Protein 8FA4 (pdb70)

Radius of gyration: 32.19 Å; Cα contacts (8 Å, |Δi|>4): 2402; chains: 2; bounding box: 98×82×50 Å

Structure (mmCIF, N/CA/C/O backbone):
data_8FA4
#
_entry.id   8FA4
#
_cell.length_a   158.132
_cell.length_b   158.132
_cell.length_c   94.853
_cell.angle_alpha   90.00
_cell.angle_beta   90.00
_cell.angle_gamma   90.00
#
_symmetry.space_group_name_H-M   'P 4 21 2'
#
loop_
_entity.id
_entity.type
_entity.pdbx_description
1 polymer 'Glycoside hydrolase'
2 water water
#
loop_
_atom_site.group_PDB
_atom_site.id
_atom_site.type_symbol
_atom_site.label_atom_id
_atom_site.label_alt_id
_atom_site.label_comp_id
_atom_site.label_asym_id
_atom_site.label_entity_id
_atom_site.label_seq_id
_atom_site.pdbx_PDB_ins_code
_atom_site.Cartn_x
_atom_site.Cartn_y
_atom_site.Cartn_z
_atom_site.occupancy
_atom_site.B_iso_or_equiv
_atom_site.auth_seq_id
_atom_site.auth_comp_id
_atom_site.auth_asym_id
_atom_site.auth_atom_id
_atom_site.pdbx_PDB_model_num
ATOM 1 N N . GLN A 1 44 ? -17.168 -34.153 -1.871 1.00 21.39 44 GLN B N 1
ATOM 2 C CA . GLN A 1 44 ? -15.814 -34.257 -1.320 1.00 22.23 44 GLN B CA 1
ATOM 3 C C . GLN A 1 44 ? -15.883 -34.604 0.164 1.00 22.88 44 GLN B C 1
ATOM 4 O O . GLN A 1 44 ? -16.640 -33.985 0.905 1.00 19.59 44 GLN B O 1
ATOM 10 N N . THR A 1 45 ? -15.099 -35.595 0.584 1.00 17.84 45 THR B N 1
ATOM 11 C CA . THR A 1 45 ? -15.019 -35.959 1.999 1.00 18.60 45 THR B CA 1
ATOM 12 C C . THR A 1 45 ? -14.332 -34.841 2.783 1.00 16.18 45 THR B C 1
ATOM 13 O O . THR A 1 45 ? -13.208 -34.456 2.453 1.00 16.11 45 THR B O 1
ATOM 17 N N . PRO A 1 46 ? -14.977 -34.343 3.851 1.00 15.20 46 PRO B N 1
ATOM 18 C CA . PRO A 1 46 ? -14.343 -33.253 4.608 1.00 15.10 46 PRO B CA 1
ATOM 19 C C . PRO A 1 46 ? -13.185 -33.725 5.482 1.00 14.19 46 PRO B C 1
ATOM 20 O O . PRO A 1 46 ? -13.167 -34.888 5.863 1.00 13.26 46 PRO B O 1
ATOM 24 N N . MET A 1 47 ? -12.236 -32.842 5.770 1.00 14.48 47 MET B N 1
ATOM 25 C CA . MET A 1 47 ? -11.091 -33.203 6.618 1.00 12.17 47 MET B CA 1
ATOM 26 C C . MET A 1 47 ? -11.535 -33.369 8.075 1.00 13.54 47 MET B C 1
ATOM 27 O O . MET A 1 47 ? -12.636 -32.953 8.461 1.00 13.28 47 MET B O 1
ATOM 32 N N . PRO A 1 48 ? -10.708 -34.026 8.883 1.00 13.59 48 PRO B N 1
ATOM 33 C CA . PRO A 1 48 ? -11.076 -34.156 10.302 1.00 11.15 48 PRO B CA 1
ATOM 34 C C . PRO A 1 48 ? -11.222 -32.810 11.002 1.00 11.43 48 PRO B C 1
ATOM 35 O O . PRO A 1 48 ? -10.450 -31.874 10.749 1.00 11.87 48 PRO B O 1
ATOM 39 N N . GLN A 1 49 ? -12.184 -32.737 11.904 1.00 12.17 49 GLN B N 1
ATOM 40 C CA . GLN A 1 49 ? -12.513 -31.482 12.568 1.00 11.76 49 GLN B CA 1
ATOM 41 C C . GLN A 1 49 ? -13.024 -31.755 13.989 1.00 13.64 49 GLN B C 1
ATOM 42 O O . GLN A 1 49 ? -13.799 -32.684 14.203 1.00 14.67 49 GLN B O 1
ATOM 48 N N . PHE A 1 50 ? -12.570 -30.970 14.964 1.00 10.95 50 PHE B N 1
ATOM 49 C CA . PHE A 1 50 ? -13.113 -31.096 16.317 1.00 10.77 50 PHE B CA 1
ATOM 50 C C . PHE A 1 50 ? -14.194 -30.031 16.548 1.00 11.28 50 PHE B C 1
ATOM 51 O O . PHE A 1 50 ? -13.927 -28.824 16.476 1.00 11.51 50 PHE B O 1
ATOM 59 N N . VAL A 1 51 ? -15.401 -30.488 16.872 1.00 8.89 51 VAL B N 1
ATOM 60 C CA . VAL A 1 51 ? -16.570 -29.639 17.087 1.00 8.27 51 VAL B CA 1
ATOM 61 C C . VAL A 1 51 ? -17.035 -29.708 18.547 1.00 11.76 51 VAL B C 1
ATOM 62 O O . VAL A 1 51 ? -17.139 -30.797 19.124 1.00 10.92 51 VAL B O 1
ATOM 66 N N . SER A 1 52 ? -17.317 -28.558 19.160 1.00 10.24 52 SER B N 1
ATOM 67 C CA . SER A 1 52 ? -17.837 -28.574 20.514 1.00 8.90 52 SER B CA 1
ATOM 68 C C . SER A 1 52 ? -18.765 -27.377 20.686 1.00 13.38 52 SER B C 1
ATOM 69 O O . SER A 1 52 ? -18.410 -26.254 20.330 1.00 12.45 52 SER B O 1
ATOM 72 N N . LYS A 1 53 ? -19.976 -27.634 21.169 1.00 9.77 53 LYS B N 1
ATOM 73 C CA . LYS A 1 53 ? -20.987 -26.596 21.273 1.00 11.83 53 LYS B CA 1
ATOM 74 C C . LYS A 1 53 ? -21.918 -26.906 22.441 1.00 12.49 53 LYS B C 1
ATOM 75 O O . LYS A 1 53 ? -22.520 -27.973 22.480 1.00 9.67 53 LYS B O 1
ATOM 81 N N . ASP A 1 54 ? -22.022 -25.975 23.389 1.00 12.22 54 ASP B N 1
ATOM 82 C CA . ASP A 1 54 ? -22.984 -26.116 24.492 1.00 13.79 54 ASP B CA 1
ATOM 83 C C . ASP A 1 54 ? -22.827 -27.425 25.273 1.00 13.91 54 ASP B C 1
ATOM 84 O O . ASP A 1 54 ? -23.817 -28.046 25.681 1.00 12.75 54 ASP B O 1
ATOM 89 N N . GLY A 1 55 ? -21.576 -27.847 25.446 1.00 11.08 55 GLY B N 1
ATOM 90 C CA . GLY A 1 55 ? -21.257 -29.004 26.268 1.00 12.62 55 GLY B CA 1
ATOM 91 C C . GLY A 1 55 ? -21.338 -30.338 25.554 1.00 13.97 55 GLY B C 1
ATOM 92 O O . GLY A 1 55 ? -21.141 -31.382 26.180 1.00 11.35 55 GLY B O 1
ATOM 93 N N . LYS A 1 56 ? -21.652 -30.316 24.258 1.00 11.72 56 LYS B N 1
ATOM 94 C CA . LYS A 1 56 ? -21.617 -31.537 23.442 1.00 10.26 56 LYS B CA 1
ATOM 95 C C . LYS A 1 56 ? -20.461 -31.483 22.450 1.00 11.76 56 LYS B C 1
ATOM 96 O O . LYS A 1 56 ? -20.106 -30.415 21.943 1.00 11.82 56 LYS B O 1
ATOM 102 N N . HIS A 1 57 ? -19.819 -32.632 22.240 1.00 11.57 57 HIS B N 1
ATOM 103 C CA . HIS A 1 57 ? -18.591 -32.688 21.459 1.00 9.86 57 HIS B CA 1
ATOM 104 C C . HIS A 1 57 ? -18.603 -33.767 20.386 1.00 11.63 57 HIS B C 1
ATOM 105 O O . HIS A 1 57 ? -19.252 -34.806 20.540 1.00 10.20 57 HIS B O 1
ATOM 112 N N . ALA A 1 58 ? -17.822 -33.553 19.328 1.00 10.17 58 ALA B N 1
ATOM 113 C CA . ALA A 1 58 ? -17.600 -34.612 18.342 1.00 10.96 58 ALA B CA 1
ATOM 114 C C . ALA A 1 58 ? -16.254 -34.469 17.675 1.00 7.39 58 ALA B C 1
ATOM 115 O O . ALA A 1 58 ? -15.867 -33.373 17.257 1.00 8.56 58 ALA B O 1
ATOM 117 N N . LEU A 1 59 ? -15.548 -35.586 17.547 1.00 8.85 59 LEU B N 1
ATOM 118 C CA . LEU A 1 59 ? -14.409 -35.604 16.653 1.00 10.21 59 LEU B CA 1
ATOM 119 C C . LEU A 1 59 ? -14.969 -36.045 15.304 1.00 10.24 59 LEU B C 1
ATOM 120 O O . LEU A 1 59 ? -15.326 -37.210 15.128 1.00 12.13 59 LEU B O 1
ATOM 125 N N . MET A 1 60 ? -15.079 -35.111 14.361 1.00 8.94 60 MET B N 1
ATOM 126 C CA . MET A 1 60 ? -15.658 -35.425 13.055 1.00 10.12 60 MET B CA 1
ATOM 127 C C . MET A 1 60 ? -14.581 -35.999 12.173 1.00 11.45 60 MET B C 1
ATOM 128 O O . MET A 1 60 ? -13.543 -35.365 11.959 1.00 12.13 60 MET B O 1
ATOM 133 N N . VAL A 1 61 ? -14.816 -37.210 11.683 1.00 10.79 61 VAL B N 1
ATOM 134 C CA . VAL A 1 61 ? -13.896 -37.862 10.760 1.00 11.93 61 VAL B CA 1
ATOM 135 C C . VAL A 1 61 ? -14.712 -38.322 9.544 1.00 12.74 61 VAL B C 1
ATOM 136 O O . VAL A 1 61 ? -15.690 -39.056 9.702 1.00 11.01 61 VAL B O 1
ATOM 140 N N . ASP A 1 62 ? -14.321 -37.873 8.349 1.00 10.25 62 ASP B N 1
ATOM 141 C CA . ASP A 1 62 ? -15.035 -38.164 7.097 1.00 9.86 62 ASP B CA 1
ATOM 142 C C . ASP A 1 62 ? -16.486 -37.704 7.207 1.00 14.84 62 ASP B C 1
ATOM 143 O O . ASP A 1 62 ? -17.395 -38.336 6.673 1.00 13.87 62 ASP B O 1
ATOM 148 N N . GLY A 1 63 ? -16.700 -36.613 7.935 1.00 12.95 63 GLY B N 1
ATOM 149 C CA . GLY A 1 63 ? -18.007 -35.971 7.956 1.00 13.99 63 GLY B CA 1
ATOM 150 C C . GLY A 1 63 ? -19.026 -36.452 8.961 1.00 14.17 63 GLY B C 1
ATOM 151 O O . GLY A 1 63 ? -20.187 -36.044 8.886 1.00 14.41 63 GLY B O 1
ATOM 152 N N . ALA A 1 64 ? -18.598 -37.276 9.920 1.00 12.42 64 ALA B N 1
ATOM 153 C CA . ALA A 1 64 ? -19.486 -37.768 10.976 1.00 9.44 64 ALA B CA 1
ATOM 154 C C . ALA A 1 64 ? -18.707 -38.023 12.269 1.00 8.68 64 ALA B C 1
ATOM 155 O O . ALA A 1 64 ? -17.490 -38.215 12.226 1.00 8.70 64 ALA B O 1
ATOM 157 N N . PRO A 1 65 ? -19.401 -38.069 13.415 1.00 11.11 65 PRO B N 1
ATOM 158 C CA . PRO A 1 65 ? -18.676 -38.333 14.673 1.00 9.97 65 PRO B CA 1
ATOM 159 C C . PRO A 1 65 ? -17.919 -39.666 14.664 1.00 11.75 65 PRO B C 1
ATOM 160 O O . PRO A 1 65 ? -18.378 -40.633 14.037 1.00 9.41 65 PRO B O 1
ATOM 164 N N . PHE A 1 66 ? -16.785 -39.695 15.359 1.00 11.37 66 PHE B N 1
ATOM 165 C CA . PHE A 1 66 ? -15.862 -40.829 15.377 1.00 11.25 66 PHE B CA 1
ATOM 166 C C . PHE A 1 66 ? -15.398 -41.018 16.814 1.00 10.62 66 PHE B C 1
ATOM 167 O O . PHE A 1 66 ? -15.096 -40.031 17.503 1.00 11.68 66 PHE B O 1
ATOM 175 N N . LEU A 1 67 ? -15.346 -42.264 17.290 1.00 8.09 67 LEU B N 1
ATOM 176 C CA . LEU A 1 67 ? -14.765 -42.540 18.585 1.00 7.38 67 LEU B CA 1
ATOM 177 C C . LEU A 1 67 ? -13.443 -43.265 18.403 1.00 8.03 67 LEU B C 1
ATOM 178 O O . LEU A 1 67 ? -13.389 -44.304 17.744 1.00 10.68 67 LEU B O 1
ATOM 183 N N . ILE A 1 68 ? -12.379 -42.698 18.970 1.00 9.82 68 ILE B N 1
ATOM 184 C CA . ILE A 1 68 ? -11.064 -43.340 18.929 1.00 7.68 68 ILE B CA 1
ATOM 185 C C . ILE A 1 68 ? -11.018 -44.549 19.854 1.00 9.00 68 ILE B C 1
ATOM 186 O O . ILE A 1 68 ? -11.287 -44.445 21.069 1.00 10.10 68 ILE B O 1
ATOM 191 N N . LEU A 1 69 ? -10.673 -45.689 19.247 1.00 8.19 69 LEU B N 1
ATOM 192 C CA . LEU A 1 69 ? -10.368 -46.934 19.934 1.00 8.70 69 LEU B CA 1
ATOM 193 C C . LEU A 1 69 ? -8.886 -47.135 19.683 1.00 9.99 69 LEU B C 1
ATOM 194 O O . LEU A 1 69 ? -8.477 -47.709 18.655 1.00 9.58 69 LEU B O 1
ATOM 199 N N . GLY A 1 70 ? -8.068 -46.624 20.602 1.00 10.11 70 GLY B N 1
ATOM 200 C CA . GLY A 1 70 ? -6.666 -46.413 20.280 1.00 9.78 70 GLY B CA 1
ATOM 201 C C . GLY A 1 70 ? -5.657 -47.365 20.891 1.00 8.69 70 GLY B C 1
ATOM 202 O O . GLY A 1 70 ? -5.857 -47.933 21.984 1.00 8.66 70 GLY B O 1
ATOM 203 N N . ALA A 1 71 ? -4.544 -47.501 20.174 1.00 8.06 71 ALA B N 1
ATOM 204 C CA . ALA A 1 71 ? -3.367 -48.201 20.661 1.00 8.71 71 ALA B CA 1
ATOM 205 C C . ALA A 1 71 ? -2.150 -47.362 20.377 1.00 8.89 71 ALA B C 1
ATOM 206 O O . ALA A 1 71 ? -1.981 -46.861 19.251 1.00 12.07 71 ALA B O 1
ATOM 208 N N . GLN A 1 72 ? -1.282 -47.224 21.378 1.00 7.91 72 GLN B N 1
ATOM 209 C CA . GLN A 1 72 ? -0.046 -46.487 21.185 1.00 6.23 72 GLN B CA 1
ATOM 210 C C . GLN A 1 72 ? 1.128 -47.452 21.216 1.00 10.23 72 GLN B C 1
ATOM 211 O O . GLN A 1 72 ? 1.241 -48.282 22.124 1.00 9.88 72 GLN B O 1
ATOM 217 N N . VAL A 1 73 ? 1.979 -47.350 20.207 1.00 8.83 73 VAL B N 1
ATOM 218 C CA . VAL A 1 73 ? 3.212 -48.135 20.179 1.00 10.93 73 VAL B CA 1
ATOM 219 C C . VAL A 1 73 ? 4.196 -47.627 21.233 1.00 10.75 73 VAL B C 1
ATOM 220 O O . VAL A 1 73 ? 4.055 -46.510 21.758 1.00 9.71 73 VAL B O 1
ATOM 224 N N . ASN A 1 74 ? 5.206 -48.435 21.542 1.00 10.38 74 ASN B N 1
ATOM 225 C CA . ASN A 1 74 ? 6.230 -47.997 22.492 1.00 9.65 74 ASN B CA 1
ATOM 226 C C . ASN A 1 74 ? 7.075 -46.823 21.948 1.00 8.74 74 ASN B C 1
ATOM 227 O O . ASN A 1 74 ? 7.052 -46.527 20.747 1.00 11.07 74 ASN B O 1
ATOM 232 N N . ASN A 1 75 ? 7.784 -46.136 22.849 1.00 9.14 75 ASN B N 1
ATOM 233 C CA . ASN A 1 75 ? 8.423 -44.856 22.529 1.00 9.80 75 ASN B CA 1
ATOM 234 C C . ASN A 1 75 ? 9.497 -44.910 21.441 1.00 12.44 75 ASN B C 1
ATOM 235 O O . ASN A 1 75 ? 9.834 -43.871 20.838 1.00 11.54 75 ASN B O 1
ATOM 240 N N . SER A 1 76 ? 10.050 -46.102 21.207 1.00 12.34 76 SER B N 1
ATOM 241 C CA . SER A 1 76 ? 11.096 -46.268 20.194 1.00 12.45 76 SER B CA 1
ATOM 242 C C . SER A 1 76 ? 10.631 -47.108 19.007 1.00 11.45 76 SER B C 1
ATOM 243 O O . SER A 1 76 ? 11.443 -47.739 18.334 1.00 13.60 76 SER B O 1
ATOM 246 N N . SER A 1 77 ? 9.330 -47.090 18.730 1.00 10.27 77 SER B N 1
ATOM 247 C CA . SER A 1 77 ? 8.786 -47.897 17.640 1.00 11.13 77 SER B CA 1
ATOM 248 C C . SER A 1 77 ? 8.416 -46.994 16.460 1.00 12.39 77 SER B C 1
ATOM 249 O O . SER A 1 77 ? 7.347 -47.110 15.867 1.00 19.48 77 SER B O 1
ATOM 252 N N . ASN A 1 78 ? 9.292 -46.053 16.158 1.00 10.87 78 ASN B N 1
ATOM 253 C CA . ASN A 1 78 ? 8.993 -45.040 15.167 1.00 8.85 78 ASN B CA 1
ATOM 254 C C . ASN A 1 78 ? 10.017 -45.045 14.041 1.00 10.61 78 ASN B C 1
ATOM 255 O O . ASN A 1 78 ? 10.444 -43.993 13.621 1.00 8.20 78 ASN B O 1
ATOM 260 N N . TYR A 1 79 ? 10.409 -46.233 13.575 1.00 11.71 79 TYR B N 1
ATOM 261 C CA . TYR A 1 79 ? 11.369 -46.370 12.469 1.00 12.27 79 TYR B CA 1
ATOM 262 C C . TYR A 1 79 ? 10.900 -47.509 11.545 1.00 11.10 79 TYR B C 1
ATOM 263 O O . TYR A 1 79 ? 10.255 -48.462 11.987 1.00 12.26 79 TYR B O 1
ATOM 272 N N . PRO A 1 80 ? 11.216 -47.411 10.258 1.00 13.35 80 PRO B N 1
ATOM 273 C CA . PRO A 1 80 ? 10.750 -48.436 9.306 1.00 11.85 80 PRO B CA 1
ATOM 274 C C . PRO A 1 80 ? 11.183 -49.847 9.703 1.00 14.09 80 PRO B C 1
ATOM 275 O O . PRO A 1 80 ? 10.404 -50.808 9.587 1.00 12.82 80 PRO B O 1
ATOM 279 N N . GLY A 1 81 ? 12.397 -49.950 10.232 1.00 13.88 81 GLY B N 1
ATOM 280 C CA . GLY A 1 81 ? 13.006 -51.237 10.567 1.00 16.63 81 GLY B CA 1
ATOM 281 C C . GLY A 1 81 ? 12.354 -51.991 11.712 1.00 16.56 81 GLY B C 1
ATOM 282 O O . GLY A 1 81 ? 12.711 -53.144 11.984 1.00 15.59 81 GLY B O 1
ATOM 283 N N . VAL A 1 82 ? 11.406 -51.369 12.403 1.00 11.93 82 VAL B N 1
ATOM 284 C CA . VAL A 1 82 ? 10.752 -52.050 13.523 1.00 17.13 82 VAL B CA 1
ATOM 285 C C . VAL A 1 82 ? 9.222 -52.183 13.318 1.00 15.02 82 VAL B C 1
ATOM 286 O O . VAL A 1 82 ? 8.494 -52.711 14.169 1.00 14.76 82 VAL B O 1
ATOM 290 N N . MET A 1 83 ? 8.733 -51.744 12.164 1.00 13.54 83 MET B N 1
ATOM 291 C CA . MET A 1 83 ? 7.289 -51.746 11.936 1.00 14.41 83 MET B CA 1
ATOM 292 C C . MET A 1 83 ? 6.730 -53.169 11.841 1.00 13.93 83 MET B C 1
ATOM 293 O O . MET A 1 83 ? 5.555 -53.388 12.099 1.00 13.06 83 MET B O 1
ATOM 298 N N . ASP A 1 84 ? 7.569 -54.152 11.518 1.00 15.62 84 ASP B N 1
ATOM 299 C CA . ASP A 1 84 ? 7.059 -55.530 11.490 1.00 14.34 84 ASP B CA 1
ATOM 300 C C . ASP A 1 84 ? 6.810 -56.109 12.886 1.00 16.50 84 ASP B C 1
ATOM 301 O O . ASP A 1 84 ? 6.257 -57.207 13.009 1.00 15.62 84 ASP B O 1
ATOM 306 N N . LYS A 1 85 ? 7.193 -55.363 13.926 1.00 13.45 85 LYS B N 1
ATOM 307 C CA . LYS A 1 85 ? 6.853 -55.682 15.321 1.00 13.01 85 LYS B CA 1
ATOM 308 C C . LYS A 1 85 ? 5.619 -54.908 15.787 1.00 14.71 85 LYS B C 1
ATOM 309 O O . LYS A 1 85 ? 5.154 -55.087 16.921 1.00 13.88 85 LYS B O 1
ATOM 315 N N . VAL A 1 86 ? 5.114 -54.029 14.923 1.00 9.82 86 VAL B N 1
ATOM 316 C CA . VAL A 1 86 ? 3.930 -53.235 15.244 1.00 8.11 86 VAL B CA 1
ATOM 317 C C . VAL A 1 86 ? 2.663 -53.811 14.621 1.00 12.63 86 VAL B C 1
ATOM 318 O O . VAL A 1 86 ? 1.680 -54.112 15.320 1.00 12.04 86 VAL B O 1
ATOM 322 N N . TRP A 1 87 ? 2.657 -53.956 13.299 1.00 12.22 87 TRP B N 1
ATOM 323 C CA . TRP A 1 87 ? 1.414 -54.307 12.624 1.00 12.43 87 TRP B CA 1
ATOM 324 C C . TRP A 1 87 ? 0.841 -55.685 13.014 1.00 12.99 87 TRP B C 1
ATOM 325 O O . TRP A 1 87 ? -0.384 -55.804 13.158 1.00 12.02 87 TRP B O 1
ATOM 336 N N . PRO A 1 88 ? 1.686 -56.716 13.247 1.00 12.22 88 PRO B N 1
ATOM 337 C CA . PRO A 1 88 ? 1.028 -57.973 13.660 1.00 10.52 88 PRO B CA 1
ATOM 338 C C . PRO A 1 88 ? 0.309 -57.868 15.031 1.00 16.09 88 PRO B C 1
ATOM 339 O O . PRO A 1 88 ? -0.668 -58.591 15.282 1.00 11.95 88 PRO B O 1
ATOM 343 N N . ALA A 1 89 ? 0.797 -56.981 15.906 1.00 11.50 89 ALA B N 1
ATOM 344 C CA . ALA A 1 89 ? 0.133 -56.743 17.192 1.00 13.48 89 ALA B CA 1
ATOM 345 C C . ALA A 1 89 ? -1.186 -56.023 16.948 1.00 12.55 89 ALA B C 1
ATOM 346 O O . ALA A 1 89 ? -2.203 -56.337 17.589 1.00 11.05 89 ALA B O 1
ATOM 348 N N . MET A 1 90 ? -1.182 -55.068 16.011 1.00 13.05 90 MET B N 1
ATOM 349 C CA . MET A 1 90 ? -2.417 -54.321 15.733 1.00 14.33 90 MET B CA 1
ATOM 350 C C . MET A 1 90 ? -3.442 -55.219 15.061 1.00 13.25 90 MET B C 1
ATOM 351 O O . MET A 1 90 ? -4.645 -55.001 15.197 1.00 12.36 90 MET B O 1
ATOM 356 N N . GLN A 1 91 ? -2.969 -56.231 14.338 1.00 13.78 91 GLN B N 1
ATOM 357 C CA . GLN A 1 91 ? -3.878 -57.147 13.657 1.00 15.64 91 GLN B CA 1
ATOM 358 C C . GLN A 1 91 ? -4.741 -57.924 14.664 1.00 16.87 91 GLN B C 1
ATOM 359 O O . GLN A 1 91 ? -5.929 -58.160 14.420 1.00 18.41 91 GLN B O 1
ATOM 365 N N . VAL A 1 92 ? -4.131 -58.304 15.790 1.00 13.20 92 VAL B N 1
ATOM 366 C CA . VAL A 1 92 ? -4.832 -58.967 16.889 1.00 12.52 92 VAL B CA 1
ATOM 367 C C . VAL A 1 92 ? -5.691 -57.988 17.676 1.00 12.16 92 VAL B C 1
ATOM 368 O O . VAL A 1 92 ? -6.877 -58.234 17.932 1.00 14.09 92 VAL B O 1
ATOM 372 N N . LEU A 1 93 ? -5.101 -56.852 18.045 1.00 9.35 93 LEU B N 1
ATOM 373 C CA . LEU A 1 93 ? -5.802 -55.893 18.900 1.00 9.94 93 LEU B CA 1
ATOM 374 C C . LEU A 1 93 ? -7.000 -55.220 18.216 1.00 12.66 93 LEU B C 1
ATOM 375 O O . LEU A 1 93 ? -8.046 -54.979 18.838 1.00 12.25 93 LEU B O 1
ATOM 380 N N . GLY A 1 94 ? -6.846 -54.915 16.935 1.00 12.27 94 GLY B N 1
ATOM 381 C CA . GLY A 1 94 ? -7.913 -54.274 16.183 1.00 12.10 94 GLY B CA 1
ATOM 382 C C . GLY A 1 94 ? -8.318 -52.873 16.646 1.00 12.58 94 GLY B C 1
ATOM 383 O O . GLY A 1 94 ? -9.505 -52.556 16.720 1.00 12.71 94 GLY B O 1
ATOM 384 N N . PRO A 1 95 ? -7.337 -52.003 16.906 1.00 10.28 95 PRO B N 1
ATOM 385 C CA . PRO A 1 95 ? -7.717 -50.612 17.187 1.00 9.98 95 PRO B CA 1
ATOM 386 C C . PRO A 1 95 ? -8.288 -49.976 15.914 1.00 11.14 95 PRO B C 1
ATOM 387 O O . PRO A 1 95 ? -7.988 -50.501 14.830 1.00 10.41 95 PRO B O 1
ATOM 391 N N . ASN A 1 96 ? -9.049 -48.872 16.004 1.00 9.22 96 ASN B N 1
ATOM 392 C CA . ASN A 1 96 ? -9.361 -48.142 14.777 1.00 10.10 96 ASN B CA 1
ATOM 393 C C . ASN A 1 96 ? -8.371 -46.979 14.542 1.00 11.55 96 ASN B C 1
ATOM 394 O O . ASN A 1 96 ? -8.358 -46.376 13.453 1.00 10.08 96 ASN B O 1
ATOM 399 N N . THR A 1 97 ? -7.514 -46.735 15.531 1.00 7.38 97 THR B N 1
ATOM 400 C CA . THR A 1 97 ? -6.584 -45.600 15.513 1.00 9.56 97 THR B CA 1
ATOM 401 C C . THR A 1 97 ? -5.265 -46.018 16.181 1.00 8.93 97 THR B C 1
ATOM 402 O O . THR A 1 97 ? -5.291 -46.682 17.235 1.00 9.25 97 THR B O 1
ATOM 406 N N . VAL A 1 98 ? -4.117 -45.662 15.589 1.00 9.96 98 VAL B N 1
ATOM 407 C CA . VAL A 1 98 ? -2.835 -45.969 16.203 1.00 7.75 98 VAL B CA 1
ATOM 408 C C . VAL A 1 98 ? -2.087 -44.658 16.463 1.00 9.47 98 VAL B C 1
ATOM 409 O O . VAL A 1 98 ? -2.019 -43.844 15.574 1.00 10.48 98 VAL B O 1
ATOM 413 N N . GLN A 1 99 ? -1.555 -44.484 17.677 1.00 9.51 99 GLN B N 1
ATOM 414 C CA . GLN A 1 99 ? -0.697 -43.337 18.027 1.00 9.07 99 GLN B CA 1
ATOM 415 C C . GLN A 1 99 ? 0.755 -43.723 17.828 1.00 10.37 99 GLN B C 1
ATOM 416 O O . GLN A 1 99 ? 1.189 -44.728 18.394 1.00 10.73 99 GLN B O 1
ATOM 422 N N . VAL A 1 100 ? 1.506 -42.899 17.086 1.00 7.81 100 VAL B N 1
ATOM 423 C CA . VAL A 1 100 ? 2.910 -43.169 16.772 1.00 8.81 100 VAL B CA 1
ATOM 424 C C . VAL A 1 100 ? 3.726 -41.910 16.989 1.00 8.86 100 VAL B C 1
ATOM 425 O O . VAL A 1 100 ? 3.319 -40.849 16.541 1.00 9.28 100 VAL B O 1
ATOM 429 N N . PRO A 1 101 ? 4.903 -42.030 17.627 1.00 9.86 101 PRO B N 1
ATOM 430 C CA . PRO A 1 101 ? 5.734 -40.823 17.745 1.00 10.22 101 PRO B CA 1
ATOM 431 C C . PRO A 1 101 ? 6.303 -40.373 16.417 1.00 9.27 101 PRO B C 1
ATOM 432 O O . PRO A 1 101 ? 6.748 -41.205 15.618 1.00 11.30 101 PRO B O 1
ATOM 436 N N . ILE A 1 102 ? 6.339 -39.061 16.216 1.00 8.79 102 ILE B N 1
ATOM 437 C CA . ILE A 1 102 ? 7.136 -38.450 15.163 1.00 8.45 102 ILE B CA 1
ATOM 438 C C . ILE A 1 102 ? 8.143 -37.547 15.865 1.00 9.54 102 ILE B C 1
ATOM 439 O O . ILE A 1 102 ? 7.769 -36.539 16.454 1.00 10.87 102 ILE B O 1
ATOM 444 N N . ALA A 1 103 ? 9.415 -37.931 15.826 1.00 9.06 103 ALA B N 1
ATOM 445 C CA . ALA A 1 103 ? 10.451 -37.282 16.652 1.00 9.93 103 ALA B CA 1
ATOM 446 C C . ALA A 1 103 ? 11.087 -36.113 15.939 1.00 9.50 103 ALA B C 1
ATOM 447 O O . ALA A 1 103 ? 11.433 -36.202 14.780 1.00 10.47 103 ALA B O 1
ATOM 449 N N . TRP A 1 104 ? 11.250 -35.003 16.648 1.00 10.13 104 TRP B N 1
ATOM 450 C CA . TRP A 1 104 ? 11.936 -33.873 16.050 1.00 7.47 104 TRP B CA 1
ATOM 451 C C . TRP A 1 104 ? 13.340 -34.298 15.581 1.00 9.85 104 TRP B C 1
ATOM 452 O O . TRP A 1 104 ? 13.762 -33.932 14.470 1.00 10.91 104 TRP B O 1
ATOM 463 N N . GLU A 1 105 ? 14.026 -35.117 16.386 1.00 8.56 105 GLU B N 1
ATOM 464 C CA . GLU A 1 105 ? 15.385 -35.577 16.028 1.00 9.97 105 GLU B CA 1
ATOM 465 C C . GLU A 1 105 ? 15.402 -36.374 14.705 1.00 10.93 105 GLU B C 1
ATOM 466 O O . GLU A 1 105 ? 16.425 -36.384 14.017 1.00 12.40 105 GLU B O 1
ATOM 472 N N . GLN A 1 106 ? 14.295 -37.035 14.336 1.00 11.45 106 GLN B N 1
ATOM 473 C CA . GLN A 1 106 ? 14.301 -37.817 13.103 1.00 10.81 106 GLN B CA 1
ATOM 474 C C . GLN A 1 106 ? 13.848 -36.999 11.896 1.00 13.49 106 GLN B C 1
ATOM 475 O O . GLN A 1 106 ? 14.320 -37.239 10.798 1.00 12.72 106 GLN B O 1
ATOM 481 N N . VAL A 1 107 ? 12.991 -35.992 12.084 1.00 11.16 107 VAL B N 1
ATOM 482 C CA . VAL A 1 107 ? 12.583 -35.203 10.944 1.00 10.07 107 VAL B CA 1
ATOM 483 C C . VAL A 1 107 ? 13.490 -33.990 10.656 1.00 11.98 107 VAL B C 1
ATOM 484 O O . VAL A 1 107 ? 13.435 -33.475 9.563 1.00 11.98 107 VAL B O 1
ATOM 488 N N . GLU A 1 108 ? 14.295 -33.527 11.615 1.00 9.99 108 GLU B N 1
ATOM 489 C CA . GLU A 1 108 ? 15.211 -32.403 11.348 1.00 11.02 108 GLU B CA 1
ATOM 490 C C . GLU A 1 108 ? 16.562 -32.705 11.981 1.00 12.24 108 GLU B C 1
ATOM 491 O O . GLU A 1 108 ? 17.000 -32.018 12.922 1.00 11.45 108 GLU B O 1
ATOM 497 N N . PRO A 1 109 ? 17.221 -33.760 11.489 1.00 9.81 109 PRO B N 1
ATOM 498 C CA . PRO A 1 109 ? 18.454 -34.214 12.149 1.00 13.40 109 PRO B CA 1
ATOM 499 C C . PRO A 1 109 ? 19.559 -33.163 12.120 1.00 15.29 109 PRO B C 1
ATOM 500 O O . PRO A 1 109 ? 20.325 -33.099 13.073 1.00 13.69 109 PRO B O 1
ATOM 504 N N . GLU A 1 110 ? 19.629 -32.379 11.046 1.00 13.58 110 GLU B N 1
ATOM 505 C CA . GLU A 1 110 ? 20.492 -31.194 10.970 1.00 16.65 110 GLU B CA 1
ATOM 506 C C . GLU A 1 110 ? 19.575 -30.026 10.707 1.00 14.94 110 GLU B C 1
ATOM 507 O O . GLU A 1 110 ? 18.608 -30.180 9.966 1.00 13.86 110 GLU B O 1
ATOM 513 N N . GLU A 1 111 ? 19.885 -28.852 11.272 1.00 14.96 111 GLU B N 1
ATOM 514 C CA . GLU A 1 111 ? 18.949 -27.732 11.178 1.00 13.81 111 GLU B CA 1
ATOM 515 C C . GLU A 1 111 ? 18.668 -27.383 9.711 1.00 16.04 111 GLU B C 1
ATOM 516 O O . GLU A 1 111 ? 19.597 -27.220 8.906 1.00 17.99 111 GLU B O 1
ATOM 522 N N . GLY A 1 112 ? 17.390 -27.299 9.348 1.00 14.23 112 GLY B N 1
ATOM 523 C CA . GLY A 1 112 ? 16.993 -26.948 7.983 1.00 15.20 112 GLY B CA 1
ATOM 524 C C . GLY A 1 112 ? 16.975 -28.088 6.966 1.00 18.52 112 GLY B C 1
ATOM 525 O O . GLY A 1 112 ? 16.542 -27.904 5.825 1.00 18.88 112 GLY B O 1
ATOM 526 N N . LYS A 1 113 ? 17.425 -29.269 7.373 1.00 16.80 113 LYS B N 1
ATOM 527 C CA . LYS A 1 113 ? 17.449 -30.430 6.484 1.00 13.60 113 LYS B CA 1
ATOM 528 C C . LYS A 1 113 ? 16.345 -31.405 6.876 1.00 16.41 113 LYS B C 1
ATOM 529 O O . LYS A 1 113 ? 16.579 -32.311 7.667 1.00 15.35 113 LYS B O 1
ATOM 535 N N . PHE A 1 114 ? 15.152 -31.237 6.321 1.00 16.79 114 PHE B N 1
ATOM 536 C CA . PHE A 1 114 ? 14.013 -32.027 6.796 1.00 13.82 114 PHE B CA 1
ATOM 537 C C . PHE A 1 114 ? 13.952 -33.396 6.129 1.00 17.50 114 PHE B C 1
ATOM 538 O O . PHE A 1 114 ? 14.385 -33.569 5.001 1.00 16.23 114 PHE B O 1
ATOM 546 N N . ASP A 1 115 ? 13.483 -34.378 6.893 1.00 12.52 115 ASP B N 1
ATOM 547 C CA . ASP A 1 115 ? 13.339 -35.750 6.424 1.00 11.36 115 ASP B CA 1
ATOM 548 C C . ASP A 1 115 ? 12.031 -36.312 6.967 1.00 11.36 115 ASP B C 1
ATOM 549 O O . ASP A 1 115 ? 11.967 -36.678 8.143 1.00 12.68 115 ASP B O 1
ATOM 554 N N . PHE A 1 116 ? 11.006 -36.346 6.121 1.00 12.55 116 PHE B N 1
ATOM 555 C CA . PHE A 1 116 ? 9.693 -36.890 6.498 1.00 12.74 116 PHE B CA 1
ATOM 556 C C . PHE A 1 116 ? 9.447 -38.270 5.885 1.00 14.22 116 PHE B C 1
ATOM 557 O O . PHE A 1 116 ? 8.302 -38.713 5.788 1.00 14.68 116 PHE B O 1
ATOM 565 N N . SER A 1 117 ? 10.516 -38.966 5.506 1.00 13.44 117 SER B N 1
ATOM 566 C CA . SER A 1 117 ? 10.359 -40.296 4.909 1.00 12.18 117 SER B CA 1
ATOM 567 C C . SER A 1 117 ? 9.644 -41.296 5.824 1.00 11.89 117 SER B C 1
ATOM 568 O O . SER A 1 117 ? 8.879 -42.133 5.327 1.00 15.40 117 SER B O 1
ATOM 571 N N . PHE A 1 118 ? 9.862 -41.233 7.142 1.00 11.61 118 PHE B N 1
ATOM 572 C CA . PHE A 1 118 ? 9.118 -42.145 8.025 1.00 11.99 118 PHE B CA 1
ATOM 573 C C . PHE A 1 118 ? 7.620 -41.829 8.034 1.00 13.15 118 PHE B C 1
ATOM 574 O O . PHE A 1 118 ? 6.799 -42.741 8.101 1.00 13.14 118 PHE B O 1
ATOM 582 N N . VAL A 1 119 ? 7.246 -40.553 7.983 1.00 11.40 119 VAL B N 1
ATOM 583 C CA . VAL A 1 119 ? 5.818 -40.220 7.919 1.00 12.15 119 VAL B CA 1
ATOM 584 C C . VAL A 1 119 ? 5.185 -40.853 6.680 1.00 15.47 119 VAL B C 1
ATOM 585 O O . VAL A 1 119 ? 4.079 -41.408 6.748 1.00 12.14 119 VAL B O 1
ATOM 589 N N . ASP A 1 120 ? 5.888 -40.768 5.550 1.00 11.47 120 ASP B N 1
ATOM 590 C CA . ASP A 1 120 ? 5.394 -41.341 4.300 1.00 12.05 120 ASP B CA 1
ATOM 591 C C . ASP A 1 120 ? 5.197 -42.846 4.428 1.00 13.34 120 ASP B C 1
ATOM 592 O O . ASP A 1 120 ? 4.160 -43.367 4.031 1.00 14.46 120 ASP B O 1
ATOM 597 N N . THR A 1 121 ? 6.189 -43.526 4.996 1.00 13.32 121 THR B N 1
ATOM 598 C CA . THR A 1 121 ? 6.137 -44.975 5.142 1.00 12.58 121 THR B CA 1
ATOM 599 C C . THR A 1 121 ? 4.994 -45.376 6.073 1.00 14.06 121 THR B C 1
ATOM 600 O O . THR A 1 121 ? 4.213 -46.283 5.754 1.00 13.53 121 THR B O 1
ATOM 604 N N . LEU A 1 122 ? 4.879 -44.667 7.193 1.00 10.66 122 LEU B N 1
ATOM 605 C CA . LEU A 1 122 ? 3.855 -44.945 8.187 1.00 12.56 122 LEU B CA 1
ATOM 606 C C . LEU A 1 122 ? 2.439 -44.737 7.615 1.00 12.10 122 LEU B C 1
ATOM 607 O O . LEU A 1 122 ? 1.540 -45.551 7.873 1.00 12.03 122 LEU B O 1
ATOM 612 N N . LEU A 1 123 ? 2.236 -43.671 6.836 1.00 13.13 123 LEU B N 1
ATOM 613 C CA . LEU A 1 123 ? 0.921 -43.429 6.202 1.00 10.36 123 LEU B CA 1
ATOM 614 C C . LEU A 1 123 ? 0.542 -44.590 5.281 1.00 12.93 123 LEU B C 1
ATOM 615 O O . LEU A 1 123 ? -0.588 -45.061 5.295 1.00 13.83 123 LEU B O 1
ATOM 620 N N . ALA A 1 124 ? 1.494 -45.040 4.477 1.00 13.70 124 ALA B N 1
ATOM 621 C CA . ALA A 1 124 ? 1.222 -46.128 3.542 1.00 13.40 124 ALA B CA 1
ATOM 622 C C . ALA A 1 124 ? 0.819 -47.406 4.297 1.00 14.23 124 ALA B C 1
ATOM 623 O O . ALA A 1 124 ? -0.119 -48.114 3.899 1.00 14.49 124 ALA B O 1
ATOM 625 N N . GLN A 1 125 ? 1.526 -47.698 5.384 1.00 13.18 125 GLN B N 1
ATOM 626 C CA . GLN A 1 125 ? 1.237 -48.884 6.184 1.00 14.01 125 GLN B CA 1
ATOM 627 C C . GLN A 1 125 ? -0.099 -48.810 6.925 1.00 11.72 125 GLN B C 1
ATOM 628 O O . GLN A 1 125 ? -0.834 -49.800 6.989 1.00 12.62 125 GLN B O 1
ATOM 634 N N . ALA A 1 126 ? -0.416 -47.642 7.468 1.00 13.05 126 ALA B N 1
ATOM 635 C CA . ALA A 1 126 ? -1.679 -47.465 8.181 1.00 10.91 126 ALA B CA 1
ATOM 636 C C . ALA A 1 126 ? -2.858 -47.711 7.233 1.00 11.98 126 ALA B C 1
ATOM 637 O O . ALA A 1 126 ? -3.849 -48.345 7.595 1.00 13.58 126 ALA B O 1
ATOM 639 N N . ARG A 1 127 ? -2.742 -47.207 6.009 1.00 12.21 127 ARG B N 1
ATOM 640 C CA . ARG A 1 127 ? -3.776 -47.431 4.995 1.00 12.38 127 ARG B CA 1
ATOM 641 C C . ARG A 1 127 ? -3.896 -48.909 4.624 1.00 15.51 127 ARG B C 1
ATOM 642 O O . ARG A 1 127 ? -5.002 -49.439 4.503 1.00 14.50 127 ARG B O 1
ATOM 650 N N . GLU A 1 128 ? -2.758 -49.565 4.468 1.00 13.41 128 GLU B N 1
ATOM 651 C CA . GLU A 1 128 ? -2.736 -50.991 4.159 1.00 15.55 128 GLU B CA 1
ATOM 652 C C . GLU A 1 128 ? -3.410 -51.811 5.279 1.00 18.47 128 GLU B C 1
ATOM 653 O O . GLU A 1 128 ? -4.156 -52.766 5.011 1.00 17.91 128 GLU B O 1
ATOM 659 N N . HIS A 1 129 ? -3.179 -51.410 6.526 1.00 12.65 129 HIS B N 1
ATOM 660 C CA . HIS A 1 129 ? -3.693 -52.145 7.691 1.00 15.88 129 HIS B CA 1
ATOM 661 C C . HIS A 1 129 ? -4.993 -51.562 8.233 1.00 17.14 129 HIS B C 1
ATOM 662 O O . HIS A 1 129 ? -5.472 -51.964 9.295 1.00 17.62 129 HIS B O 1
ATOM 669 N N . LYS A 1 130 ? -5.562 -50.632 7.475 1.00 16.16 130 LYS B N 1
ATOM 670 C CA . LYS A 1 130 ? -6.896 -50.107 7.726 1.00 13.15 130 LYS B CA 1
ATOM 671 C C . LYS A 1 130 ? -7.072 -49.475 9.111 1.00 15.45 130 LYS B C 1
ATOM 672 O O . LYS A 1 130 ? -8.044 -49.759 9.819 1.00 18.27 130 LYS B O 1
ATOM 678 N N . VAL A 1 131 ? -6.141 -48.610 9.493 1.00 13.59 131 VAL B N 1
ATOM 679 C CA . VAL A 1 131 ? -6.294 -47.830 10.717 1.00 12.40 131 VAL B CA 1
ATOM 680 C C . VAL A 1 131 ? -6.118 -46.353 10.402 1.00 11.74 131 VAL B C 1
ATOM 681 O O . VAL A 1 131 ? -5.574 -46.000 9.345 1.00 12.66 131 VAL B O 1
ATOM 685 N N . ARG A 1 132 ? -6.638 -45.509 11.286 1.00 8.97 132 ARG B N 1
ATOM 686 C CA . ARG A 1 132 ? -6.319 -44.084 11.276 1.00 9.20 132 ARG B CA 1
ATOM 687 C C . ARG A 1 132 ? -5.119 -43.842 12.181 1.00 9.50 132 ARG B C 1
ATOM 688 O O . ARG A 1 132 ? -4.732 -44.711 12.956 1.00 12.09 132 ARG B O 1
ATOM 696 N N . LEU A 1 133 ? -4.537 -42.656 12.093 1.00 10.14 133 LEU B N 1
ATOM 697 C CA . LEU A 1 133 ? -3.374 -42.314 12.900 1.00 10.34 133 LEU B CA 1
ATOM 698 C C . LEU A 1 133 ? -3.573 -41.062 13.751 1.00 9.78 133 LEU B C 1
ATOM 699 O O . LEU A 1 133 ? -4.238 -40.117 13.333 1.00 9.13 133 LEU B O 1
ATOM 704 N N . VAL A 1 134 ? -2.957 -41.066 14.933 1.00 8.96 134 VAL B N 1
ATOM 705 C CA . VAL A 1 134 ? -2.707 -39.850 15.702 1.00 8.20 134 VAL B CA 1
ATOM 706 C C . VAL A 1 134 ? -1.189 -39.731 15.864 1.00 8.57 134 VAL B C 1
ATOM 707 O O . VAL A 1 134 ? -0.545 -40.648 16.389 1.00 8.50 134 VAL B O 1
ATOM 711 N N . LEU A 1 135 ? -0.609 -38.642 15.372 1.00 8.37 135 LEU B N 1
ATOM 712 C CA . LEU A 1 135 ? 0.847 -38.505 15.379 1.00 8.81 135 LEU B CA 1
ATOM 713 C C . LEU A 1 135 ? 1.264 -37.661 16.578 1.00 8.78 135 LEU B C 1
ATOM 714 O O . LEU A 1 135 ? 0.681 -36.603 16.853 1.00 10.04 135 LEU B O 1
ATOM 719 N N . LEU A 1 136 ? 2.262 -38.149 17.305 1.00 8.39 136 LEU B N 1
ATOM 720 C CA . LEU A 1 136 ? 2.729 -37.466 18.503 1.00 8.83 136 LEU B CA 1
ATOM 721 C C . LEU A 1 136 ? 4.032 -36.728 18.230 1.00 9.54 136 LEU B C 1
ATOM 722 O O . LEU A 1 136 ? 5.069 -37.326 17.948 1.00 9.89 136 LEU B O 1
ATOM 727 N N . TRP A 1 137 ? 3.985 -35.409 18.341 1.00 6.33 137 TRP B N 1
ATOM 728 C CA . TRP A 1 137 ? 5.147 -34.597 18.021 1.00 8.74 137 TRP B CA 1
ATOM 729 C C . TRP A 1 137 ? 6.072 -34.529 19.236 1.00 8.89 137 TRP B C 1
ATOM 730 O O . TRP A 1 137 ? 5.842 -33.760 20.160 1.00 10.66 137 TRP B O 1
ATOM 741 N N . PHE A 1 138 ? 7.107 -35.364 19.238 1.00 9.74 138 PHE B N 1
ATOM 742 C CA . PHE A 1 138 ? 8.048 -35.435 20.354 1.00 8.97 138 PHE B CA 1
ATOM 743 C C . PHE A 1 138 ? 9.156 -34.390 20.113 1.00 11.61 138 PHE B C 1
ATOM 744 O O . PHE A 1 138 ? 10.052 -34.631 19.284 1.00 8.76 138 PHE B O 1
ATOM 752 N N . ALA A 1 139 ? 9.088 -33.236 20.792 1.00 10.68 139 ALA B N 1
ATOM 753 C CA . ALA A 1 139 ? 9.937 -32.089 20.409 1.00 10.44 139 ALA B CA 1
ATOM 754 C C . ALA A 1 139 ? 10.544 -31.357 21.590 1.00 11.23 139 ALA B C 1
ATOM 755 O O . ALA A 1 139 ? 11.458 -31.872 22.221 1.00 10.69 139 ALA B O 1
ATOM 757 N N . THR A 1 140 ? 10.047 -30.163 21.923 1.00 10.73 140 THR B N 1
ATOM 758 C CA . THR A 1 140 ? 10.584 -29.446 23.087 1.00 10.21 140 THR B CA 1
ATOM 759 C C . THR A 1 140 ? 10.404 -30.220 24.411 1.00 11.33 140 THR B C 1
ATOM 760 O O . THR A 1 140 ? 11.348 -30.307 25.220 1.00 9.73 140 THR B O 1
ATOM 764 N N . TRP A 1 141 ? 9.226 -30.829 24.607 1.00 9.35 141 TRP B N 1
ATOM 765 C CA . TRP A 1 141 ? 8.986 -31.696 25.764 1.00 10.39 141 TRP B CA 1
ATOM 766 C C . TRP A 1 141 ? 8.536 -33.109 25.368 1.00 11.04 141 TRP B C 1
ATOM 767 O O . TRP A 1 141 ? 7.630 -33.274 24.559 1.00 10.72 141 TRP B O 1
ATOM 778 N N . LYS A 1 142 ? 9.186 -34.102 25.964 1.00 9.19 142 LYS B N 1
ATOM 779 C CA . LYS A 1 142 ? 8.695 -35.473 26.004 1.00 10.46 142 LYS B CA 1
ATOM 780 C C . LYS A 1 142 ? 8.921 -35.907 27.429 1.00 11.51 142 LYS B C 1
ATOM 781 O O . LYS A 1 142 ? 10.082 -36.093 27.831 1.00 11.06 142 LYS B O 1
ATOM 787 N N . ASN A 1 143 ? 7.832 -36.090 28.187 1.00 11.11 143 ASN B N 1
ATOM 788 C CA . ASN A 1 143 ? 7.953 -36.395 29.617 1.00 10.16 143 ASN B CA 1
ATOM 789 C C . ASN A 1 143 ? 8.858 -35.362 30.298 1.00 12.30 143 ASN B C 1
ATOM 790 O O . ASN A 1 143 ? 9.873 -35.755 30.906 1.00 13.77 143 ASN B O 1
ATOM 795 N N . ASN A 1 144 ? 8.543 -34.071 30.122 1.00 11.97 144 ASN B N 1
ATOM 796 C CA . ASN A 1 144 ? 9.302 -32.980 30.771 1.00 10.99 144 ASN B CA 1
ATOM 797 C C . ASN A 1 144 ? 10.616 -32.617 30.043 1.00 12.00 144 ASN B C 1
ATOM 798 O O . ASN A 1 144 ? 11.091 -31.498 30.175 1.00 12.71 144 ASN B O 1
ATOM 803 N N . GLY A 1 145 ? 11.193 -33.538 29.271 1.00 10.72 145 GLY B N 1
ATOM 804 C CA . GLY A 1 145 ? 12.571 -33.359 28.800 1.00 13.79 145 GLY B CA 1
ATOM 805 C C . GLY A 1 145 ? 12.790 -33.228 27.292 1.00 10.46 145 GLY B C 1
ATOM 806 O O . GLY A 1 145 ? 11.874 -33.471 26.491 1.00 8.97 145 GLY B O 1
ATOM 807 N N . PRO A 1 146 ? 14.018 -32.838 26.882 1.00 11.37 146 PRO B N 1
ATOM 808 C CA . PRO A 1 146 ? 14.363 -32.562 25.481 1.00 9.96 146 PRO B CA 1
ATOM 809 C C . PRO A 1 146 ? 15.004 -33.741 24.740 1.00 9.34 146 PRO B C 1
ATOM 810 O O . PRO A 1 146 ? 15.625 -33.498 23.715 1.00 10.58 146 PRO B O 1
ATOM 814 N N . ALA A 1 147 ? 14.824 -34.969 25.214 1.00 9.54 147 ALA B N 1
ATOM 815 C CA . ALA A 1 147 ? 15.614 -36.098 24.692 1.00 13.19 147 ALA B CA 1
ATOM 816 C C . ALA A 1 147 ? 15.368 -36.382 23.200 1.00 10.15 147 ALA B C 1
ATOM 817 O O . ALA A 1 147 ? 16.238 -36.895 22.492 1.00 10.96 147 ALA B O 1
ATOM 819 N N . TYR A 1 148 ? 14.180 -36.025 22.716 1.00 9.09 148 TYR B N 1
ATOM 820 C CA . TYR A 1 148 ? 13.817 -36.240 21.305 1.00 8.77 148 TYR B CA 1
ATOM 821 C C . TYR A 1 148 ? 14.092 -35.022 20.413 1.00 9.36 148 TYR B C 1
ATOM 822 O O . TYR A 1 148 ? 13.872 -35.069 19.194 1.00 10.42 148 TYR B O 1
ATOM 831 N N . ALA A 1 149 ? 14.574 -33.928 21.005 1.00 9.07 149 ALA B N 1
ATOM 832 C CA . ALA A 1 149 ? 15.018 -32.797 20.194 1.00 9.21 149 ALA B CA 1
ATOM 833 C C . ALA A 1 149 ? 16.337 -33.157 19.490 1.00 10.23 149 ALA B C 1
ATOM 834 O O . ALA A 1 149 ? 17.121 -33.965 20.015 1.00 13.79 149 ALA B O 1
ATOM 836 N N . PRO A 1 150 ? 16.581 -32.577 18.307 1.00 10.89 150 PRO B N 1
ATOM 837 C CA . PRO A 1 150 ? 17.810 -32.899 17.560 1.00 12.24 150 PRO B CA 1
ATOM 838 C C . PRO A 1 150 ? 19.094 -32.625 18.353 1.00 11.99 150 PRO B C 1
ATOM 839 O O . PRO A 1 150 ? 19.057 -31.890 19.322 1.00 12.66 150 PRO B O 1
ATOM 843 N N . HIS A 1 151 ? 20.212 -33.208 17.920 1.00 12.31 151 HIS B N 1
ATOM 844 C CA . HIS A 1 151 ? 21.521 -32.986 18.544 1.00 12.99 151 HIS B CA 1
ATOM 845 C C . HIS A 1 151 ? 21.794 -31.495 18.676 1.00 13.03 151 HIS B C 1
ATOM 846 O O . HIS A 1 151 ? 22.222 -31.024 19.722 1.00 13.18 151 HIS B O 1
ATOM 853 N N . TRP A 1 152 ? 21.520 -30.761 17.602 1.00 11.66 152 TRP B N 1
ATOM 854 C CA . TRP A 1 152 ? 21.855 -29.337 17.560 1.00 12.77 152 TRP B CA 1
ATOM 855 C C . TRP A 1 152 ? 20.968 -28.482 18.476 1.00 15.52 152 TRP B C 1
ATOM 856 O O . TRP A 1 152 ? 21.259 -27.292 18.703 1.00 11.99 152 TRP B O 1
ATOM 867 N N . VAL A 1 153 ? 19.884 -29.065 18.987 1.00 10.91 153 VAL B N 1
ATOM 868 C CA . VAL A 1 153 ? 19.098 -28.398 20.019 1.00 11.82 153 VAL B CA 1
ATOM 869 C C . VAL A 1 153 ? 19.563 -28.838 21.414 1.00 14.00 153 VAL B C 1
ATOM 870 O O . VAL A 1 153 ? 19.974 -28.015 22.241 1.00 12.67 153 VAL B O 1
ATOM 874 N N . LYS A 1 154 ? 19.495 -30.138 21.693 1.00 12.23 154 LYS B N 1
ATOM 875 C CA . LYS A 1 154 ? 19.616 -30.560 23.080 1.00 9.75 154 LYS B CA 1
ATOM 876 C C . LYS A 1 154 ? 21.051 -30.455 23.640 1.00 13.21 154 LYS B C 1
ATOM 877 O O . LYS A 1 154 ? 21.207 -30.409 24.856 1.00 12.61 154 LYS B O 1
ATOM 883 N N . THR A 1 155 ? 22.064 -30.365 22.784 1.00 11.64 155 THR B N 1
ATOM 884 C CA . THR A 1 155 ? 23.445 -30.181 23.285 1.00 14.25 155 THR B CA 1
ATOM 885 C C . THR A 1 155 ? 23.835 -28.713 23.446 1.00 19.05 155 THR B C 1
ATOM 886 O O . THR A 1 155 ? 24.926 -28.410 23.954 1.00 18.54 155 THR B O 1
ATOM 890 N N . ASP A 1 156 ? 22.991 -27.805 22.962 1.00 14.18 156 ASP B N 1
ATOM 891 C CA . ASP A 1 156 ? 23.348 -26.387 22.950 1.00 15.41 156 ASP B CA 1
ATOM 892 C C . ASP A 1 156 ? 22.523 -25.593 23.972 1.00 15.03 156 ASP B C 1
ATOM 893 O O . ASP A 1 156 ? 21.515 -24.956 23.629 1.00 14.96 156 ASP B O 1
ATOM 898 N N . ASN A 1 157 ? 22.957 -25.616 25.223 1.00 14.48 157 ASN B N 1
ATOM 899 C CA . ASN A 1 157 ? 22.228 -24.937 26.281 1.00 15.60 157 ASN B CA 1
ATOM 900 C C . ASN A 1 157 ? 22.334 -23.396 26.218 1.00 17.61 157 ASN B C 1
ATOM 901 O O . ASN A 1 157 ? 21.482 -22.686 26.771 1.00 15.98 157 ASN B O 1
ATOM 906 N N . GLN A 1 158 ? 23.348 -22.867 25.535 1.00 15.26 158 GLN B N 1
ATOM 907 C CA . GLN A 1 158 ? 23.423 -21.413 25.379 1.00 16.93 158 GLN B CA 1
ATOM 908 C C . GLN A 1 158 ? 22.297 -20.892 24.465 1.00 18.29 158 GLN B C 1
ATOM 909 O O . GLN A 1 158 ? 21.723 -19.823 24.722 1.00 19.19 158 GLN B O 1
ATOM 915 N N . ARG A 1 159 ? 22.007 -21.633 23.398 1.00 15.75 159 ARG B N 1
ATOM 916 C CA . ARG A 1 159 ? 20.979 -21.230 22.440 1.00 11.43 159 ARG B CA 1
ATOM 917 C C . ARG A 1 159 ? 19.583 -21.655 22.920 1.00 14.02 159 ARG B C 1
ATOM 918 O O . ARG A 1 159 ? 18.603 -20.909 22.783 1.00 12.12 159 ARG B O 1
ATOM 926 N N . PHE A 1 160 ? 19.519 -22.869 23.459 1.00 11.47 160 PHE B N 1
ATOM 927 C CA . PHE A 1 160 ? 18.251 -23.492 23.889 1.00 12.81 160 PHE B CA 1
ATOM 928 C C . PHE A 1 160 ? 18.299 -23.825 25.381 1.00 12.91 160 PHE B C 1
ATOM 929 O O . PHE A 1 160 ? 18.629 -24.941 25.782 1.00 14.24 160 PHE B O 1
ATOM 937 N N . PRO A 1 161 ? 17.996 -22.836 26.222 1.00 10.85 161 PRO B N 1
ATOM 938 C CA . PRO A 1 161 ? 18.314 -22.977 27.655 1.00 13.49 161 PRO B CA 1
ATOM 939 C C . PRO A 1 161 ? 17.353 -23.828 28.476 1.00 11.43 161 PRO B C 1
ATOM 940 O O . PRO A 1 161 ? 16.133 -23.786 28.295 1.00 12.70 161 PRO B O 1
ATOM 944 N N . ARG A 1 162 ? 17.938 -24.571 29.399 1.00 11.51 162 ARG B N 1
ATOM 945 C CA . ARG A 1 162 ? 17.211 -25.352 30.384 1.00 12.78 162 ARG B CA 1
ATOM 946 C C . ARG A 1 162 ? 16.673 -24.500 31.517 1.00 16.55 162 ARG B C 1
ATOM 947 O O . ARG A 1 162 ? 17.231 -23.453 31.859 1.00 14.86 162 ARG B O 1
ATOM 955 N N . VAL A 1 163 ? 15.583 -24.977 32.100 1.00 13.16 163 VAL B N 1
ATOM 956 C CA . VAL A 1 163 ? 15.053 -24.451 33.340 1.00 15.88 163 VAL B CA 1
ATOM 957 C C . VAL A 1 163 ? 16.143 -24.445 34.406 1.00 14.90 163 VAL B C 1
ATOM 958 O O . VAL A 1 163 ? 16.904 -25.409 34.516 1.00 13.87 163 VAL B O 1
ATOM 962 N N . VAL A 1 164 ? 16.209 -23.364 35.178 1.00 15.42 164 VAL B N 1
ATOM 963 C CA . VAL A 1 164 ? 17.138 -23.240 36.293 1.00 15.59 164 VAL B CA 1
ATOM 964 C C . VAL A 1 164 ? 16.375 -23.241 37.613 1.00 16.64 164 VAL B C 1
ATOM 965 O O . VAL A 1 164 ? 15.361 -22.559 37.753 1.00 17.32 164 VAL B O 1
ATOM 969 N N . THR A 1 165 ? 16.851 -24.023 38.575 1.00 16.38 165 THR B N 1
ATOM 970 C CA . THR A 1 165 ? 16.215 -24.119 39.891 1.00 19.95 165 THR B CA 1
ATOM 971 C C . THR A 1 165 ? 16.458 -22.878 40.740 1.00 22.26 165 THR B C 1
ATOM 972 O O . THR A 1 165 ? 17.256 -22.022 40.370 1.00 19.90 165 THR B O 1
ATOM 976 N N . ARG A 1 166 ? 15.800 -22.803 41.896 1.00 23.07 166 ARG B N 1
ATOM 977 C CA . ARG A 1 166 ? 15.948 -21.649 42.784 1.00 26.29 166 ARG B CA 1
ATOM 978 C C . ARG A 1 166 ? 17.396 -21.528 43.259 1.00 29.84 166 ARG B C 1
ATOM 979 O O . ARG A 1 166 ? 17.939 -20.424 43.379 1.00 27.70 166 ARG B O 1
ATOM 987 N N . GLU A 1 167 ? 18.040 -22.681 43.410 1.00 27.46 167 GLU B N 1
ATOM 988 C CA . GLU A 1 167 ? 19.421 -22.766 43.864 1.00 30.62 167 GLU B CA 1
ATOM 989 C C . GLU A 1 167 ? 20.422 -22.535 42.728 1.00 30.01 167 GLU B C 1
ATOM 990 O O . GLU A 1 167 ? 21.629 -22.478 42.956 1.00 30.67 167 GLU B O 1
ATOM 996 N N . GLY A 1 168 ? 19.919 -22.379 41.510 1.00 25.97 168 GLY B N 1
ATOM 997 C CA . GLY A 1 168 ? 20.756 -21.961 40.406 1.00 25.12 168 GLY B CA 1
ATOM 998 C C . GLY A 1 168 ? 21.333 -23.032 39.499 1.00 25.38 168 GLY B C 1
ATOM 999 O O . GLY A 1 168 ? 22.320 -22.785 38.802 1.00 26.93 168 GLY B O 1
ATOM 1000 N N . LYS A 1 169 ? 20.759 -24.232 39.517 1.00 21.14 169 LYS B N 1
ATOM 1001 C CA . LYS A 1 169 ? 21.309 -25.299 38.680 1.00 25.47 169 LYS B CA 1
ATOM 1002 C C . LYS A 1 169 ? 20.337 -25.666 37.554 1.00 24.47 169 LYS B C 1
ATOM 1003 O O . LYS A 1 169 ? 19.113 -25.672 37.730 1.00 19.73 169 LYS B O 1
ATOM 1005 N N . ALA A 1 170 ? 20.907 -25.908 36.380 1.00 22.85 170 ALA B N 1
ATOM 1006 C CA . ALA A 1 170 ? 20.144 -26.330 35.208 1.00 16.92 170 ALA B CA 1
ATOM 1007 C C . ALA A 1 170 ? 19.674 -27.769 35.389 1.00 18.63 170 ALA B C 1
ATOM 1008 O O . ALA A 1 170 ? 20.402 -28.624 35.896 1.00 20.81 170 ALA B O 1
ATOM 1010 N N . ILE A 1 171 ? 18.433 -28.027 34.993 1.00 16.07 171 ILE B N 1
ATOM 1011 C CA . ILE A 1 171 ? 17.863 -29.371 35.054 1.00 16.66 171 ILE B CA 1
ATOM 1012 C C . ILE A 1 171 ? 17.322 -29.730 33.672 1.00 14.23 171 ILE B C 1
ATOM 1013 O O . ILE A 1 171 ? 17.281 -28.883 32.774 1.00 13.94 171 ILE B O 1
ATOM 1018 N N . GLY A 1 172 ? 16.919 -30.987 33.506 1.00 19.35 172 GLY B N 1
ATOM 1019 C CA . GLY A 1 172 ? 16.668 -31.537 32.179 1.00 15.09 172 GLY B CA 1
ATOM 1020 C C . GLY A 1 172 ? 15.289 -31.240 31.603 1.00 16.00 172 GLY B C 1
ATOM 1021 O O . GLY A 1 172 ? 14.534 -32.164 31.263 1.00 13.59 172 GLY B O 1
ATOM 1022 N N . SER A 1 173 ? 14.974 -29.955 31.495 1.00 12.75 173 SER B N 1
ATOM 1023 C CA . SER A 1 173 ? 13.673 -29.486 31.001 1.00 15.68 173 SER B CA 1
ATOM 1024 C C . SER A 1 173 ? 13.912 -28.135 30.317 1.00 14.83 173 SER B C 1
ATOM 1025 O O . SER A 1 173 ? 14.497 -27.231 30.929 1.00 15.59 173 SER B O 1
ATOM 1028 N N . LEU A 1 174 ? 13.510 -27.984 29.055 1.00 11.25 174 LEU B N 1
ATOM 1029 C CA . LEU A 1 174 ? 13.801 -26.719 28.352 1.00 10.61 174 LEU B CA 1
ATOM 1030 C C . LEU A 1 174 ? 12.895 -25.578 28.828 1.00 12.86 174 LEU B C 1
ATOM 1031 O O . LEU A 1 174 ? 11.690 -25.760 29.041 1.00 14.07 174 LEU B O 1
ATOM 1036 N N . SER A 1 175 ? 13.471 -24.397 29.025 1.00 10.98 175 SER B N 1
ATOM 1037 C CA . SER A 1 175 ? 12.645 -23.264 29.458 1.00 10.75 175 SER B CA 1
ATOM 1038 C C . SER A 1 175 ? 11.662 -22.778 28.397 1.00 11.54 175 SER B C 1
ATOM 1039 O O . SER A 1 175 ? 12.048 -22.553 27.266 1.00 12.48 175 SER B O 1
ATOM 1042 N N . PRO A 1 176 ? 10.396 -22.566 28.784 1.00 12.14 176 PRO B N 1
ATOM 1043 C CA . PRO A 1 176 ? 9.386 -22.083 27.843 1.00 9.79 176 PRO B CA 1
ATOM 1044 C C . PRO A 1 176 ? 9.530 -20.591 27.509 1.00 12.84 176 PRO B C 1
ATOM 1045 O O . PRO A 1 176 ? 8.798 -20.073 26.673 1.00 11.27 176 PRO B O 1
ATOM 1049 N N . HIS A 1 177 ? 10.471 -19.912 28.151 1.00 12.38 177 HIS B N 1
ATOM 1050 C CA . HIS A 1 177 ? 10.612 -18.474 27.951 1.00 12.37 177 HIS B CA 1
ATOM 1051 C C . HIS A 1 177 ? 11.596 -18.079 26.828 1.00 14.91 177 HIS B C 1
ATOM 1052 O O . HIS A 1 177 ? 11.679 -16.906 26.433 1.00 14.61 177 HIS B O 1
ATOM 1059 N N . ALA A 1 178 ? 12.330 -19.054 26.297 1.00 13.68 178 ALA B N 1
ATOM 1060 C CA . ALA A 1 178 ? 13.366 -18.777 25.298 1.00 13.87 178 ALA B CA 1
ATOM 1061 C C . ALA A 1 178 ? 12.779 -18.638 23.898 1.00 13.96 178 ALA B C 1
ATOM 1062 O O . ALA A 1 178 ? 12.127 -19.551 23.388 1.00 13.46 178 ALA B O 1
ATOM 1064 N N . GLN A 1 179 ? 13.018 -17.500 23.257 1.00 12.06 179 GLN B N 1
ATOM 1065 C CA . GLN A 1 179 ? 12.517 -17.299 21.901 1.00 13.59 179 GLN B CA 1
ATOM 1066 C C . GLN A 1 179 ? 13.108 -18.287 20.883 1.00 14.56 179 GLN B C 1
ATOM 1067 O O . GLN A 1 179 ? 12.390 -18.759 20.008 1.00 12.93 179 GLN B O 1
ATOM 1073 N N . ALA A 1 180 ? 14.396 -18.602 21.003 1.00 12.25 180 ALA B N 1
ATOM 1074 C CA . ALA A 1 180 ? 15.040 -19.502 20.027 1.00 11.00 180 ALA B CA 1
ATOM 1075 C C . ALA A 1 180 ? 14.390 -20.887 19.992 1.00 11.20 180 ALA B C 1
ATOM 1076 O O . ALA A 1 180 ? 14.196 -21.466 18.912 1.00 12.49 180 ALA B O 1
ATOM 1078 N N . THR A 1 181 ? 14.073 -21.411 21.169 1.00 11.24 181 THR B N 1
ATOM 1079 C CA . THR A 1 181 ? 13.521 -22.769 21.272 1.00 9.78 181 THR B CA 1
ATOM 1080 C C . THR A 1 181 ? 12.128 -22.791 20.651 1.00 11.44 181 THR B C 1
ATOM 1081 O O . THR A 1 181 ? 11.812 -23.674 19.869 1.00 10.14 181 THR B O 1
ATOM 1085 N N . LEU A 1 182 ? 11.295 -21.816 21.003 1.00 12.11 182 LEU B N 1
ATOM 1086 C CA . LEU A 1 182 ? 9.962 -21.740 20.416 1.00 10.12 182 LEU B CA 1
ATOM 1087 C C . LEU A 1 182 ? 10.044 -21.606 18.885 1.00 12.09 182 LEU B C 1
ATOM 1088 O O . LEU A 1 182 ? 9.347 -22.312 18.164 1.00 9.53 182 LEU B O 1
ATOM 1093 N N . ASP A 1 183 ? 10.887 -20.701 18.387 1.00 11.86 183 ASP B N 1
ATOM 1094 C CA . ASP A 1 183 ? 10.991 -20.497 16.948 1.00 11.06 183 ASP B CA 1
ATOM 1095 C C . ASP A 1 183 ? 11.392 -21.783 16.222 1.00 11.43 183 ASP B C 1
ATOM 1096 O O . ASP A 1 183 ? 10.851 -22.098 15.164 1.00 9.86 183 ASP B O 1
ATOM 1101 N N . ALA A 1 184 ? 12.349 -22.511 16.801 1.00 9.33 184 ALA B N 1
ATOM 1102 C CA . ALA A 1 184 ? 12.842 -23.753 16.202 1.00 10.37 184 ALA B CA 1
ATOM 1103 C C . ALA A 1 184 ? 11.790 -24.882 16.241 1.00 11.50 184 ALA B C 1
ATOM 1104 O O . ALA A 1 184 ? 11.544 -25.529 15.223 1.00 10.79 184 ALA B O 1
ATOM 1106 N N . ASP A 1 185 ? 11.159 -25.110 17.400 1.00 10.62 185 ASP B N 1
ATOM 1107 C CA . ASP A 1 185 ? 10.083 -26.121 17.493 1.00 8.01 185 ASP B CA 1
ATOM 1108 C C . ASP A 1 185 ? 8.968 -25.766 16.477 1.00 12.64 185 ASP B C 1
ATOM 1109 O O . ASP A 1 185 ? 8.578 -26.584 15.614 1.00 10.75 185 ASP B O 1
ATOM 1114 N N . ARG A 1 186 ? 8.493 -24.528 16.543 1.00 9.38 186 ARG B N 1
ATOM 1115 C CA . ARG A 1 186 ? 7.448 -24.059 15.633 1.00 11.07 186 ARG B CA 1
ATOM 1116 C C . ARG A 1 186 ? 7.795 -24.204 14.137 1.00 13.31 186 ARG B C 1
ATOM 1117 O O . ARG A 1 186 ? 6.945 -24.668 13.366 1.00 9.99 186 ARG B O 1
ATOM 1125 N N . LYS A 1 187 ? 9.018 -23.850 13.722 1.00 10.65 187 LYS B N 1
ATOM 1126 C CA . LYS A 1 187 ? 9.415 -23.992 12.308 1.00 11.09 187 LYS B CA 1
ATOM 1127 C C . LYS A 1 187 ? 9.339 -25.441 11.850 1.00 12.35 187 LYS B C 1
ATOM 1128 O O . LYS A 1 187 ? 8.845 -25.721 10.759 1.00 12.77 187 LYS B O 1
ATOM 1134 N N . ALA A 1 188 ? 9.844 -26.353 12.682 1.00 9.37 188 ALA B N 1
ATOM 1135 C CA . ALA A 1 188 ? 9.824 -27.773 12.327 1.00 10.02 188 ALA B CA 1
ATOM 1136 C C . ALA A 1 188 ? 8.365 -28.308 12.318 1.00 10.50 188 ALA B C 1
ATOM 1137 O O . ALA A 1 188 ? 7.985 -29.090 11.446 1.00 9.67 188 ALA B O 1
ATOM 1139 N N . PHE A 1 189 ? 7.545 -27.869 13.272 1.00 10.89 189 PHE B N 1
ATOM 1140 C CA . PHE A 1 189 ? 6.150 -28.318 13.328 1.00 10.03 189 PHE B CA 1
ATOM 1141 C C . PHE A 1 189 ? 5.374 -27.834 12.079 1.00 11.91 189 PHE B C 1
ATOM 1142 O O . PHE A 1 189 ? 4.529 -28.554 11.545 1.00 9.37 189 PHE B O 1
ATOM 1150 N N . VAL A 1 190 ? 5.673 -26.614 11.624 1.00 10.92 190 VAL B N 1
ATOM 1151 C CA . VAL A 1 190 ? 5.062 -26.086 10.414 1.00 12.32 190 VAL B CA 1
ATOM 1152 C C . VAL A 1 190 ? 5.491 -26.896 9.198 1.00 12.56 190 VAL B C 1
ATOM 1153 O O . VAL A 1 190 ? 4.648 -27.305 8.403 1.00 11.95 190 VAL B O 1
ATOM 1157 N N . ALA A 1 191 ? 6.778 -27.208 9.096 1.00 10.73 191 ALA B N 1
ATOM 1158 C CA . ALA A 1 191 ? 7.243 -28.036 7.984 1.00 10.23 191 ALA B CA 1
ATOM 1159 C C . ALA A 1 191 ? 6.529 -29.389 7.994 1.00 13.54 191 ALA B C 1
ATOM 1160 O O . ALA A 1 191 ? 6.134 -29.884 6.954 1.00 12.56 191 ALA B O 1
ATOM 1162 N N . PHE A 1 192 ? 6.365 -29.960 9.192 1.00 10.18 192 PHE B N 1
ATOM 1163 C CA . PHE A 1 192 ? 5.665 -31.245 9.392 1.00 11.12 192 PHE B CA 1
ATOM 1164 C C . PHE A 1 192 ? 4.197 -31.173 8.936 1.00 13.66 192 PHE B C 1
ATOM 1165 O O . PHE A 1 192 ? 3.729 -32.025 8.171 1.00 10.44 192 PHE B O 1
ATOM 1173 N N . MET A 1 193 ? 3.472 -30.158 9.398 1.00 12.46 193 MET B N 1
ATOM 1174 C CA . MET A 1 193 ? 2.067 -30.014 9.003 1.00 10.95 193 MET B CA 1
ATOM 1175 C C . MET A 1 193 ? 1.920 -29.716 7.505 1.00 11.06 193 MET B C 1
ATOM 1176 O O . MET A 1 193 ? 1.027 -30.264 6.849 1.00 11.89 193 MET B O 1
ATOM 1181 N N . GLN A 1 194 ? 2.804 -28.891 6.938 1.00 10.68 194 GLN B N 1
ATOM 1182 C CA . GLN A 1 194 ? 2.767 -28.636 5.494 1.00 11.44 194 GLN B CA 1
ATOM 1183 C C . GLN A 1 194 ? 2.970 -29.943 4.708 1.00 13.32 194 GLN B C 1
ATOM 1184 O O . GLN A 1 194 ? 2.304 -30.188 3.693 1.00 14.42 194 GLN B O 1
ATOM 1190 N N . HIS A 1 195 ? 3.899 -30.769 5.179 1.00 12.58 195 HIS B N 1
ATOM 1191 C CA . HIS A 1 195 ? 4.140 -32.054 4.525 1.00 12.24 195 HIS B CA 1
ATOM 1192 C C . HIS A 1 195 ? 2.908 -32.950 4.582 1.00 13.25 195 HIS B C 1
ATOM 1193 O O . HIS A 1 195 ? 2.489 -33.514 3.571 1.00 13.66 195 HIS B O 1
ATOM 1200 N N . LEU A 1 196 ? 2.319 -33.054 5.767 1.00 13.28 196 LEU B N 1
ATOM 1201 C CA . LEU A 1 196 ? 1.139 -33.884 5.982 1.00 14.77 196 LEU B CA 1
ATOM 1202 C C . LEU A 1 196 ? -0.009 -33.478 5.072 1.00 12.39 196 LEU B C 1
ATOM 1203 O O . LEU A 1 196 ? -0.688 -34.329 4.521 1.00 14.73 196 LEU B O 1
ATOM 1208 N N . LYS A 1 197 ? -0.235 -32.178 4.912 1.00 12.20 197 LYS B N 1
ATOM 1209 C CA . LYS A 1 197 ? -1.309 -31.735 4.032 1.00 13.96 197 LYS B CA 1
ATOM 1210 C C . LYS A 1 197 ? -1.109 -32.287 2.621 1.00 15.33 197 LYS B C 1
ATOM 1211 O O . LYS A 1 197 ? -2.050 -32.762 1.966 1.00 13.99 197 LYS B O 1
ATOM 1217 N N . GLN A 1 198 ? 0.134 -32.231 2.165 1.00 13.12 198 GLN B N 1
ATOM 1218 C CA . GLN A 1 198 ? 0.456 -32.673 0.816 1.00 10.62 198 GLN B CA 1
ATOM 1219 C C . GLN A 1 198 ? 0.315 -34.193 0.667 1.00 13.68 198 GLN B C 1
ATOM 1220 O O . GLN A 1 198 ? -0.226 -34.672 -0.342 1.00 14.26 198 GLN B O 1
ATOM 1226 N N . VAL A 1 199 ? 0.767 -34.958 1.663 1.00 11.75 199 VAL B N 1
ATOM 1227 C CA . VAL A 1 199 ? 0.815 -36.409 1.459 1.00 12.23 199 VAL B CA 1
ATOM 1228 C C . VAL A 1 199 ? -0.361 -37.161 2.070 1.00 12.47 199 VAL B C 1
ATOM 1229 O O . VAL A 1 199 ? -0.448 -38.379 1.916 1.00 12.11 199 VAL B O 1
ATOM 1233 N N . ASP A 1 200 ? -1.285 -36.465 2.716 1.00 12.50 200 ASP B N 1
ATOM 1234 C CA . ASP A 1 200 ? -2.415 -37.183 3.333 1.00 11.00 200 ASP B CA 1
ATOM 1235 C C . ASP A 1 200 ? -3.800 -36.629 2.969 1.00 11.84 200 ASP B C 1
ATOM 1236 O O . ASP A 1 200 ? -4.592 -36.259 3.855 1.00 13.54 200 ASP B O 1
ATOM 1241 N N . PRO A 1 201 ? -4.108 -36.547 1.658 1.00 12.95 201 PRO B N 1
ATOM 1242 C CA . PRO A 1 201 ? -5.448 -36.079 1.279 1.00 15.46 201 PRO B CA 1
ATOM 1243 C C . PRO A 1 201 ? -6.525 -37.096 1.651 1.00 12.03 201 PRO B C 1
ATOM 1244 O O . PRO A 1 201 ? -7.713 -36.732 1.700 1.00 14.32 201 PRO B O 1
ATOM 1248 N N . GLN A 1 202 ? -6.117 -38.330 1.944 1.00 11.90 202 GLN B N 1
ATOM 1249 C CA . GLN A 1 202 ? -7.016 -39.370 2.453 1.00 13.30 202 GLN B CA 1
ATOM 1250 C C . GLN A 1 202 ? -7.424 -39.152 3.908 1.00 14.42 202 GLN B C 1
ATOM 1251 O O . GLN A 1 202 ? -8.364 -39.794 4.396 1.00 14.45 202 GLN B O 1
ATOM 1257 N N . HIS A 1 203 ? -6.729 -38.268 4.588 1.00 10.96 203 HIS B N 1
ATOM 1258 C CA . HIS A 1 203 ? -7.015 -37.986 5.984 1.00 13.27 203 HIS B CA 1
ATOM 1259 C C . HIS A 1 203 ? -6.825 -39.203 6.885 1.00 13.57 203 HIS B C 1
ATOM 1260 O O . HIS A 1 203 ? -7.558 -39.410 7.771 1.00 13.40 203 HIS B O 1
ATOM 1267 N N . THR A 1 204 ? -5.781 -39.962 6.620 1.00 10.92 204 THR B N 1
ATOM 1268 C CA . THR A 1 204 ? -5.403 -41.067 7.477 1.00 9.85 204 THR B CA 1
ATOM 1269 C C . THR A 1 204 ? -5.115 -40.572 8.898 1.00 12.54 204 THR B C 1
ATOM 1270 O O . THR A 1 204 ? -5.519 -41.213 9.870 1.00 11.02 204 THR B O 1
ATOM 1274 N N . VAL A 1 205 ? -4.442 -39.423 9.011 1.00 11.43 205 VAL B N 1
ATOM 1275 C CA . VAL A 1 205 ? -4.136 -38.818 10.310 1.00 10.71 205 VAL B CA 1
ATOM 1276 C C . VAL A 1 205 ? -5.315 -37.933 10.736 1.00 10.04 205 VAL B C 1
ATOM 1277 O O . VAL A 1 205 ? -5.718 -37.023 9.998 1.00 10.23 205 VAL B O 1
ATOM 1281 N N . ILE A 1 206 ? -5.870 -38.208 11.909 1.00 8.25 206 ILE B N 1
ATOM 1282 C CA . ILE A 1 206 ? -7.071 -37.505 12.369 1.00 9.33 206 ILE B CA 1
ATOM 1283 C C . ILE A 1 206 ? -6.840 -36.510 13.522 1.00 9.22 206 ILE B C 1
ATOM 1284 O O . ILE A 1 206 ? -7.677 -35.639 13.746 1.00 10.17 206 ILE B O 1
ATOM 1289 N N . MET A 1 207 ? -5.737 -36.639 14.271 1.00 9.17 207 MET B N 1
ATOM 1290 C CA . MET A 1 207 ? -5.373 -35.621 15.277 1.00 8.73 207 MET B CA 1
ATOM 1291 C C . MET A 1 207 ? -3.857 -35.600 15.390 1.00 11.35 207 MET B C 1
ATOM 1292 O O . MET A 1 207 ? -3.193 -36.572 15.030 1.00 9.76 207 MET B O 1
ATOM 1297 N N . ILE A 1 208 ? -3.334 -34.497 15.920 1.00 10.11 208 ILE B N 1
ATOM 1298 C CA . ILE A 1 208 ? -1.920 -34.350 16.260 1.00 9.56 208 ILE B CA 1
ATOM 1299 C C . ILE A 1 208 ? -1.799 -34.035 17.753 1.00 11.04 208 ILE B C 1
ATOM 1300 O O . ILE A 1 208 ? -2.630 -33.305 18.302 1.00 8.47 208 ILE B O 1
ATOM 1305 N N . GLN A 1 209 ? -0.774 -34.588 18.406 1.00 9.27 209 GLN B N 1
ATOM 1306 C CA . GLN A 1 209 ? -0.452 -34.239 19.781 1.00 10.03 209 GLN B CA 1
ATOM 1307 C C . GLN A 1 209 ? 0.856 -33.420 19.798 1.00 9.64 209 GLN B C 1
ATOM 1308 O O . GLN A 1 209 ? 1.935 -33.987 19.700 1.00 9.76 209 GLN B O 1
ATOM 1314 N N . PRO A 1 210 ? 0.758 -32.087 19.896 1.00 10.61 210 PRO B N 1
ATOM 1315 C CA . PRO A 1 210 ? 2.017 -31.336 19.993 1.00 9.15 210 PRO B CA 1
ATOM 1316 C C . PRO A 1 210 ? 2.676 -31.497 21.360 1.00 7.99 210 PRO B C 1
ATOM 1317 O O . PRO A 1 210 ? 2.046 -31.202 22.390 1.00 8.04 210 PRO B O 1
ATOM 1321 N N . GLU A 1 211 ? 3.941 -31.924 21.354 1.00 9.42 211 GLU B N 1
ATOM 1322 C CA . GLU A 1 211 ? 4.708 -32.251 22.579 1.00 7.87 211 GLU B CA 1
ATOM 1323 C C . GLU A 1 211 ? 4.114 -33.482 23.283 1.00 10.32 211 GLU B C 1
ATOM 1324 O O . GLU A 1 211 ? 3.108 -34.053 22.838 1.00 9.75 211 GLU B O 1
ATOM 1330 N N . ASN A 1 212 ? 4.761 -33.921 24.361 1.00 10.74 212 ASN B N 1
ATOM 1331 C CA . ASN A 1 212 ? 4.286 -35.091 25.103 1.00 11.45 212 ASN B CA 1
ATOM 1332 C C . ASN A 1 212 ? 4.541 -34.934 26.612 1.00 12.39 212 ASN B C 1
ATOM 1333 O O . ASN A 1 212 ? 5.690 -34.839 27.028 1.00 10.99 212 ASN B O 1
ATOM 1338 N N . GLU A 1 213 ? 3.460 -34.864 27.400 1.00 9.45 213 GLU B N 1
ATOM 1339 C CA . GLU A 1 213 ? 3.539 -34.596 28.847 1.00 10.08 213 GLU B CA 1
ATOM 1340 C C . GLU A 1 213 ? 4.518 -33.446 29.124 1.00 12.41 213 GLU B C 1
ATOM 1341 O O . GLU A 1 213 ? 5.557 -33.636 29.774 1.00 10.79 213 GLU B O 1
ATOM 1347 N N . PRO A 1 214 ? 4.203 -32.258 28.580 1.00 10.99 214 PRO B N 1
ATOM 1348 C CA . PRO A 1 214 ? 5.049 -31.096 28.880 1.00 10.28 214 PRO B CA 1
ATOM 1349 C C . PRO A 1 214 ? 4.929 -30.704 30.338 1.00 12.69 214 PRO B C 1
ATOM 1350 O O . PRO A 1 214 ? 3.911 -30.946 31.016 1.00 14.00 214 PRO B O 1
ATOM 1354 N N . GLY A 1 215 ? 6.000 -30.102 30.831 1.00 14.64 215 GLY B N 1
ATOM 1355 C CA . GLY A 1 215 ? 6.083 -29.757 32.234 1.00 13.12 215 GLY B CA 1
ATOM 1356 C C . GLY A 1 215 ? 7.520 -29.923 32.691 1.00 15.28 215 GLY B C 1
ATOM 1357 O O . GLY A 1 215 ? 8.425 -30.146 31.877 1.00 11.08 215 GLY B O 1
ATOM 1358 N N . THR A 1 216 ? 7.728 -29.824 34.004 1.00 11.38 216 THR B N 1
ATOM 1359 C CA . THR A 1 216 ? 9.085 -29.886 34.562 1.00 12.20 216 THR B CA 1
ATOM 1360 C C . THR A 1 216 ? 9.077 -30.696 35.847 1.00 14.68 216 THR B C 1
ATOM 1361 O O . THR A 1 216 ? 8.259 -30.437 36.718 1.00 14.35 216 THR B O 1
ATOM 1365 N N . TYR A 1 217 ? 10.005 -31.648 35.976 1.00 13.96 217 TYR B N 1
ATOM 1366 C CA . TYR A 1 217 ? 10.104 -32.502 37.167 1.00 19.42 217 TYR B CA 1
ATOM 1367 C C . TYR A 1 217 ? 10.863 -31.905 38.369 1.00 23.77 217 TYR B C 1
ATOM 1368 O O . TYR A 1 217 ? 10.392 -31.982 39.505 1.00 25.72 217 TYR B O 1
ATOM 1377 N N . GLY A 1 218 ? 12.025 -31.324 38.104 1.00 16.56 218 GLY B N 1
ATOM 1378 C CA . GLY A 1 218 ? 12.913 -30.822 39.154 1.00 23.23 218 GLY B CA 1
ATOM 1379 C C . GLY A 1 218 ? 12.766 -29.406 39.687 1.00 23.90 218 GLY B C 1
ATOM 1380 O O . GLY A 1 218 ? 13.630 -28.945 40.460 1.00 25.22 218 GLY B O 1
ATOM 1381 N N . SER A 1 219 ? 11.718 -28.706 39.261 1.00 19.44 219 SER B N 1
ATOM 1382 C CA . SER A 1 219 ? 11.452 -27.335 39.706 1.00 18.06 219 SER B CA 1
ATOM 1383 C C . SER A 1 219 ? 10.001 -26.944 39.431 1.00 22.90 219 SER B C 1
ATOM 1384 O O . SER A 1 219 ? 9.431 -27.384 38.431 1.00 20.71 219 SER B O 1
ATOM 1387 N N . VAL A 1 220 ? 9.397 -26.144 40.315 1.00 21.35 220 VAL B N 1
ATOM 1388 C CA . VAL A 1 220 ? 8.017 -25.698 40.123 1.00 17.92 220 VAL B CA 1
ATOM 1389 C C . VAL A 1 220 ? 7.907 -24.738 38.937 1.00 19.31 220 VAL B C 1
ATOM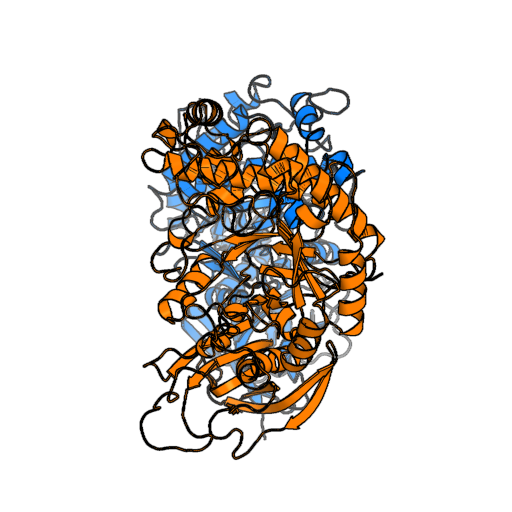 1390 O O . VAL A 1 220 ? 6.872 -24.675 38.272 1.00 16.65 220 VAL B O 1
ATOM 1394 N N . ARG A 1 221 ? 8.969 -23.979 38.685 1.00 17.62 221 ARG B N 1
ATOM 1395 C CA . ARG A 1 221 ? 9.049 -23.101 37.530 1.00 15.21 221 ARG B CA 1
ATOM 1396 C C . ARG A 1 221 ? 10.517 -22.837 37.190 1.00 14.27 221 ARG B C 1
ATOM 1397 O O . ARG A 1 221 ? 11.412 -23.344 37.865 1.00 18.45 221 ARG B O 1
ATOM 1405 N N . ASP A 1 222 ? 10.748 -22.034 36.154 1.00 12.61 222 ASP B N 1
ATOM 1406 C CA . ASP A 1 222 ? 12.090 -21.537 35.826 1.00 14.04 222 ASP B CA 1
ATOM 1407 C C . ASP A 1 222 ? 12.397 -20.345 36.746 1.00 18.47 222 ASP B C 1
ATOM 1408 O O . ASP A 1 222 ? 11.558 -19.450 36.915 1.00 17.13 222 ASP B O 1
ATOM 1413 N N . PHE A 1 223 ? 13.583 -20.358 37.363 1.00 18.08 223 PHE B N 1
ATOM 1414 C CA . PHE A 1 223 ? 14.013 -19.268 38.234 1.00 18.16 223 PHE B CA 1
ATOM 1415 C C . PHE A 1 223 ? 15.173 -18.479 37.633 1.00 18.61 223 PHE B C 1
ATOM 1416 O O . PHE A 1 223 ? 15.812 -17.663 38.322 1.00 23.75 223 PHE B O 1
ATOM 1424 N N . SER A 1 224 ? 15.434 -18.705 36.344 1.00 17.87 224 SER B N 1
ATOM 1425 C CA . SER A 1 224 ? 16.442 -17.945 35.613 1.00 19.22 224 SER B CA 1
ATOM 1426 C C . SER A 1 224 ? 16.073 -16.460 35.614 1.00 21.95 224 SER B C 1
ATOM 1427 O O . SER A 1 224 ? 14.900 -16.096 35.793 1.00 16.12 224 SER B O 1
ATOM 1430 N N . PRO A 1 225 ? 17.070 -15.582 35.417 1.00 21.39 225 PRO B N 1
ATOM 1431 C CA . PRO A 1 225 ? 16.743 -14.155 35.327 1.00 20.34 225 PRO B CA 1
ATOM 1432 C C . PRO A 1 225 ? 15.679 -13.843 34.259 1.00 20.18 225 PRO B C 1
ATOM 1433 O O . PRO A 1 225 ? 14.831 -12.973 34.460 1.00 20.19 225 PRO B O 1
ATOM 1437 N N . MET A 1 226 ? 15.726 -14.570 33.141 1.00 19.15 226 MET B N 1
ATOM 1438 C CA . MET A 1 226 ? 14.779 -14.420 32.032 1.00 18.83 226 MET B CA 1
ATOM 1439 C C . MET A 1 226 ? 13.348 -14.703 32.492 1.00 19.86 226 MET B C 1
ATOM 1440 O O . MET A 1 226 ? 12.415 -13.974 32.145 1.00 19.63 226 MET B O 1
ATOM 1445 N N . ALA A 1 227 ? 13.203 -15.779 33.260 1.00 16.12 227 ALA B N 1
ATOM 1446 C CA . ALA A 1 227 ? 11.911 -16.168 33.833 1.00 16.22 227 ALA B CA 1
ATOM 1447 C C . ALA A 1 227 ? 11.482 -15.205 34.925 1.00 21.68 227 ALA B C 1
ATOM 1448 O O . ALA A 1 227 ? 10.324 -14.798 34.974 1.00 19.56 227 ALA B O 1
ATOM 1450 N N . GLN A 1 228 ? 12.424 -14.828 35.792 1.00 19.91 228 GLN B N 1
ATOM 1451 C CA . GLN A 1 228 ? 12.086 -13.990 36.950 1.00 20.24 228 GLN B CA 1
ATOM 1452 C C . GLN A 1 228 ? 11.581 -12.621 36.520 1.00 19.47 228 GLN B C 1
ATOM 1453 O O . GLN A 1 228 ? 10.690 -12.034 37.155 1.00 20.77 228 GLN B O 1
ATOM 1459 N N . LYS A 1 229 ? 12.141 -12.108 35.431 1.00 20.29 229 LYS B N 1
ATOM 1460 C CA . LYS A 1 229 ? 11.709 -10.819 34.882 1.00 25.48 229 LYS B CA 1
ATOM 1461 C C . LYS A 1 229 ? 10.237 -10.836 34.458 1.00 24.21 229 LYS B C 1
ATOM 1462 O O . LYS A 1 229 ? 9.502 -9.875 34.676 1.00 20.77 229 LYS B O 1
ATOM 1468 N N . LEU A 1 230 ? 9.814 -11.936 33.843 1.00 21.48 230 LEU B N 1
ATOM 1469 C CA . LEU A 1 230 ? 8.412 -12.110 33.474 1.00 18.24 230 LEU B CA 1
ATOM 1470 C C . LEU A 1 230 ? 7.529 -12.309 34.697 1.00 16.76 230 LEU B C 1
ATOM 1471 O O . LEU A 1 230 ? 6.421 -11.770 34.773 1.00 19.79 230 LEU B O 1
ATOM 1476 N N . PHE A 1 231 ? 8.009 -13.101 35.642 1.00 16.82 231 PHE B N 1
ATOM 1477 C CA . PHE A 1 231 ? 7.236 -13.404 36.846 1.00 17.99 231 PHE B CA 1
ATOM 1478 C C . PHE A 1 231 ? 6.974 -12.127 37.642 1.00 21.55 231 PHE B C 1
ATOM 1479 O O . PHE A 1 231 ? 5.896 -11.942 38.210 1.00 20.02 231 PHE B O 1
ATOM 1487 N N . ASP A 1 232 ? 7.959 -11.236 37.657 1.00 18.92 232 ASP B N 1
ATOM 1488 C CA . ASP A 1 232 ? 7.824 -9.957 38.355 1.00 25.60 232 ASP B CA 1
ATOM 1489 C C . ASP A 1 232 ? 6.867 -9.001 37.647 1.00 25.79 232 ASP B C 1
ATOM 1490 O O . ASP A 1 232 ? 6.415 -8.010 38.236 1.00 27.76 232 ASP B O 1
ATOM 1495 N N . GLY A 1 233 ? 6.559 -9.293 36.385 1.00 21.31 233 GLY B N 1
ATOM 1496 C CA . GLY A 1 233 ? 5.710 -8.430 35.583 1.00 21.55 233 GLY B CA 1
ATOM 1497 C C . GLY A 1 233 ? 4.216 -8.659 35.784 1.00 22.31 233 GLY B C 1
ATOM 1498 O O . GLY A 1 233 ? 3.810 -9.500 36.595 1.00 19.87 233 GLY B O 1
ATOM 1499 N N . PRO A 1 234 ? 3.388 -7.903 35.048 1.00 24.10 234 PRO B N 1
ATOM 1500 C CA . PRO A 1 234 ? 1.940 -8.002 35.245 1.00 22.62 234 PRO B CA 1
ATOM 1501 C C . PRO A 1 234 ? 1.368 -9.280 34.642 1.00 25.00 234 PRO B C 1
ATOM 1502 O O . PRO A 1 234 ? 1.831 -9.739 33.591 1.00 27.51 234 PRO B O 1
ATOM 1506 N N . VAL A 1 235 ? 0.370 -9.841 35.306 1.00 22.06 235 VAL B N 1
ATOM 1507 C CA . VAL A 1 235 ? -0.392 -10.949 34.753 1.00 20.96 235 VAL B CA 1
ATOM 1508 C C . VAL A 1 235 ? -1.143 -10.465 33.519 1.00 24.73 235 VAL B C 1
ATOM 1509 O O . VAL A 1 235 ? -1.703 -9.374 33.537 1.00 23.66 235 VAL B O 1
ATOM 1513 N N . PRO A 1 236 ? -1.135 -11.255 32.429 1.00 24.41 236 PRO B N 1
ATOM 1514 C CA . PRO A 1 236 ? -1.875 -10.887 31.215 1.00 25.93 236 PRO B CA 1
ATOM 1515 C C . PRO A 1 236 ? -3.371 -10.766 31.451 1.00 25.34 236 PRO B C 1
ATOM 1516 O O . PRO A 1 236 ? -3.929 -11.535 32.240 1.00 24.38 236 PRO B O 1
ATOM 1520 N N . ASP A 1 237 ? -4.006 -9.799 30.783 1.00 27.72 237 ASP B N 1
ATOM 1521 C CA . ASP A 1 237 ? -5.434 -9.535 30.956 1.00 26.16 237 ASP B CA 1
ATOM 1522 C C . ASP A 1 237 ? -6.286 -10.761 30.641 1.00 28.48 237 ASP B C 1
ATOM 1523 O O . ASP A 1 237 ? -7.299 -10.996 31.297 1.00 27.30 237 ASP B O 1
ATOM 1528 N N . GLU A 1 238 ? -5.867 -11.538 29.640 1.00 32.75 238 GLU B N 1
ATOM 1529 C CA . GLU A 1 238 ? -6.591 -12.743 29.225 1.00 33.29 238 GLU B CA 1
ATOM 1530 C C . GLU A 1 238 ? -6.785 -13.714 30.363 1.00 26.85 238 GLU B C 1
ATOM 1531 O O . GLU A 1 238 ? -7.841 -14.336 30.495 1.00 27.83 238 GLU B O 1
ATOM 1537 N N . LEU A 1 239 ? -5.752 -13.856 31.183 1.00 23.43 239 LEU B N 1
ATOM 1538 C CA . LEU A 1 239 ? -5.832 -14.782 32.291 1.00 19.19 239 LEU B CA 1
ATOM 1539 C C . LEU A 1 239 ? -6.649 -14.193 33.431 1.00 23.92 239 LEU B C 1
ATOM 1540 O O . LEU A 1 239 ? -7.427 -14.908 34.071 1.00 25.68 239 LEU B O 1
ATOM 1545 N N . LEU A 1 240 ? -6.469 -12.895 33.681 1.00 26.42 240 LEU B N 1
ATOM 1546 C CA . LEU A 1 240 ? -7.234 -12.214 34.725 1.00 29.74 240 LEU B CA 1
ATOM 1547 C C . LEU A 1 240 ? -8.723 -12.328 34.450 1.00 27.85 240 LEU B C 1
ATOM 1548 O O . LEU A 1 240 ? -9.514 -12.521 35.366 1.00 28.29 240 LEU B O 1
ATOM 1553 N N . LYS A 1 241 ? -9.103 -12.211 33.183 1.00 27.12 241 LYS B N 1
ATOM 1554 C CA . LYS A 1 241 ? -10.515 -12.300 32.815 1.00 29.55 241 LYS B CA 1
ATOM 1555 C C . LYS A 1 241 ? -11.076 -13.702 33.050 1.00 32.96 241 LYS B C 1
ATOM 1556 O O . LYS A 1 241 ? -12.177 -13.848 33.577 1.00 29.52 241 LYS B O 1
ATOM 1562 N N . ARG A 1 242 ? -10.309 -14.729 32.687 1.00 28.28 242 ARG B N 1
ATOM 1563 C CA . ARG A 1 242 ? -10.752 -16.108 32.855 1.00 24.49 242 ARG B CA 1
ATOM 1564 C C . ARG A 1 242 ? -10.949 -16.512 34.307 1.00 31.20 242 ARG B C 1
ATOM 1565 O O . ARG A 1 242 ? -11.876 -17.252 34.641 1.00 29.22 242 ARG B O 1
ATOM 1573 N N . LEU A 1 243 ? -10.064 -16.034 35.167 1.00 27.09 243 LEU B N 1
ATOM 1574 C CA . LEU A 1 243 ? -10.120 -16.372 36.581 1.00 30.36 243 LEU B CA 1
ATOM 1575 C C . LEU A 1 243 ? -10.843 -15.299 37.395 1.00 31.16 243 LEU B C 1
ATOM 1576 O O . LEU A 1 243 ? -10.999 -15.444 38.609 1.00 35.63 243 LEU B O 1
ATOM 1581 N N . ASN A 1 244 ? -11.275 -14.236 36.718 1.00 32.07 244 ASN B N 1
ATOM 1582 C CA . ASN A 1 244 ? -11.918 -13.089 37.367 1.00 35.38 244 ASN B CA 1
ATOM 1583 C C . ASN A 1 244 ? -11.070 -12.512 38.493 1.00 33.94 244 ASN B C 1
ATOM 1584 O O . ASN A 1 244 ? -11.515 -12.407 39.632 1.00 34.66 244 ASN B O 1
ATOM 1589 N N . LYS A 1 245 ? -9.830 -12.173 38.164 1.00 30.58 245 LYS B N 1
ATOM 1590 C CA . LYS A 1 245 ? -8.892 -11.623 39.137 1.00 30.25 245 LYS B CA 1
ATOM 1591 C C . LYS A 1 245 ? -8.621 -10.155 38.838 1.00 28.25 245 LYS B C 1
ATOM 1592 O O . LYS A 1 245 ? -8.767 -9.703 37.699 1.00 27.13 245 LYS B O 1
ATOM 1598 N N . GLN A 1 246 ? -8.227 -9.410 39.866 1.00 29.41 246 GLN B N 1
ATOM 1599 C CA . GLN A 1 246 ? -7.886 -8.009 39.686 1.00 31.96 246 GLN B CA 1
ATOM 1600 C C . GLN A 1 246 ? -6.411 -7.876 39.264 1.00 32.21 246 GLN B C 1
ATOM 1601 O O . GLN A 1 246 ? -5.620 -8.782 39.516 1.00 30.26 246 GLN B O 1
ATOM 1607 N N . PRO A 1 247 ? -6.034 -6.756 38.620 1.00 33.06 247 PRO B N 1
ATOM 1608 C CA . PRO A 1 247 ? -4.669 -6.655 38.073 1.00 29.63 247 PRO B CA 1
ATOM 1609 C C . PRO A 1 247 ? -3.567 -6.705 39.128 1.00 31.46 247 PRO B C 1
ATOM 1610 O O . PRO A 1 247 ? -3.793 -6.384 40.293 1.00 28.41 247 PRO B O 1
ATOM 1614 N N . GLY A 1 248 ? -2.379 -7.129 38.714 1.00 26.41 248 GLY B N 1
ATOM 1615 C CA . GLY A 1 248 ? -1.245 -7.185 39.608 1.00 25.30 248 GLY B CA 1
ATOM 1616 C C . GLY A 1 248 ? -0.153 -8.046 39.007 1.00 25.83 248 GLY B C 1
ATOM 1617 O O . GLY A 1 248 ? -0.355 -8.643 37.935 1.00 22.96 248 GLY B O 1
ATOM 1618 N N . SER A 1 249 ? 0.989 -8.113 39.689 1.00 24.01 249 SER B N 1
ATOM 1619 C CA . SER A 1 249 ? 2.065 -9.037 39.307 1.00 20.99 249 SER B CA 1
ATOM 1620 C C . SER A 1 249 ? 1.655 -10.469 39.660 1.00 21.09 249 SER B C 1
ATOM 1621 O O . SER A 1 249 ? 0.701 -10.672 40.410 1.00 19.25 249 SER B O 1
ATOM 1624 N N . TRP A 1 250 ? 2.384 -11.460 39.144 1.00 22.58 250 TRP B N 1
ATOM 1625 C CA . TRP A 1 250 ? 2.017 -12.859 39.366 1.00 18.31 250 TRP B CA 1
ATOM 1626 C C . TRP A 1 250 ? 1.936 -13.180 40.854 1.00 20.70 250 TRP B C 1
ATOM 1627 O O . TRP A 1 250 ? 0.998 -13.843 41.300 1.00 19.65 250 TRP B O 1
ATOM 1638 N N . ALA A 1 251 ? 2.908 -12.702 41.631 1.00 21.77 251 ALA B N 1
ATOM 1639 C CA . ALA A 1 251 ? 2.912 -12.944 43.064 1.00 23.70 251 ALA B CA 1
ATOM 1640 C C . ALA A 1 251 ? 1.740 -12.232 43.758 1.00 22.10 251 ALA B C 1
ATOM 1641 O O . ALA A 1 251 ? 1.129 -12.770 44.680 1.00 23.46 251 ALA B O 1
ATOM 1643 N N . GLN A 1 252 ? 1.438 -11.019 43.309 1.00 23.78 252 GLN B N 1
ATOM 1644 C CA . GLN A 1 252 ? 0.350 -10.238 43.899 1.00 21.33 252 GLN B CA 1
ATOM 1645 C C . GLN A 1 252 ? -0.996 -10.894 43.691 1.00 23.42 252 GLN B C 1
ATOM 1646 O O . GLN A 1 252 ? -1.813 -10.979 44.611 1.00 27.96 252 GLN B O 1
ATOM 1652 N N . VAL A 1 253 ? -1.210 -11.380 42.476 1.00 24.01 253 VAL B N 1
ATOM 1653 C CA . VAL A 1 253 ? -2.492 -11.956 42.088 1.00 22.74 253 VAL B CA 1
ATOM 1654 C C . VAL A 1 253 ? -2.719 -13.364 42.629 1.00 19.84 253 VAL B C 1
ATOM 1655 O O . VAL A 1 253 ? -3.805 -13.684 43.118 1.00 24.67 253 VAL B O 1
ATOM 1659 N N . PHE A 1 254 ? -1.704 -14.219 42.547 1.00 18.40 254 PHE B N 1
ATOM 1660 C CA . PHE A 1 254 ? -1.926 -15.642 42.804 1.00 17.52 254 PHE B CA 1
ATOM 1661 C C . PHE A 1 254 ? -1.277 -16.172 44.073 1.00 21.43 254 PHE B C 1
ATOM 1662 O O . PHE A 1 254 ? -1.485 -17.335 44.432 1.00 22.33 254 PHE B O 1
ATOM 1670 N N . GLY A 1 255 ? -0.501 -15.327 44.752 1.00 26.59 255 GLY B N 1
ATOM 1671 C CA . GLY A 1 255 ? 0.077 -15.695 46.035 1.00 25.26 255 GLY B CA 1
ATOM 1672 C C . GLY A 1 255 ? 0.929 -16.955 46.013 1.00 25.46 255 GLY B C 1
ATOM 1673 O O . GLY A 1 255 ? 1.851 -17.085 45.198 1.00 23.69 255 GLY B O 1
ATOM 1674 N N . ALA A 1 256 ? 0.622 -17.890 46.908 1.00 22.97 256 ALA B N 1
ATOM 1675 C CA . ALA A 1 256 ? 1.417 -19.113 47.049 1.00 23.89 256 ALA B CA 1
ATOM 1676 C C . ALA A 1 256 ? 1.407 -19.971 45.788 1.00 26.63 256 ALA B C 1
ATOM 1677 O O . ALA A 1 256 ? 2.336 -20.739 45.537 1.00 27.33 256 ALA B O 1
ATOM 1679 N N . ASP A 1 257 ? 0.363 -19.816 44.983 1.00 23.48 257 ASP B N 1
ATOM 1680 C CA . ASP A 1 257 ? 0.200 -20.628 43.789 1.00 26.89 257 ASP B CA 1
ATOM 1681 C C . ASP A 1 257 ? 0.767 -19.981 42.539 1.00 22.85 257 ASP B C 1
ATOM 1682 O O . ASP A 1 257 ? 0.595 -20.506 41.438 1.00 22.54 257 ASP B O 1
ATOM 1687 N N . ALA A 1 258 ? 1.438 -18.845 42.709 1.00 17.59 258 ALA B N 1
ATOM 1688 C CA . ALA A 1 258 ? 1.933 -18.097 41.569 1.00 18.69 258 ALA B CA 1
ATOM 1689 C C . ALA A 1 258 ? 2.967 -18.877 40.750 1.00 17.04 258 ALA B C 1
ATOM 1690 O O . ALA A 1 258 ? 2.938 -18.807 39.535 1.00 17.55 258 ALA B O 1
ATOM 1692 N N . ASP A 1 259 ? 3.888 -19.582 41.408 1.00 19.72 259 ASP B N 1
ATOM 1693 C CA . ASP A 1 259 ? 4.956 -20.263 40.673 1.00 18.16 259 ASP B CA 1
ATOM 1694 C C . ASP A 1 259 ? 4.375 -21.280 39.692 1.00 19.88 259 ASP B C 1
ATOM 1695 O O . ASP A 1 259 ? 4.757 -21.304 38.526 1.00 16.11 259 ASP B O 1
ATOM 1700 N N . GLU A 1 260 ? 3.471 -22.127 40.178 1.00 18.95 260 GLU B N 1
ATOM 1701 C CA . GLU A 1 260 ? 2.901 -23.170 39.323 1.00 17.51 260 GLU B CA 1
ATOM 1702 C C . GLU A 1 260 ? 1.971 -22.604 38.251 1.00 19.89 260 GLU B C 1
ATOM 1703 O O . GLU A 1 260 ? 2.016 -23.043 37.087 1.00 15.81 260 GLU B O 1
ATOM 1709 N N . ILE A 1 261 ? 1.127 -21.641 38.624 1.00 15.27 261 ILE B N 1
ATOM 1710 C CA . ILE A 1 261 ? 0.245 -21.039 37.650 1.00 15.02 261 ILE B CA 1
ATOM 1711 C C . ILE A 1 261 ? 1.038 -20.315 36.548 1.00 14.76 261 ILE B C 1
ATOM 1712 O O . ILE A 1 261 ? 0.701 -20.412 35.361 1.00 15.14 261 ILE B O 1
ATOM 1717 N N . PHE A 1 262 ? 2.096 -19.598 36.939 1.00 15.29 262 PHE B N 1
ATOM 1718 C CA . PHE A 1 262 ? 3.005 -18.973 35.975 1.00 15.84 262 PHE B CA 1
ATOM 1719 C C . PHE A 1 262 ? 3.601 -19.996 34.993 1.00 13.50 262 PHE B C 1
ATOM 1720 O O . PHE A 1 262 ? 3.622 -19.762 33.787 1.00 12.18 262 PHE B O 1
ATOM 1728 N N . HIS A 1 263 ? 4.108 -21.112 35.511 1.00 12.74 263 HIS B N 1
ATOM 1729 C CA . HIS A 1 263 ? 4.753 -22.112 34.653 1.00 11.77 263 HIS B CA 1
ATOM 1730 C C . HIS A 1 263 ? 3.719 -22.728 33.725 1.00 11.60 263 HIS B C 1
ATOM 1731 O O . HIS A 1 263 ? 3.980 -22.890 32.543 1.00 10.67 263 HIS B O 1
ATOM 1738 N N . ALA A 1 264 ? 2.537 -23.018 34.257 1.00 13.51 264 ALA B N 1
ATOM 1739 C CA . ALA A 1 264 ? 1.462 -23.604 33.421 1.00 12.22 264 ALA B CA 1
ATOM 1740 C C . ALA A 1 264 ? 1.050 -22.654 32.294 1.00 13.76 264 ALA B C 1
ATOM 1741 O O . ALA A 1 264 ? 0.920 -23.063 31.150 1.00 11.60 264 ALA B O 1
ATOM 1743 N N . TRP A 1 265 ? 0.861 -21.374 32.614 1.00 11.32 265 TRP B N 1
ATOM 1744 C CA . TRP A 1 265 ? 0.537 -20.385 31.601 1.00 10.73 265 TRP B CA 1
ATOM 1745 C C . TRP A 1 265 ? 1.628 -20.295 30.544 1.00 12.01 265 TRP B C 1
ATOM 1746 O O . TRP A 1 265 ? 1.348 -20.206 29.350 1.00 9.84 265 TRP B O 1
ATOM 1757 N N . SER A 1 266 ? 2.880 -20.272 31.000 1.00 11.67 266 SER B N 1
ATOM 1758 C CA . SER A 1 266 ? 3.999 -20.088 30.097 1.00 10.93 266 SER B CA 1
ATOM 1759 C C . SER A 1 266 ? 4.166 -21.256 29.141 1.00 10.82 266 SER B C 1
ATOM 1760 O O . SER A 1 266 ? 4.429 -21.045 27.965 1.00 10.91 266 SER B O 1
ATOM 1763 N N . ILE A 1 267 ? 4.008 -22.476 29.648 1.00 9.19 267 ILE B N 1
ATOM 1764 C CA . ILE A 1 267 ? 4.079 -23.656 28.777 1.00 10.53 267 ILE B CA 1
ATOM 1765 C C . ILE A 1 267 ? 2.865 -23.705 27.832 1.00 11.85 267 ILE B C 1
ATOM 1766 O O . ILE A 1 267 ? 2.997 -23.971 26.646 1.00 9.30 267 ILE B O 1
ATOM 1771 N N . GLY A 1 268 ? 1.687 -23.416 28.371 1.00 11.21 268 GLY B N 1
ATOM 1772 C CA . GLY A 1 268 ? 0.476 -23.357 27.563 1.00 9.50 268 GLY B CA 1
ATOM 1773 C C . GLY A 1 268 ? 0.592 -22.361 26.407 1.00 12.79 268 GLY B C 1
ATOM 1774 O O . GLY A 1 268 ? 0.235 -22.666 25.271 1.00 10.96 268 GLY B O 1
ATOM 1775 N N . ARG A 1 269 ? 1.112 -21.166 26.678 1.00 10.97 269 ARG B N 1
ATOM 1776 C CA . ARG A 1 269 ? 1.279 -20.184 25.622 1.00 11.87 269 ARG B CA 1
ATOM 1777 C C . ARG A 1 269 ? 2.290 -20.641 24.547 1.00 9.26 269 ARG B C 1
ATOM 1778 O O . ARG A 1 269 ? 2.114 -20.386 23.339 1.00 9.03 269 ARG B O 1
ATOM 1786 N N . TYR A 1 270 ? 3.356 -21.288 24.994 1.00 11.21 270 TYR B N 1
ATOM 1787 C CA . TYR A 1 270 ? 4.371 -21.814 24.080 1.00 8.27 270 TYR B CA 1
ATOM 1788 C C . TYR A 1 270 ? 3.738 -22.820 23.118 1.00 10.26 270 TYR B C 1
ATOM 1789 O O . TYR A 1 270 ? 3.811 -22.663 21.905 1.00 11.29 270 TYR B O 1
ATOM 1798 N N . ILE A 1 271 ? 3.081 -23.834 23.668 1.00 7.70 271 ILE B N 1
ATOM 1799 C CA . ILE A 1 271 ? 2.489 -24.863 22.818 1.00 8.54 271 ILE B CA 1
ATOM 1800 C C . ILE A 1 271 ? 1.336 -24.282 21.981 1.00 8.78 271 ILE B C 1
ATOM 1801 O O . ILE A 1 271 ? 1.128 -24.689 20.830 1.00 9.06 271 ILE B O 1
ATOM 1806 N N . ASP A 1 272 ? 0.610 -23.298 22.516 1.00 8.91 272 ASP B N 1
ATOM 1807 C CA . ASP A 1 272 ? -0.459 -22.693 21.738 1.00 11.21 272 ASP B CA 1
ATOM 1808 C C . ASP A 1 272 ? 0.071 -22.024 20.457 1.00 10.24 272 ASP B C 1
ATOM 1809 O O . ASP A 1 272 ? -0.553 -22.078 19.403 1.00 10.60 272 ASP B O 1
ATOM 1814 N N . GLN A 1 273 ? 1.243 -21.403 20.548 1.00 8.41 273 GLN B N 1
ATOM 1815 C CA . GLN A 1 273 ? 1.834 -20.767 19.370 1.00 9.70 273 GLN B CA 1
ATOM 1816 C C . GLN A 1 273 ? 2.317 -21.793 18.329 1.00 9.18 273 GLN B C 1
ATOM 1817 O O . GLN A 1 273 ? 2.207 -21.563 17.107 1.00 11.86 273 GLN B O 1
ATOM 1823 N N . VAL A 1 274 ? 2.853 -22.909 18.820 1.00 7.65 274 VAL B N 1
ATOM 1824 C CA . VAL A 1 274 ? 3.230 -24.028 17.952 1.00 9.60 274 VAL B CA 1
ATOM 1825 C C . VAL A 1 274 ? 1.978 -24.548 17.235 1.00 9.18 274 VAL B C 1
ATOM 1826 O O . VAL A 1 274 ? 1.959 -24.675 15.989 1.00 9.80 274 VAL B O 1
ATOM 1830 N N . ALA A 1 275 ? 0.919 -24.794 18.010 1.00 9.13 275 ALA B N 1
ATOM 1831 C CA . ALA A 1 275 ? -0.342 -25.316 17.455 1.00 9.02 275 ALA B CA 1
ATOM 1832 C C . ALA A 1 275 ? -0.971 -24.329 16.446 1.00 11.53 275 ALA B C 1
ATOM 1833 O O . ALA A 1 275 ? -1.425 -24.721 15.365 1.00 9.56 275 ALA B O 1
ATOM 1835 N N . GLU A 1 276 ? -0.953 -23.039 16.795 1.00 10.00 276 GLU B N 1
ATOM 1836 C CA . GLU A 1 276 ? -1.516 -22.005 15.945 1.00 11.18 276 GLU B CA 1
ATOM 1837 C C . GLU A 1 276 ? -0.851 -22.021 14.567 1.00 10.83 276 GLU B C 1
ATOM 1838 O O . GLU A 1 276 ? -1.512 -21.991 13.517 1.00 10.59 276 GLU B O 1
ATOM 1844 N N . ALA A 1 277 ? 0.479 -22.080 14.576 1.00 10.35 277 ALA B N 1
ATOM 1845 C CA . ALA A 1 277 ? 1.234 -22.017 13.338 1.00 13.71 277 ALA B CA 1
ATOM 1846 C C . ALA A 1 277 ? 1.039 -23.293 12.524 1.00 10.75 277 ALA B C 1
ATOM 1847 O O . ALA A 1 277 ? 0.910 -23.256 11.292 1.00 12.39 277 ALA B O 1
ATOM 1849 N N . GLY A 1 278 ? 1.030 -24.422 13.223 1.00 9.90 278 GLY B N 1
ATOM 1850 C CA . GLY A 1 278 ? 0.788 -25.704 12.580 1.00 10.26 278 GLY B CA 1
ATOM 1851 C C . GLY A 1 278 ? -0.590 -25.723 11.917 1.00 10.15 278 GLY B C 1
ATOM 1852 O O . GLY A 1 278 ? -0.728 -26.224 10.797 1.00 9.57 278 GLY B O 1
ATOM 1853 N N . LYS A 1 279 ? -1.613 -25.214 12.610 1.00 9.73 279 LYS B N 1
ATOM 1854 C CA . LYS A 1 279 ? -2.973 -25.231 12.051 1.00 11.39 279 LYS B CA 1
ATOM 1855 C C . LYS A 1 279 ? -3.132 -24.296 10.844 1.00 11.26 279 LYS B C 1
ATOM 1856 O O . LYS A 1 279 ? -4.002 -24.522 10.016 1.00 11.41 279 LYS B O 1
ATOM 1862 N N . GLN A 1 280 ? -2.326 -23.229 10.777 1.00 11.32 280 GLN B N 1
ATOM 1863 C CA . GLN A 1 280 ? -2.336 -22.336 9.614 1.00 14.01 280 GLN B CA 1
ATOM 1864 C C . GLN A 1 280 ? -1.925 -23.126 8.387 1.00 13.08 280 GLN B C 1
ATOM 1865 O O . GLN A 1 280 ? -2.411 -22.892 7.268 1.00 14.49 280 GLN B O 1
ATOM 1871 N N . ALA A 1 281 ? -0.999 -24.059 8.599 1.00 10.66 281 ALA B N 1
ATOM 1872 C CA . ALA A 1 281 ? -0.542 -24.922 7.528 1.00 10.29 281 ALA B CA 1
ATOM 1873 C C . ALA A 1 281 ? -1.578 -26.003 7.200 1.00 12.84 281 ALA B C 1
ATOM 1874 O O . ALA A 1 281 ? -1.883 -26.254 6.026 1.00 13.58 281 ALA B O 1
ATOM 1876 N N . TYR A 1 282 ? -2.117 -26.643 8.239 1.00 10.82 282 TYR B N 1
ATOM 1877 C CA . TYR A 1 282 ? -3.050 -27.767 8.049 1.00 10.52 282 TYR B CA 1
ATOM 1878 C C . TYR A 1 282 ? -3.867 -27.943 9.319 1.00 9.70 282 TYR B C 1
ATOM 1879 O O . TYR A 1 282 ? -3.352 -28.412 10.317 1.00 9.41 282 TYR B O 1
ATOM 1888 N N . PRO A 1 283 ? -5.160 -27.569 9.282 1.00 10.19 283 PRO B N 1
ATOM 1889 C CA . PRO A 1 283 ? -5.862 -27.422 10.560 1.00 10.81 283 PRO B CA 1
ATOM 1890 C C . PRO A 1 283 ? -6.460 -28.707 11.142 1.00 11.41 283 PRO B C 1
ATOM 1891 O O . PRO A 1 283 ? -7.655 -28.763 11.431 1.00 12.81 283 PRO B O 1
ATOM 1895 N N . LEU A 1 284 ? -5.622 -29.715 11.360 1.00 9.36 284 LEU B N 1
ATOM 1896 C CA . LEU A 1 284 ? -6.084 -30.904 12.086 1.00 8.15 284 LEU B CA 1
ATOM 1897 C C . LEU A 1 284 ? -6.364 -30.563 13.549 1.00 9.18 284 LEU B C 1
ATOM 1898 O O . LEU A 1 284 ? -5.745 -29.644 14.107 1.00 8.47 284 LEU B O 1
ATOM 1903 N N . PRO A 1 285 ? -7.270 -31.316 14.185 1.00 10.58 285 PRO B N 1
ATOM 1904 C CA . PRO A 1 285 ? -7.469 -31.228 15.639 1.00 10.44 285 PRO B CA 1
ATOM 1905 C C . PRO A 1 285 ? -6.162 -31.512 16.374 1.00 9.53 285 PRO B C 1
ATOM 1906 O O . PRO A 1 285 ? -5.371 -32.356 15.934 1.00 12.92 285 PRO B O 1
ATOM 1910 N N . MET A 1 286 ? -5.953 -30.816 17.479 1.00 10.19 286 MET B N 1
ATOM 1911 C CA . MET A 1 286 ? -4.733 -30.990 18.278 1.00 11.84 286 MET B CA 1
ATOM 1912 C C . MET A 1 286 ? -5.044 -31.021 19.766 1.00 12.14 286 MET B C 1
ATOM 1913 O O . MET A 1 286 ? -5.957 -30.339 20.240 1.00 11.71 286 MET B O 1
ATOM 1918 N N . TYR A 1 287 ? -4.297 -31.820 20.520 1.00 8.91 287 TYR B N 1
ATOM 1919 C CA . TYR A 1 287 ? -4.528 -31.917 21.955 1.00 8.79 287 TYR B CA 1
ATOM 1920 C C . TYR A 1 287 ? -3.182 -32.037 22.671 1.00 7.91 287 TYR B C 1
ATOM 1921 O O . TYR A 1 287 ? -2.187 -32.454 22.079 1.00 9.53 287 TYR B O 1
ATOM 1930 N N . VAL A 1 288 ? -3.166 -31.688 23.954 1.00 8.61 288 VAL B N 1
ATOM 1931 C CA . VAL A 1 288 ? -1.999 -31.875 24.809 1.00 8.25 288 VAL B CA 1
ATOM 1932 C C . VAL A 1 288 ? -2.309 -32.929 25.895 1.00 10.66 288 VAL B C 1
ATOM 1933 O O . VAL A 1 288 ? -3.444 -32.997 26.394 1.00 11.37 288 VAL B O 1
ATOM 1937 N N . ASN A 1 289 ? -1.333 -33.781 26.226 1.00 9.69 289 ASN B N 1
ATOM 1938 C CA . ASN A 1 289 ? -1.569 -34.824 27.229 1.00 9.47 289 ASN B CA 1
ATOM 1939 C C . ASN A 1 289 ? -0.891 -34.521 28.561 1.00 11.02 289 ASN B C 1
ATOM 1940 O O . ASN A 1 289 ? 0.183 -33.909 28.592 1.00 13.00 289 ASN B O 1
ATOM 1945 N N . ALA A 1 290 ? -1.533 -34.922 29.661 1.00 9.86 290 ALA B N 1
ATOM 1946 C CA . ALA A 1 290 ? -1.084 -34.552 30.995 1.00 13.66 290 ALA B CA 1
ATOM 1947 C C . ALA A 1 290 ? -0.593 -35.752 31.776 1.00 15.40 290 ALA B C 1
ATOM 1948 O O . ALA A 1 290 ? -1.288 -36.765 31.854 1.00 12.63 290 ALA B O 1
ATOM 1950 N N . ALA A 1 291 ? 0.599 -35.621 32.360 1.00 11.69 291 ALA B N 1
ATOM 1951 C CA . ALA A 1 291 ? 1.018 -36.487 33.454 1.00 11.86 291 ALA B CA 1
ATOM 1952 C C . ALA A 1 291 ? 0.215 -36.103 34.681 1.00 10.98 291 ALA B C 1
ATOM 1953 O O . ALA A 1 291 ? 0.115 -34.920 34.988 1.00 12.81 291 ALA B O 1
ATOM 1955 N N . LEU A 1 292 ? -0.368 -37.078 35.355 1.00 11.99 292 LEU B N 1
ATOM 1956 C CA . LEU A 1 292 ? -1.156 -36.794 36.560 1.00 11.23 292 LEU B CA 1
ATOM 1957 C C . LEU A 1 292 ? -0.233 -36.642 37.782 1.00 15.87 292 LEU B C 1
ATOM 1958 O O . LEU A 1 292 ? 0.954 -37.007 37.750 1.00 14.83 292 LEU B O 1
ATOM 1963 N N . ARG A 1 293 ? -0.773 -36.082 38.859 1.00 14.65 293 ARG B N 1
ATOM 1964 C CA . ARG A 1 293 ? 0.035 -35.807 40.054 1.00 20.29 293 ARG B CA 1
ATOM 1965 C C . ARG A 1 293 ? -0.122 -36.744 41.241 1.00 19.48 293 ARG B C 1
ATOM 1966 O O . ARG A 1 293 ? -1.204 -37.250 41.494 1.00 15.69 293 ARG B O 1
ATOM 1974 N N . GLY A 1 294 ? 0.953 -36.905 42.010 1.00 18.74 294 GLY B N 1
ATOM 1975 C CA . GLY A 1 294 ? 0.905 -37.687 43.232 1.00 18.47 294 GLY B CA 1
ATOM 1976 C C . GLY A 1 294 ? 0.339 -39.083 43.086 1.00 18.31 294 GLY B C 1
ATOM 1977 O O . GLY A 1 294 ? 0.719 -39.808 42.178 1.00 16.75 294 GLY B O 1
ATOM 1978 N N . PRO A 1 295 ? -0.593 -39.459 43.978 1.00 14.61 295 PRO B N 1
ATOM 1979 C CA . PRO A 1 295 ? -1.161 -40.818 44.041 1.00 15.54 295 PRO B CA 1
ATOM 1980 C C . PRO A 1 295 ? -1.944 -41.193 42.781 1.00 15.20 295 PRO B C 1
ATOM 1981 O O . PRO A 1 295 ? -2.293 -42.363 42.617 1.00 14.66 295 PRO B O 1
ATOM 1985 N N . PHE A 1 296 ? -2.294 -40.207 41.956 1.00 15.27 296 PHE B N 1
ATOM 1986 C CA . PHE A 1 296 ? -2.954 -40.466 40.656 1.00 14.54 296 PHE B CA 1
ATOM 1987 C C . PHE A 1 296 ? -1.962 -40.977 39.623 1.00 17.10 296 PHE B C 1
ATOM 1988 O O . PHE A 1 296 ? -2.355 -41.432 38.546 1.00 16.92 296 PHE B O 1
ATOM 1996 N N . ASN A 1 297 ? -0.674 -40.826 39.915 1.00 11.68 297 ASN B N 1
ATOM 1997 C CA . ASN A 1 297 ? 0.380 -41.297 39.012 1.00 15.71 297 ASN B CA 1
ATOM 1998 C C . ASN A 1 297 ? 1.500 -41.944 39.826 1.00 16.62 297 ASN B C 1
ATOM 1999 O O . ASN A 1 297 ? 2.660 -41.538 39.736 1.00 17.48 297 ASN B O 1
ATOM 2004 N N . PRO A 1 298 ? 1.165 -42.999 40.582 1.00 15.59 298 PRO B N 1
ATOM 2005 C CA . PRO A 1 298 ? 2.106 -43.499 41.597 1.00 18.84 298 PRO B CA 1
ATOM 2006 C C . PRO A 1 298 ? 3.333 -44.218 41.045 1.00 23.10 298 PRO B C 1
ATOM 2007 O O . PRO A 1 298 ? 4.353 -44.326 41.738 1.00 19.58 298 PRO B O 1
ATOM 2011 N N . GLY A 1 299 ? 3.218 -44.729 39.829 1.00 15.79 299 GLY B N 1
ATOM 2012 C CA . GLY A 1 299 ? 4.298 -45.491 39.216 1.00 21.86 299 GLY B CA 1
ATOM 2013 C C . GLY A 1 299 ? 5.313 -44.789 38.332 1.00 19.80 299 GLY B C 1
ATOM 2014 O O . GLY A 1 299 ? 6.178 -45.461 37.764 1.00 21.07 299 GLY B O 1
ATOM 2015 N N . GLN A 1 300 ? 5.198 -43.470 38.168 1.00 17.37 300 GLN B N 1
ATOM 2016 C CA . GLN A 1 300 ? 6.157 -42.704 37.353 1.00 18.35 300 GLN B CA 1
ATOM 2017 C C . GLN A 1 300 ? 6.758 -41.469 38.029 1.00 20.73 300 GLN B C 1
ATOM 2018 O O . GLN A 1 300 ? 6.102 -40.831 38.835 1.00 20.90 300 GLN B O 1
ATOM 2024 N N . PRO A 1 301 ? 7.978 -41.071 37.625 1.00 20.63 301 PRO B N 1
ATOM 2025 C CA . PRO A 1 301 ? 8.586 -39.830 38.147 1.00 20.01 301 PRO B CA 1
ATOM 2026 C C . PRO A 1 301 ? 7.782 -38.562 37.827 1.00 22.55 301 PRO B C 1
ATOM 2027 O O . PRO A 1 301 ? 7.941 -37.537 38.501 1.00 25.95 301 PRO B O 1
ATOM 2031 N N . GLY A 1 302 ? 6.901 -38.647 36.836 1.00 19.75 302 GLY B N 1
ATOM 2032 C CA . GLY A 1 302 ? 6.094 -37.519 36.402 1.00 19.00 302 GLY B CA 1
ATOM 2033 C C . GLY A 1 302 ? 5.053 -37.107 37.426 1.00 21.89 302 GLY B C 1
ATOM 2034 O O . GLY A 1 302 ? 4.422 -36.053 37.300 1.00 20.23 302 GLY B O 1
ATOM 2035 N N . GLN A 1 303 ? 4.863 -37.939 38.451 1.00 19.55 303 GLN B N 1
ATOM 2036 C CA . GLN A 1 303 ? 3.939 -37.591 39.528 1.00 19.27 303 GLN B CA 1
ATOM 2037 C C . GLN A 1 303 ? 4.315 -36.297 40.249 1.00 22.11 303 GLN B C 1
ATOM 2038 O O . GLN A 1 303 ? 3.460 -35.674 40.897 1.00 20.24 303 GLN B O 1
ATOM 2044 N N . TYR A 1 304 ? 5.601 -35.946 40.192 1.00 22.05 304 TYR B N 1
ATOM 2045 C CA . TYR A 1 304 ? 6.112 -34.663 40.688 1.00 24.23 304 TYR B CA 1
ATOM 2046 C C . TYR A 1 304 ? 6.175 -33.464 39.697 1.00 27.25 304 TYR B C 1
ATOM 2047 O O . TYR A 1 304 ? 6.736 -32.416 40.017 1.00 25.42 304 TYR B O 1
ATOM 2056 N N . ALA A 1 305 ? 5.602 -33.606 38.510 1.00 23.95 305 ALA B N 1
ATOM 2057 C CA . ALA A 1 305 ? 5.748 -32.583 37.460 1.00 19.12 305 ALA B CA 1
ATOM 2058 C C . ALA A 1 305 ? 4.943 -31.301 37.693 1.00 21.83 305 ALA B C 1
ATOM 2059 O O . ALA A 1 305 ? 3.816 -31.346 38.204 1.00 25.99 305 ALA B O 1
ATOM 2061 N N . SER A 1 306 ? 5.581 -30.156 37.450 1.00 16.11 306 SER B N 1
ATOM 2062 C CA . SER A 1 306 ? 4.891 -28.871 37.415 1.00 12.72 306 SER B CA 1
ATOM 2063 C C . SER A 1 306 ? 4.692 -28.299 35.992 1.00 17.47 306 SER B C 1
ATOM 2064 O O . SER A 1 306 ? 5.572 -28.397 35.132 1.00 14.98 306 SER B O 1
ATOM 2067 N N . GLY A 1 307 ? 3.540 -27.668 35.765 1.00 15.48 307 GLY B N 1
ATOM 2068 C CA . GLY A 1 307 ? 3.296 -26.891 34.554 1.00 14.23 307 GLY B CA 1
ATOM 2069 C C . GLY A 1 307 ? 2.473 -27.528 33.436 1.00 15.14 307 GLY B C 1
ATOM 2070 O O . GLY A 1 307 ? 2.017 -26.822 32.533 1.00 12.93 307 GLY B O 1
ATOM 2071 N N . GLY A 1 308 ? 2.284 -28.842 33.494 1.00 12.94 308 GLY B N 1
ATOM 2072 C CA . GLY A 1 308 ? 1.404 -29.520 32.549 1.00 14.56 308 GLY B CA 1
ATOM 2073 C C . GLY A 1 308 ? -0.053 -29.252 32.900 1.00 13.46 308 GLY B C 1
ATOM 2074 O O . GLY A 1 308 ? -0.343 -28.655 33.931 1.00 11.89 308 GLY B O 1
ATOM 2075 N N . PRO A 1 309 ? -0.987 -29.704 32.042 1.00 12.97 309 PRO B N 1
ATOM 2076 C CA . PRO A 1 309 ? -2.423 -29.476 32.283 1.00 13.52 309 PRO B CA 1
ATOM 2077 C C . PRO A 1 309 ? -3.030 -30.456 33.281 1.00 11.50 309 PRO B C 1
ATOM 2078 O O . PRO A 1 309 ? -3.884 -31.285 32.953 1.00 13.46 309 PRO B O 1
ATOM 2082 N N . THR A 1 310 ? -2.572 -30.355 34.516 1.00 13.26 310 THR B N 1
ATOM 2083 C CA . THR A 1 310 ? -3.148 -31.126 35.625 1.00 14.46 310 THR B CA 1
ATOM 2084 C C . THR A 1 310 ? -4.476 -30.500 36.067 1.00 15.40 310 THR B C 1
ATOM 2085 O O . THR A 1 310 ? -4.802 -29.377 35.671 1.00 13.29 310 THR B O 1
ATOM 2089 N N . ASP A 1 311 ? -5.244 -31.223 36.886 1.00 16.26 311 ASP B N 1
ATOM 2090 C CA . ASP A 1 311 ? -6.637 -30.844 37.152 1.00 18.68 311 ASP B CA 1
ATOM 2091 C C . ASP A 1 311 ? -6.738 -29.505 37.867 1.00 21.13 311 ASP B C 1
ATOM 2092 O O . ASP A 1 311 ? -7.758 -28.832 37.782 1.00 24.73 311 ASP B O 1
ATOM 2097 N N . ASN A 1 312 ? -5.652 -29.056 38.477 1.00 15.22 312 ASN B N 1
ATOM 2098 C CA . ASN A 1 312 ? -5.703 -27.787 39.208 1.00 18.38 312 ASN B CA 1
ATOM 2099 C C . ASN A 1 312 ? -5.463 -26.551 38.369 1.00 18.61 312 ASN B C 1
ATOM 2100 O O . ASN A 1 312 ? -5.743 -25.436 38.826 1.00 16.82 312 ASN B O 1
ATOM 2105 N N . VAL A 1 313 ? -4.965 -26.734 37.144 1.00 16.04 313 VAL B N 1
ATOM 2106 C CA . VAL A 1 313 ? -4.670 -25.610 36.263 1.00 13.41 313 VAL B CA 1
ATOM 2107 C C . VAL A 1 313 ? -5.360 -25.738 34.899 1.00 11.67 313 VAL B C 1
ATOM 2108 O O . VAL A 1 313 ? -4.922 -25.144 33.930 1.00 12.76 313 VAL B O 1
ATOM 2112 N N . LEU A 1 314 ? -6.468 -26.478 34.831 1.00 12.32 314 LEU B N 1
ATOM 2113 C CA . LEU A 1 314 ? -7.182 -26.619 33.559 1.00 13.37 314 LEU B CA 1
ATOM 2114 C C . LEU A 1 314 ? -7.660 -25.277 33.026 1.00 14.07 314 LEU B C 1
ATOM 2115 O O . LEU A 1 314 ? -7.573 -25.007 31.833 1.00 13.74 314 LEU B O 1
ATOM 2120 N N . ASP A 1 315 ? -8.146 -24.418 33.909 1.00 12.84 315 ASP B N 1
ATOM 2121 C CA . ASP A 1 315 ? -8.641 -23.144 33.437 1.00 12.12 315 ASP B CA 1
ATOM 2122 C C . ASP A 1 315 ? -7.511 -22.241 32.939 1.00 13.84 315 ASP B C 1
ATOM 2123 O O . ASP A 1 315 ? -7.711 -21.466 32.008 1.00 12.18 315 ASP B O 1
ATOM 2128 N N . VAL A 1 316 ? -6.350 -22.325 33.589 1.00 14.30 316 VAL B N 1
ATOM 2129 C CA . VAL A 1 316 ? -5.164 -21.607 33.126 1.00 11.14 316 VAL B CA 1
ATOM 2130 C C . VAL A 1 316 ? -4.812 -22.067 31.716 1.00 9.83 316 VAL B C 1
ATOM 2131 O O . VAL A 1 316 ? -4.617 -21.254 30.810 1.00 12.08 316 VAL B O 1
ATOM 2135 N N . TRP A 1 317 ? -4.793 -23.376 31.515 1.00 11.46 317 TRP B N 1
ATOM 2136 C CA . TRP A 1 317 ? -4.495 -23.921 30.193 1.00 9.15 317 TRP B CA 1
ATOM 2137 C C . TRP A 1 317 ? -5.558 -23.596 29.121 1.00 11.50 317 TRP B C 1
ATOM 2138 O O . TRP A 1 317 ? -5.210 -23.439 27.945 1.00 8.92 317 TRP B O 1
ATOM 2149 N N . LYS A 1 318 ? -6.838 -23.508 29.501 1.00 10.58 318 LYS B N 1
ATOM 2150 C CA . LYS A 1 318 ? -7.857 -23.111 28.524 1.00 10.84 318 LYS B CA 1
ATOM 2151 C C . LYS A 1 318 ? -7.629 -21.655 28.079 1.00 12.84 318 LYS B C 1
ATOM 2152 O O . LYS A 1 318 ? -7.746 -21.327 26.885 1.00 13.40 318 LYS B O 1
ATOM 2158 N N . ALA A 1 319 ? -7.282 -20.795 29.041 1.00 12.80 319 ALA B N 1
ATOM 2159 C CA . ALA A 1 319 ? -7.007 -19.385 28.736 1.00 14.74 319 ALA B CA 1
ATOM 2160 C C . ALA A 1 319 ? -5.760 -19.224 27.868 1.00 11.27 319 ALA B C 1
ATOM 2161 O O . ALA A 1 319 ? -5.737 -18.396 26.958 1.00 13.95 319 ALA B O 1
ATOM 2163 N N . ALA A 1 320 ? -4.729 -20.014 28.165 1.00 11.26 320 ALA B N 1
ATOM 2164 C CA . ALA A 1 320 ? -3.478 -19.975 27.413 1.00 9.10 320 ALA B CA 1
ATOM 2165 C C . ALA A 1 320 ? -3.565 -20.619 26.033 1.00 9.70 320 ALA B C 1
ATOM 2166 O O . ALA A 1 320 ? -2.771 -20.285 25.134 1.00 10.87 320 ALA B O 1
ATOM 2168 N N . GLY A 1 321 ? -4.491 -21.558 25.853 1.00 13.13 321 GLY B N 1
ATOM 2169 C CA . GLY A 1 321 ? -4.454 -22.382 24.648 1.00 11.49 321 GLY B CA 1
ATOM 2170 C C . GLY A 1 321 ? -5.720 -22.491 23.798 1.00 10.97 321 GLY B C 1
ATOM 2171 O O . GLY A 1 321 ? -6.257 -23.580 23.629 1.00 11.25 321 GLY B O 1
ATOM 2172 N N . PRO A 1 322 ? -6.168 -21.376 23.198 1.00 11.92 322 PRO B N 1
ATOM 2173 C CA . PRO A 1 322 ? -7.360 -21.422 22.333 1.00 11.43 322 PRO B CA 1
ATOM 2174 C C . PRO A 1 322 ? -7.140 -22.288 21.091 1.00 12.45 322 PRO B C 1
ATOM 2175 O O . PRO A 1 322 ? -8.111 -22.795 20.543 1.00 14.83 322 PRO B O 1
ATOM 2179 N N . HIS A 1 323 ? -5.884 -22.505 20.685 1.00 11.85 323 HIS B N 1
ATOM 2180 C CA . HIS A 1 323 ? -5.630 -23.341 19.515 1.00 10.68 323 HIS B CA 1
ATOM 2181 C C . HIS A 1 323 ? -5.429 -24.822 19.869 1.00 11.47 323 HIS B C 1
ATOM 2182 O O . HIS A 1 323 ? -5.151 -25.635 18.991 1.00 11.55 323 HIS B O 1
ATOM 2189 N N . ILE A 1 324 ? -5.550 -25.150 21.148 1.00 11.67 324 ILE B N 1
ATOM 2190 C CA . ILE A 1 324 ? -5.444 -26.534 21.618 1.00 11.01 324 ILE B CA 1
ATOM 2191 C C . ILE A 1 324 ? -6.869 -27.024 21.889 1.00 9.07 324 ILE B C 1
ATOM 2192 O O . ILE A 1 324 ? -7.579 -26.451 22.718 1.00 10.22 324 ILE B O 1
ATOM 2197 N N . ASP A 1 325 ? -7.298 -28.054 21.167 1.00 10.82 325 ASP B N 1
ATOM 2198 C CA . ASP A 1 325 ? -8.720 -28.430 21.199 1.00 11.39 325 ASP B CA 1
ATOM 2199 C C . ASP A 1 325 ? -9.175 -29.106 22.474 1.00 10.47 325 ASP B C 1
ATOM 2200 O O . ASP A 1 325 ? -10.303 -28.853 22.922 1.00 10.46 325 ASP B O 1
ATOM 2205 N N . LEU A 1 326 ? -8.329 -29.949 23.070 1.00 9.58 326 LEU B N 1
ATOM 2206 C CA . LEU A 1 326 ? -8.691 -30.549 24.346 1.00 11.05 326 LEU B CA 1
ATOM 2207 C C . LEU A 1 326 ? -7.449 -30.890 25.154 1.00 10.41 326 LEU B C 1
ATOM 2208 O O . LEU A 1 326 ? -6.353 -30.952 24.610 1.00 8.89 326 LEU B O 1
ATOM 2213 N N . LEU A 1 327 ? -7.647 -31.098 26.453 1.00 8.29 327 LEU B N 1
ATOM 2214 C CA . LEU A 1 327 ? -6.588 -31.455 27.402 1.00 9.76 327 LEU B CA 1
ATOM 2215 C C . LEU A 1 327 ? -6.845 -32.881 27.849 1.00 8.22 327 LEU B C 1
ATOM 2216 O O . LEU A 1 327 ? -7.907 -33.149 28.408 1.00 9.49 327 LEU B O 1
ATOM 2221 N N . ALA A 1 328 ? -5.915 -33.799 27.556 1.00 8.03 328 ALA B N 1
ATOM 2222 C CA . ALA A 1 328 ? -6.152 -35.240 27.719 1.00 8.95 328 ALA B CA 1
ATOM 2223 C C . ALA A 1 328 ? -5.350 -35.843 28.866 1.00 9.36 328 ALA B C 1
ATOM 2224 O O . ALA A 1 328 ? -4.129 -35.663 28.915 1.00 11.52 328 ALA B O 1
ATOM 2226 N N . PRO A 1 329 ? -6.018 -36.582 29.770 1.00 8.75 329 PRO B N 1
ATOM 2227 C CA . PRO A 1 329 ? -5.268 -37.241 30.853 1.00 9.04 329 PRO B CA 1
ATOM 2228 C C . PRO A 1 329 ? -4.610 -38.561 30.420 1.00 12.18 329 PRO B C 1
ATOM 2229 O O . PRO A 1 329 ? -5.157 -39.294 29.570 1.00 11.09 329 PRO B O 1
ATOM 2233 N N . ASP A 1 330 ? -3.452 -38.846 31.014 1.00 7.29 330 ASP B N 1
ATOM 2234 C CA . ASP A 1 330 ? -2.748 -40.127 30.868 1.00 11.41 330 ASP B CA 1
ATOM 2235 C C . ASP A 1 330 ? -2.912 -40.866 32.187 1.00 12.00 330 ASP B C 1
ATOM 2236 O O . ASP A 1 330 ? -2.444 -40.377 33.220 1.00 10.84 330 ASP B O 1
ATOM 2241 N N . ILE A 1 331 ? -3.648 -41.978 32.186 1.00 11.37 331 ILE B N 1
ATOM 2242 C CA . ILE A 1 331 ? -4.086 -42.585 33.435 1.00 8.62 331 ILE B CA 1
ATOM 2243 C C . ILE A 1 331 ? -3.450 -43.940 33.692 1.00 9.70 331 ILE B C 1
ATOM 2244 O O . ILE A 1 331 ? -3.828 -44.936 33.078 1.00 12.24 331 ILE B O 1
ATOM 2249 N N . TYR A 1 332 ? -2.510 -43.967 34.632 1.00 12.61 332 TYR B N 1
ATOM 2250 C CA . TYR A 1 332 ? -1.754 -45.181 34.958 1.00 11.75 332 TYR B CA 1
ATOM 2251 C C . TYR A 1 332 ? -1.889 -45.595 36.436 1.00 13.88 332 TYR B C 1
ATOM 2252 O O . TYR A 1 332 ? -0.895 -45.908 37.109 1.00 14.29 332 TYR B O 1
ATOM 2261 N N A MET A 1 333 ? -3.101 -45.468 36.958 0.47 15.54 333 MET B N 1
ATOM 2262 N N B MET A 1 333 ? -3.123 -45.565 36.910 0.53 14.59 333 MET B N 1
ATOM 2263 C CA A MET A 1 333 ? -3.497 -46.035 38.253 0.47 19.19 333 MET B CA 1
ATOM 2264 C CA B MET A 1 333 ? -3.499 -46.053 38.228 0.53 19.14 333 MET B CA 1
ATOM 2265 C C A MET A 1 333 ? -4.735 -46.913 38.027 0.47 17.63 333 MET B C 1
ATOM 2266 C C B MET A 1 333 ? -4.733 -46.917 38.009 0.53 17.62 333 MET B C 1
ATOM 2267 O O A MET A 1 333 ? -5.694 -46.481 37.393 0.47 20.29 333 MET B O 1
ATOM 2268 O O B MET A 1 333 ? -5.716 -46.456 37.428 0.53 20.23 333 MET B O 1
ATOM 2277 N N . PRO A 1 334 ? -4.681 -48.183 38.440 1.00 16.65 334 PRO B N 1
ATOM 2278 C CA . PRO A 1 334 ? -5.782 -49.110 38.127 1.00 17.84 334 PRO B CA 1
ATOM 2279 C C . PRO A 1 334 ? -6.986 -49.065 39.081 1.00 15.60 334 PRO B C 1
ATOM 2280 O O . PRO A 1 334 ? -7.992 -49.713 38.795 1.00 14.67 334 PRO B O 1
ATOM 2284 N N . GLU A 1 335 ? -6.903 -48.336 40.192 1.00 16.28 335 GLU B N 1
ATOM 2285 C CA . GLU A 1 335 ? -7.997 -48.393 41.160 1.00 15.95 335 GLU B CA 1
ATOM 2286 C C . GLU A 1 335 ? -9.252 -47.651 40.694 1.00 13.07 335 GLU B C 1
ATOM 2287 O O . GLU A 1 335 ? -9.185 -46.509 40.262 1.00 12.66 335 GLU B O 1
ATOM 2293 N N . TYR A 1 336 ? -10.396 -48.316 40.831 1.00 12.45 336 TYR B N 1
ATOM 2294 C CA . TYR A 1 336 ? -11.658 -47.838 40.257 1.00 10.92 336 TYR B CA 1
ATOM 2295 C C . TYR A 1 336 ? -12.050 -46.412 40.657 1.00 15.10 336 TYR B C 1
ATOM 2296 O O . TYR A 1 336 ? -12.379 -45.602 39.800 1.00 12.92 336 TYR B O 1
ATOM 2305 N N . ARG A 1 337 ? -12.038 -46.093 41.949 1.00 12.18 337 ARG B N 1
ATOM 2306 C CA . ARG A 1 337 ? -12.519 -44.774 42.364 1.00 10.53 337 ARG B CA 1
ATOM 2307 C C . ARG A 1 337 ? -11.573 -43.679 41.882 1.00 13.05 337 ARG B C 1
ATOM 2308 O O . ARG A 1 337 ? -12.003 -42.568 41.561 1.00 13.79 337 ARG B O 1
ATOM 2316 N N . MET A 1 338 ? -10.284 -43.978 41.855 1.00 13.55 338 MET B N 1
ATOM 2317 C CA . MET A 1 338 ? -9.316 -42.987 41.410 1.00 13.01 338 MET B CA 1
ATOM 2318 C C . MET A 1 338 ? -9.457 -42.747 39.913 1.00 12.69 338 MET B C 1
ATOM 2319 O O . MET A 1 338 ? -9.494 -41.609 39.460 1.00 12.81 338 MET B O 1
ATOM 2324 N N . TYR A 1 339 ? -9.512 -43.841 39.163 1.00 11.16 339 TYR B N 1
ATOM 2325 C CA . TYR A 1 339 ? -9.596 -43.766 37.707 1.00 13.98 339 TYR B CA 1
ATOM 2326 C C . TYR A 1 339 ? -10.854 -42.985 37.312 1.00 12.58 339 TYR B C 1
ATOM 2327 O O . TYR A 1 339 ? -10.792 -42.083 36.470 1.00 13.21 339 TYR B O 1
ATOM 2336 N N . THR A 1 340 ? -11.994 -43.326 37.911 1.00 10.16 340 THR B N 1
ATOM 2337 C CA . THR A 1 340 ? -13.257 -42.696 37.505 1.00 12.90 340 THR B CA 1
ATOM 2338 C C . THR A 1 340 ? -13.293 -41.220 37.931 1.00 13.05 340 THR B C 1
ATOM 2339 O O . THR A 1 340 ? -13.925 -40.391 37.271 1.00 12.68 340 THR B O 1
ATOM 2343 N N . THR A 1 341 ? -12.568 -40.886 38.999 1.00 12.64 341 THR B N 1
ATOM 2344 C CA . THR A 1 341 ? -12.433 -39.498 39.407 1.00 11.84 341 THR B CA 1
ATOM 2345 C C . THR A 1 341 ? -11.661 -38.682 38.368 1.00 11.59 341 THR B C 1
ATOM 2346 O O . THR A 1 341 ? -12.027 -37.545 38.095 1.00 12.38 341 THR B O 1
ATOM 2350 N N . VAL A 1 342 ? -10.591 -39.247 37.805 1.00 11.42 342 VAL B N 1
ATOM 2351 C CA . VAL A 1 342 ? -9.863 -38.557 36.752 1.00 9.98 342 VAL B CA 1
ATOM 2352 C C . VAL A 1 342 ? -10.790 -38.288 35.573 1.00 11.23 342 VAL B C 1
ATOM 2353 O O . VAL A 1 342 ? -10.813 -37.175 35.051 1.00 12.50 342 VAL B O 1
ATOM 2357 N N . LEU A 1 343 ? -11.570 -39.298 35.170 1.00 10.10 343 LEU B N 1
ATOM 2358 C CA . LEU A 1 343 ? -12.486 -39.119 34.023 1.00 11.63 343 LEU B CA 1
ATOM 2359 C C . LEU A 1 343 ? -13.447 -37.953 34.291 1.00 13.10 343 LEU B C 1
ATOM 2360 O O . LEU A 1 343 ? -13.672 -37.106 33.421 1.00 11.27 343 LEU B O 1
ATOM 2365 N N . GLU A 1 344 ? -14.000 -37.908 35.500 1.00 13.22 344 GLU B N 1
ATOM 2366 C CA . GLU A 1 344 ? -14.939 -36.849 35.867 1.00 15.00 344 GLU B CA 1
ATOM 2367 C C . GLU A 1 344 ? -14.273 -35.471 35.881 1.00 14.13 344 GLU B C 1
ATOM 2368 O O . GLU A 1 344 ? -14.869 -34.476 35.479 1.00 14.08 344 GLU B O 1
ATOM 2374 N N . ARG A 1 345 ? -13.030 -35.408 36.353 1.00 11.43 345 ARG B N 1
ATOM 2375 C CA . ARG A 1 345 ? -12.359 -34.117 36.427 1.00 11.61 345 ARG B CA 1
ATOM 2376 C C . ARG A 1 345 ? -12.020 -33.562 35.042 1.00 12.72 345 ARG B C 1
ATOM 2377 O O . ARG A 1 345 ? -12.132 -32.348 34.824 1.00 15.82 345 ARG B O 1
ATOM 2385 N N . TYR A 1 346 ? -11.596 -34.425 34.116 1.00 12.11 346 TYR B N 1
ATOM 2386 C CA . TYR A 1 346 ? -11.229 -33.956 32.767 1.00 12.09 346 TYR B CA 1
ATOM 2387 C C . TYR A 1 346 ? -12.433 -33.772 31.842 1.00 11.15 346 TYR B C 1
ATOM 2388 O O . TYR A 1 346 ? -12.368 -32.965 30.903 1.00 11.66 346 TYR B O 1
ATOM 2397 N N . ALA A 1 347 ? -13.532 -34.462 32.131 1.00 10.99 347 ALA B N 1
ATOM 2398 C CA . ALA A 1 347 ? -14.748 -34.321 31.334 1.00 11.57 347 ALA B CA 1
ATOM 2399 C C . ALA A 1 347 ? -15.496 -33.062 31.774 1.00 11.49 347 ALA B C 1
ATOM 2400 O O . ALA A 1 347 ? -16.051 -33.033 32.863 1.00 14.11 347 ALA B O 1
ATOM 2402 N N . ARG A 1 348 ? -15.456 -32.016 30.942 1.00 9.67 348 ARG B N 1
ATOM 2403 C CA . ARG A 1 348 ? -16.025 -30.707 31.292 1.00 11.69 348 ARG B CA 1
ATOM 2404 C C . ARG A 1 348 ? -16.889 -30.188 30.151 1.00 11.75 348 ARG B C 1
ATOM 2405 O O . ARG A 1 348 ? -16.742 -30.613 29.017 1.00 9.79 348 ARG B O 1
ATOM 2413 N N . PRO A 1 349 ? -17.783 -29.239 30.436 1.00 13.97 349 PRO B N 1
ATOM 2414 C CA . PRO A 1 349 ? -18.486 -28.684 29.278 1.00 11.03 349 PRO B CA 1
ATOM 2415 C C . PRO A 1 349 ? -17.564 -28.085 28.212 1.00 11.07 349 PRO B C 1
ATOM 2416 O O . PRO A 1 349 ? -17.951 -28.086 27.037 1.00 10.85 349 PRO B O 1
ATOM 2420 N N . ASP A 1 350 ? -16.398 -27.564 28.623 1.00 10.60 350 ASP B N 1
ATOM 2421 C CA . ASP A 1 350 ? -15.420 -26.981 27.703 1.00 10.81 350 ASP B CA 1
ATOM 2422 C C . ASP A 1 350 ? -14.242 -27.923 27.409 1.00 10.24 350 ASP B C 1
ATOM 2423 O O . ASP A 1 350 ? -13.201 -27.485 26.911 1.00 12.30 350 ASP B O 1
ATOM 2428 N N . ASN A 1 351 ? -14.387 -29.205 27.740 1.00 10.24 351 ASN B N 1
ATOM 2429 C CA . ASN A 1 351 ? -13.281 -30.156 27.518 1.00 11.56 351 ASN B CA 1
ATOM 2430 C C . ASN A 1 351 ? -13.796 -31.566 27.270 1.00 9.83 351 ASN B C 1
ATOM 2431 O O . ASN A 1 351 ? -14.224 -32.288 28.203 1.00 8.38 351 ASN B O 1
ATOM 2436 N N . ALA A 1 352 ? -13.719 -31.967 26.010 1.00 9.52 352 ALA B N 1
ATOM 2437 C CA . ALA A 1 352 ? -14.059 -33.327 25.606 1.00 8.80 352 ALA B CA 1
ATOM 2438 C C . ALA A 1 352 ? -13.083 -34.302 26.243 1.00 7.71 352 ALA B C 1
ATOM 2439 O O . ALA A 1 352 ? -11.862 -34.086 26.200 1.00 8.48 352 ALA B O 1
ATOM 2441 N N . LEU A 1 353 ? -13.602 -35.414 26.765 1.00 10.36 353 LEU B N 1
ATOM 2442 C CA . LEU A 1 353 ? -12.731 -36.418 27.388 1.00 8.78 353 LEU B CA 1
ATOM 2443 C C . LEU A 1 353 ? -12.034 -37.294 26.332 1.00 10.98 353 LEU B C 1
ATOM 2444 O O . LEU A 1 353 ? -12.696 -37.980 25.564 1.00 10.20 353 LEU B O 1
ATOM 2449 N N . PHE A 1 354 ? -10.704 -37.277 26.311 1.00 8.99 354 PHE B N 1
ATOM 2450 C CA . PHE A 1 354 ? -9.922 -38.240 25.536 1.00 8.98 354 PHE B CA 1
ATOM 2451 C C . PHE A 1 354 ? -8.868 -38.827 26.484 1.00 8.96 354 PHE B C 1
ATOM 2452 O O . PHE A 1 354 ? -8.030 -38.082 26.995 1.00 11.03 354 PHE B O 1
ATOM 2460 N N . VAL A 1 355 ? -8.943 -40.130 26.768 1.00 9.75 355 VAL B N 1
ATOM 2461 C CA . VAL A 1 355 ? -7.859 -40.776 27.529 1.00 8.07 355 VAL B CA 1
ATOM 2462 C C . VAL A 1 355 ? -6.740 -41.125 26.557 1.00 11.34 355 VAL B C 1
ATOM 2463 O O . VAL A 1 355 ? -6.808 -42.107 25.817 1.00 11.07 355 VAL B O 1
ATOM 2467 N N . ALA A 1 356 ? -5.723 -40.268 26.528 1.00 9.86 356 ALA B N 1
ATOM 2468 C CA . ALA A 1 356 ? -4.664 -40.385 25.544 1.00 7.56 356 ALA B CA 1
ATOM 2469 C C . ALA A 1 356 ? -3.748 -41.563 25.764 1.00 8.17 356 ALA B C 1
ATOM 2470 O O . ALA A 1 356 ? -3.170 -42.057 24.808 1.00 9.28 356 ALA B O 1
ATOM 2472 N N . GLU A 1 357 ? -3.573 -41.959 27.027 1.00 11.12 357 GLU B N 1
ATOM 2473 C CA . GLU A 1 357 ? -2.750 -43.110 27.400 1.00 6.79 357 GLU B CA 1
ATOM 2474 C C . GLU A 1 357 ? -3.362 -43.780 28.611 1.00 11.96 357 GLU B C 1
ATOM 2475 O O . GLU A 1 357 ? -3.862 -43.107 29.502 1.00 9.02 357 GLU B O 1
ATOM 2481 N N . THR A 1 358 ? -3.255 -45.097 28.679 1.00 11.11 358 THR B N 1
ATOM 2482 C CA . THR A 1 358 ? -3.591 -45.804 29.910 1.00 10.42 358 THR B CA 1
ATOM 2483 C C . THR A 1 358 ? -2.832 -47.144 29.928 1.00 10.25 358 THR B C 1
ATOM 2484 O O . THR A 1 358 ? -2.231 -47.511 28.927 1.00 9.74 358 THR B O 1
ATOM 2488 N N . GLY A 1 359 ? -2.788 -47.824 31.080 1.00 10.03 359 GLY B N 1
ATOM 2489 C CA . GLY A 1 359 ? -2.025 -49.063 31.193 1.00 10.49 359 GLY B CA 1
ATOM 2490 C C . GLY A 1 359 ? -2.507 -50.226 30.346 1.00 12.30 359 GLY B C 1
ATOM 2491 O O . GLY A 1 359 ? -3.654 -50.232 29.878 1.00 10.74 359 GLY B O 1
ATOM 2492 N N . ASN A 1 360 ? -1.641 -51.232 30.167 1.00 10.82 360 ASN B N 1
ATOM 2493 C CA . ASN A 1 360 ? -1.983 -52.366 29.302 1.00 10.64 360 ASN B CA 1
ATOM 2494 C C . ASN A 1 360 ? -2.002 -53.684 30.063 1.00 12.01 360 ASN B C 1
ATOM 2495 O O . ASN A 1 360 ? -1.880 -54.744 29.477 1.00 14.17 360 ASN B O 1
ATOM 2500 N N . ARG A 1 361 ? -2.153 -53.590 31.378 1.00 12.66 361 ARG B N 1
ATOM 2501 C CA . ARG A 1 361 ? -2.482 -54.745 32.224 1.00 13.45 361 ARG B CA 1
ATOM 2502 C C . ARG A 1 361 ? -3.970 -55.025 32.092 1.00 12.29 361 ARG B C 1
ATOM 2503 O O . ARG A 1 361 ? -4.750 -54.122 31.809 1.00 12.35 361 ARG B O 1
ATOM 2511 N N . PRO A 1 362 ? -4.381 -56.283 32.273 1.00 12.52 362 PRO B N 1
ATOM 2512 C CA . PRO A 1 362 ? -5.779 -56.648 31.986 1.00 13.01 362 PRO B CA 1
ATOM 2513 C C . PRO A 1 362 ? -6.819 -55.842 32.749 1.00 12.71 362 PRO B C 1
ATOM 2514 O O . PRO A 1 362 ? -7.901 -55.580 32.210 1.00 14.21 362 PRO B O 1
ATOM 2518 N N . GLU A 1 363 ? -6.497 -55.432 33.971 1.00 12.97 363 GLU B N 1
ATOM 2519 C CA . GLU A 1 363 ? -7.445 -54.694 34.791 1.00 14.30 363 GLU B CA 1
ATOM 2520 C C . GLU A 1 363 ? -7.784 -53.334 34.178 1.00 13.46 363 GLU B C 1
ATOM 2521 O O . GLU A 1 363 ? -8.811 -52.742 34.504 1.00 15.85 363 GLU B O 1
ATOM 2527 N N . TYR A 1 364 ? -6.925 -52.831 33.297 1.00 10.59 364 TYR B N 1
ATOM 2528 C CA . TYR A 1 364 ? -7.210 -51.541 32.634 1.00 11.33 364 TYR B CA 1
ATOM 2529 C C . TYR A 1 364 ? -8.271 -51.597 31.524 1.00 11.07 364 TYR B C 1
ATOM 2530 O O . TYR A 1 364 ? -8.910 -50.572 31.222 1.00 11.38 364 TYR B O 1
ATOM 2539 N N . ALA A 1 365 ? -8.435 -52.759 30.901 1.00 11.84 365 ALA B N 1
ATOM 2540 C CA . ALA A 1 365 ? -9.250 -52.854 29.668 1.00 12.38 365 ALA B CA 1
ATOM 2541 C C . ALA A 1 365 ? -10.674 -52.323 29.849 1.00 12.39 365 ALA B C 1
ATOM 2542 O O . ALA A 1 365 ? -11.215 -51.642 28.973 1.00 11.59 365 ALA B O 1
ATOM 2544 N N . ARG A 1 366 ? -11.272 -52.636 30.987 1.00 10.86 366 ARG B N 1
ATOM 2545 C CA . ARG A 1 366 ? -12.675 -52.293 31.209 1.00 11.23 366 ARG B CA 1
ATOM 2546 C C . ARG A 1 366 ? -12.941 -50.794 31.306 1.00 10.43 366 ARG B C 1
ATOM 2547 O O . ARG A 1 366 ? -14.082 -50.371 31.155 1.00 11.74 366 ARG B O 1
ATOM 2555 N N . TYR A 1 367 ? -11.910 -49.982 31.523 1.00 10.12 367 TYR B N 1
ATOM 2556 C CA . TYR A 1 367 ? -12.159 -48.548 31.673 1.00 8.14 367 TYR B CA 1
ATOM 2557 C C . TYR A 1 367 ? -12.493 -47.855 30.348 1.00 10.36 367 TYR B C 1
ATOM 2558 O O . TYR A 1 367 ? -12.925 -46.695 30.344 1.00 9.87 367 TYR B O 1
ATOM 2567 N N . LEU A 1 368 ? -12.365 -48.572 29.230 1.00 9.80 368 LEU B N 1
ATOM 2568 C CA . LEU A 1 368 ? -12.791 -48.034 27.943 1.00 10.36 368 LEU B CA 1
ATOM 2569 C C . LEU A 1 368 ? -14.258 -47.583 28.004 1.00 8.93 368 LEU B C 1
ATOM 2570 O O . LEU A 1 368 ? -14.639 -46.516 27.503 1.00 10.64 368 LEU B O 1
ATOM 2575 N N . PHE A 1 369 ? -15.112 -48.388 28.616 1.00 11.86 369 PHE B N 1
ATOM 2576 C CA A PHE A 1 369 ? -16.542 -48.101 28.569 0.57 12.16 369 PHE B CA 1
ATOM 2577 C CA B PHE A 1 369 ? -16.555 -48.102 28.554 0.43 12.16 369 PHE B CA 1
ATOM 2578 C C . PHE A 1 369 ? -16.974 -46.898 29.411 1.00 10.83 369 PHE B C 1
ATOM 2579 O O . PHE A 1 369 ? -17.668 -46.026 28.913 1.00 11.34 369 PHE B O 1
ATOM 2594 N N . PRO A 1 370 ? -16.559 -46.822 30.695 1.00 12.32 370 PRO B N 1
ATOM 2595 C CA . PRO A 1 370 ? -16.926 -45.561 31.369 1.00 12.57 370 PRO B CA 1
ATOM 2596 C C . PRO A 1 370 ? -16.320 -44.307 30.704 1.00 10.72 370 PRO B C 1
ATOM 2597 O O . PRO A 1 370 ? -16.906 -43.215 30.813 1.00 11.26 370 PRO B O 1
ATOM 2601 N N . THR A 1 371 ? -15.172 -44.463 30.036 1.00 11.69 371 THR B N 1
ATOM 2602 C CA . THR A 1 371 ? -14.559 -43.328 29.335 1.00 11.68 371 THR B CA 1
ATOM 2603 C C . THR A 1 371 ? -15.473 -42.869 28.220 1.00 9.80 371 THR B C 1
ATOM 2604 O O . THR A 1 371 ? -15.788 -41.677 28.126 1.00 9.74 371 THR B O 1
ATOM 2608 N N . LEU A 1 372 ? -15.927 -43.811 27.393 1.00 10.64 372 LEU B N 1
ATOM 2609 C CA . LEU A 1 372 ? -16.844 -43.475 26.300 1.00 9.87 372 LEU B CA 1
ATOM 2610 C C . LEU A 1 372 ? -18.146 -42.881 26.836 1.00 12.17 372 LEU B C 1
ATOM 2611 O O . LEU A 1 372 ? -18.755 -42.023 26.198 1.00 12.40 372 LEU B O 1
ATOM 2616 N N . GLY A 1 373 ? -18.549 -43.343 28.011 1.00 9.96 373 GLY B N 1
ATOM 2617 C CA . GLY A 1 373 ? -19.756 -42.874 28.671 1.00 9.56 373 GLY B CA 1
ATOM 2618 C C . GLY A 1 373 ? -19.738 -41.394 29.021 1.00 12.66 373 GLY B C 1
ATOM 2619 O O . GLY A 1 373 ? -20.791 -40.818 29.279 1.00 13.23 373 GLY B O 1
ATOM 2620 N N . HIS A 1 374 ? -18.559 -40.773 29.021 1.00 8.52 374 HIS B N 1
ATOM 2621 C CA . HIS A 1 374 ? -18.506 -39.327 29.236 1.00 9.85 374 HIS B CA 1
ATOM 2622 C C . HIS A 1 374 ? -18.730 -38.517 27.973 1.00 10.78 374 HIS B C 1
ATOM 2623 O O . HIS A 1 374 ? -18.608 -37.288 27.991 1.00 10.68 374 HIS B O 1
ATOM 2630 N N . ASP A 1 375 ? -19.030 -39.211 26.877 1.00 7.74 375 ASP B N 1
ATOM 2631 C CA . ASP A 1 375 ? -19.413 -38.563 25.608 1.00 10.49 375 ASP B CA 1
ATOM 2632 C C . ASP A 1 375 ? -18.341 -37.602 25.082 1.00 8.37 375 ASP B C 1
ATOM 2633 O O . ASP A 1 375 ? -18.635 -36.487 24.618 1.00 10.05 375 ASP B O 1
ATOM 2638 N N . GLY A 1 376 ? -17.094 -38.052 25.176 1.00 8.72 376 GLY B N 1
ATOM 2639 C CA . GLY A 1 376 ? -15.936 -37.361 24.647 1.00 9.51 376 GLY B CA 1
ATOM 2640 C C . GLY A 1 376 ? -15.551 -38.001 23.322 1.00 12.93 376 GLY B C 1
ATOM 2641 O O . GLY A 1 376 ? -16.438 -38.384 22.534 1.00 11.06 376 GLY B O 1
ATOM 2642 N N . VAL A 1 377 ? -14.252 -38.155 23.063 1.00 8.60 377 VAL B N 1
ATOM 2643 C CA . VAL A 1 377 ? -13.851 -38.624 21.737 1.00 9.28 377 VAL B CA 1
ATOM 2644 C C . VAL A 1 377 ? -13.063 -39.939 21.733 1.00 8.40 377 VAL B C 1
ATOM 2645 O O . VAL A 1 377 ? -12.659 -40.397 20.672 1.00 9.83 377 VAL B O 1
ATOM 2649 N N . GLY A 1 378 ? -12.865 -40.555 22.888 1.00 9.20 378 GLY B N 1
ATOM 2650 C CA . GLY A 1 378 ? -12.229 -41.868 22.875 1.00 9.19 378 GLY B CA 1
ATOM 2651 C C . GLY A 1 378 ? -11.208 -42.171 23.970 1.00 8.84 378 GLY B C 1
ATOM 2652 O O . GLY A 1 378 ? -11.104 -41.497 25.015 1.00 9.24 378 GLY B O 1
ATOM 2653 N N . TRP A 1 379 ? -10.455 -43.238 23.724 1.00 10.01 379 TRP B N 1
ATOM 2654 C CA . TRP A 1 379 ? -9.642 -43.903 24.747 1.00 9.92 379 TRP B CA 1
ATOM 2655 C C . TRP A 1 379 ? -8.555 -44.695 24.044 1.00 10.99 379 TRP B C 1
ATOM 2656 O O . TRP A 1 379 ? -8.818 -45.355 23.045 1.00 9.01 379 TRP B O 1
ATOM 2667 N N . SER A 1 380 ? -7.352 -44.658 24.583 1.00 8.94 380 SER B N 1
ATOM 2668 C CA . SER A 1 380 ? -6.250 -45.376 23.973 1.00 9.30 380 SER B CA 1
ATOM 2669 C C . SER A 1 380 ? -5.380 -46.060 25.016 1.00 9.18 380 SER B C 1
ATOM 2670 O O . SER A 1 380 ? -5.069 -45.454 26.038 1.00 11.62 380 SER B O 1
ATOM 2673 N N . ALA A 1 381 ? -4.934 -47.279 24.721 1.00 7.45 381 ALA B N 1
ATOM 2674 C CA . ALA A 1 381 ? -4.033 -48.029 25.612 1.00 7.50 381 ALA B CA 1
ATOM 2675 C C . ALA A 1 381 ? -2.584 -48.011 25.144 1.00 8.52 381 ALA B C 1
ATOM 2676 O O . ALA A 1 381 ? -2.287 -48.088 23.916 1.00 8.68 381 ALA B O 1
ATOM 2678 N N . PHE A 1 382 ? -1.675 -47.919 26.121 1.00 8.12 382 PHE B N 1
ATOM 2679 C CA . PHE A 1 382 ? -0.265 -47.704 25.822 1.00 8.84 382 PHE B CA 1
ATOM 2680 C C . PHE A 1 382 ? 0.585 -48.959 25.905 1.00 11.05 382 PHE B C 1
ATOM 2681 O O . PHE A 1 382 ? 0.431 -49.754 26.834 1.00 11.72 382 PHE B O 1
ATOM 2689 N N . GLY A 1 383 ? 1.535 -49.071 24.980 1.00 9.01 383 GLY B N 1
ATOM 2690 C CA . GLY A 1 383 ? 2.541 -50.126 25.035 1.00 10.28 383 GLY B CA 1
ATOM 2691 C C . GLY A 1 383 ? 2.167 -51.335 24.219 1.00 10.23 383 GLY B C 1
ATOM 2692 O O . GLY A 1 383 ? 2.511 -52.481 24.575 1.00 11.33 383 GLY B O 1
ATOM 2693 N N . MET A 1 384 ? 1.469 -51.092 23.107 1.00 11.20 384 MET B N 1
ATOM 2694 C CA . MET A 1 384 ? 0.885 -52.178 22.325 1.00 12.92 384 MET B CA 1
ATOM 2695 C C . MET A 1 384 ? 1.717 -52.546 21.098 1.00 13.02 384 MET B C 1
ATOM 2696 O O . MET A 1 384 ? 1.373 -52.179 19.972 1.00 17.82 384 MET B O 1
ATOM 2701 N N . ASP A 1 385 ? 2.821 -53.265 21.306 1.00 9.54 385 ASP B N 1
ATOM 2702 C CA . ASP A 1 385 ? 3.551 -53.807 20.149 1.00 11.35 385 ASP B CA 1
ATOM 2703 C C . ASP A 1 385 ? 4.349 -55.034 20.597 1.00 12.88 385 ASP B C 1
ATOM 2704 O O . ASP A 1 385 ? 4.339 -55.386 21.779 1.00 11.13 385 ASP B O 1
ATOM 2709 N N . TYR A 1 386 ? 4.989 -55.699 19.640 1.00 11.49 386 TYR B N 1
ATOM 2710 C CA . TYR A 1 386 ? 5.756 -56.916 19.906 1.00 13.01 386 TYR B CA 1
ATOM 2711 C C . TYR A 1 386 ? 7.284 -56.664 19.969 1.00 15.39 386 TYR B C 1
ATOM 2712 O O . TYR A 1 386 ? 8.107 -57.554 19.660 1.00 15.38 386 TYR B O 1
ATOM 2721 N N . THR A 1 387 ? 7.686 -55.468 20.386 1.00 12.76 387 THR B N 1
ATOM 2722 C CA . THR A 1 387 ? 9.118 -55.132 20.401 1.00 15.08 387 THR B CA 1
ATOM 2723 C C . THR A 1 387 ? 9.827 -55.734 21.622 1.00 16.58 387 THR B C 1
ATOM 2724 O O . THR A 1 387 ? 11.009 -55.482 21.842 1.00 22.43 387 THR B O 1
ATOM 2728 N N . ARG A 1 388 ? 9.082 -56.499 22.415 1.00 18.73 388 ARG B N 1
ATOM 2729 C CA . ARG A 1 388 ? 9.571 -57.151 23.627 1.00 23.84 388 ARG B CA 1
ATOM 2730 C C . ARG A 1 388 ? 10.137 -56.160 24.644 1.00 24.22 388 ARG B C 1
ATOM 2731 O O . ARG A 1 388 ? 11.077 -56.454 25.379 1.00 31.10 388 ARG B O 1
ATOM 2739 N N . TYR A 1 389 ? 9.518 -54.996 24.710 1.00 16.75 389 TYR B N 1
ATOM 2740 C CA . TYR A 1 389 ? 9.761 -54.081 25.816 1.00 17.43 389 TYR B CA 1
ATOM 2741 C C . TYR A 1 389 ? 8.618 -54.198 26.833 1.00 16.50 389 TYR B C 1
ATOM 2742 O O . TYR A 1 389 ? 7.491 -54.487 26.449 1.00 18.45 389 TYR B O 1
ATOM 2751 N N . SER A 1 390 ? 8.899 -53.968 28.118 1.00 13.36 390 SER B N 1
ATOM 2752 C CA . SER A 1 390 ? 7.861 -53.958 29.165 1.00 16.07 390 SER B CA 1
ATOM 2753 C C . SER A 1 390 ? 8.002 -52.746 30.063 1.00 14.39 390 SER B C 1
ATOM 2754 O O . SER A 1 390 ? 9.109 -52.474 30.546 1.00 15.51 390 SER B O 1
ATOM 2757 N N . ASN A 1 391 ? 6.909 -52.015 30.291 1.00 13.44 391 ASN B N 1
ATOM 2758 C CA . ASN A 1 391 ? 6.920 -50.975 31.312 1.00 15.02 391 ASN B CA 1
ATOM 2759 C C . ASN A 1 391 ? 6.319 -51.472 32.633 1.00 13.80 391 ASN B C 1
ATOM 2760 O O . ASN A 1 391 ? 5.858 -50.677 33.438 1.00 15.46 391 ASN B O 1
ATOM 2765 N N . TYR A 1 392 ? 6.350 -52.789 32.859 1.00 16.70 392 TYR B N 1
ATOM 2766 C CA . TYR A 1 392 ? 6.046 -53.356 34.176 1.00 17.56 392 TYR B CA 1
ATOM 2767 C C . TYR A 1 392 ? 6.975 -52.693 35.189 1.00 20.08 392 TYR B C 1
ATOM 2768 O O . TYR A 1 392 ? 8.153 -52.509 34.893 1.00 18.40 392 TYR B O 1
ATOM 2777 N N . PRO A 1 393 ? 6.482 -52.363 36.399 1.00 21.07 393 PRO B N 1
ATOM 2778 C CA . PRO A 1 393 ? 5.198 -52.675 37.050 1.00 19.01 393 PRO B CA 1
ATOM 2779 C C . PRO A 1 393 ? 4.023 -51.770 36.676 1.00 20.12 393 PRO B C 1
ATOM 2780 O O . PRO A 1 393 ? 2.912 -52.017 37.154 1.00 21.80 393 PRO B O 1
ATOM 2784 N N . LEU A 1 394 ? 4.248 -50.766 35.840 1.00 19.58 394 LEU B N 1
ATOM 2785 C CA . LEU A 1 394 ? 3.153 -49.930 35.356 1.00 18.96 394 LEU B CA 1
ATOM 2786 C C . LEU A 1 394 ? 2.208 -50.753 34.473 1.00 17.83 394 LEU B C 1
ATOM 2787 O O . LEU A 1 394 ? 0.981 -50.784 34.674 1.00 15.96 394 LEU B O 1
ATOM 2792 N N . GLY A 1 395 ? 2.806 -51.449 33.506 1.00 18.29 395 GLY B N 1
ATOM 2793 C CA . GLY A 1 395 ? 2.064 -52.214 32.521 1.00 11.97 395 GLY B CA 1
ATOM 2794 C C . GLY A 1 395 ? 2.326 -53.719 32.538 1.00 12.78 395 GLY B C 1
ATOM 2795 O O . GLY A 1 395 ? 2.827 -54.254 33.535 1.00 15.68 395 GLY B O 1
ATOM 2796 N N . ALA A 1 396 ? 1.961 -54.384 31.442 1.00 12.47 396 ALA B N 1
ATOM 2797 C CA . ALA A 1 396 ? 2.081 -55.836 31.308 1.00 11.41 396 ALA B CA 1
ATOM 2798 C C . ALA A 1 396 ? 3.534 -56.293 31.183 1.00 13.06 396 ALA B C 1
ATOM 2799 O O . ALA A 1 396 ? 4.341 -55.631 30.550 1.00 13.61 396 ALA B O 1
ATOM 2801 N N . LYS A 1 397 ? 3.858 -57.434 31.778 1.00 15.37 397 LYS B N 1
ATOM 2802 C CA . LYS A 1 397 ? 5.196 -58.005 31.593 1.00 16.24 397 LYS B CA 1
ATOM 2803 C C . LYS A 1 397 ? 5.466 -58.434 30.157 1.00 17.77 397 LYS B C 1
ATOM 2804 O O . LYS A 1 397 ? 6.599 -58.321 29.666 1.00 16.11 397 LYS B O 1
ATOM 2810 N N . HIS A 1 398 ? 4.443 -58.960 29.500 1.00 14.23 398 HIS B N 1
ATOM 2811 C CA . HIS A 1 398 ? 4.593 -59.451 28.140 1.00 16.59 398 HIS B CA 1
ATOM 2812 C C . HIS A 1 398 ? 3.401 -59.048 27.310 1.00 18.75 398 HIS B C 1
ATOM 2813 O O . HIS A 1 398 ? 2.260 -59.198 27.739 1.00 21.11 398 HIS B O 1
ATOM 2820 N N . VAL A 1 399 ? 3.673 -58.563 26.106 1.00 16.23 399 VAL B N 1
ATOM 2821 C CA . VAL A 1 399 ? 2.612 -58.289 25.157 1.00 16.15 399 VAL B CA 1
ATOM 2822 C C . VAL A 1 399 ? 2.631 -59.358 24.090 1.00 17.87 399 VAL B C 1
ATOM 2823 O O . VAL A 1 399 ? 3.585 -59.482 23.333 1.00 18.26 399 VAL B O 1
ATOM 2827 N N . ASN A 1 400 ? 1.571 -60.136 24.047 1.00 16.80 400 ASN B N 1
ATOM 2828 C CA . ASN A 1 400 ? 1.444 -61.189 23.058 1.00 22.59 400 ASN B CA 1
ATOM 2829 C C . ASN A 1 400 ? -0.012 -61.396 22.729 1.00 22.51 400 ASN B C 1
ATOM 2830 O O . ASN A 1 400 ? -0.892 -60.707 23.265 1.00 22.33 400 ASN B O 1
ATOM 2835 N N . GLU A 1 401 ? -0.262 -62.346 21.840 1.00 23.04 401 GLU B N 1
ATOM 2836 C CA . GLU A 1 401 ? -1.596 -62.586 21.336 1.00 25.61 401 GLU B CA 1
ATOM 2837 C C . GLU A 1 401 ? -2.588 -62.854 22.474 1.00 26.04 401 GLU B C 1
ATOM 2838 O O . GLU A 1 401 ? -3.745 -62.431 22.425 1.00 27.30 401 GLU B O 1
ATOM 2844 N N . GLU A 1 402 ? -2.120 -63.527 23.521 1.00 26.77 402 GLU B N 1
ATOM 2845 C CA . GLU A 1 402 ? -2.973 -63.841 24.660 1.00 24.50 402 GLU B CA 1
ATOM 2846 C C . GLU A 1 402 ? -3.264 -62.638 25.556 1.00 20.70 402 GLU B C 1
ATOM 2847 O O . GLU A 1 402 ? -4.410 -62.405 25.926 1.00 22.08 402 GLU B O 1
ATOM 2853 N N . THR A 1 403 ? -2.246 -61.851 25.881 1.00 19.78 403 THR B N 1
ATOM 2854 C CA . THR A 1 403 ? -2.455 -60.728 26.793 1.00 20.37 403 THR B CA 1
ATOM 2855 C C . THR A 1 403 ? -3.143 -59.542 26.101 1.00 19.57 403 THR B C 1
ATOM 2856 O O . THR A 1 403 ? -3.693 -58.673 26.767 1.00 19.99 403 THR B O 1
ATOM 2860 N N . LEU A 1 404 ? -3.178 -59.540 24.774 1.00 16.81 404 LEU B N 1
ATOM 2861 C CA . LEU A 1 404 ? -3.985 -58.549 24.056 1.00 13.29 404 LEU B CA 1
ATOM 2862 C C . LEU A 1 404 ? -5.488 -58.830 24.127 1.00 17.21 404 LEU B C 1
ATOM 2863 O O . LEU A 1 404 ? -6.295 -57.927 23.933 1.00 15.38 404 LEU B O 1
ATOM 2868 N N . ALA A 1 405 ? -5.865 -60.086 24.359 1.00 16.52 405 ALA B N 1
ATOM 2869 C CA . ALA A 1 405 ? -7.262 -60.508 24.219 1.00 18.09 405 ALA B CA 1
ATOM 2870 C C . ALA A 1 405 ? -8.311 -59.658 24.976 1.00 16.41 405 ALA B C 1
ATOM 2871 O O . ALA A 1 405 ? -9.332 -59.305 24.387 1.00 16.15 405 ALA B O 1
ATOM 2873 N N . PRO A 1 406 ? -8.062 -59.301 26.258 1.00 16.71 406 PRO B N 1
ATOM 2874 C CA . PRO A 1 406 ? -9.083 -58.509 26.961 1.00 17.56 406 PRO B CA 1
ATOM 2875 C C . PRO A 1 406 ? -9.313 -57.135 26.334 1.00 16.16 406 PRO B C 1
ATOM 2876 O O . PRO A 1 406 ? -10.441 -56.630 26.369 1.00 15.58 406 PRO B O 1
ATOM 2880 N N . PHE A 1 407 ? -8.261 -56.538 25.778 1.00 13.73 407 PHE B N 1
ATOM 2881 C CA . PHE A 1 407 ? -8.386 -55.239 25.113 1.00 10.22 407 PHE B CA 1
ATOM 2882 C C . PHE A 1 407 ? -9.055 -55.375 23.752 1.00 11.46 407 PHE B C 1
ATOM 2883 O O . PHE A 1 407 ? -9.920 -54.572 23.391 1.00 12.02 407 PHE B O 1
ATOM 2891 N N . ALA A 1 408 ? -8.666 -56.410 23.006 1.00 12.35 408 ALA B N 1
ATOM 2892 C CA . ALA A 1 408 ? -9.213 -56.644 21.670 1.00 9.49 408 ALA B CA 1
ATOM 2893 C C . ALA A 1 408 ? -10.727 -56.811 21.728 1.00 11.46 408 ALA B C 1
ATOM 2894 O O . ALA A 1 408 ? -11.441 -56.340 20.841 1.00 13.45 408 ALA B O 1
ATOM 2896 N N . LEU A 1 409 ? -11.228 -57.455 22.778 1.00 11.67 409 LEU B N 1
ATOM 2897 C CA . LEU A 1 409 ? -12.669 -57.703 22.833 1.00 12.02 409 LEU B CA 1
ATOM 2898 C C . LEU A 1 409 ? -13.460 -56.380 22.877 1.00 11.63 409 LEU B C 1
ATOM 2899 O O . LEU A 1 409 ? -14.436 -56.192 22.144 1.00 10.48 409 LEU B O 1
ATOM 2904 N N . GLY A 1 410 ? -13.032 -55.452 23.726 1.00 13.23 410 GLY B N 1
ATOM 2905 C CA . GLY A 1 410 ? -13.742 -54.174 23.811 1.00 12.19 410 GLY B CA 1
ATOM 2906 C C . GLY A 1 410 ? -13.705 -53.402 22.502 1.00 12.39 410 GLY B C 1
ATOM 2907 O O . GLY A 1 410 ? -14.708 -52.827 22.049 1.00 11.10 410 GLY B O 1
ATOM 2908 N N . PHE A 1 411 ? -12.544 -53.410 21.862 1.00 11.95 411 PHE B N 1
ATOM 2909 C CA . PHE A 1 411 ? -12.412 -52.720 20.596 1.00 9.98 411 PHE B CA 1
ATOM 2910 C C . PHE A 1 411 ? -13.336 -53.362 19.576 1.00 10.90 411 PHE B C 1
ATOM 2911 O O . PHE A 1 411 ? -13.977 -52.653 18.828 1.00 11.74 411 PHE B O 1
ATOM 2919 N N . LYS A 1 412 ? -13.430 -54.695 19.582 1.00 9.63 412 LYS B N 1
ATOM 2920 C CA . LYS A 1 412 ? -14.303 -55.394 18.638 1.00 10.92 412 LYS B CA 1
ATOM 2921 C C . LYS A 1 412 ? -15.767 -55.039 18.870 1.00 10.96 412 LYS B C 1
ATOM 2922 O O . LYS A 1 412 ? -16.490 -54.744 17.923 1.00 10.84 412 LYS B O 1
ATOM 2928 N N . LEU A 1 413 ? -16.195 -55.022 20.131 1.00 9.44 413 LEU B N 1
ATOM 2929 C CA . LEU A 1 413 ? -17.590 -54.719 20.468 1.00 11.28 413 LEU B CA 1
ATOM 2930 C C . LEU A 1 413 ? -17.996 -53.307 20.035 1.00 12.29 413 LEU B C 1
ATOM 2931 O O . LEU A 1 413 ? -19.046 -53.108 19.414 1.00 10.00 413 LEU B O 1
ATOM 2936 N N . VAL A 1 414 ? -17.170 -52.312 20.351 1.00 10.26 414 VAL B N 1
ATOM 2937 C CA . VAL A 1 414 ? -17.547 -50.963 19.953 1.00 10.45 414 VAL B CA 1
ATOM 2938 C C . VAL A 1 414 ? -17.492 -50.857 18.433 1.00 10.08 414 VAL B C 1
ATOM 2939 O O . VAL A 1 414 ? -18.323 -50.178 17.830 1.00 9.46 414 VAL B O 1
ATOM 2943 N N . SER A 1 415 ? -16.528 -51.544 17.810 1.00 10.33 415 SER B N 1
ATOM 2944 C CA . SER A 1 415 ? -16.369 -51.442 16.353 1.00 10.69 415 SER B CA 1
ATOM 2945 C C . SER A 1 415 ? -17.595 -51.978 15.606 1.00 11.48 415 SER B C 1
ATOM 2946 O O . SER A 1 415 ? -17.891 -51.510 14.516 1.00 13.06 415 SER B O 1
ATOM 2949 N N . LEU A 1 416 ? -18.300 -52.941 16.198 1.00 10.45 416 LEU B N 1
ATOM 2950 C CA . LEU A 1 416 ? -19.528 -53.481 15.609 1.00 9.52 416 LEU B CA 1
ATOM 2951 C C . LEU A 1 416 ? -20.596 -52.411 15.445 1.00 11.65 416 LEU B C 1
ATOM 2952 O O . LEU A 1 416 ? -21.522 -52.569 14.652 1.00 12.60 416 LEU B O 1
ATOM 2957 N N . GLY A 1 417 ? -20.477 -51.313 16.192 1.00 10.49 417 GLY B N 1
ATOM 2958 C CA . GLY A 1 417 ? -21.459 -50.250 16.077 1.00 9.22 417 GLY B CA 1
ATOM 2959 C C . GLY A 1 417 ? -20.836 -48.868 16.192 1.00 10.85 417 GLY B C 1
ATOM 2960 O O . GLY A 1 417 ? -21.456 -47.940 16.703 1.00 9.73 417 GLY B O 1
ATOM 2961 N N . MET A 1 418 ? -19.607 -48.700 15.723 1.00 12.76 418 MET B N 1
ATOM 2962 C CA . MET A 1 418 ? -18.900 -47.482 16.117 1.00 9.97 418 MET B CA 1
ATOM 2963 C C . MET A 1 418 ? -19.562 -46.176 15.680 1.00 10.93 418 MET B C 1
ATOM 2964 O O . MET A 1 418 ? -19.630 -45.254 16.488 1.00 11.73 418 MET B O 1
ATOM 2969 N N . ARG A 1 419 ? -20.051 -46.078 14.448 1.00 9.84 419 ARG B N 1
ATOM 2970 C CA . ARG A 1 419 ? -20.564 -44.774 14.017 1.00 9.38 419 ARG B CA 1
ATOM 2971 C C . ARG A 1 419 ? -21.869 -44.411 14.779 1.00 9.43 419 ARG B C 1
ATOM 2972 O O . ARG A 1 419 ? -22.000 -43.287 15.294 1.00 10.65 419 ARG B O 1
ATOM 2980 N N . PRO A 1 420 ? -22.814 -45.364 14.910 1.00 10.24 420 PRO B N 1
ATOM 2981 C CA . PRO A 1 420 ? -23.969 -45.040 15.752 1.00 12.60 420 PRO B CA 1
ATOM 2982 C C . PRO A 1 420 ? -23.599 -44.764 17.217 1.00 11.48 420 PRO B C 1
ATOM 2983 O O . PRO A 1 420 ? -24.207 -43.874 17.837 1.00 11.93 420 PRO B O 1
ATOM 2987 N N . PHE A 1 421 ? -22.604 -45.462 17.765 1.00 9.49 421 PHE B N 1
ATOM 2988 C CA . PHE A 1 421 ? -22.135 -45.144 19.118 1.00 10.13 421 PHE B CA 1
ATOM 2989 C C . PHE A 1 421 ? -21.559 -43.716 19.171 1.00 10.22 421 PHE B C 1
ATOM 2990 O O . PHE A 1 421 ? -21.781 -42.985 20.129 1.00 9.79 421 PHE B O 1
ATOM 2998 N N . ALA A 1 422 ? -20.788 -43.352 18.150 1.00 9.76 422 ALA B N 1
ATOM 2999 C CA . ALA A 1 422 ? -20.170 -42.032 18.113 1.00 9.67 422 ALA B CA 1
ATOM 3000 C C . ALA A 1 422 ? -21.248 -40.957 17.981 1.00 10.82 422 ALA B C 1
ATOM 3001 O O . ALA A 1 422 ? -21.148 -39.870 18.574 1.00 10.31 422 ALA B O 1
ATOM 3003 N N . LYS A 1 423 ? -22.275 -41.254 17.188 1.00 10.31 423 LYS B N 1
ATOM 3004 C CA . LYS A 1 423 ? -23.380 -40.306 17.020 1.00 10.85 423 LYS B CA 1
ATOM 3005 C C . LYS A 1 423 ? -24.088 -40.099 18.350 1.00 9.54 423 LYS B C 1
ATOM 3006 O O . LYS A 1 423 ? -24.418 -38.972 18.724 1.00 9.52 423 LYS B O 1
ATOM 3012 N N . ALA A 1 424 ? -24.320 -41.190 19.073 1.00 11.15 424 ALA B N 1
ATOM 3013 C CA . ALA A 1 424 ? -24.909 -41.079 20.413 1.00 12.12 424 ALA B CA 1
ATOM 3014 C C . ALA A 1 424 ? -24.059 -40.207 21.358 1.00 12.68 424 ALA B C 1
ATOM 3015 O O . ALA A 1 424 ? -24.592 -39.325 22.054 1.00 11.19 424 ALA B O 1
ATOM 3017 N N . ALA A 1 425 ? -22.746 -40.418 21.349 1.00 9.77 425 ALA B N 1
ATOM 3018 C CA . ALA A 1 425 ? -21.838 -39.608 22.166 1.00 8.82 425 ALA B CA 1
ATOM 3019 C C . ALA A 1 425 ? -21.986 -38.133 21.816 1.00 9.46 425 ALA B C 1
ATOM 3020 O O . ALA A 1 425 ? -22.035 -37.283 22.711 1.00 10.32 425 ALA B O 1
ATOM 3022 N N . SER A 1 426 ? -22.093 -37.838 20.516 1.00 9.21 426 SER B N 1
ATOM 3023 C CA . SER A 1 426 ? -22.173 -36.442 20.064 1.00 8.92 426 SER B CA 1
ATOM 3024 C C . SER A 1 426 ? -23.466 -35.776 20.511 1.00 10.50 426 SER B C 1
ATOM 3025 O O . SER A 1 426 ? -23.549 -34.534 20.552 1.00 10.63 426 SER B O 1
ATOM 3028 N N . GLU A 1 427 ? -24.455 -36.600 20.857 1.00 11.37 427 GLU B N 1
ATOM 3029 C CA . GLU A 1 427 ? -25.735 -36.119 21.385 1.00 15.86 427 GLU B CA 1
ATOM 3030 C C . GLU A 1 427 ? -25.832 -36.214 22.918 1.00 14.97 427 GLU B C 1
ATOM 3031 O O . GLU A 1 427 ? -26.870 -35.869 23.505 1.00 14.23 427 GLU B O 1
ATOM 3037 N N . GLY A 1 428 ? -24.762 -36.674 23.569 1.00 11.32 428 GLY B N 1
ATOM 3038 C CA . GLY A 1 428 ? -24.757 -36.887 25.007 1.00 11.46 428 GLY B CA 1
ATOM 3039 C C . GLY A 1 428 ? -25.612 -38.077 25.463 1.00 12.61 428 GLY B C 1
ATOM 3040 O O . GLY A 1 428 ? -26.159 -38.079 26.580 1.00 17.59 428 GLY B O 1
ATOM 3041 N N . LYS A 1 429 ? -25.726 -39.077 24.596 1.00 11.09 429 LYS B N 1
ATOM 3042 C CA . LYS A 1 429 ? -26.661 -40.200 24.811 1.00 10.83 429 LYS B CA 1
ATOM 3043 C C . LYS A 1 429 ? -25.935 -41.552 24.902 1.00 11.83 429 LYS B C 1
ATOM 3044 O O . LYS A 1 429 ? -26.552 -42.608 24.753 1.00 12.43 429 LYS B O 1
ATOM 3050 N N . LEU A 1 430 ? -24.637 -41.520 25.176 1.00 11.57 430 LEU B N 1
ATOM 3051 C CA . LEU A 1 430 ? -23.866 -42.754 25.336 1.00 8.90 430 LEU B CA 1
ATOM 3052 C C . LEU A 1 430 ? -23.548 -42.990 26.811 1.00 12.77 430 LEU B C 1
ATOM 3053 O O . LEU A 1 430 ? -23.040 -42.098 27.491 1.00 11.81 430 LEU B O 1
ATOM 3058 N N . HIS A 1 431 ? -23.881 -44.178 27.310 1.00 11.93 431 HIS B N 1
ATOM 3059 C CA . HIS A 1 431 ? -23.688 -44.514 28.730 1.00 12.96 431 HIS B CA 1
ATOM 3060 C C . HIS A 1 431 ? -22.730 -45.687 28.814 1.00 13.52 431 HIS B C 1
ATOM 3061 O O . HIS A 1 431 ? -22.859 -46.629 28.036 1.00 14.01 431 HIS B O 1
ATOM 3068 N N . GLY A 1 432 ? -21.762 -45.613 29.723 1.00 10.69 432 GLY B N 1
ATOM 3069 C CA . GLY A 1 432 ? -20.810 -46.703 29.888 1.00 10.34 432 GLY B CA 1
ATOM 3070 C C . GLY A 1 432 ? -20.434 -46.866 31.347 1.00 14.19 432 GLY B C 1
ATOM 3071 O O . GLY A 1 432 ? -20.406 -45.887 32.096 1.00 14.27 432 GLY B O 1
ATOM 3072 N N . THR A 1 433 ? -20.136 -48.097 31.748 1.00 12.62 433 THR B N 1
ATOM 3073 C CA . THR A 1 433 ? -19.793 -48.378 33.133 1.00 14.21 433 THR B CA 1
ATOM 3074 C C . THR A 1 433 ? -18.850 -49.569 33.157 1.00 13.93 433 THR B C 1
ATOM 3075 O O . THR A 1 433 ? -18.820 -50.369 32.212 1.00 10.86 433 THR B O 1
ATOM 3079 N N . ALA A 1 434 ? -18.050 -49.632 34.216 1.00 12.34 434 ALA B N 1
ATOM 3080 C CA . ALA A 1 434 ? -17.160 -50.758 34.471 1.00 12.43 434 ALA B CA 1
ATOM 3081 C C . ALA A 1 434 ? -17.343 -51.251 35.911 1.00 11.60 434 ALA B C 1
ATOM 3082 O O . ALA A 1 434 ? -17.852 -50.538 36.781 1.00 12.15 434 ALA B O 1
ATOM 3084 N N . GLU A 1 435 ? -16.906 -52.476 36.146 1.00 10.77 435 GLU B N 1
ATOM 3085 C CA . GLU A 1 435 ? -17.075 -53.128 37.436 1.00 12.39 435 GLU B CA 1
ATOM 3086 C C . GLU A 1 435 ? -16.172 -52.552 38.522 1.00 12.80 435 GLU B C 1
ATOM 3087 O O . GLU A 1 435 ? -14.971 -52.423 38.322 1.00 12.66 435 GLU B O 1
ATOM 3093 N N . GLU A 1 436 ? -16.751 -52.262 39.687 1.00 13.05 436 GLU B N 1
ATOM 3094 C CA . GLU A 1 436 ? -15.971 -51.863 40.866 1.00 14.14 436 GLU B CA 1
ATOM 3095 C C . GLU A 1 436 ? -15.853 -53.061 41.807 1.00 18.29 436 GLU B C 1
ATOM 3096 O O . GLU A 1 436 ? -16.870 -53.686 42.135 1.00 18.26 436 GLU B O 1
ATOM 3102 N N . PRO A 1 437 ? -14.622 -53.382 42.247 1.00 15.72 437 PRO B N 1
ATOM 3103 C CA . PRO A 1 437 ? -14.478 -54.516 43.176 1.00 20.05 437 PRO B CA 1
ATOM 3104 C C . PRO A 1 437 ? -15.312 -54.283 44.431 1.00 21.00 437 PRO B C 1
ATOM 3105 O O . PRO A 1 437 ? -15.357 -53.159 44.945 1.00 21.88 437 PRO B O 1
ATOM 3109 N N . GLY A 1 438 ? -16.008 -55.326 44.872 1.00 24.18 438 GLY B N 1
ATOM 3110 C CA . GLY A 1 438 ? -16.862 -55.266 46.044 1.00 19.90 438 GLY B CA 1
ATOM 3111 C C . GLY A 1 438 ? -18.251 -54.693 45.809 1.00 23.52 438 GLY B C 1
ATOM 3112 O O . GLY A 1 438 ? -19.068 -54.645 46.730 1.00 24.44 438 GLY B O 1
ATOM 3113 N N . GLN A 1 439 ? -18.539 -54.298 44.571 1.00 18.73 439 GLN B N 1
ATOM 3114 C CA . GLN A 1 439 ? -19.874 -53.810 44.217 1.00 18.79 439 GLN B CA 1
ATOM 3115 C C . GLN A 1 439 ? -20.404 -54.569 43.017 1.00 19.11 439 GLN B C 1
ATOM 3116 O O . GLN A 1 439 ? -20.045 -54.265 41.888 1.00 16.71 439 GLN B O 1
ATOM 3122 N N . ALA A 1 440 ? -21.266 -55.552 43.259 1.00 16.37 440 ALA B N 1
ATOM 3123 C CA . ALA A 1 440 ? -21.726 -56.403 42.175 1.00 18.45 440 ALA B CA 1
ATOM 3124 C C . ALA A 1 440 ? -22.862 -55.795 41.350 1.00 17.01 440 ALA B C 1
ATOM 3125 O O . ALA A 1 440 ? -23.187 -56.312 40.262 1.00 15.96 440 ALA B O 1
ATOM 3127 N N . VAL A 1 441 ? -23.469 -54.711 41.836 1.00 14.07 441 VAL B N 1
ATOM 3128 C CA . VAL A 1 441 ? -24.620 -54.127 41.151 1.00 17.55 441 VAL B CA 1
ATOM 3129 C C . VAL A 1 441 ? -24.477 -52.624 40.932 1.00 18.61 441 VAL B C 1
ATOM 3130 O O . VAL A 1 441 ? -24.093 -51.889 41.851 1.00 19.35 441 VAL B O 1
ATOM 3134 N N . GLN A 1 442 ? -24.765 -52.170 39.711 1.00 13.15 442 GLN B N 1
ATOM 3135 C CA . GLN A 1 442 ? -24.827 -50.737 39.423 1.00 14.22 442 GLN B CA 1
ATOM 3136 C C . GLN A 1 442 ? -26.172 -50.391 38.795 1.00 15.92 442 GLN B C 1
ATOM 3137 O O . GLN A 1 442 ? -26.812 -51.248 38.188 1.00 18.13 442 GLN B O 1
ATOM 3143 N N . GLU A 1 443 ? -26.599 -49.136 38.938 1.00 16.62 443 GLU B N 1
ATOM 3144 C CA . GLU A 1 443 ? -27.824 -48.655 38.296 1.00 21.30 443 GLU B CA 1
ATOM 3145 C C . GLU A 1 443 ? -27.552 -47.492 37.353 1.00 26.40 443 GLU B C 1
ATOM 3146 O O . GLU A 1 443 ? -26.996 -46.471 37.781 1.00 26.22 443 GLU B O 1
ATOM 3152 N N . LEU A 1 444 ? -27.977 -47.620 36.093 1.00 22.03 444 LEU B N 1
ATOM 3153 C CA . LEU A 1 444 ? -27.823 -46.547 35.105 1.00 19.91 444 LEU B CA 1
ATOM 3154 C C . LEU A 1 444 ? -29.169 -45.965 34.738 1.00 24.83 444 LEU B C 1
ATOM 3155 O O . LEU A 1 444 ? -30.071 -46.690 34.336 1.00 22.92 444 LEU B O 1
ATOM 3160 N N . LYS A 1 445 ? -29.310 -44.654 34.889 1.00 24.36 445 LYS B N 1
ATOM 3161 C CA . LYS A 1 445 ? -30.490 -43.980 34.383 1.00 19.94 445 LYS B CA 1
ATOM 3162 C C . LYS A 1 445 ? -30.243 -43.653 32.935 1.00 23.91 445 LYS B C 1
ATOM 3163 O O . LYS A 1 445 ? -29.185 -43.141 32.569 1.00 29.72 445 LYS B O 1
ATOM 3169 N N . LEU A 1 446 ? -31.201 -43.986 32.092 1.00 19.04 446 LEU B N 1
ATOM 3170 C CA . LEU A 1 446 ? -31.030 -43.780 30.670 1.00 19.99 446 LEU B CA 1
ATOM 3171 C C . LEU A 1 446 ? -31.897 -42.610 30.181 1.00 24.87 446 LEU B C 1
ATOM 3172 O O . LEU A 1 446 ? -31.382 -41.624 29.652 1.00 20.51 446 LEU B O 1
ATOM 3177 N N . ASN A 1 447 ? -33.207 -42.705 30.368 1.00 18.33 447 ASN B N 1
ATOM 3178 C CA . ASN A 1 447 ? -34.084 -41.570 30.067 1.00 20.94 447 ASN B CA 1
ATOM 3179 C C . ASN A 1 447 ? -35.306 -41.597 30.975 1.00 16.83 447 ASN B C 1
ATOM 3180 O O . ASN A 1 447 ? -35.336 -42.378 31.910 1.00 19.07 447 ASN B O 1
ATOM 3185 N N . ASP A 1 448 ? -36.302 -40.756 30.687 1.00 20.71 448 ASP B N 1
ATOM 3186 C CA . ASP A 1 448 ? -37.501 -40.650 31.518 1.00 22.77 448 ASP B CA 1
ATOM 3187 C C . ASP A 1 448 ? -38.280 -41.955 31.639 1.00 26.38 448 ASP B C 1
ATOM 3188 O O . ASP A 1 448 ? -39.031 -42.159 32.599 1.00 22.21 448 ASP B O 1
ATOM 3193 N N . ARG A 1 449 ? -38.095 -42.833 30.666 1.00 20.61 449 ARG B N 1
ATOM 3194 C CA . ARG A 1 449 ? -38.884 -44.051 30.579 1.00 20.72 449 ARG B CA 1
ATOM 3195 C C . ARG A 1 449 ? -38.183 -45.309 31.119 1.00 20.43 449 ARG B C 1
ATOM 3196 O O . ARG A 1 449 ? -38.830 -46.194 31.700 1.00 16.27 449 ARG B O 1
ATOM 3204 N N . TRP A 1 450 ? -36.868 -45.386 30.925 1.00 17.41 450 TRP B N 1
ATOM 3205 C CA . TRP A 1 450 ? -36.143 -46.629 31.189 1.00 16.35 450 TRP B CA 1
ATOM 3206 C C . TRP A 1 450 ? -34.844 -46.409 31.944 1.00 18.43 450 TRP B C 1
ATOM 3207 O O . TRP A 1 450 ? -34.192 -45.368 31.805 1.00 18.92 450 TRP B O 1
ATOM 3218 N N . SER A 1 451 ? -34.477 -47.404 32.745 1.00 18.06 451 SER B N 1
ATOM 3219 C CA . SER A 1 451 ? -33.184 -47.457 33.419 1.00 20.13 451 SER B CA 1
ATOM 3220 C C . SER A 1 451 ? -32.580 -48.843 33.187 1.00 17.87 451 SER B C 1
ATOM 3221 O O . SER A 1 451 ? -33.215 -49.705 32.575 1.00 18.90 451 SER B O 1
ATOM 3224 N N . ALA A 1 452 ? -31.350 -49.037 33.654 1.00 16.81 452 ALA B N 1
ATOM 3225 C CA . ALA A 1 452 ? -30.689 -50.329 33.502 1.00 16.10 452 ALA B CA 1
ATOM 3226 C C . ALA A 1 452 ? -29.959 -50.766 34.755 1.00 17.95 452 ALA B C 1
ATOM 3227 O O . ALA A 1 452 ? -29.085 -50.059 35.270 1.00 19.04 452 ALA B O 1
ATOM 3229 N N . THR A 1 453 ? -30.305 -51.957 35.233 1.00 13.77 453 THR B N 1
ATOM 3230 C CA . THR A 1 453 ? -29.561 -52.572 36.305 1.00 14.54 453 THR B CA 1
ATOM 3231 C C . THR A 1 453 ? -28.390 -53.317 35.685 1.00 14.77 453 THR B C 1
ATOM 3232 O O . THR A 1 453 ? -28.563 -54.076 34.724 1.00 14.93 453 THR B O 1
ATOM 3236 N N . ILE A 1 454 ? -27.201 -53.087 36.220 1.00 14.67 454 ILE B N 1
ATOM 3237 C CA . ILE A 1 454 ? -25.985 -53.731 35.760 1.00 12.87 454 ILE B CA 1
ATOM 3238 C C . ILE A 1 454 ? -25.489 -54.711 36.826 1.00 14.88 454 ILE B C 1
ATOM 3239 O O . ILE A 1 454 ? -25.191 -54.297 37.949 1.00 16.25 454 ILE B O 1
ATOM 3244 N N . THR A 1 455 ? -25.429 -56.002 36.507 1.00 11.31 455 THR B N 1
ATOM 3245 C CA . THR A 1 455 ? -25.100 -57.015 37.508 1.00 13.49 455 THR B CA 1
ATOM 3246 C C . THR A 1 455 ? -23.917 -57.868 37.069 1.00 12.57 455 THR B C 1
ATOM 3247 O O . THR A 1 455 ? -23.947 -58.451 35.987 1.00 14.30 455 THR B O 1
ATOM 3251 N N . TYR A 1 456 ? -22.892 -57.968 37.926 1.00 15.15 456 TYR B N 1
ATOM 3252 C CA . TYR A 1 456 ? -21.644 -58.645 37.562 1.00 15.07 456 TYR B CA 1
ATOM 3253 C C . TYR A 1 456 ? -21.480 -60.013 38.226 1.00 15.35 456 TYR B C 1
ATOM 3254 O O . TYR A 1 456 ? -21.725 -60.166 39.428 1.00 15.86 456 TYR B O 1
ATOM 3263 N N . GLY A 1 457 ? -21.039 -60.987 37.435 1.00 16.39 457 GLY B N 1
ATOM 3264 C CA . GLY A 1 457 ? -20.634 -62.282 37.967 1.00 19.34 457 GLY B CA 1
ATOM 3265 C C . GLY A 1 457 ? -21.772 -63.253 38.256 1.00 20.27 457 GLY B C 1
ATOM 3266 O O . GLY A 1 457 ? -21.560 -64.266 38.934 1.00 20.67 457 GLY B O 1
ATOM 3267 N N . VAL A 1 458 ? -22.960 -62.974 37.722 1.00 22.11 458 VAL B N 1
ATOM 3268 C CA . VAL A 1 458 ? -24.111 -63.879 37.896 1.00 16.63 458 VAL B CA 1
ATOM 3269 C C . VAL A 1 458 ? -24.260 -64.772 36.662 1.00 17.37 458 VAL B C 1
ATOM 3270 O O . VAL A 1 458 ? -23.732 -64.454 35.579 1.00 18.39 458 VAL B O 1
ATOM 3274 N N . PRO A 1 459 ? -24.971 -65.907 36.810 1.00 16.77 459 PRO B N 1
ATOM 3275 C CA . PRO A 1 459 ? -25.202 -66.792 35.665 1.00 13.82 459 PRO B CA 1
ATOM 3276 C C . PRO A 1 459 ? -26.057 -66.126 34.622 1.00 16.75 459 PRO B C 1
ATOM 3277 O O . PRO A 1 459 ? -26.628 -65.080 34.912 1.00 17.74 459 PRO B O 1
ATOM 3281 N N . GLN A 1 460 ? -26.163 -66.746 33.441 1.00 15.07 460 GLN B N 1
ATOM 3282 C CA . GLN A 1 460 ? -27.001 -66.232 32.356 1.00 15.25 460 GLN B CA 1
ATOM 3283 C C . GLN A 1 460 ? -28.383 -66.855 32.467 1.00 19.97 460 GLN B C 1
ATOM 3284 O O . GLN A 1 460 ? -29.101 -67.018 31.477 1.00 15.41 460 GLN B O 1
ATOM 3290 N N . PHE A 1 461 ? -28.749 -67.175 33.696 1.00 15.38 461 PHE B N 1
ATOM 3291 C CA . PHE A 1 461 ? -29.961 -67.924 33.984 1.00 16.46 461 PHE B CA 1
ATOM 3292 C C . PHE A 1 461 ? -30.457 -67.502 35.370 1.00 21.81 461 PHE B C 1
ATOM 3293 O O . PHE A 1 461 ? -29.811 -66.704 36.048 1.00 21.41 461 PHE B O 1
ATOM 3301 N N . TRP A 1 462 ? -31.599 -68.041 35.783 1.00 16.28 462 TRP B N 1
ATOM 3302 C CA . TRP A 1 462 ? -32.161 -67.780 37.098 1.00 18.56 462 TRP B CA 1
ATOM 3303 C C . TRP A 1 462 ? -31.150 -68.257 38.130 1.00 20.83 462 TRP B C 1
ATOM 3304 O O . TRP A 1 462 ? -30.558 -69.319 37.957 1.00 23.80 462 TRP B O 1
ATOM 3315 N N . PHE A 1 463 ? -30.959 -67.501 39.203 1.00 26.64 463 PHE B N 1
ATOM 3316 C CA . PHE A 1 463 ? -30.009 -67.931 40.229 1.00 35.10 463 PHE B CA 1
ATOM 3317 C C . PHE A 1 463 ? -30.486 -67.546 41.625 1.00 35.85 463 PHE B C 1
ATOM 3318 O O . PHE A 1 463 ? -31.196 -66.550 41.799 1.00 31.46 463 PHE B O 1
ATOM 3326 N N . LYS A 1 464 ? -30.072 -68.326 42.615 1.00 32.92 464 LYS B N 1
ATOM 3327 C CA . LYS A 1 464 ? -30.371 -67.994 44.003 1.00 41.77 464 LYS B CA 1
ATOM 3328 C C . LYS A 1 464 ? -29.172 -67.334 44.670 1.00 43.65 464 LYS B C 1
ATOM 3329 O O . LYS A 1 464 ? -28.021 -67.614 44.327 1.00 47.49 464 LYS B O 1
ATOM 3331 N N . GLY A 1 465 ? -29.455 -66.477 45.644 1.00 38.62 465 GLY B N 1
ATOM 3332 C CA . GLY A 1 465 ? -28.418 -65.805 46.401 1.00 37.68 465 GLY B CA 1
ATOM 3333 C C . GLY A 1 465 ? -27.998 -64.443 45.884 1.00 35.94 465 GLY B C 1
ATOM 3334 O O . GLY A 1 465 ? -28.586 -63.899 44.946 1.00 39.06 465 GLY B O 1
ATOM 3335 N N . GLU A 1 466 ? -26.966 -63.893 46.513 1.00 31.09 466 GLU B N 1
ATOM 3336 C CA . GLU A 1 466 ? -26.483 -62.553 46.197 1.00 36.57 466 GLU B CA 1
ATOM 3337 C C . GLU A 1 466 ? -25.593 -62.536 44.967 1.00 25.88 466 GLU B C 1
ATOM 3338 O O . GLU A 1 466 ? -24.852 -63.491 44.732 1.00 28.96 466 GLU B O 1
ATOM 3344 N N . PRO A 1 467 ? -25.663 -61.455 44.169 1.00 29.50 467 PRO B N 1
ATOM 3345 C CA . PRO A 1 467 ? -24.684 -61.342 43.079 1.00 24.97 467 PRO B CA 1
ATOM 3346 C C . PRO A 1 467 ? -23.286 -61.297 43.685 1.00 24.16 467 PRO B C 1
ATOM 3347 O O . PRO A 1 467 ? -23.064 -60.476 44.580 1.00 24.51 467 PRO B O 1
ATOM 3351 N N . PRO A 1 468 ? -22.366 -62.151 43.215 1.00 22.18 468 PRO B N 1
ATOM 3352 C CA . PRO A 1 468 ? -21.043 -62.254 43.837 1.00 22.40 468 PRO B CA 1
ATOM 3353 C C . PRO A 1 468 ? -19.995 -61.317 43.259 1.00 24.12 468 PRO B C 1
ATOM 3354 O O . PRO A 1 468 ? -18.937 -61.177 43.865 1.00 23.74 468 PRO B O 1
ATOM 3358 N N . GLY A 1 469 ? -20.267 -60.712 42.102 1.00 19.78 469 GLY B N 1
ATOM 3359 C CA . GLY A 1 469 ? -19.240 -59.999 41.370 1.00 18.10 469 GLY B CA 1
ATOM 3360 C C . GLY A 1 469 ? -18.404 -61.006 40.596 1.00 23.58 469 GLY B C 1
ATOM 3361 O O . GLY A 1 469 ? -18.422 -62.204 40.893 1.00 22.77 469 GLY B O 1
ATOM 3362 N N . ASN A 1 470 ? -17.664 -60.552 39.594 1.00 20.10 470 ASN B N 1
ATOM 3363 C CA . ASN A 1 470 ? -16.715 -61.445 38.953 1.00 18.83 470 ASN B CA 1
ATOM 3364 C C . ASN A 1 470 ? -15.547 -61.693 39.925 1.00 20.28 470 ASN B C 1
ATOM 3365 O O . ASN A 1 470 ? -15.327 -60.903 40.844 1.00 21.11 470 ASN B O 1
ATOM 3370 N N . PRO A 1 471 ? -14.812 -62.797 39.743 1.00 21.28 471 PRO B N 1
ATOM 3371 C CA . PRO A 1 471 ? -13.706 -63.096 40.661 1.00 21.98 471 PRO B CA 1
ATOM 3372 C C . PRO A 1 471 ? -12.665 -61.959 40.732 1.00 23.68 471 PRO B C 1
ATOM 3373 O O . PRO A 1 471 ? -12.169 -61.617 41.809 1.00 29.83 471 PRO B O 1
ATOM 3377 N N . GLU A 1 472 ? -12.366 -61.370 39.583 1.00 22.94 472 GLU B N 1
ATOM 3378 C CA . GLU A 1 472 ? -11.584 -60.143 39.524 1.00 22.84 472 GLU B CA 1
ATOM 3379 C C . GLU A 1 472 ? -12.519 -59.143 38.866 1.00 18.54 472 GLU B C 1
ATOM 3380 O O . GLU A 1 472 ? -13.427 -59.561 38.178 1.00 20.65 472 GLU B O 1
ATOM 3386 N N . PRO A 1 473 ? -12.332 -57.829 39.104 1.00 22.06 473 PRO B N 1
ATOM 3387 C CA . PRO A 1 473 ? -13.226 -56.858 38.456 1.00 17.72 473 PRO B CA 1
ATOM 3388 C C . PRO A 1 473 ? -12.890 -56.761 36.963 1.00 20.14 473 PRO B C 1
ATOM 3389 O O . PRO A 1 473 ? -11.836 -56.223 36.595 1.00 20.74 473 PRO B O 1
ATOM 3393 N N . ILE A 1 474 ? -13.767 -57.312 36.117 1.00 14.99 474 ILE B N 1
ATOM 3394 C CA . ILE A 1 474 ? -13.513 -57.413 34.683 1.00 15.77 474 ILE B CA 1
ATOM 3395 C C . ILE A 1 474 ? -14.711 -57.002 33.825 1.00 13.56 474 ILE B C 1
ATOM 3396 O O . ILE A 1 474 ? -14.600 -56.903 32.605 1.00 14.41 474 ILE B O 1
ATOM 3401 N N . GLY A 1 475 ? -15.852 -56.784 34.465 1.00 11.80 475 GLY B N 1
ATOM 3402 C CA . GLY A 1 475 ? -17.091 -56.514 33.743 1.00 10.53 475 GLY B CA 1
ATOM 3403 C C . GLY A 1 475 ? -17.221 -55.073 33.275 1.00 10.78 475 GLY B C 1
ATOM 3404 O O . GLY A 1 475 ? -16.647 -54.147 33.872 1.00 12.35 475 GLY B O 1
ATOM 3405 N N . ALA A 1 476 ? -17.983 -54.882 32.197 1.00 11.39 476 ALA B N 1
ATOM 3406 C CA . ALA A 1 476 ? -18.331 -53.537 31.712 1.00 11.96 476 ALA B CA 1
ATOM 3407 C C . ALA A 1 476 ? -19.520 -53.575 30.731 1.00 13.61 476 ALA B C 1
ATOM 3408 O O . ALA A 1 476 ? -19.816 -54.611 30.108 1.00 12.51 476 ALA B O 1
ATOM 3410 N N . ALA A 1 477 ? -20.196 -52.437 30.586 1.00 9.69 477 ALA B N 1
ATOM 3411 C CA . ALA A 1 477 ? -21.330 -52.337 29.671 1.00 12.63 477 ALA B CA 1
ATOM 3412 C C . ALA A 1 477 ? -21.348 -50.986 28.958 1.00 12.50 477 ALA B C 1
ATOM 3413 O O . ALA A 1 477 ? -20.861 -49.972 29.484 1.00 14.21 477 ALA B O 1
ATOM 3415 N N . LEU A 1 478 ? -21.919 -50.983 27.758 1.00 12.30 478 LEU B N 1
ATOM 3416 C CA . LEU A 1 478 ? -22.086 -49.754 26.977 1.00 9.83 478 LEU B CA 1
ATOM 3417 C C . LEU A 1 478 ? -23.509 -49.724 26.442 1.00 10.59 478 LEU B C 1
ATOM 3418 O O . LEU A 1 478 ? -23.977 -50.706 25.862 1.00 11.56 478 LEU B O 1
ATOM 3423 N N . ILE A 1 479 ? -24.200 -48.601 26.638 1.00 10.87 479 ILE B N 1
ATOM 3424 C CA . ILE A 1 479 ? -25.593 -48.460 26.227 1.00 10.84 479 ILE B CA 1
ATOM 3425 C C . ILE A 1 479 ? -25.783 -47.109 25.544 1.00 12.91 479 ILE B C 1
ATOM 3426 O O . ILE A 1 479 ? -25.544 -46.056 26.157 1.00 13.83 479 ILE B O 1
ATOM 3431 N N . ALA A 1 480 ? -26.227 -47.127 24.294 1.00 10.88 480 ALA B N 1
ATOM 3432 C CA . ALA A 1 480 ? -26.556 -45.884 23.587 1.00 11.61 480 ALA B CA 1
ATOM 3433 C C . ALA A 1 480 ? -28.055 -45.730 23.447 1.00 12.25 480 ALA B C 1
ATOM 3434 O O . ALA A 1 480 ? -28.735 -46.668 23.048 1.00 12.34 480 ALA B O 1
ATOM 3436 N N . GLU A 1 481 ? -28.561 -44.528 23.726 1.00 10.16 481 GLU B N 1
ATOM 3437 C CA . GLU A 1 481 ? -29.970 -44.244 23.446 1.00 12.67 481 GLU B CA 1
ATOM 3438 C C . GLU A 1 481 ? -30.138 -43.869 21.984 1.00 15.19 481 GLU B C 1
ATOM 3439 O O . GLU A 1 481 ? -29.657 -42.805 21.538 1.00 16.44 481 GLU B O 1
ATOM 3445 N N . LEU A 1 482 ? -30.830 -44.723 21.237 1.00 14.08 482 LEU B N 1
ATOM 3446 C CA . LEU A 1 482 ? -31.143 -44.437 19.834 1.00 13.48 482 LEU B CA 1
ATOM 3447 C C . LEU A 1 482 ? -32.495 -43.730 19.693 1.00 15.88 482 LEU B C 1
ATOM 3448 O O . LEU A 1 482 ? -32.704 -42.970 18.757 1.00 18.74 482 LEU B O 1
ATOM 3453 N N . GLY A 1 483 ? -33.391 -43.989 20.630 1.00 15.76 483 GLY B N 1
ATOM 3454 C CA . GLY A 1 483 ? -34.730 -43.411 20.627 1.00 15.67 483 GLY B CA 1
ATOM 3455 C C . GLY A 1 483 ? -35.287 -43.605 22.021 1.00 14.27 483 GLY B C 1
ATOM 3456 O O . GLY A 1 483 ? -34.637 -44.253 22.858 1.00 14.57 483 GLY B O 1
ATOM 3457 N N . PRO A 1 484 ? -36.479 -43.041 22.306 1.00 16.07 484 PRO B N 1
ATOM 3458 C CA . PRO A 1 484 ? -37.010 -43.161 23.671 1.00 16.07 484 PRO B CA 1
ATOM 3459 C C . PRO A 1 484 ? -37.185 -44.616 24.0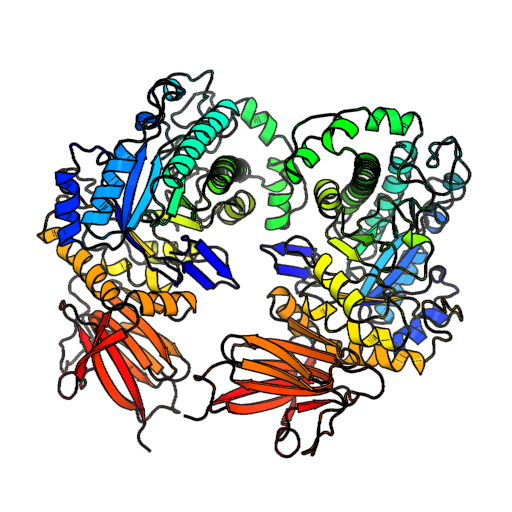96 1.00 14.95 484 PRO B C 1
ATOM 3460 O O . PRO A 1 484 ? -37.089 -44.896 25.289 1.00 16.25 484 PRO B O 1
ATOM 3464 N N . ASP A 1 485 ? -37.424 -45.515 23.142 1.00 14.98 485 ASP B N 1
ATOM 3465 C CA . ASP A 1 485 ? -37.641 -46.931 23.452 1.00 17.94 485 ASP B CA 1
ATOM 3466 C C . ASP A 1 485 ? -36.627 -47.855 22.781 1.00 17.94 485 ASP B C 1
ATOM 3467 O O . ASP A 1 485 ? -36.852 -49.067 22.686 1.00 17.46 485 ASP B O 1
ATOM 3472 N N . GLU A 1 486 ? -35.514 -47.294 22.312 1.00 14.76 486 GLU B N 1
ATOM 3473 C CA . GLU A 1 486 ? -34.554 -48.094 21.580 1.00 13.80 486 GLU B CA 1
ATOM 3474 C C . GLU A 1 486 ? -33.128 -47.825 22.048 1.00 14.32 486 GLU B C 1
ATOM 3475 O O . GLU A 1 486 ? -32.684 -46.671 22.080 1.00 13.68 486 GLU B O 1
ATOM 3481 N N . PHE A 1 487 ? -32.411 -48.906 22.367 1.00 12.19 487 PHE B N 1
ATOM 3482 C CA . PHE A 1 487 ? -31.044 -48.829 22.887 1.00 12.31 487 PHE B CA 1
ATOM 3483 C C . PHE A 1 487 ? -30.107 -49.817 22.194 1.00 14.05 487 PHE B C 1
ATOM 3484 O O . PHE A 1 487 ? -30.497 -50.947 21.878 1.00 15.07 487 PHE B O 1
ATOM 3492 N N . LEU A 1 488 ? -28.869 -49.377 21.979 1.00 11.22 488 LEU B N 1
ATOM 3493 C CA . LEU A 1 488 ? -27.788 -50.242 21.537 1.00 10.41 488 LEU B CA 1
ATOM 3494 C C . LEU A 1 488 ? -27.020 -50.673 22.758 1.00 12.28 488 LEU B C 1
ATOM 3495 O O . LEU A 1 488 ? -26.583 -49.820 23.514 1.00 13.86 488 LEU B O 1
ATOM 3500 N N . VAL A 1 489 ? -26.821 -51.975 22.932 1.00 12.66 489 VAL B N 1
ATOM 3501 C CA . VAL A 1 489 ? -26.266 -52.522 24.158 1.00 9.65 489 VAL B CA 1
ATOM 3502 C C . VAL A 1 489 ? -25.170 -53.535 23.860 1.00 13.03 489 VAL B C 1
ATOM 3503 O O . VAL A 1 489 ? -25.332 -54.431 23.028 1.00 12.32 489 VAL B O 1
ATOM 3507 N N . THR A 1 490 ? -24.036 -53.386 24.528 1.00 11.26 490 THR B N 1
ATOM 3508 C CA . THR A 1 490 ? -23.024 -54.436 24.462 1.00 10.49 490 THR B CA 1
ATOM 3509 C C . THR A 1 490 ? -22.252 -54.446 25.781 1.00 12.11 490 THR B C 1
ATOM 3510 O O . THR A 1 490 ? -22.442 -53.577 26.631 1.00 11.88 490 THR B O 1
ATOM 3514 N N . GLY A 1 491 ? -21.434 -55.465 25.984 1.00 10.22 491 GLY B N 1
ATOM 3515 C CA . GLY A 1 491 ? -20.726 -55.559 27.240 1.00 11.32 491 GLY B CA 1
ATOM 3516 C C . GLY A 1 491 ? -19.974 -56.866 27.331 1.00 10.91 491 GLY B C 1
ATOM 3517 O O . GLY A 1 491 ? -19.957 -57.646 26.385 1.00 10.40 491 GLY B O 1
ATOM 3518 N N . TYR A 1 492 ? -19.299 -57.064 28.455 1.00 9.37 492 TYR B N 1
ATOM 3519 C CA . TYR A 1 492 ? -18.711 -58.366 28.776 1.00 10.73 492 TYR B CA 1
ATOM 3520 C C . TYR A 1 492 ? -18.739 -58.641 30.287 1.00 13.46 492 TYR B C 1
ATOM 3521 O O . TYR A 1 492 ? -18.676 -57.706 31.103 1.00 12.85 492 TYR B O 1
ATOM 3530 N N . HIS A 1 493 ? -18.867 -59.930 30.630 1.00 11.84 493 HIS B N 1
ATOM 3531 C CA . HIS A 1 493 ? -18.897 -60.420 32.009 1.00 12.56 493 HIS B CA 1
ATOM 3532 C C . HIS A 1 493 ? -19.941 -59.672 32.821 1.00 12.78 493 HIS B C 1
ATOM 3533 O O . HIS A 1 493 ? -19.703 -59.247 33.969 1.00 14.37 493 HIS B O 1
ATOM 3540 N N . VAL A 1 494 ? -21.128 -59.543 32.234 1.00 12.21 494 VAL B N 1
ATOM 3541 C CA . VAL A 1 494 ? -22.133 -58.643 32.765 1.00 12.48 494 VAL B CA 1
ATOM 3542 C C . VAL A 1 494 ? -23.546 -59.050 32.345 1.00 12.55 494 VAL B C 1
ATOM 3543 O O . VAL A 1 494 ? -23.742 -59.657 31.276 1.00 13.23 494 VAL B O 1
ATOM 3547 N N . ARG A 1 495 ? -24.507 -58.757 33.219 1.00 12.01 495 ARG B N 1
ATOM 3548 C CA . ARG A 1 495 ? -25.931 -58.766 32.879 1.00 11.79 495 ARG B CA 1
ATOM 3549 C C . ARG A 1 495 ? -26.458 -57.334 32.804 1.00 14.02 495 ARG B C 1
ATOM 3550 O O . ARG A 1 495 ? -26.240 -56.546 33.730 1.00 15.02 495 ARG B O 1
ATOM 3558 N N . VAL A 1 496 ? -27.154 -57.007 31.719 1.00 14.20 496 VAL B N 1
ATOM 3559 C CA . VAL A 1 496 ? -27.890 -55.742 31.623 1.00 11.70 496 VAL B CA 1
ATOM 3560 C C . VAL A 1 496 ? -29.388 -56.002 31.715 1.00 15.23 496 VAL B C 1
ATOM 3561 O O . VAL A 1 496 ? -29.945 -56.678 30.853 1.00 13.49 496 VAL B O 1
ATOM 3565 N N . THR A 1 497 ? -30.037 -55.445 32.741 1.00 12.95 497 THR B N 1
ATOM 3566 C CA . THR A 1 497 ? -31.484 -55.611 32.892 1.00 16.05 497 THR B CA 1
ATOM 3567 C C . THR A 1 497 ? -32.202 -54.265 32.787 1.00 16.32 497 THR B C 1
ATOM 3568 O O . THR A 1 497 ? -32.250 -53.492 33.743 1.00 16.05 497 THR B O 1
ATOM 3572 N N . LEU A 1 498 ? -32.737 -53.994 31.600 1.00 15.83 498 LEU B N 1
ATOM 3573 C CA . LEU A 1 498 ? -33.536 -52.809 31.366 1.00 15.09 498 LEU B CA 1
ATOM 3574 C C . LEU A 1 498 ? -34.822 -52.928 32.166 1.00 18.97 498 LEU B C 1
ATOM 3575 O O . LEU A 1 498 ? -35.405 -54.011 32.261 1.00 17.60 498 LEU B O 1
ATOM 3580 N N . HIS A 1 499 ? -35.266 -51.832 32.761 1.00 15.46 499 HIS B N 1
ATOM 3581 C CA . HIS A 1 499 ? -36.505 -51.863 33.535 1.00 16.52 499 HIS B CA 1
ATOM 3582 C C . HIS A 1 499 ? -37.130 -50.474 33.585 1.00 16.55 499 HIS B C 1
ATOM 3583 O O . HIS A 1 499 ? -36.447 -49.482 33.378 1.00 16.08 499 HIS B O 1
ATOM 3590 N N . PRO A 1 500 ? -38.432 -50.400 33.894 1.00 16.87 500 PRO B N 1
ATOM 3591 C CA . PRO A 1 500 ? -39.131 -49.108 33.914 1.00 15.97 500 PRO B CA 1
ATOM 3592 C C . PRO A 1 500 ? -38.525 -48.073 34.870 1.00 17.39 500 PRO B C 1
ATOM 3593 O O . PRO A 1 500 ? -38.115 -48.410 35.981 1.00 22.35 500 PRO B O 1
ATOM 3597 N N . ALA A 1 501 ? -38.432 -46.833 34.403 1.00 21.50 501 ALA B N 1
ATOM 3598 C CA . ALA A 1 501 ? -37.999 -45.715 35.234 1.00 23.43 501 ALA B CA 1
ATOM 3599 C C . ALA A 1 501 ? -39.206 -44.961 35.789 1.00 31.34 501 ALA B C 1
ATOM 3600 O O . ALA A 1 501 ? -39.059 -44.127 36.679 1.00 35.40 501 ALA B O 1
ATOM 3602 N N . SER A 1 502 ? -40.396 -45.265 35.265 1.00 28.82 502 SER B N 1
ATOM 3603 C CA . SER A 1 502 ? -41.626 -44.554 35.650 1.00 36.98 502 SER B CA 1
ATOM 3604 C C . SER A 1 502 ? -42.784 -45.537 35.776 1.00 35.88 502 SER B C 1
ATOM 3605 O O . SER A 1 502 ? -42.659 -46.693 35.380 1.00 30.34 502 SER B O 1
ATOM 3608 N N . GLU A 1 503 ? -43.899 -45.085 36.352 1.00 37.21 503 GLU B N 1
ATOM 3609 C CA . GLU A 1 503 ? -45.118 -45.889 36.372 1.00 34.62 503 GLU B CA 1
ATOM 3610 C C . GLU A 1 503 ? -45.672 -46.074 34.972 1.00 33.01 503 GLU B C 1
ATOM 3611 O O . GLU A 1 503 ? -46.282 -47.101 34.675 1.00 30.20 503 GLU B O 1
ATOM 3613 N N . ALA A 1 504 ? -45.432 -45.088 34.113 1.00 31.65 504 ALA B N 1
ATOM 3614 C CA . ALA A 1 504 ? -45.879 -45.122 32.722 1.00 30.89 504 ALA B CA 1
ATOM 3615 C C . ALA A 1 504 ? -45.347 -46.341 31.954 1.00 34.23 504 ALA B C 1
ATOM 3616 O O . ALA A 1 504 ? -46.008 -46.855 31.042 1.00 34.21 504 ALA B O 1
ATOM 3618 N N . THR A 1 505 ? -44.152 -46.805 32.303 1.00 26.38 505 THR B N 1
ATOM 3619 C CA . THR A 1 505 ? -43.577 -47.924 31.557 1.00 22.45 505 THR B CA 1
ATOM 3620 C C . THR A 1 505 ? -43.596 -49.243 32.329 1.00 25.51 505 THR B C 1
ATOM 3621 O O . THR A 1 505 ? -42.866 -50.180 31.980 1.00 23.41 505 THR B O 1
ATOM 3625 N N . ALA A 1 506 ? -44.484 -49.346 33.322 1.00 23.02 506 ALA B N 1
ATOM 3626 C CA . ALA A 1 506 ? -44.521 -50.511 34.222 1.00 25.33 506 ALA B CA 1
ATOM 3627 C C . ALA A 1 506 ? -44.745 -51.854 33.511 1.00 23.26 506 ALA B C 1
ATOM 3628 O O . ALA A 1 506 ? -44.163 -52.864 33.909 1.00 25.28 506 ALA B O 1
ATOM 3630 N N . ASN A 1 507 ? -45.577 -51.856 32.472 1.00 21.58 507 ASN B N 1
ATOM 3631 C CA . ASN A 1 507 ? -45.912 -53.094 31.769 1.00 19.63 507 ASN B CA 1
ATOM 3632 C C . ASN A 1 507 ? -44.905 -53.386 30.659 1.00 18.63 507 ASN B C 1
ATOM 3633 O O . ASN A 1 507 ? -45.279 -53.490 29.501 1.00 18.72 507 ASN B O 1
ATOM 3638 N N . MET A 1 508 ? -43.637 -53.519 31.024 1.00 17.26 508 MET B N 1
ATOM 3639 C CA . MET A 1 508 ? -42.572 -53.653 30.047 1.00 15.14 508 MET B CA 1
ATOM 3640 C C . MET A 1 508 ? -42.592 -54.971 29.269 1.00 16.89 508 MET B C 1
ATOM 3641 O O . MET A 1 508 ? -42.800 -56.035 29.847 1.00 18.76 508 MET B O 1
ATOM 3646 N N . LEU A 1 509 ? -42.347 -54.873 27.963 1.00 15.84 509 LEU B N 1
ATOM 3647 C CA . LEU A 1 509 ? -42.118 -56.014 27.082 1.00 18.10 509 LEU B CA 1
ATOM 3648 C C . LEU A 1 509 ? -40.883 -55.757 26.230 1.00 14.20 509 LEU B C 1
ATOM 3649 O O . LEU A 1 509 ? -40.576 -54.592 25.929 1.00 14.44 509 LEU B O 1
ATOM 3654 N N . TYR A 1 510 ? -40.188 -56.815 25.807 1.00 14.13 510 TYR B N 1
ATOM 3655 C CA . TYR A 1 510 ? -39.221 -56.640 24.718 1.00 14.89 510 TYR B CA 1
ATOM 3656 C C . TYR A 1 510 ? -39.955 -56.722 23.388 1.00 14.30 510 TYR B C 1
ATOM 3657 O O . TYR A 1 510 ? -40.593 -57.730 23.081 1.00 15.85 510 TYR B O 1
ATOM 3666 N N . ASP A 1 511 ? -39.894 -55.663 22.590 1.00 12.59 511 ASP B N 1
ATOM 3667 C CA . ASP A 1 511 ? -40.396 -55.726 21.219 1.00 12.81 511 ASP B CA 1
ATOM 3668 C C . ASP A 1 511 ? -39.414 -56.527 20.359 1.00 13.31 511 ASP B C 1
ATOM 3669 O O . ASP A 1 511 ? -39.796 -57.528 19.738 1.00 12.19 511 ASP B O 1
ATOM 3674 N N . ARG A 1 512 ? -38.147 -56.101 20.348 1.00 11.92 512 ARG B N 1
ATOM 3675 C CA . ARG A 1 512 ? -37.067 -56.779 19.626 1.00 13.04 512 ARG B CA 1
ATOM 3676 C C . ARG A 1 512 ? -35.797 -56.737 20.453 1.00 13.18 512 ARG B C 1
ATOM 3677 O O . ARG A 1 512 ? -35.561 -55.756 21.157 1.00 12.96 512 ARG B O 1
ATOM 3685 N N . VAL A 1 513 ? -35.001 -57.808 20.383 1.00 11.04 513 VAL B N 1
ATOM 3686 C CA . VAL A 1 513 ? -33.650 -57.826 20.938 1.00 12.88 513 VAL B CA 1
ATOM 3687 C C . VAL A 1 513 ? -32.774 -58.375 19.819 1.00 10.49 513 VAL B C 1
ATOM 3688 O O . VAL A 1 513 ? -32.501 -59.585 19.760 1.00 9.87 513 VAL B O 1
ATOM 3692 N N . GLU A 1 514 ? -32.378 -57.499 18.897 1.00 11.09 514 GLU B N 1
ATOM 3693 C CA . GLU A 1 514 ? -31.715 -57.972 17.689 1.00 9.61 514 GLU B CA 1
ATOM 3694 C C . GLU A 1 514 ? -30.198 -58.058 17.848 1.00 13.41 514 GLU B C 1
ATOM 3695 O O . GLU A 1 514 ? -29.546 -57.043 18.089 1.00 12.12 514 GLU B O 1
ATOM 3701 N N . GLU A 1 515 ? -29.647 -59.262 17.699 1.00 10.16 515 GLU B N 1
ATOM 3702 C CA . GLU A 1 515 ? -28.199 -59.379 17.567 1.00 11.55 515 GLU B CA 1
ATOM 3703 C C . GLU A 1 515 ? -27.811 -59.070 16.121 1.00 12.97 515 GLU B C 1
ATOM 3704 O O . GLU A 1 515 ? -28.457 -59.527 15.184 1.00 13.30 515 GLU B O 1
ATOM 3710 N N . GLY A 1 516 ? -26.758 -58.282 15.935 1.00 13.58 516 GLY B N 1
ATOM 3711 C CA . GLY A 1 516 ? -26.351 -57.901 14.592 1.00 9.03 516 GLY B CA 1
ATOM 3712 C C . GLY A 1 516 ? -25.172 -56.946 14.637 1.00 10.61 516 GLY B C 1
ATOM 3713 O O . GLY A 1 516 ? -24.494 -56.831 15.660 1.00 12.26 516 GLY B O 1
ATOM 3714 N N . GLN A 1 517 ? -24.923 -56.257 13.536 1.00 12.22 517 GLN B N 1
ATOM 3715 C CA . GLN A 1 517 ? -23.849 -55.265 13.515 1.00 11.27 517 GLN B CA 1
ATOM 3716 C C . GLN A 1 517 ? -24.119 -54.222 12.457 1.00 11.57 517 GLN B C 1
ATOM 3717 O O . GLN A 1 517 ? -24.972 -54.416 11.591 1.00 12.23 517 GLN B O 1
ATOM 3723 N N . TYR A 1 518 ? -23.388 -53.107 12.520 1.00 9.77 518 TYR B N 1
ATOM 3724 C CA . TYR A 1 518 ? -23.516 -52.094 11.490 1.00 12.71 518 TYR B CA 1
ATOM 3725 C C . TYR A 1 518 ? -22.417 -52.193 10.436 1.00 15.32 518 TYR B C 1
ATOM 3726 O O . TYR A 1 518 ? -21.243 -52.442 10.748 1.00 13.48 518 TYR B O 1
ATOM 3735 N N . ASP A 1 519 ? -22.826 -52.025 9.182 1.00 13.55 519 ASP B N 1
ATOM 3736 C CA . ASP A 1 519 ? -21.903 -51.738 8.099 1.00 16.96 519 ASP B CA 1
ATOM 3737 C C . ASP A 1 519 ? -22.003 -50.236 7.860 1.00 15.73 519 ASP B C 1
ATOM 3738 O O . ASP A 1 519 ? -22.900 -49.779 7.141 1.00 15.77 519 ASP B O 1
ATOM 3743 N N . GLY A 1 520 ? -21.109 -49.466 8.485 1.00 14.05 520 GLY B N 1
ATOM 3744 C CA . GLY A 1 520 ? -21.233 -48.012 8.471 1.00 13.22 520 GLY B CA 1
ATOM 3745 C C . GLY A 1 520 ? -22.397 -47.590 9.346 1.00 14.55 520 GLY B C 1
ATOM 3746 O O . GLY A 1 520 ? -22.355 -47.757 10.569 1.00 15.24 520 GLY B O 1
ATOM 3747 N N . ASP A 1 521 ? -23.447 -47.069 8.723 1.00 12.85 521 ASP B N 1
ATOM 3748 C CA . ASP A 1 521 ? -24.664 -46.695 9.439 1.00 13.90 521 ASP B CA 1
ATOM 3749 C C . ASP A 1 521 ? -25.780 -47.730 9.245 1.00 14.39 521 ASP B C 1
ATOM 3750 O O . ASP A 1 521 ? -26.863 -47.576 9.791 1.00 14.46 521 ASP B O 1
ATOM 3755 N N . THR A 1 522 ? -25.514 -48.770 8.464 1.00 15.50 522 THR B N 1
ATOM 3756 C CA . THR A 1 522 ? -26.577 -49.723 8.093 1.00 17.25 522 THR B CA 1
ATOM 3757 C C . THR A 1 522 ? -26.648 -50.965 8.985 1.00 15.50 522 THR B C 1
ATOM 3758 O O . THR A 1 522 ? -25.712 -51.757 9.046 1.00 15.38 522 THR B O 1
ATOM 3762 N N . TRP A 1 523 ? -27.770 -51.129 9.680 1.00 14.57 523 TRP B N 1
ATOM 3763 C CA . TRP A 1 523 ? -27.936 -52.278 10.567 1.00 11.50 523 TRP B CA 1
ATOM 3764 C C . TRP A 1 523 ? -28.082 -53.590 9.795 1.00 14.50 523 TRP B C 1
ATOM 3765 O O . TRP A 1 523 ? -28.824 -53.665 8.815 1.00 17.10 523 TRP B O 1
ATOM 3776 N N . GLN A 1 524 ? -27.341 -54.607 10.223 1.00 12.88 524 GLN B N 1
ATOM 3777 C CA . GLN A 1 524 ? -27.423 -55.939 9.627 1.00 15.06 524 GLN B CA 1
ATOM 3778 C C . GLN A 1 524 ? -27.876 -56.950 10.686 1.00 14.84 524 GLN B C 1
ATOM 3779 O O . GLN A 1 524 ? -27.113 -57.285 11.597 1.00 15.17 524 GLN B O 1
ATOM 3785 N N . PHE A 1 525 ? -29.114 -57.420 10.545 1.00 13.23 525 PHE B N 1
ATOM 3786 C CA . PHE A 1 525 ? -29.750 -58.348 11.483 1.00 12.24 525 PHE B CA 1
ATOM 3787 C C . PHE A 1 525 ? -29.178 -59.759 11.383 1.00 13.70 525 PHE B C 1
ATOM 3788 O O . PHE A 1 525 ? -29.024 -60.281 10.269 1.00 14.26 525 PHE B O 1
ATOM 3796 N N . GLN A 1 526 ? -28.871 -60.372 12.537 1.00 13.02 526 GLN B N 1
ATOM 3797 C CA . GLN A 1 526 ? -28.497 -61.789 12.608 1.00 12.29 526 GLN B CA 1
ATOM 3798 C C . GLN A 1 526 ? -29.618 -62.643 13.223 1.00 12.75 526 GLN B C 1
ATOM 3799 O O . GLN A 1 526 ? -30.003 -63.673 12.666 1.00 15.36 526 GLN B O 1
ATOM 3805 N N . ARG A 1 527 ? -30.117 -62.240 14.386 1.00 10.50 527 ARG B N 1
ATOM 3806 C CA . ARG A 1 527 ? -31.169 -63.029 15.055 1.00 10.54 527 ARG B CA 1
ATOM 3807 C C . ARG A 1 527 ? -31.879 -62.210 16.122 1.00 14.80 527 ARG B C 1
ATOM 3808 O O . ARG A 1 527 ? -31.367 -61.188 16.576 1.00 11.91 527 ARG B O 1
ATOM 3816 N N . ASN A 1 528 ? -33.067 -62.663 16.522 1.00 12.65 528 ASN B N 1
ATOM 3817 C CA . ASN A 1 528 ? -33.794 -62.040 17.630 1.00 11.07 528 ASN B CA 1
ATOM 3818 C C . ASN A 1 528 ? -33.630 -62.879 18.891 1.00 11.51 528 ASN B C 1
ATOM 3819 O O . ASN A 1 528 ? -34.005 -64.066 18.895 1.00 11.32 528 ASN B O 1
ATOM 3824 N N . TRP A 1 529 ? -33.090 -62.287 19.953 1.00 9.86 529 TRP B N 1
ATOM 3825 C CA . TRP A 1 529 ? -33.015 -62.979 21.241 1.00 8.82 529 TRP B CA 1
ATOM 3826 C C . TRP A 1 529 ? -34.402 -62.996 21.886 1.00 11.82 529 TRP B C 1
ATOM 3827 O O . TRP A 1 529 ? -35.130 -61.991 21.841 1.00 10.92 529 TRP B O 1
ATOM 3838 N N . ASN A 1 530 ? -34.744 -64.117 22.506 1.00 10.99 530 ASN B N 1
ATOM 3839 C CA . ASN A 1 530 ? -36.021 -64.245 23.218 1.00 12.02 530 ASN B CA 1
ATOM 3840 C C . ASN A 1 530 ? -35.896 -65.433 24.187 1.00 10.83 530 ASN B C 1
ATOM 3841 O O . ASN A 1 530 ? -34.815 -66.014 24.290 1.00 10.69 530 ASN B O 1
ATOM 3846 N N . GLY A 1 531 ? -36.976 -65.815 24.879 1.00 9.23 531 GLY B N 1
ATOM 3847 C CA . GLY A 1 531 ? -36.903 -66.990 25.766 1.00 10.76 531 GLY B CA 1
ATOM 3848 C C . GLY A 1 531 ? -35.821 -66.885 26.848 1.00 10.18 531 GLY B C 1
ATOM 3849 O O . GLY A 1 531 ? -35.670 -65.800 27.442 1.00 9.83 531 GLY B O 1
ATOM 3850 N N . ASP A 1 532 ? -35.036 -67.957 27.042 1.00 11.54 532 ASP B N 1
ATOM 3851 C CA . ASP A 1 532 ? -33.958 -68.002 28.032 1.00 10.34 532 ASP B CA 1
ATOM 3852 C C . ASP A 1 532 ? -33.046 -66.781 27.922 1.00 11.58 532 ASP B C 1
ATOM 3853 O O . ASP A 1 532 ? -32.533 -66.276 28.934 1.00 11.02 532 ASP B O 1
ATOM 3858 N N . GLN A 1 533 ? -32.846 -66.326 26.695 1.00 10.51 533 GLN B N 1
ATOM 3859 C CA . GLN A 1 533 ? -31.884 -65.251 26.425 1.00 12.62 533 GLN B CA 1
ATOM 3860 C C . GLN A 1 533 ? -32.392 -63.873 26.870 1.00 12.18 533 GLN B C 1
ATOM 3861 O O . GLN A 1 533 ? -31.602 -62.947 26.992 1.00 10.68 533 GLN B O 1
ATOM 3867 N N . THR A 1 534 ? -33.693 -63.711 27.109 1.00 12.30 534 THR B N 1
ATOM 3868 C CA . THR A 1 534 ? -34.199 -62.423 27.608 1.00 13.44 534 THR B CA 1
ATOM 3869 C C . THR A 1 534 ? -34.971 -62.540 28.912 1.00 14.89 534 THR B C 1
ATOM 3870 O O . THR A 1 534 ? -35.500 -61.539 29.408 1.00 14.42 534 THR B O 1
ATOM 3874 N N . ASP A 1 535 ? -35.054 -63.750 29.470 1.00 13.33 535 ASP B N 1
ATOM 3875 C CA . ASP A 1 535 ? -35.790 -63.950 30.726 1.00 11.16 535 ASP B CA 1
ATOM 3876 C C . ASP A 1 535 ? -35.105 -63.306 31.938 1.00 17.47 535 ASP B C 1
ATOM 3877 O O . ASP A 1 535 ? -35.772 -62.942 32.916 1.00 15.86 535 ASP B O 1
ATOM 3882 N N . TYR A 1 536 ? -33.776 -63.215 31.893 1.00 13.57 536 TYR B N 1
ATOM 3883 C CA . TYR A 1 536 ? -32.992 -62.752 33.025 1.00 15.69 536 TYR B CA 1
ATOM 3884 C C . TYR A 1 536 ? -32.070 -61.612 32.580 1.00 13.98 536 TYR B C 1
ATOM 3885 O O . TYR A 1 536 ? -30.834 -61.731 32.641 1.00 14.27 536 TYR B O 1
ATOM 3894 N N . GLY A 1 537 ? -32.676 -60.530 32.091 1.00 18.57 537 GLY B N 1
ATOM 3895 C CA . GLY A 1 537 ? -31.917 -59.445 31.498 1.00 15.58 537 GLY B CA 1
ATOM 3896 C C . GLY A 1 537 ? -31.286 -59.956 30.216 1.00 16.21 537 GLY B C 1
ATOM 3897 O O . GLY A 1 537 ? -31.672 -61.016 29.702 1.00 17.64 537 GLY B O 1
ATOM 3898 N N . VAL A 1 538 ? -30.339 -59.207 29.663 1.00 13.26 538 VAL B N 1
ATOM 3899 C CA . VAL A 1 538 ? -29.499 -59.781 28.619 1.00 11.74 538 VAL B CA 1
ATOM 3900 C C . VAL A 1 538 ? -28.071 -59.947 29.157 1.00 14.34 538 VAL B C 1
ATOM 3901 O O . VAL A 1 538 ? -27.516 -59.053 29.803 1.00 12.16 538 VAL B O 1
ATOM 3905 N N . ASN A 1 539 ? -27.512 -61.131 28.932 1.00 12.82 539 ASN B N 1
ATOM 3906 C CA . ASN A 1 539 ? -26.236 -61.532 29.508 1.00 12.32 539 ASN B CA 1
ATOM 3907 C C . ASN A 1 539 ? -25.116 -61.653 28.477 1.00 14.20 539 ASN B C 1
ATOM 3908 O O . ASN A 1 539 ? -25.304 -62.226 27.399 1.00 12.34 539 ASN B O 1
ATOM 3913 N N . PHE A 1 540 ? -23.958 -61.102 28.833 1.00 12.10 540 PHE B N 1
ATOM 3914 C CA . PHE A 1 540 ? -22.748 -61.162 28.023 1.00 11.07 540 PHE B CA 1
ATOM 3915 C C . PHE A 1 540 ? -21.652 -61.890 28.790 1.00 12.38 540 PHE B C 1
ATOM 3916 O O . PHE A 1 540 ? -21.446 -61.616 29.963 1.00 13.00 540 PHE B O 1
ATOM 3924 N N . SER A 1 541 ? -20.946 -62.803 28.124 1.00 11.83 541 SER B N 1
ATOM 3925 C CA . SER A 1 541 ? -19.741 -63.399 28.690 1.00 12.65 541 SER B CA 1
ATOM 3926 C C . SER A 1 541 ? -18.557 -62.725 28.018 1.00 17.55 541 SER B C 1
ATOM 3927 O O . SER A 1 541 ? -18.146 -61.638 28.443 1.00 16.31 541 SER B O 1
ATOM 3930 N N . SER A 1 542 ? -18.006 -63.347 26.975 1.00 11.99 542 SER B N 1
ATOM 3931 C CA . SER A 1 542 ? -16.923 -62.717 26.210 1.00 13.01 542 SER B CA 1
ATOM 3932 C C . SER A 1 542 ? -17.064 -62.868 24.689 1.00 14.19 542 SER B C 1
ATOM 3933 O O . SER A 1 542 ? -16.075 -62.760 23.959 1.00 14.07 542 SER B O 1
ATOM 3936 N N . ALA A 1 543 ? -18.276 -63.149 24.212 1.00 13.08 543 ALA B N 1
ATOM 3937 C CA . ALA A 1 543 ? -18.508 -63.291 22.777 1.00 15.45 543 ALA B CA 1
ATOM 3938 C C . ALA A 1 543 ? -18.691 -61.921 22.123 1.00 14.67 543 ALA B C 1
ATOM 3939 O O . ALA A 1 543 ? -19.113 -60.963 22.789 1.00 13.29 543 ALA B O 1
ATOM 3941 N N . PRO A 1 544 ? -18.376 -61.823 20.824 1.00 14.55 544 PRO B N 1
ATOM 3942 C CA . PRO A 1 544 ? -18.467 -60.515 20.175 1.00 15.19 544 PRO B CA 1
ATOM 3943 C C . PRO A 1 544 ? -19.901 -60.263 19.727 1.00 16.58 544 PRO B C 1
ATOM 3944 O O . PRO A 1 544 ? -20.286 -60.659 18.621 1.00 18.44 544 PRO B O 1
ATOM 3948 N N . GLN A 1 545 ? -20.684 -59.649 20.610 1.00 13.44 545 GLN B N 1
ATOM 3949 C CA . GLN A 1 545 ? -22.121 -59.485 20.396 1.00 14.69 545 GLN B CA 1
ATOM 3950 C C . GLN A 1 545 ? -22.589 -58.058 20.643 1.00 12.63 545 GLN B C 1
ATOM 3951 O O . GLN A 1 545 ? -22.275 -57.445 21.685 1.00 13.11 545 GLN B O 1
ATOM 3957 N N . LEU A 1 546 ? -23.357 -57.559 19.690 1.00 10.79 546 LEU B N 1
ATOM 3958 C CA . LEU A 1 546 ? -23.973 -56.248 19.784 1.00 10.47 546 LEU B CA 1
ATOM 3959 C C . LEU A 1 546 ? -25.485 -56.396 19.638 1.00 11.96 546 LEU B C 1
ATOM 3960 O O . LEU A 1 546 ? -25.945 -57.045 18.705 1.00 11.91 546 LEU B O 1
ATOM 3965 N N . LEU A 1 547 ? -26.245 -55.799 20.552 1.00 10.53 547 LEU B N 1
ATOM 3966 C CA . LEU A 1 547 ? -27.723 -55.908 20.546 1.00 7.60 547 LEU B CA 1
ATOM 3967 C C . LEU A 1 547 ? -28.387 -54.560 20.295 1.00 10.39 547 LEU B C 1
ATOM 3968 O O . LEU A 1 547 ? -28.011 -53.547 20.910 1.00 12.76 547 LEU B O 1
ATOM 3973 N N . LYS A 1 548 ? -29.398 -54.552 19.428 1.00 11.19 548 LYS B N 1
ATOM 3974 C CA . LYS A 1 548 ? -30.225 -53.379 19.204 1.00 11.15 548 LYS B CA 1
ATOM 3975 C C . LYS A 1 548 ? -31.594 -53.688 19.760 1.00 11.70 548 LYS B C 1
ATOM 3976 O O . LYS A 1 548 ? -32.318 -54.516 19.198 1.00 12.64 548 LYS B O 1
ATOM 3982 N N . ILE A 1 549 ? -31.941 -53.047 20.858 1.00 10.03 549 ILE B N 1
ATOM 3983 C CA . ILE A 1 549 ? -33.094 -53.464 21.650 1.00 10.70 549 ILE B CA 1
ATOM 3984 C C . ILE A 1 549 ? -34.205 -52.442 21.569 1.00 14.75 549 ILE B C 1
ATOM 3985 O O . ILE A 1 549 ? -33.979 -51.254 21.816 1.00 14.21 549 ILE B O 1
ATOM 3990 N N . LYS A 1 550 ? -35.410 -52.905 21.222 1.00 11.50 550 LYS B N 1
ATOM 3991 C CA . LYS A 1 550 ? -36.570 -52.037 21.178 1.00 11.02 550 LYS B CA 1
ATOM 3992 C C . LYS A 1 550 ? -37.530 -52.500 22.269 1.00 13.67 550 LYS B C 1
ATOM 3993 O O . LYS A 1 550 ? -37.888 -53.679 22.326 1.00 14.44 550 LYS B O 1
ATOM 3999 N N . LEU A 1 551 ? -37.919 -51.586 23.145 1.00 14.47 551 LEU B N 1
ATOM 4000 C CA . LEU A 1 551 ? -38.833 -51.908 24.230 1.00 15.19 551 LEU B CA 1
ATOM 4001 C C . LEU A 1 551 ? -40.264 -51.511 23.856 1.00 17.80 551 LEU B C 1
ATOM 4002 O O . LEU A 1 551 ? -40.475 -50.669 22.986 1.00 18.52 551 LEU B O 1
ATOM 4007 N N . ALA A 1 552 ? -41.236 -52.142 24.510 1.00 15.49 552 ALA B N 1
ATOM 4008 C CA . ALA A 1 552 ? -42.661 -51.836 24.320 1.00 15.58 552 ALA B CA 1
ATOM 4009 C C . ALA A 1 552 ? -43.391 -52.030 25.641 1.00 13.99 552 ALA B C 1
ATOM 4010 O O . ALA A 1 552 ? -42.805 -52.472 26.619 1.00 12.51 552 ALA B O 1
ATOM 4012 N N . THR A 1 553 ? -44.671 -51.673 25.678 1.00 16.87 553 THR B N 1
ATOM 4013 C CA . THR A 1 553 ? -45.496 -51.952 26.842 1.00 18.44 553 THR B CA 1
ATOM 4014 C C . THR A 1 553 ? -46.758 -52.624 26.360 1.00 19.21 553 THR B C 1
ATOM 4015 O O . THR A 1 553 ? -47.154 -52.456 25.201 1.00 18.76 553 THR B O 1
ATOM 4019 N N . TYR A 1 554 ? -47.421 -53.359 27.235 1.00 17.16 554 TYR B N 1
ATOM 4020 C CA . TYR A 1 554 ? -48.736 -53.831 26.828 1.00 22.52 554 TYR B CA 1
ATOM 4021 C C . TYR A 1 554 ? -49.788 -52.883 27.355 1.00 28.47 554 TYR B C 1
ATOM 4022 O O . TYR A 1 554 ? -49.679 -52.316 28.454 1.00 21.07 554 TYR B O 1
ATOM 4031 N N . ASN A 1 555 ? -50.795 -52.718 26.512 1.00 26.15 555 ASN B N 1
ATOM 4032 C CA . ASN A 1 555 ? -51.886 -51.806 26.744 1.00 32.24 555 ASN B CA 1
ATOM 4033 C C . ASN A 1 555 ? -53.195 -52.566 26.776 1.00 25.42 555 ASN B C 1
ATOM 4034 O O . ASN A 1 555 ? -53.459 -53.346 25.873 1.00 24.40 555 ASN B O 1
ATOM 4040 N N . THR B 1 45 ? -39.816 -20.195 48.568 1.00 38.64 45 THR A N 1
ATOM 4041 C CA . THR B 1 45 ? -39.920 -20.500 47.136 1.00 35.37 45 THR A CA 1
ATOM 4042 C C . THR B 1 45 ? -38.545 -20.571 46.482 1.00 30.89 45 THR A C 1
ATOM 4043 O O . THR B 1 45 ? -37.697 -19.707 46.735 1.00 33.90 45 THR A O 1
ATOM 4047 N N . PRO B 1 46 ? -38.312 -21.605 45.646 1.00 32.28 46 PRO A N 1
ATOM 4048 C CA . PRO B 1 46 ? -37.036 -21.660 44.926 1.00 27.80 46 PRO A CA 1
ATOM 4049 C C . PRO B 1 46 ? -37.004 -20.508 43.935 1.00 22.91 46 PRO A C 1
ATOM 4050 O O . PRO B 1 46 ? -38.048 -20.040 43.501 1.00 24.38 46 PRO A O 1
ATOM 4054 N N . MET B 1 47 ? -35.817 -20.044 43.592 1.00 19.06 47 MET A N 1
ATOM 4055 C CA . MET B 1 47 ? -35.720 -18.937 42.671 1.00 20.40 47 MET A CA 1
ATOM 4056 C C . MET B 1 47 ? -36.114 -19.311 41.245 1.00 17.81 47 MET A C 1
ATOM 4057 O O . MET B 1 47 ? -35.934 -20.443 40.833 1.00 15.86 47 MET A O 1
ATOM 4062 N N . PRO B 1 48 ? -36.646 -18.345 40.480 1.00 14.52 48 PRO A N 1
ATOM 4063 C CA . PRO B 1 48 ? -36.905 -18.669 39.069 1.00 12.86 48 PRO A CA 1
ATOM 4064 C C . PRO B 1 48 ? -35.602 -19.061 38.351 1.00 14.19 48 PRO A C 1
ATOM 4065 O O . PRO B 1 48 ? -34.543 -18.495 38.652 1.00 11.47 48 PRO A O 1
ATOM 4069 N N . GLN B 1 49 ? -35.675 -20.022 37.431 1.00 12.88 49 GLN A N 1
ATOM 4070 C CA . GLN B 1 49 ? -34.483 -20.524 36.773 1.00 13.14 49 GLN A CA 1
ATOM 4071 C C . GLN B 1 49 ? -34.816 -21.025 35.380 1.00 16.89 49 GLN A C 1
ATOM 4072 O O . GLN B 1 49 ? -35.827 -21.719 35.202 1.00 15.31 49 GLN A O 1
ATOM 4078 N N . PHE B 1 50 ? -33.961 -20.716 34.401 1.00 12.97 50 PHE A N 1
ATOM 4079 C CA . PHE B 1 50 ? -34.165 -21.240 33.047 1.00 11.88 50 PHE A CA 1
ATOM 4080 C C . PHE B 1 50 ? -33.307 -22.479 32.838 1.00 12.87 50 PHE A C 1
ATOM 4081 O O . PHE B 1 50 ? -32.096 -22.434 33.057 1.00 14.15 50 PHE A O 1
ATOM 4089 N N . VAL B 1 51 ? -33.932 -23.591 32.459 1.00 12.93 51 VAL A N 1
ATOM 4090 C CA . VAL B 1 51 ? -33.225 -24.863 32.268 1.00 12.23 51 VAL A CA 1
ATOM 4091 C C . VAL B 1 51 ? -33.394 -25.352 30.813 1.00 11.55 51 VAL A C 1
ATOM 4092 O O . VAL B 1 51 ? -34.487 -25.294 30.257 1.00 13.21 51 VAL A O 1
ATOM 4096 N N . SER B 1 52 ? -32.318 -25.818 30.189 1.00 12.91 52 SER A N 1
ATOM 4097 C CA . SER B 1 52 ? -32.411 -26.314 28.821 1.00 14.68 52 SER A CA 1
ATOM 4098 C C . SER B 1 52 ? -31.434 -27.454 28.633 1.00 14.27 52 SER A C 1
ATOM 4099 O O . SER B 1 52 ? -30.237 -27.295 28.883 1.00 17.60 52 SER A O 1
ATOM 4102 N N . LYS B 1 53 ? -31.939 -28.585 28.160 1.00 14.56 53 LYS A N 1
ATOM 4103 C CA . LYS B 1 53 ? -31.156 -29.818 28.020 1.00 18.17 53 LYS A CA 1
ATOM 4104 C C . LYS B 1 53 ? -31.631 -30.619 26.813 1.00 17.12 53 LYS A C 1
ATOM 4105 O O . LYS B 1 53 ? -32.814 -30.938 26.720 1.00 16.28 53 LYS A O 1
ATOM 4111 N N . ASP B 1 54 ? -30.720 -30.940 25.891 1.00 17.37 54 ASP A N 1
ATOM 4112 C CA . ASP B 1 54 ? -31.042 -31.795 24.754 1.00 20.58 54 ASP A CA 1
ATOM 4113 C C . ASP B 1 54 ? -32.224 -31.272 23.947 1.00 17.31 54 ASP A C 1
ATOM 4114 O O . ASP B 1 54 ? -33.014 -32.059 23.445 1.00 18.03 54 ASP A O 1
ATOM 4119 N N . GLY B 1 55 ? -32.361 -29.947 23.852 1.00 15.65 55 GLY A N 1
ATOM 4120 C CA . GLY B 1 55 ? -33.397 -29.365 23.031 1.00 15.90 55 GLY A CA 1
ATOM 4121 C C . GLY B 1 55 ? -34.752 -29.235 23.718 1.00 16.06 55 GLY A C 1
ATOM 4122 O O . GLY B 1 55 ? -35.695 -28.796 23.065 1.00 14.28 55 GLY A O 1
ATOM 4123 N N . LYS B 1 56 ? -34.824 -29.614 25.001 1.00 12.92 56 LYS A N 1
ATOM 4124 C CA . LYS B 1 56 ? -36.010 -29.458 25.889 1.00 16.47 56 LYS A CA 1
ATOM 4125 C C . LYS B 1 56 ? -35.775 -28.307 26.854 1.00 15.52 56 LYS A C 1
ATOM 4126 O O . LYS B 1 56 ? -34.698 -28.195 27.450 1.00 14.74 56 LYS A O 1
ATOM 4132 N N . HIS B 1 57 ? -36.787 -27.473 27.059 1.00 13.51 57 HIS A N 1
ATOM 4133 C CA . HIS B 1 57 ? -36.617 -26.269 27.861 1.00 11.89 57 HIS A CA 1
ATOM 4134 C C . HIS B 1 57 ? -37.693 -26.099 28.907 1.00 11.62 57 HIS A C 1
ATOM 4135 O O . HIS B 1 57 ? -38.821 -26.546 28.715 1.00 12.53 57 HIS A O 1
ATOM 4142 N N . ALA B 1 58 ? -37.352 -25.400 29.986 1.00 9.78 58 ALA A N 1
ATOM 4143 C CA . ALA B 1 58 ? -38.360 -24.989 30.965 1.00 12.80 58 ALA A CA 1
ATOM 4144 C C . ALA B 1 58 ? -37.984 -23.685 31.654 1.00 12.02 58 ALA A C 1
ATOM 4145 O O . ALA B 1 58 ? -36.826 -23.475 32.024 1.00 11.94 58 ALA A O 1
ATOM 4147 N N . LEU B 1 59 ? -38.965 -22.796 31.795 1.00 9.42 59 LEU A N 1
ATOM 4148 C CA . LEU B 1 59 ? -38.816 -21.679 32.729 1.00 12.50 59 LEU A CA 1
ATOM 4149 C C . LEU B 1 59 ? -39.390 -22.182 34.057 1.00 13.30 59 LEU A C 1
ATOM 4150 O O . LEU B 1 59 ? -40.599 -22.364 34.214 1.00 12.13 59 LEU A O 1
ATOM 4155 N N . MET B 1 60 ? -38.503 -22.442 35.003 1.00 13.12 60 MET A N 1
ATOM 4156 C CA . MET B 1 60 ? -38.914 -22.987 36.291 1.00 12.06 60 MET A CA 1
ATOM 4157 C C . MET B 1 60 ? -39.327 -21.830 37.187 1.00 13.75 60 MET A C 1
ATOM 4158 O O . MET B 1 60 ? -38.543 -20.901 37.431 1.00 13.11 60 MET A O 1
ATOM 4163 N N . VAL B 1 61 ? -40.570 -21.864 37.653 1.00 12.03 61 VAL A N 1
ATOM 4164 C CA . VAL B 1 61 ? -41.077 -20.843 38.557 1.00 10.60 61 VAL A CA 1
ATOM 4165 C C . VAL B 1 61 ? -41.716 -21.583 39.722 1.00 14.32 61 VAL A C 1
ATOM 4166 O O . VAL B 1 61 ? -42.581 -22.422 39.510 1.00 12.39 61 VAL A O 1
ATOM 4170 N N . ASP B 1 62 ? -41.260 -21.264 40.935 1.00 15.77 62 ASP A N 1
ATOM 4171 C CA . ASP B 1 62 ? -41.713 -21.927 42.165 1.00 16.36 62 ASP A CA 1
ATOM 4172 C C . ASP B 1 62 ? -41.482 -23.434 42.061 1.00 16.64 62 ASP A C 1
ATOM 4173 O O . ASP B 1 62 ? -42.287 -24.233 42.539 1.00 17.52 62 ASP A O 1
ATOM 4178 N N . GLY B 1 63 ? -40.406 -23.810 41.375 1.00 16.03 63 GLY A N 1
ATOM 4179 C CA . GLY B 1 63 ? -39.963 -25.193 41.325 1.00 18.61 63 GLY A CA 1
ATOM 4180 C C . GLY B 1 63 ? -40.563 -26.121 40.277 1.00 16.47 63 GLY A C 1
ATOM 4181 O O . GLY B 1 63 ? -40.322 -27.340 40.320 1.00 15.18 63 GLY A O 1
ATOM 4182 N N . ALA B 1 64 ? -41.320 -25.574 39.321 1.00 14.97 64 ALA A N 1
ATOM 4183 C CA . ALA B 1 64 ? -41.911 -26.386 38.253 1.00 13.90 64 ALA A CA 1
ATOM 4184 C C . ALA B 1 64 ? -42.010 -25.538 36.984 1.00 13.78 64 ALA A C 1
ATOM 4185 O O . ALA B 1 64 ? -41.963 -24.305 37.076 1.00 14.58 64 ALA A O 1
ATOM 4187 N N . PRO B 1 65 ? -42.147 -26.183 35.810 1.00 12.00 65 PRO A N 1
ATOM 4188 C CA . PRO B 1 65 ? -42.250 -25.428 34.548 1.00 10.06 65 PRO A CA 1
ATOM 4189 C C . PRO B 1 65 ? -43.451 -24.478 34.542 1.00 13.83 65 PRO A C 1
ATOM 4190 O O . PRO B 1 65 ? -44.494 -24.768 35.126 1.00 13.66 65 PRO A O 1
ATOM 4194 N N . PHE B 1 66 ? -43.272 -23.344 33.875 1.00 11.34 66 PHE A N 1
ATOM 4195 C CA . PHE B 1 66 ? -44.219 -22.233 33.866 1.00 9.66 66 PHE A CA 1
ATOM 4196 C C . PHE B 1 66 ? -44.297 -21.733 32.428 1.00 11.45 66 PHE A C 1
ATOM 4197 O O . PHE B 1 66 ? -43.255 -21.593 31.799 1.00 11.82 66 PHE A O 1
ATOM 4205 N N . LEU B 1 67 ? -45.497 -21.461 31.910 1.00 9.99 67 LEU A N 1
ATOM 4206 C CA . LEU B 1 67 ? -45.644 -20.838 30.592 1.00 10.54 67 LEU A CA 1
ATOM 4207 C C . LEU B 1 67 ? -46.141 -19.423 30.752 1.00 10.28 67 LEU A C 1
ATOM 4208 O O . LEU B 1 67 ? -47.197 -19.181 31.342 1.00 10.76 67 LEU A O 1
ATOM 4213 N N . ILE B 1 68 ? -45.383 -18.477 30.221 1.00 10.15 68 ILE A N 1
ATOM 4214 C CA . ILE B 1 68 ? -45.776 -17.085 30.281 1.00 7.59 68 ILE A CA 1
ATOM 4215 C C . ILE B 1 68 ? -46.939 -16.828 29.353 1.00 10.29 68 ILE A C 1
ATOM 4216 O O . ILE B 1 68 ? -46.863 -17.088 28.156 1.00 8.93 68 ILE A O 1
ATOM 4221 N N . LEU B 1 69 ? -48.013 -16.314 29.935 1.00 8.87 69 LEU A N 1
ATOM 4222 C CA . LEU B 1 69 ? -49.162 -15.820 29.199 1.00 10.75 69 LEU A CA 1
ATOM 4223 C C . LEU B 1 69 ? -49.123 -14.329 29.459 1.00 12.41 69 LEU A C 1
ATOM 4224 O O . LEU B 1 69 ? -49.591 -13.857 30.505 1.00 9.12 69 LEU A O 1
ATOM 4229 N N . GLY B 1 70 ? -48.487 -13.596 28.544 1.00 10.63 70 GLY A N 1
ATOM 4230 C CA . GLY B 1 70 ? -48.040 -12.244 28.849 1.00 6.64 70 GLY A CA 1
ATOM 4231 C C . GLY B 1 70 ? -48.779 -11.074 28.229 1.00 10.11 70 GLY A C 1
ATOM 4232 O O . GLY B 1 70 ? -49.396 -11.195 27.171 1.00 9.65 70 GLY A O 1
ATOM 4233 N N . ALA B 1 71 ? -48.733 -9.941 28.916 1.00 10.46 71 ALA A N 1
ATOM 4234 C CA . ALA B 1 71 ? -49.232 -8.681 28.366 1.00 9.06 71 ALA A CA 1
ATOM 4235 C C . ALA B 1 71 ? -48.239 -7.584 28.673 1.00 10.92 71 ALA A C 1
ATOM 4236 O O . ALA B 1 71 ? -47.733 -7.497 29.800 1.00 8.53 71 ALA A O 1
ATOM 4238 N N . GLN B 1 72 ? -47.926 -6.767 27.673 1.00 9.34 72 GLN A N 1
ATOM 4239 C CA . GLN B 1 72 ? -46.975 -5.677 27.898 1.00 9.51 72 GLN A CA 1
ATOM 4240 C C . GLN B 1 72 ? -47.702 -4.355 27.854 1.00 10.90 72 GLN A C 1
ATOM 4241 O O . GLN B 1 72 ? -48.467 -4.096 26.930 1.00 9.42 72 GLN A O 1
ATOM 4247 N N . VAL B 1 73 ? -47.484 -3.531 28.872 1.00 9.71 73 VAL A N 1
ATOM 4248 C CA . VAL B 1 73 ? -48.059 -2.188 28.885 1.00 7.86 73 VAL A CA 1
ATOM 4249 C C . VAL B 1 73 ? -47.354 -1.344 27.837 1.00 9.79 73 VAL A C 1
ATOM 4250 O O . VAL B 1 73 ? -46.283 -1.710 27.366 1.00 9.73 73 VAL A O 1
ATOM 4254 N N . ASN B 1 74 ? -47.940 -0.203 27.492 1.00 9.68 74 ASN A N 1
ATOM 4255 C CA . ASN B 1 74 ? -47.303 0.685 26.516 1.00 10.90 74 ASN A CA 1
ATOM 4256 C C . ASN B 1 74 ? -46.025 1.330 27.075 1.00 11.36 74 ASN A C 1
ATOM 4257 O O . ASN B 1 74 ? -45.792 1.339 28.290 1.00 9.56 74 ASN A O 1
ATOM 4262 N N . ASN B 1 75 ? -45.207 1.884 26.179 1.00 8.33 75 ASN A N 1
ATOM 4263 C CA . ASN B 1 75 ? -43.849 2.335 26.540 1.00 10.04 75 ASN A CA 1
ATOM 4264 C C . ASN B 1 75 ? -43.764 3.440 27.619 1.00 10.69 75 ASN A C 1
ATOM 4265 O O . ASN B 1 75 ? -42.692 3.652 28.210 1.00 11.58 75 ASN A O 1
ATOM 4270 N N . SER B 1 76 ? -44.850 4.192 27.822 1.00 10.09 76 SER A N 1
ATOM 4271 C CA . SER B 1 76 ? -44.849 5.251 28.821 1.00 10.15 76 SER A CA 1
ATOM 4272 C C . SER B 1 76 ? -45.795 4.941 29.973 1.00 11.61 76 SER A C 1
ATOM 4273 O O . SER B 1 76 ? -46.327 5.854 30.608 1.00 11.94 76 SER A O 1
ATOM 4276 N N . SER B 1 77 ? -46.009 3.660 30.254 1.00 9.08 77 SER A N 1
ATOM 4277 C CA . SER B 1 77 ? -46.905 3.278 31.347 1.00 10.56 77 SER A CA 1
ATOM 4278 C C . SER B 1 77 ? -46.099 2.769 32.538 1.00 13.48 77 SER A C 1
ATOM 4279 O O . SER B 1 77 ? -46.456 1.769 33.146 1.00 19.47 77 SER A O 1
ATOM 4282 N N . ASN B 1 78 ? -44.999 3.453 32.846 1.00 12.24 78 ASN A N 1
ATOM 4283 C CA . ASN B 1 78 ? -44.066 2.995 33.873 1.00 11.74 78 ASN A CA 1
ATOM 4284 C C . ASN B 1 78 ? -43.919 4.012 35.009 1.00 10.50 78 ASN A C 1
ATOM 4285 O O . ASN B 1 78 ? -42.802 4.312 35.453 1.00 11.83 78 ASN A O 1
ATOM 4290 N N . TYR B 1 79 ? -45.045 4.591 35.443 1.00 12.01 79 TYR A N 1
ATOM 4291 C CA . TYR B 1 79 ? -45.058 5.562 36.536 1.00 12.79 79 TYR A CA 1
ATOM 4292 C C . TYR B 1 79 ? -46.273 5.305 37.430 1.00 10.96 79 TYR A C 1
ATOM 4293 O O . TYR B 1 79 ? -47.290 4.793 36.966 1.00 12.30 79 TYR A O 1
ATOM 4302 N N . PRO B 1 80 ? -46.160 5.637 38.719 1.00 12.45 80 PRO A N 1
ATOM 4303 C CA . PRO B 1 80 ? -47.259 5.370 39.652 1.00 12.89 80 PRO A CA 1
ATOM 4304 C C . PRO B 1 80 ? -48.565 6.027 39.189 1.00 13.30 80 PRO A C 1
ATOM 4305 O O . PRO B 1 80 ? -49.654 5.470 39.356 1.00 15.41 80 PRO A O 1
ATOM 4309 N N . GLY B 1 81 ? -48.430 7.205 38.589 1.00 13.94 81 GLY A N 1
ATOM 4310 C CA . GLY B 1 81 ? -49.569 8.017 38.212 1.00 15.88 81 GLY A CA 1
ATOM 4311 C C . GLY B 1 81 ? -50.434 7.486 37.092 1.00 16.07 81 GLY A C 1
ATOM 4312 O O . GLY B 1 81 ? -51.512 8.033 36.841 1.00 18.70 81 GLY A O 1
ATOM 4313 N N . VAL B 1 82 ? -49.990 6.436 36.410 1.00 14.54 82 VAL A N 1
ATOM 4314 C CA . VAL B 1 82 ? -50.750 5.900 35.274 1.00 14.48 82 VAL A CA 1
ATOM 4315 C C . VAL B 1 82 ? -51.146 4.429 35.502 1.00 16.21 82 VAL A C 1
ATOM 4316 O O . VAL B 1 82 ? -51.752 3.768 34.645 1.00 13.99 82 VAL A O 1
ATOM 4320 N N . MET B 1 83 ? -50.832 3.908 36.681 1.00 12.76 83 MET A N 1
ATOM 4321 C CA . MET B 1 83 ? -51.089 2.486 36.931 1.00 15.23 83 MET A CA 1
ATOM 4322 C C . MET B 1 83 ? -52.581 2.175 36.989 1.00 15.33 83 MET A C 1
ATOM 4323 O O . MET B 1 83 ? -52.994 1.049 36.690 1.00 11.91 83 MET A O 1
ATOM 4328 N N . ASP B 1 84 ? -53.404 3.178 37.296 1.00 17.20 84 ASP A N 1
ATOM 4329 C CA . ASP B 1 84 ? -54.851 2.958 37.289 1.00 15.63 84 ASP A CA 1
ATOM 4330 C C . ASP B 1 84 ? -55.418 2.810 35.876 1.00 17.39 84 ASP A C 1
ATOM 4331 O O . ASP B 1 84 ? -56.611 2.519 35.724 1.00 16.59 84 ASP A O 1
ATOM 4336 N N . LYS B 1 85 ? -54.564 3.006 34.861 1.00 14.07 85 LYS A N 1
ATOM 4337 C CA . LYS B 1 85 ? -54.904 2.764 33.462 1.00 15.60 85 LYS A CA 1
ATOM 4338 C C . LYS B 1 85 ? -54.356 1.390 33.007 1.00 15.33 85 LYS A C 1
ATOM 4339 O O . LYS B 1 85 ? -54.607 0.950 31.877 1.00 14.55 85 LYS A O 1
ATOM 4345 N N . VAL B 1 86 ? -53.607 0.732 33.894 1.00 12.61 86 VAL A N 1
ATOM 4346 C CA . VAL B 1 86 ? -53.006 -0.578 33.608 1.00 12.63 86 VAL A CA 1
ATOM 4347 C C . VAL B 1 86 ? -53.816 -1.716 34.211 1.00 14.74 86 VAL A C 1
ATOM 4348 O O . VAL B 1 86 ? -54.272 -2.632 33.509 1.00 11.98 86 VAL A O 1
ATOM 4352 N N . TRP B 1 87 ? -54.008 -1.681 35.521 1.00 12.18 87 TRP A N 1
ATOM 4353 C CA . TRP B 1 87 ? -54.581 -2.849 36.173 1.00 15.40 87 TRP A CA 1
ATOM 4354 C C . TRP B 1 87 ? -56.026 -3.180 35.760 1.00 13.71 87 TRP A C 1
ATOM 4355 O O . TRP B 1 87 ? -56.380 -4.352 35.719 1.00 13.83 87 TRP A O 1
ATOM 4366 N N . PRO B 1 88 ? -56.872 -2.171 35.483 1.00 14.80 88 PRO A N 1
ATOM 4367 C CA . PRO B 1 88 ? -58.204 -2.589 35.017 1.00 14.67 88 PRO A CA 1
ATOM 4368 C C . PRO B 1 88 ? -58.182 -3.330 33.668 1.00 15.83 88 PRO A C 1
ATOM 4369 O O . PRO B 1 88 ? -59.024 -4.211 33.429 1.00 14.21 88 PRO A O 1
ATOM 4373 N N . ALA B 1 89 ? -57.215 -3.009 32.816 1.00 12.57 89 ALA A N 1
ATOM 4374 C CA . ALA B 1 89 ? -57.063 -3.732 31.548 1.00 11.48 89 ALA A CA 1
ATOM 4375 C C . ALA B 1 89 ? -56.605 -5.155 31.831 1.00 11.93 89 ALA A C 1
ATOM 4376 O O . ALA B 1 89 ? -57.099 -6.124 31.218 1.00 12.87 89 ALA A O 1
ATOM 4378 N N . MET B 1 90 ? -55.679 -5.300 32.779 1.00 11.75 90 MET A N 1
ATOM 4379 C CA . MET B 1 90 ? -55.191 -6.643 33.089 1.00 11.96 90 MET A CA 1
ATOM 4380 C C . MET B 1 90 ? -56.265 -7.499 33.755 1.00 15.56 90 MET A C 1
ATOM 4381 O O . MET B 1 90 ? -56.220 -8.728 33.668 1.00 13.53 90 MET A O 1
ATOM 4386 N N . GLN B 1 91 ? -57.199 -6.861 34.453 1.00 15.96 91 GLN A N 1
ATOM 4387 C CA . GLN B 1 91 ? -58.255 -7.614 35.114 1.00 16.34 91 GLN A CA 1
ATOM 4388 C C . GLN B 1 91 ? -59.121 -8.335 34.083 1.00 18.47 91 GLN A C 1
ATOM 4389 O O . GLN B 1 91 ? -59.483 -9.506 34.255 1.00 17.38 91 GLN A O 1
ATOM 4395 N N . VAL B 1 92 ? -59.403 -7.645 32.985 1.00 15.87 92 VAL A N 1
ATOM 4396 C CA . VAL B 1 92 ? -60.149 -8.235 31.877 1.00 16.15 92 VAL A CA 1
ATOM 4397 C C . VAL B 1 92 ? -59.290 -9.234 31.098 1.00 14.89 92 VAL A C 1
ATOM 4398 O O . VAL B 1 92 ? -59.737 -10.345 30.795 1.00 15.39 92 VAL A O 1
ATOM 4402 N N . LEU B 1 93 ? -58.065 -8.843 30.758 1.00 12.65 93 LEU A N 1
ATOM 4403 C CA . LEU B 1 93 ? -57.216 -9.712 29.924 1.00 11.72 93 LEU A CA 1
ATOM 4404 C C . LEU B 1 93 ? -56.773 -10.998 30.605 1.00 11.93 93 LEU A C 1
ATOM 4405 O O . LEU B 1 93 ? -56.705 -12.075 29.983 1.00 12.48 93 LEU A O 1
ATOM 4410 N N . GLY B 1 94 ? -56.478 -10.900 31.894 1.00 12.69 94 GLY A N 1
ATOM 4411 C CA . GLY B 1 94 ? -56.066 -12.049 32.676 1.00 11.32 94 GLY A CA 1
ATOM 4412 C C . GLY B 1 94 ? -54.746 -12.717 32.279 1.00 12.32 94 GLY A C 1
ATOM 4413 O O . GLY B 1 94 ? -54.663 -13.946 32.215 1.00 11.24 94 GLY A O 1
ATOM 4414 N N . PRO B 1 95 ? -53.700 -11.919 32.037 1.00 10.44 95 PRO A N 1
ATOM 4415 C CA . PRO B 1 95 ? -52.392 -12.545 31.810 1.00 9.53 95 PRO A CA 1
ATOM 4416 C C . PRO B 1 95 ? -51.883 -13.180 33.097 1.00 11.24 95 PRO A C 1
ATOM 4417 O O . PRO B 1 95 ? -52.380 -12.807 34.163 1.00 11.59 95 PRO A O 1
ATOM 4421 N N . ASN B 1 96 ? -50.923 -14.114 33.039 1.00 10.23 96 ASN A N 1
ATOM 4422 C CA . ASN B 1 96 ? -50.311 -14.541 34.297 1.00 11.08 96 ASN A CA 1
ATOM 4423 C C . ASN B 1 96 ? -49.015 -13.764 34.572 1.00 10.01 96 ASN A C 1
ATOM 4424 O O . ASN B 1 96 ? -48.428 -13.871 35.647 1.00 11.10 96 ASN A O 1
ATOM 4429 N N . THR B 1 97 ? -48.599 -12.984 33.571 1.00 9.03 97 THR A N 1
ATOM 4430 C CA . THR B 1 97 ? -47.335 -12.244 33.612 1.00 10.17 97 THR A CA 1
ATOM 4431 C C . THR B 1 97 ? -47.515 -10.907 32.916 1.00 8.01 97 THR A C 1
ATOM 4432 O O . THR B 1 97 ? -48.094 -10.857 31.832 1.00 9.58 97 THR A O 1
ATOM 4436 N N . VAL B 1 98 ? -46.987 -9.836 33.515 1.00 9.06 98 VAL A N 1
ATOM 4437 C CA . VAL B 1 98 ? -47.018 -8.514 32.903 1.00 11.18 98 VAL A CA 1
ATOM 4438 C C . VAL B 1 98 ? -45.591 -8.007 32.682 1.00 10.04 98 VAL A C 1
ATOM 4439 O O . VAL B 1 98 ? -44.770 -8.069 33.588 1.00 10.50 98 VAL A O 1
ATOM 4443 N N . GLN B 1 99 ? -45.332 -7.515 31.466 1.00 9.01 99 GLN A N 1
ATOM 4444 C CA . GLN B 1 99 ? -44.054 -6.853 31.134 1.00 8.79 99 GLN A CA 1
ATOM 4445 C C . GLN B 1 99 ? -44.155 -5.341 31.321 1.00 8.14 99 GLN A C 1
ATOM 4446 O O . GLN B 1 99 ? -45.094 -4.712 30.833 1.00 9.66 99 GLN A O 1
ATOM 4452 N N . VAL B 1 100 ? -43.203 -4.753 32.037 1.00 10.49 100 VAL A N 1
ATOM 4453 C CA . VAL B 1 100 ? -43.231 -3.308 32.276 1.00 10.82 100 VAL A CA 1
ATOM 4454 C C . VAL B 1 100 ? -41.831 -2.733 32.106 1.00 10.75 100 VAL A C 1
ATOM 4455 O O . VAL B 1 100 ? -40.872 -3.334 32.567 1.00 11.00 100 VAL A O 1
ATOM 4459 N N . PRO B 1 101 ? -41.722 -1.558 31.468 1.00 9.39 101 PRO A N 1
ATOM 4460 C CA . PRO B 1 101 ? -40.394 -0.937 31.404 1.00 9.47 101 PRO A CA 1
ATOM 4461 C C . PRO B 1 101 ? -39.927 -0.456 32.780 1.00 10.94 101 PRO A C 1
ATOM 4462 O O . PRO B 1 101 ? -40.727 0.053 33.577 1.00 9.39 101 PRO A O 1
ATOM 4466 N N . ILE B 1 102 ? -38.633 -0.638 33.036 1.00 8.23 102 ILE A N 1
ATOM 4467 C CA . ILE B 1 102 ? -37.921 0.046 34.102 1.00 10.93 102 ILE A CA 1
ATOM 4468 C C . ILE B 1 102 ? -36.837 0.861 33.399 1.00 10.18 102 ILE A C 1
ATOM 4469 O O . ILE B 1 102 ? -35.901 0.303 32.826 1.00 9.83 102 ILE A O 1
ATOM 4474 N N . ALA B 1 103 ? -36.986 2.190 33.405 1.00 9.39 103 ALA A N 1
ATOM 4475 C CA . ALA B 1 103 ? -36.146 3.046 32.588 1.00 9.43 103 ALA A CA 1
ATOM 4476 C C . ALA B 1 103 ? -34.889 3.503 33.326 1.00 10.75 103 ALA A C 1
ATOM 4477 O O . ALA B 1 103 ? -34.934 3.919 34.499 1.00 10.92 103 ALA A O 1
ATOM 4479 N N . TRP B 1 104 ? -33.756 3.417 32.648 1.00 7.38 104 TRP A N 1
ATOM 4480 C CA . TRP B 1 104 ? -32.516 3.937 33.230 1.00 8.93 104 TRP A CA 1
ATOM 4481 C C . TRP B 1 104 ? -32.726 5.406 33.650 1.00 10.42 104 TRP A C 1
ATOM 4482 O O . TRP B 1 104 ? -32.332 5.801 34.752 1.00 10.51 104 TRP A O 1
ATOM 4493 N N . GLU B 1 105 ? -33.421 6.204 32.819 1.00 9.78 105 GLU A N 1
ATOM 4494 C CA . GLU B 1 105 ? -33.631 7.616 33.160 1.00 10.12 105 GLU A CA 1
ATOM 4495 C C . GLU B 1 105 ? -34.434 7.806 34.464 1.00 10.41 105 GLU A C 1
ATOM 4496 O O . GLU B 1 105 ? -34.281 8.839 35.143 1.00 11.97 105 GLU A O 1
ATOM 4502 N N . GLN B 1 106 ? -35.282 6.843 34.816 1.00 10.80 106 GLN A N 1
ATOM 4503 C CA . GLN B 1 106 ? -36.059 7.022 36.052 1.00 10.56 106 GLN A CA 1
ATOM 4504 C C . GLN B 1 106 ? -35.339 6.480 37.287 1.00 12.89 106 GLN A C 1
ATOM 4505 O O . GLN B 1 106 ? -35.566 6.976 38.388 1.00 13.14 106 GLN A O 1
ATOM 4511 N N . VAL B 1 107 ? -34.478 5.484 37.123 1.00 12.98 107 VAL A N 1
ATOM 4512 C CA . VAL B 1 107 ? -33.780 4.937 38.281 1.00 10.02 107 VAL A CA 1
ATOM 4513 C C . VAL B 1 107 ? -32.437 5.607 38.617 1.00 13.56 107 VAL A C 1
ATOM 4514 O O . VAL B 1 107 ? -31.973 5.482 39.752 1.00 15.72 107 VAL A O 1
ATOM 4518 N N . GLU B 1 108 ? -31.827 6.303 37.656 1.00 10.33 108 GLU A N 1
ATOM 4519 C CA . GLU B 1 108 ? -30.598 7.044 37.898 1.00 11.24 108 GLU A CA 1
ATOM 4520 C C . GLU B 1 108 ? -30.660 8.408 37.209 1.00 11.42 108 GLU A C 1
ATOM 4521 O O . GLU B 1 108 ? -29.894 8.682 36.280 1.00 13.28 108 GLU A O 1
ATOM 4527 N N . PRO B 1 109 ? -31.596 9.273 37.642 1.00 13.04 109 PRO A N 1
ATOM 4528 C CA . PRO B 1 109 ? -31.805 10.533 36.913 1.00 11.01 109 PRO A CA 1
ATOM 4529 C C . PRO B 1 109 ? -30.590 11.457 36.947 1.00 14.42 109 PRO A C 1
ATOM 4530 O O . PRO B 1 109 ? -30.348 12.227 36.004 1.00 14.11 109 PRO A O 1
ATOM 4534 N N . GLU B 1 110 ? -29.858 11.399 38.052 1.00 16.57 110 GLU A N 1
ATOM 4535 C CA . GLU B 1 110 ? -28.557 12.057 38.184 1.00 16.85 110 GLU A CA 1
ATOM 4536 C C . GLU B 1 110 ? -27.560 10.961 38.536 1.00 14.61 110 GLU A C 1
ATOM 4537 O O . GLU B 1 110 ? -27.918 10.027 39.247 1.00 13.94 110 GLU A O 1
ATOM 4543 N N . GLU B 1 111 ? -26.325 11.062 38.050 1.00 15.39 111 GLU A N 1
ATOM 4544 C CA . GLU B 1 111 ? -25.379 9.946 38.185 1.00 15.02 111 GLU A CA 1
ATOM 4545 C C . GLU B 1 111 ? -25.090 9.602 39.647 1.00 15.60 111 GLU A C 1
ATOM 4546 O O . GLU B 1 111 ? -24.759 10.489 40.451 1.00 15.87 111 GLU A O 1
ATOM 4552 N N . GLY B 1 112 ? -25.237 8.321 39.978 1.00 16.53 112 GLY A N 1
ATOM 4553 C CA . GLY B 1 112 ? -24.994 7.829 41.325 1.00 15.80 112 GLY A CA 1
ATOM 4554 C C . GLY B 1 112 ? -26.144 8.004 42.296 1.00 19.33 112 GLY A C 1
ATOM 4555 O O . GLY B 1 112 ? -26.050 7.537 43.437 1.00 22.30 112 GLY A O 1
ATOM 4556 N N . LYS B 1 113 ? -27.219 8.670 41.869 1.00 15.75 113 LYS A N 1
ATOM 4557 C CA . LYS B 1 113 ? -28.368 8.922 42.749 1.00 15.15 113 LYS A CA 1
ATOM 4558 C C . LYS B 1 113 ? -29.541 8.020 42.353 1.00 17.71 113 LYS A C 1
ATOM 4559 O O . LYS B 1 113 ? -30.415 8.423 41.555 1.00 17.43 113 LYS A O 1
ATOM 4565 N N . PHE B 1 114 ? -29.579 6.822 42.928 1.00 15.47 114 PHE A N 1
ATOM 4566 C CA . PHE B 1 114 ? -30.529 5.806 42.483 1.00 14.97 114 PHE A CA 1
ATOM 4567 C C . PHE B 1 114 ? -31.909 5.940 43.126 1.00 16.68 114 PHE A C 1
ATOM 4568 O O . PHE B 1 114 ? -32.039 6.334 44.283 1.00 18.23 114 PHE A O 1
ATOM 4576 N N . ASP B 1 115 ? -32.931 5.631 42.342 1.00 16.19 115 ASP A N 1
ATOM 4577 C CA . ASP B 1 115 ? -34.313 5.696 42.797 1.00 15.13 115 ASP A CA 1
ATOM 4578 C C . ASP B 1 115 ? -35.101 4.510 42.246 1.00 13.78 115 ASP A C 1
ATOM 4579 O O . ASP B 1 115 ? -35.511 4.523 41.083 1.00 13.17 115 ASP A O 1
ATOM 4584 N N . PHE B 1 116 ? -35.317 3.489 43.074 1.00 16.03 116 PHE A N 1
ATOM 4585 C CA . PHE B 1 116 ? -36.069 2.312 42.649 1.00 13.62 116 PHE A CA 1
ATOM 4586 C C . PHE B 1 116 ? -37.481 2.297 43.223 1.00 14.21 116 PHE A C 1
ATOM 4587 O O . PHE B 1 116 ? -38.111 1.228 43.341 1.00 15.60 116 PHE A O 1
ATOM 4595 N N . SER B 1 117 ? -37.986 3.475 43.570 1.00 11.99 117 SER A N 1
ATOM 4596 C CA . SER B 1 117 ? -39.326 3.562 44.155 1.00 14.40 117 SER A CA 1
ATOM 4597 C C . SER B 1 117 ? -40.426 3.043 43.245 1.00 15.51 117 SER A C 1
ATOM 4598 O O . SER B 1 117 ? -41.363 2.424 43.740 1.00 14.03 117 SER A O 1
ATOM 4601 N N . PHE B 1 118 ? -40.328 3.255 41.924 1.00 14.13 118 PHE A N 1
ATOM 4602 C CA . PHE B 1 118 ? -41.351 2.686 41.033 1.00 12.82 118 PHE A CA 1
ATOM 4603 C C . PHE B 1 118 ? -41.304 1.148 41.011 1.00 12.41 118 PHE A C 1
ATOM 4604 O O . PHE B 1 118 ? -42.350 0.492 40.945 1.00 13.71 118 PHE A O 1
ATOM 4612 N N . VAL B 1 119 ? -40.109 0.568 41.055 1.00 13.08 119 VAL A N 1
ATOM 4613 C CA . VAL B 1 119 ? -40.014 -0.891 41.107 1.00 13.63 119 VAL A CA 1
ATOM 4614 C C . VAL B 1 119 ? -40.770 -1.392 42.349 1.00 14.38 119 VAL A C 1
ATOM 4615 O O . VAL B 1 119 ? -41.509 -2.389 42.272 1.00 12.47 119 VAL A O 1
ATOM 4619 N N . ASP B 1 120 ? -40.605 -0.695 43.480 1.00 14.58 120 ASP A N 1
ATOM 4620 C CA . ASP B 1 120 ? -41.316 -1.083 44.706 1.00 14.27 120 ASP A CA 1
ATOM 4621 C C . ASP B 1 120 ? -42.831 -1.009 44.544 1.00 16.77 120 ASP A C 1
ATOM 4622 O O . ASP B 1 120 ? -43.558 -1.914 44.970 1.00 15.92 120 ASP A O 1
ATOM 4627 N N . THR B 1 121 ? -43.299 0.087 43.951 1.00 15.62 121 THR A N 1
ATOM 4628 C CA . THR B 1 121 ? -44.722 0.323 43.761 1.00 15.43 121 THR A CA 1
ATOM 4629 C C . THR B 1 121 ? -45.310 -0.755 42.861 1.00 15.09 121 THR A C 1
ATOM 4630 O O . THR B 1 121 ? -46.392 -1.317 43.118 1.00 14.90 121 THR A O 1
ATOM 4634 N N . LEU B 1 122 ? -44.578 -1.052 41.802 1.00 13.12 122 LEU A N 1
ATOM 4635 C CA . LEU B 1 122 ? -45.011 -2.034 40.831 1.00 12.88 122 LEU A CA 1
ATOM 4636 C C . LEU B 1 122 ? -45.090 -3.440 41.433 1.00 11.90 122 LEU A C 1
ATOM 4637 O O . LEU B 1 122 ? -46.068 -4.172 41.213 1.00 11.88 122 LEU A O 1
ATOM 4642 N N . LEU B 1 123 ? -44.087 -3.797 42.240 1.00 12.55 123 LEU A N 1
ATOM 4643 C CA . LEU B 1 123 ? -44.074 -5.109 42.892 1.00 13.49 123 LEU A CA 1
ATOM 4644 C C . LEU B 1 123 ? -45.296 -5.292 43.764 1.00 13.00 123 LEU A C 1
ATOM 4645 O O . LEU B 1 123 ? -45.952 -6.323 43.713 1.00 13.89 123 LEU A O 1
ATOM 4650 N N . ALA B 1 124 ? -45.594 -4.272 44.556 1.00 15.46 124 ALA A N 1
ATOM 4651 C CA . ALA B 1 124 ? -46.710 -4.348 45.486 1.00 14.57 124 ALA A CA 1
ATOM 4652 C C . ALA B 1 124 ? -48.020 -4.525 44.722 1.00 14.72 124 ALA A C 1
ATOM 4653 O O . ALA B 1 124 ? -48.856 -5.358 45.086 1.00 14.44 124 ALA A O 1
ATOM 4655 N N . GLN B 1 125 ? -48.194 -3.757 43.649 1.00 13.03 125 GLN A N 1
ATOM 4656 C CA . GLN B 1 125 ? -49.415 -3.871 42.839 1.00 13.28 125 GLN A CA 1
ATOM 4657 C C . GLN B 1 125 ? -49.533 -5.201 42.085 1.00 14.46 125 GLN A C 1
ATOM 4658 O O . GLN B 1 125 ? -50.619 -5.800 42.025 1.00 14.92 125 GLN A O 1
ATOM 4664 N N . ALA B 1 126 ? -48.426 -5.678 41.523 1.00 12.76 126 ALA A N 1
ATOM 4665 C CA . ALA B 1 126 ? -48.451 -6.962 40.837 1.00 11.57 126 ALA A CA 1
ATOM 4666 C C . ALA B 1 126 ? -48.904 -8.088 41.779 1.00 13.69 126 ALA A C 1
ATOM 4667 O O . ALA B 1 126 ? -49.653 -8.980 41.384 1.00 14.68 126 ALA A O 1
ATOM 4669 N N . ARG B 1 127 ? -48.417 -8.055 43.016 1.00 13.30 127 ARG A N 1
ATOM 4670 C CA . ARG B 1 127 ? -48.817 -9.049 44.010 1.00 15.74 127 ARG A CA 1
ATOM 4671 C C . ARG B 1 127 ? -50.307 -8.946 44.359 1.00 16.20 127 ARG A C 1
ATOM 4672 O O . ARG B 1 127 ? -50.998 -9.971 44.452 1.00 16.39 127 ARG A O 1
ATOM 4680 N N . GLU B 1 128 ? -50.786 -7.715 44.531 1.00 17.48 128 GLU A N 1
ATOM 4681 C CA . GLU B 1 128 ? -52.199 -7.468 44.818 1.00 17.73 128 GLU A CA 1
ATOM 4682 C C . GLU B 1 128 ? -53.079 -7.975 43.670 1.00 19.84 128 GLU A C 1
ATOM 4683 O O . GLU B 1 128 ? -54.162 -8.532 43.898 1.00 18.24 128 GLU A O 1
ATOM 4689 N N . HIS B 1 129 ? -52.607 -7.819 42.434 1.00 17.89 129 HIS A N 1
ATOM 4690 C CA . HIS B 1 129 ? -53.397 -8.223 41.270 1.00 16.30 129 HIS A CA 1
ATOM 4691 C C . HIS B 1 129 ? -53.041 -9.602 40.715 1.00 18.47 129 HIS A C 1
ATOM 4692 O O . HIS B 1 129 ? -53.492 -9.980 39.630 1.00 18.08 129 HIS A O 1
ATOM 4699 N N . LYS B 1 130 ? -52.239 -10.343 41.472 1.00 15.04 130 LYS A N 1
ATOM 4700 C CA . LYS B 1 130 ? -51.967 -11.763 41.234 1.00 17.50 130 LYS A CA 1
ATOM 4701 C C . LYS B 1 130 ? -51.326 -12.082 39.885 1.00 19.27 130 LYS A C 1
ATOM 4702 O O . LYS B 1 130 ? -51.707 -13.043 39.202 1.00 16.79 130 LYS A O 1
ATOM 4708 N N . VAL B 1 131 ? -50.312 -11.300 39.524 1.00 15.51 131 VAL A N 1
ATOM 4709 C CA . VAL B 1 131 ? -49.523 -11.612 38.340 1.00 11.70 131 VAL A CA 1
ATOM 4710 C C . VAL B 1 131 ? -48.039 -11.655 38.677 1.00 12.41 131 VAL A C 1
ATOM 4711 O O . VAL B 1 131 ? -47.609 -11.070 39.686 1.00 14.69 131 VAL A O 1
ATOM 4715 N N . ARG B 1 132 ? -47.268 -12.355 37.847 1.00 9.41 132 ARG A N 1
ATOM 4716 C CA . ARG B 1 132 ? -45.809 -12.257 37.909 1.00 10.66 132 ARG A CA 1
ATOM 4717 C C . ARG B 1 132 ? -45.352 -11.097 37.011 1.00 10.56 132 ARG A C 1
ATOM 4718 O O . ARG B 1 132 ? -46.155 -10.546 36.235 1.00 11.04 132 ARG A O 1
ATOM 4726 N N . LEU B 1 133 ? -44.087 -10.712 37.140 1.00 10.81 133 LEU A N 1
ATOM 4727 C CA . LEU B 1 133 ? -43.526 -9.605 36.362 1.00 8.30 133 LEU A CA 1
ATOM 4728 C C . LEU B 1 133 ? -42.326 -10.042 35.528 1.00 11.39 133 LEU A C 1
ATOM 4729 O O . LEU B 1 133 ? -41.525 -10.853 35.978 1.00 10.82 133 LEU A O 1
ATOM 4734 N N . VAL B 1 134 ? -42.214 -9.475 34.321 1.00 8.22 134 VAL A N 1
ATOM 4735 C CA . VAL B 1 134 ? -40.970 -9.472 33.552 1.00 8.73 134 VAL A CA 1
ATOM 4736 C C . VAL B 1 134 ? -40.609 -7.989 33.372 1.00 9.66 134 VAL A C 1
ATOM 4737 O O . VAL B 1 134 ? -41.389 -7.200 32.814 1.00 9.02 134 VAL A O 1
ATOM 4741 N N . LEU B 1 135 ? -39.455 -7.593 33.886 1.00 9.99 135 LEU A N 1
ATOM 4742 C CA . LEU B 1 135 ? -39.086 -6.168 33.880 1.00 8.33 135 LEU A CA 1
ATOM 4743 C C . LEU B 1 135 ? -38.133 -5.900 32.738 1.00 9.50 135 LEU A C 1
ATOM 4744 O O . LEU B 1 135 ? -37.186 -6.674 32.520 1.00 9.84 135 LEU A O 1
ATOM 4749 N N . LEU B 1 136 ? -38.413 -4.831 31.985 1.00 9.68 136 LEU A N 1
ATOM 4750 C CA . LEU B 1 136 ? -37.664 -4.494 30.785 1.00 8.00 136 LEU A CA 1
ATOM 4751 C C . LEU B 1 136 ? -36.713 -3.337 31.054 1.00 7.88 136 LEU A C 1
ATOM 4752 O O . LEU B 1 136 ? -37.141 -2.223 31.351 1.00 10.26 136 LEU A O 1
ATOM 4757 N N . TRP B 1 137 ? -35.420 -3.610 30.957 1.00 10.56 137 TRP A N 1
ATOM 4758 C CA . TRP B 1 137 ? -34.390 -2.622 31.277 1.00 7.56 137 TRP A CA 1
ATOM 4759 C C . TRP B 1 137 ? -34.154 -1.740 30.048 1.00 7.97 137 TRP A C 1
ATOM 4760 O O . TRP B 1 137 ? -33.435 -2.121 29.149 1.00 8.61 137 TRP A O 1
ATOM 4771 N N . PHE B 1 138 ? -34.797 -0.568 30.020 1.00 8.65 138 PHE A N 1
ATOM 4772 C CA . PHE B 1 138 ? -34.705 0.384 28.897 1.00 9.63 138 PHE A CA 1
ATOM 4773 C C . PHE B 1 138 ? -33.490 1.280 29.190 1.00 10.04 138 PHE A C 1
ATOM 4774 O O . PHE B 1 138 ? -33.567 2.192 30.011 1.00 10.36 138 PHE A O 1
ATOM 4782 N N . ALA B 1 139 ? -32.365 1.012 28.538 1.00 10.01 139 ALA A N 1
ATOM 4783 C CA . ALA B 1 139 ? -31.109 1.640 28.954 1.00 9.15 139 ALA A CA 1
ATOM 4784 C C . ALA B 1 139 ? -30.262 2.106 27.754 1.00 11.21 139 ALA A C 1
ATOM 4785 O O . ALA B 1 139 ? -30.615 3.093 27.119 1.00 11.39 139 ALA A O 1
ATOM 4787 N N . THR B 1 140 ? -29.163 1.408 27.448 1.00 9.21 140 THR A N 1
ATOM 4788 C CA . THR B 1 140 ? -28.312 1.776 26.306 1.00 9.02 140 THR A CA 1
ATOM 4789 C C . THR B 1 140 ? -29.090 1.729 24.998 1.00 9.66 140 THR A C 1
ATOM 4790 O O . THR B 1 140 ? -28.937 2.615 24.168 1.00 10.49 140 THR A O 1
ATOM 4794 N N . TRP B 1 141 ? -29.912 0.693 24.813 1.00 8.28 141 TRP A N 1
ATOM 4795 C CA . TRP B 1 141 ? -30.796 0.605 23.632 1.00 8.89 141 TRP A CA 1
ATOM 4796 C C . TRP B 1 141 ? -32.273 0.417 24.013 1.00 10.15 141 TRP A C 1
ATOM 4797 O O . TRP B 1 141 ? -32.618 -0.445 24.824 1.00 10.32 141 TRP A O 1
ATOM 4808 N N . LYS B 1 142 ? -33.119 1.230 23.387 1.00 11.66 142 LYS A N 1
ATOM 4809 C CA . LYS B 1 142 ? -34.563 0.985 23.315 1.00 8.84 142 LYS A CA 1
ATOM 4810 C C . LYS B 1 142 ? -34.920 1.235 21.846 1.00 7.46 142 LYS A C 1
ATOM 4811 O O . LYS B 1 142 ? -34.834 2.377 21.409 1.00 9.53 142 LYS A O 1
ATOM 4817 N N . ASN B 1 143 ? -35.302 0.196 21.102 1.00 9.55 143 ASN A N 1
ATOM 4818 C CA . ASN B 1 143 ? -35.582 0.320 19.658 1.00 9.70 143 ASN A CA 1
ATOM 4819 C C . ASN B 1 143 ? -34.405 1.015 18.964 1.00 9.89 143 ASN A C 1
ATOM 4820 O O . ASN B 1 143 ? -34.601 2.014 18.250 1.00 10.97 143 ASN A O 1
ATOM 4825 N N . ASN B 1 144 ? -33.205 0.503 19.213 1.00 8.20 144 ASN A N 1
ATOM 4826 C CA . ASN B 1 144 ? -31.949 1.039 18.650 1.00 11.09 144 ASN A CA 1
ATOM 4827 C C . ASN B 1 144 ? -31.330 2.253 19.360 1.00 9.24 144 ASN A C 1
ATOM 4828 O O . ASN B 1 144 ? -30.190 2.530 19.188 1.00 10.04 144 ASN A O 1
ATOM 4833 N N . GLY B 1 145 ? -32.154 2.986 20.045 1.00 8.77 145 GLY A N 1
ATOM 4834 C CA . GLY B 1 145 ? -31.742 4.327 20.476 1.00 10.17 145 GLY A CA 1
ATOM 4835 C C . GLY B 1 145 ? -31.586 4.524 21.985 1.00 10.62 145 GLY A C 1
ATOM 4836 O O . GLY B 1 145 ? -31.999 3.678 22.765 1.00 7.32 145 GLY A O 1
ATOM 4837 N N . PRO B 1 146 ? -30.991 5.661 22.392 1.00 9.62 146 PRO A N 1
ATOM 4838 C CA . PRO B 1 146 ? -30.675 5.999 23.781 1.00 10.44 146 PRO A CA 1
ATOM 4839 C C . PRO B 1 146 ? -31.734 6.858 24.480 1.00 9.11 146 PRO A C 1
ATOM 4840 O O . PRO B 1 146 ? -31.410 7.443 25.514 1.00 11.58 146 PRO A O 1
ATOM 4844 N N . ALA B 1 147 ? -32.975 6.894 23.973 1.00 9.74 147 ALA A N 1
ATOM 4845 C CA . ALA B 1 147 ? -33.951 7.863 24.484 1.00 11.26 147 ALA A CA 1
ATOM 4846 C C . ALA B 1 147 ? -34.297 7.672 25.959 1.00 10.98 147 ALA A C 1
ATOM 4847 O O . ALA B 1 147 ? -34.711 8.630 26.607 1.00 9.71 147 ALA A O 1
ATOM 4849 N N . TYR B 1 148 ? -34.153 6.443 26.474 1.00 9.80 148 TYR A N 1
ATOM 4850 C CA . TYR B 1 148 ? -34.466 6.156 27.888 1.00 7.81 148 TYR A CA 1
ATOM 4851 C C . TYR B 1 148 ? -33.226 6.235 28.784 1.00 9.56 148 TYR A C 1
ATOM 4852 O O . TYR B 1 148 ? -33.318 6.044 30.015 1.00 11.59 148 TYR A O 1
ATOM 4861 N N . ALA B 1 149 ? -32.066 6.512 28.182 1.00 9.79 149 ALA A N 1
ATOM 4862 C CA . ALA B 1 149 ? -30.869 6.732 28.985 1.00 10.01 149 ALA A CA 1
ATOM 4863 C C . ALA B 1 149 ? -31.012 8.087 29.668 1.00 11.53 149 ALA A C 1
ATOM 4864 O O . ALA B 1 149 ? -31.640 8.983 29.095 1.00 12.19 149 ALA A O 1
ATOM 4866 N N . PRO B 1 150 ? -30.442 8.243 30.877 1.00 11.75 150 PRO A N 1
ATOM 4867 C CA . PRO B 1 150 ? -30.584 9.521 31.598 1.00 13.10 150 PRO A CA 1
ATOM 4868 C C . PRO B 1 150 ? -30.036 10.699 30.793 1.00 11.89 150 PRO A C 1
ATOM 4869 O O . PRO B 1 150 ? -29.252 10.486 29.874 1.00 12.58 150 PRO A O 1
ATOM 4873 N N . HIS B 1 151 ? -30.424 11.918 31.177 1.00 12.39 151 HIS A N 1
ATOM 4874 C CA . HIS B 1 151 ? -29.950 13.151 30.541 1.00 11.68 151 HIS A CA 1
ATOM 4875 C C . HIS B 1 151 ? -28.421 13.180 30.432 1.00 12.01 151 HIS A C 1
ATOM 4876 O O . HIS B 1 151 ? -27.868 13.476 29.358 1.00 11.61 151 HIS A O 1
ATOM 4883 N N . TRP B 1 152 ? -27.762 12.816 31.533 1.00 13.69 152 TRP A N 1
ATOM 4884 C CA . TRP B 1 152 ? -26.301 12.912 31.633 1.00 12.49 152 TRP A CA 1
ATOM 4885 C C . TRP B 1 152 ? -25.608 11.847 30.772 1.00 12.60 152 TRP A C 1
ATOM 4886 O O . TRP B 1 152 ? -24.388 11.902 30.583 1.00 12.12 152 TRP A O 1
ATOM 4897 N N . VAL B 1 153 ? -26.376 10.883 30.261 1.00 11.34 153 VAL A N 1
ATOM 4898 C CA . VAL B 1 153 ? -25.862 9.935 29.278 1.00 10.66 153 VAL A CA 1
ATOM 4899 C C . VAL B 1 153 ? -26.180 10.404 27.839 1.00 12.54 153 VAL A C 1
ATOM 4900 O O . VAL B 1 153 ? -25.263 10.616 27.040 1.00 12.03 153 VAL A O 1
ATOM 4904 N N . LYS B 1 154 ? -27.461 10.556 27.504 1.00 11.41 154 LYS A N 1
ATOM 4905 C CA . LYS B 1 154 ? -27.831 10.714 26.106 1.00 10.99 154 LYS A CA 1
ATOM 4906 C C . LYS B 1 154 ? -27.445 12.100 25.541 1.00 12.79 154 LYS A C 1
ATOM 4907 O O . LYS B 1 154 ? -27.378 12.254 24.332 1.00 11.29 154 LYS A O 1
ATOM 4913 N N . THR B 1 155 ? -27.158 13.088 26.387 1.00 10.31 155 THR A N 1
ATOM 4914 C CA . THR B 1 155 ? -26.698 14.386 25.848 1.00 11.70 155 THR A CA 1
ATOM 4915 C C . THR B 1 155 ? -25.180 14.498 25.648 1.00 14.59 155 THR A C 1
ATOM 4916 O O . THR B 1 155 ? -24.720 15.414 24.949 1.00 15.38 155 THR A O 1
ATOM 4920 N N . ASP B 1 156 ? -24.411 13.552 26.190 1.00 12.15 156 ASP A N 1
ATOM 4921 C CA . ASP B 1 156 ? -22.943 13.679 26.265 1.00 11.60 156 ASP A CA 1
ATOM 4922 C C . ASP B 1 156 ? -22.263 12.760 25.245 1.00 12.82 156 ASP A C 1
ATOM 4923 O O . ASP B 1 156 ? -21.863 11.641 25.579 1.00 14.21 156 ASP A O 1
ATOM 4928 N N . ASN B 1 157 ? -22.159 13.216 24.001 1.00 13.45 157 ASN A N 1
ATOM 4929 C CA . ASN B 1 157 ? -21.644 12.355 22.930 1.00 12.28 157 ASN A CA 1
ATOM 4930 C C . ASN B 1 157 ? -20.127 12.113 23.002 1.00 14.46 157 ASN A C 1
ATOM 4931 O O . ASN B 1 157 ? -19.642 11.128 22.458 1.00 13.87 157 ASN A O 1
ATOM 4936 N N . GLN B 1 158 ? -19.363 12.980 23.673 1.00 12.81 158 GLN A N 1
ATOM 4937 C CA . GLN B 1 158 ? -17.944 12.664 23.845 1.00 13.95 158 GLN A CA 1
ATOM 4938 C C . GLN B 1 158 ? -17.741 11.492 24.812 1.00 14.04 158 GLN A C 1
ATOM 4939 O O . GLN B 1 158 ? -16.975 10.575 24.521 1.00 14.17 158 GLN A O 1
ATOM 4945 N N . ARG B 1 159 ? -18.480 11.481 25.913 1.00 11.10 159 ARG A N 1
ATOM 4946 C CA . ARG B 1 159 ? -18.326 10.420 26.911 1.00 11.44 159 ARG A CA 1
ATOM 4947 C C . ARG B 1 159 ? -19.010 9.135 26.455 1.00 11.77 159 ARG A C 1
ATOM 4948 O O . ARG B 1 159 ? -18.466 8.037 26.626 1.00 11.92 159 ARG A O 1
ATOM 4956 N N . PHE B 1 160 ? -20.202 9.296 25.892 1.00 10.36 160 PHE A N 1
ATOM 4957 C CA . PHE B 1 160 ? -21.042 8.167 25.479 1.00 9.34 160 PHE A CA 1
ATOM 4958 C C . PHE B 1 160 ? -21.340 8.270 23.990 1.00 9.25 160 PHE A C 1
ATOM 4959 O O . PHE B 1 160 ? -22.398 8.770 23.600 1.00 11.36 160 PHE A O 1
ATOM 4967 N N . PRO B 1 161 ? -20.407 7.817 23.146 1.00 10.84 161 PRO A N 1
AT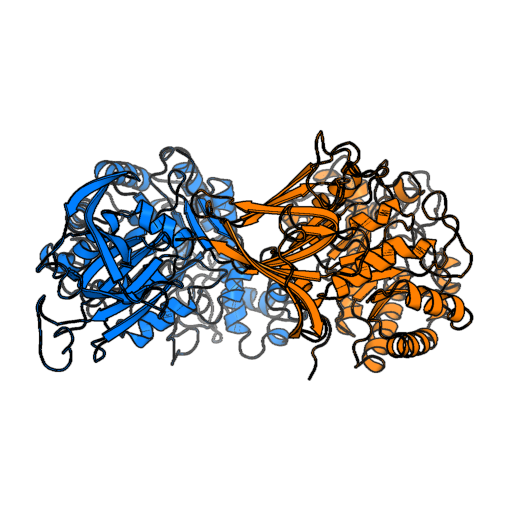OM 4968 C CA . PRO B 1 161 ? -20.444 8.150 21.708 1.00 9.57 161 PRO A CA 1
ATOM 4969 C C . PRO B 1 161 ? -21.438 7.375 20.860 1.00 11.87 161 PRO A C 1
ATOM 4970 O O . PRO B 1 161 ? -21.613 6.170 21.028 1.00 10.14 161 PRO A O 1
ATOM 4974 N N . ARG B 1 162 ? -22.069 8.078 19.931 1.00 11.68 162 ARG A N 1
ATOM 4975 C CA . ARG B 1 162 ? -22.949 7.451 18.965 1.00 11.60 162 ARG A CA 1
ATOM 4976 C C . ARG B 1 162 ? -22.188 6.735 17.874 1.00 11.39 162 ARG A C 1
ATOM 4977 O O . ARG B 1 162 ? -21.075 7.137 17.491 1.00 13.51 162 ARG A O 1
ATOM 4985 N N . VAL B 1 163 ? -22.840 5.715 17.332 1.00 10.24 163 VAL A N 1
ATOM 4986 C CA . VAL B 1 163 ? -22.414 5.085 16.091 1.00 9.07 163 VAL A CA 1
ATOM 4987 C C . VAL B 1 163 ? -22.188 6.146 14.994 1.00 14.46 163 VAL A C 1
ATOM 4988 O O . VAL B 1 163 ? -22.995 7.057 14.819 1.00 14.17 163 VAL A O 1
ATOM 4992 N N . VAL B 1 164 ? -21.111 5.994 14.240 1.00 12.24 164 VAL A N 1
ATOM 4993 C CA . VAL B 1 164 ? -20.793 6.882 13.125 1.00 11.68 164 VAL A CA 1
ATOM 4994 C C . VAL B 1 164 ? -20.929 6.138 11.811 1.00 14.53 164 VAL A C 1
ATOM 4995 O O . VAL B 1 164 ? -20.403 5.012 11.672 1.00 12.74 164 VAL A O 1
ATOM 4999 N N . THR B 1 165 ? -21.597 6.756 10.834 1.00 11.36 165 THR A N 1
ATOM 5000 C CA . THR B 1 165 ? -21.750 6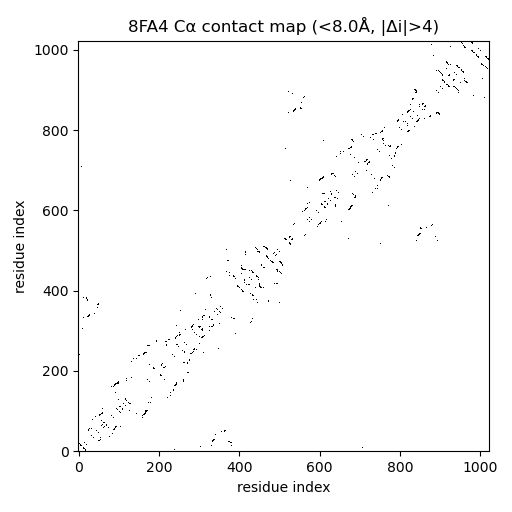.122 9.527 1.00 12.54 165 THR A CA 1
ATOM 5001 C C . THR B 1 165 ? -20.444 6.129 8.738 1.00 15.00 165 THR A C 1
ATOM 5002 O O . THR B 1 165 ? -19.471 6.793 9.110 1.00 13.72 165 THR A O 1
ATOM 5006 N N . ARG B 1 166 ? -20.450 5.406 7.632 1.00 15.72 166 ARG A N 1
ATOM 5007 C CA . ARG B 1 166 ? -19.268 5.324 6.768 1.00 18.41 166 ARG A CA 1
ATOM 5008 C C . ARG B 1 166 ? -18.905 6.704 6.208 1.00 21.44 166 ARG A C 1
ATOM 5009 O O . ARG B 1 166 ? -17.734 6.995 5.946 1.00 20.63 166 ARG A O 1
ATOM 5017 N N . GLU B 1 167 ? -19.922 7.543 6.049 1.00 19.63 167 GLU A N 1
ATOM 5018 C CA . GLU B 1 167 ? -19.767 8.924 5.572 1.00 20.30 167 GLU A CA 1
ATOM 5019 C C . GLU B 1 167 ? -19.383 9.911 6.675 1.00 25.72 167 GLU A C 1
ATOM 5020 O O . GLU B 1 167 ? -19.151 11.100 6.409 1.00 26.08 167 GLU A O 1
ATOM 5026 N N . GLY B 1 168 ? -19.298 9.427 7.910 1.00 16.81 168 GLY A N 1
ATOM 5027 C CA . GLY B 1 168 ? -18.765 10.218 9.011 1.00 17.26 168 GLY A CA 1
ATOM 5028 C C . GLY B 1 168 ? -19.769 10.946 9.895 1.00 17.95 168 GLY A C 1
ATOM 5029 O O . GLY B 1 168 ? -19.391 11.807 10.679 1.00 19.38 168 GLY A O 1
ATOM 5030 N N . LYS B 1 169 ? -21.030 10.554 9.826 1.00 15.57 169 LYS A N 1
ATOM 5031 C CA . LYS B 1 169 ? -22.084 11.240 10.560 1.00 17.31 169 LYS A CA 1
ATOM 5032 C C . LYS B 1 169 ? -22.581 10.404 11.741 1.00 17.73 169 LYS A C 1
ATOM 5033 O O . LYS B 1 169 ? -22.779 9.186 11.608 1.00 15.88 169 LYS A O 1
ATOM 5039 N N . ALA B 1 170 ? -22.756 11.055 12.894 1.00 17.42 170 ALA A N 1
ATOM 5040 C CA . ALA B 1 170 ? -23.300 10.387 14.070 1.00 15.68 170 ALA A CA 1
ATOM 5041 C C . ALA B 1 170 ? -24.786 10.143 13.884 1.00 15.37 170 ALA A C 1
ATOM 5042 O O . ALA B 1 170 ? -25.511 11.027 13.442 1.00 15.61 170 ALA A O 1
ATOM 5044 N N . ILE B 1 171 ? -25.263 8.961 14.260 1.00 12.13 171 ILE A N 1
ATOM 5045 C CA . ILE B 1 171 ? -26.702 8.663 14.170 1.00 13.03 171 ILE A CA 1
ATOM 5046 C C . ILE B 1 171 ? -27.242 8.203 15.528 1.00 9.88 171 ILE A C 1
ATOM 5047 O O . ILE B 1 171 ? -26.476 8.058 16.490 1.00 12.13 171 ILE A O 1
ATOM 5052 N N . GLY B 1 172 ? -28.560 7.990 15.623 1.00 11.59 172 GLY A N 1
ATOM 5053 C CA . GLY B 1 172 ? -29.189 7.847 16.932 1.00 14.19 172 GLY A CA 1
ATOM 5054 C C . GLY B 1 172 ? -29.133 6.471 17.578 1.00 12.02 172 GLY A C 1
ATOM 5055 O O . GLY B 1 172 ? -30.162 5.913 17.972 1.00 10.51 172 GLY A O 1
ATOM 5056 N N . SER B 1 173 ? -27.914 5.964 17.733 1.00 11.26 173 SER A N 1
ATOM 5057 C CA . SER B 1 173 ? -27.685 4.632 18.282 1.00 9.16 173 SER A CA 1
ATOM 5058 C C . SER B 1 173 ? -26.320 4.669 18.964 1.00 12.43 173 SER A C 1
ATOM 5059 O O . SER B 1 173 ? -25.330 5.067 18.318 1.00 10.65 173 SER A O 1
ATOM 5062 N N . LEU B 1 174 ? -26.265 4.299 20.252 1.00 9.15 174 LEU A N 1
ATOM 5063 C CA . LEU B 1 174 ? -24.996 4.346 21.013 1.00 9.45 174 LEU A CA 1
ATOM 5064 C C . LEU B 1 174 ? -24.029 3.229 20.568 1.00 9.32 174 LEU A C 1
ATOM 5065 O O . LEU B 1 174 ? -24.437 2.082 20.405 1.00 11.78 174 LEU A O 1
ATOM 5070 N N . SER B 1 175 ? -22.754 3.565 20.373 1.00 9.08 175 SER A N 1
ATOM 5071 C CA . SER B 1 175 ? -21.749 2.574 19.960 1.00 8.93 175 SER A CA 1
ATOM 5072 C C . SER B 1 175 ? -21.467 1.521 21.036 1.00 9.56 175 SER A C 1
ATOM 5073 O O . SER B 1 175 ? -21.230 1.849 22.198 1.00 10.59 175 SER A O 1
ATOM 5076 N N . PRO B 1 176 ? -21.463 0.247 20.645 1.00 9.67 176 PRO A N 1
ATOM 5077 C CA . PRO B 1 176 ? -21.223 -0.777 21.654 1.00 10.83 176 PRO A CA 1
ATOM 5078 C C . PRO B 1 176 ? -19.731 -0.865 22.014 1.00 10.24 176 PRO A C 1
ATOM 5079 O O . PRO B 1 176 ? -19.390 -1.695 22.833 1.00 11.76 176 PRO A O 1
ATOM 5083 N N . HIS B 1 177 ? -18.869 -0.065 21.378 1.00 10.64 177 HIS A N 1
ATOM 5084 C CA . HIS B 1 177 ? -17.419 -0.209 21.608 1.00 12.59 177 HIS A CA 1
ATOM 5085 C C . HIS B 1 177 ? -16.866 0.656 22.734 1.00 15.43 177 HIS A C 1
ATOM 5086 O O . HIS B 1 177 ? -15.722 0.475 23.153 1.00 15.34 177 HIS A O 1
ATOM 5093 N N . ALA B 1 178 ? -17.676 1.579 23.241 1.00 11.94 178 ALA A N 1
ATOM 5094 C CA . ALA B 1 178 ? -17.195 2.498 24.251 1.00 12.65 178 ALA A CA 1
ATOM 5095 C C . ALA B 1 178 ? -17.272 1.889 25.640 1.00 12.13 178 ALA A C 1
ATOM 5096 O O . ALA B 1 178 ? -18.351 1.503 26.103 1.00 13.79 178 ALA A O 1
ATOM 5098 N N . GLN B 1 179 ? -16.130 1.825 26.326 1.00 12.11 179 GLN A N 1
ATOM 5099 C CA . GLN B 1 179 ? -16.107 1.300 27.697 1.00 13.07 179 GLN A CA 1
ATOM 5100 C C . GLN B 1 179 ? -16.944 2.104 28.702 1.00 14.10 179 GLN A C 1
ATOM 5101 O O . GLN B 1 179 ? -17.571 1.526 29.593 1.00 13.12 179 GLN A O 1
ATOM 5107 N N . ALA B 1 180 ? -16.954 3.431 28.573 1.00 13.83 180 ALA A N 1
ATOM 5108 C CA . ALA B 1 180 ? -17.696 4.271 29.516 1.00 11.41 180 ALA A CA 1
ATOM 5109 C C . ALA B 1 180 ? -19.187 3.914 29.517 1.00 10.62 180 ALA A C 1
ATOM 5110 O O . ALA B 1 180 ? -19.835 3.911 30.572 1.00 11.49 180 ALA A O 1
ATOM 5112 N N . THR B 1 181 ? -19.724 3.647 28.329 1.00 9.38 181 THR A N 1
ATOM 5113 C CA . THR B 1 181 ? -21.168 3.392 28.190 1.00 9.18 181 THR A CA 1
ATOM 5114 C C . THR B 1 181 ? -21.493 2.064 28.838 1.00 9.81 181 THR A C 1
ATOM 5115 O O . THR B 1 181 ? -22.428 1.965 29.649 1.00 10.35 181 THR A O 1
ATOM 5119 N N . LEU B 1 182 ? -20.694 1.053 28.524 1.00 8.55 182 LEU A N 1
ATOM 5120 C CA . LEU B 1 182 ? -20.892 -0.264 29.127 1.00 10.53 182 LEU A CA 1
ATOM 5121 C C . LEU B 1 182 ? -20.776 -0.149 30.642 1.00 11.99 182 LEU A C 1
ATOM 5122 O O . LEU B 1 182 ? -21.629 -0.652 31.372 1.00 11.16 182 LEU A O 1
ATOM 5127 N N . ASP B 1 183 ? -19.737 0.534 31.127 1.00 10.82 183 ASP A N 1
ATOM 5128 C CA . ASP B 1 183 ? -19.537 0.639 32.563 1.00 13.53 183 ASP A CA 1
ATOM 5129 C C . ASP B 1 183 ? -20.744 1.281 33.253 1.00 13.19 183 ASP A C 1
ATOM 5130 O O . ASP B 1 183 ? -21.166 0.833 34.319 1.00 13.48 183 ASP A O 1
ATOM 5135 N N . ALA B 1 184 ? -21.288 2.334 32.643 1.00 10.48 184 ALA A N 1
ATOM 5136 C CA . ALA B 1 184 ? -22.418 3.039 33.232 1.00 10.33 184 ALA A CA 1
ATOM 5137 C C . ALA B 1 184 ? -23.727 2.217 33.236 1.00 11.28 184 ALA A C 1
ATOM 5138 O O . ALA B 1 184 ? -24.432 2.178 34.248 1.00 11.64 184 ALA A O 1
ATOM 5140 N N . ASP B 1 185 ? -24.058 1.595 32.107 1.00 11.49 185 ASP A N 1
ATOM 5141 C CA . ASP B 1 185 ? -25.232 0.736 32.021 1.00 9.60 185 ASP A CA 1
ATOM 5142 C C . ASP B 1 185 ? -25.082 -0.411 33.039 1.00 10.88 185 ASP A C 1
ATOM 5143 O O . ASP B 1 185 ? -25.962 -0.637 33.893 1.00 11.53 185 ASP A O 1
ATOM 5148 N N . ARG B 1 186 ? -23.956 -1.107 32.969 1.00 8.74 186 ARG A N 1
ATOM 5149 C CA . ARG B 1 186 ? -23.724 -2.234 33.881 1.00 12.41 186 ARG A CA 1
ATOM 5150 C C . ARG B 1 186 ? -23.844 -1.825 35.368 1.00 11.39 186 ARG A C 1
ATOM 5151 O O . ARG B 1 186 ? -24.494 -2.531 36.158 1.00 12.17 186 ARG A O 1
ATOM 5159 N N . LYS B 1 187 ? -23.277 -0.678 35.745 1.00 12.73 187 LYS A N 1
ATOM 5160 C CA . LYS B 1 187 ? -23.348 -0.212 37.140 1.00 13.77 187 LYS A CA 1
ATOM 5161 C C . LYS B 1 187 ? -24.788 -0.045 37.619 1.00 15.20 187 LYS A C 1
ATOM 5162 O O . LYS B 1 187 ? -25.155 -0.505 38.687 1.00 13.37 187 LYS A O 1
ATOM 5168 N N . ALA B 1 188 ? -25.606 0.589 36.790 1.00 12.97 188 ALA A N 1
ATOM 5169 C CA . ALA B 1 188 ? -27.002 0.811 37.129 1.00 9.10 188 ALA A CA 1
ATOM 5170 C C . ALA B 1 188 ? -27.770 -0.509 37.138 1.00 10.43 188 ALA A C 1
ATOM 5171 O O . ALA B 1 188 ? -28.648 -0.701 37.978 1.00 11.78 188 ALA A O 1
ATOM 5173 N N . PHE B 1 189 ? -27.455 -1.404 36.195 1.00 11.82 189 PHE A N 1
ATOM 5174 C CA . PHE B 1 189 ? -28.147 -2.697 36.100 1.00 10.95 189 PHE A CA 1
ATOM 5175 C C . PHE B 1 189 ? -27.846 -3.535 37.348 1.00 10.54 189 PHE A C 1
ATOM 5176 O O . PHE B 1 189 ? -28.725 -4.200 37.888 1.00 9.74 189 PHE A O 1
ATOM 5184 N N . VAL B 1 190 ? -26.593 -3.473 37.806 1.00 12.91 190 VAL A N 1
ATOM 5185 C CA . VAL B 1 190 ? -26.214 -4.188 39.026 1.00 12.88 190 VAL A CA 1
ATOM 5186 C C . VAL B 1 190 ? -26.957 -3.595 40.227 1.00 11.18 190 VAL A C 1
ATOM 5187 O O . VAL B 1 190 ? -27.435 -4.341 41.092 1.00 13.92 190 VAL A O 1
ATOM 5191 N N . ALA B 1 191 ? -27.065 -2.270 40.293 1.00 10.69 191 ALA A N 1
ATOM 5192 C CA . ALA B 1 191 ? -27.820 -1.649 41.396 1.00 13.85 191 ALA A CA 1
ATOM 5193 C C . ALA B 1 191 ? -29.270 -2.124 41.389 1.00 13.25 191 ALA A C 1
ATOM 5194 O O . ALA B 1 191 ? -29.830 -2.457 42.429 1.00 13.79 191 ALA A O 1
ATOM 5196 N N . PHE B 1 192 ? -29.844 -2.199 40.192 1.00 12.02 192 PHE A N 1
ATOM 5197 C CA . PHE B 1 192 ? -31.216 -2.663 39.978 1.00 15.11 192 PHE A CA 1
ATOM 5198 C C . PHE B 1 192 ? -31.408 -4.132 40.460 1.00 15.84 192 PHE A C 1
ATOM 5199 O O . PHE B 1 192 ? -32.315 -4.429 41.248 1.00 13.14 192 PHE A O 1
ATOM 5207 N N . MET B 1 193 ? -30.532 -5.044 40.039 1.00 11.33 193 MET A N 1
ATOM 5208 C CA . MET B 1 193 ? -30.638 -6.438 40.475 1.00 11.05 193 MET A CA 1
ATOM 5209 C C . MET B 1 193 ? -30.419 -6.612 41.984 1.00 13.97 193 MET A C 1
ATOM 5210 O O . MET B 1 193 ? -31.107 -7.415 42.612 1.00 12.26 193 MET A O 1
ATOM 5215 N N . GLN B 1 194 ? -29.468 -5.867 42.539 1.00 13.62 194 GLN A N 1
ATOM 5216 C CA . GLN B 1 194 ? -29.231 -5.881 43.973 1.00 17.27 194 GLN A CA 1
ATOM 5217 C C . GLN B 1 194 ? -30.494 -5.423 44.700 1.00 18.93 194 GLN A C 1
ATOM 5218 O O . GLN B 1 194 ? -30.889 -6.010 45.712 1.00 15.19 194 GLN A O 1
ATOM 5224 N N . HIS B 1 195 ? -31.150 -4.390 44.176 1.00 13.65 195 HIS A N 1
ATOM 5225 C CA . HIS B 1 195 ? -32.379 -3.932 44.814 1.00 15.24 195 HIS A CA 1
ATOM 5226 C C . HIS B 1 195 ? -33.457 -5.011 44.762 1.00 15.24 195 HIS A C 1
ATOM 5227 O O . HIS B 1 195 ? -34.098 -5.324 45.769 1.00 15.08 195 HIS A O 1
ATOM 5234 N N . LEU B 1 196 ? -33.634 -5.598 43.583 1.00 13.14 196 LEU A N 1
ATOM 5235 C CA . LEU B 1 196 ? -34.626 -6.626 43.390 1.00 13.79 196 LEU A CA 1
ATOM 5236 C C . LEU B 1 196 ? -34.386 -7.806 44.337 1.00 16.76 196 LEU A C 1
ATOM 5237 O O . LEU B 1 196 ? -35.331 -8.362 44.898 1.00 18.19 196 LEU A O 1
ATOM 5242 N N . LYS B 1 197 ? -33.123 -8.194 44.526 1.00 15.09 197 LYS A N 1
ATOM 5243 C CA . LYS B 1 197 ? -32.826 -9.295 45.443 1.00 16.22 197 LYS A CA 1
ATOM 5244 C C . LYS B 1 197 ? -33.337 -8.984 46.844 1.00 17.61 197 LYS A C 1
ATOM 5245 O O . LYS B 1 197 ? -33.936 -9.835 47.497 1.00 15.28 197 LYS A O 1
ATOM 5251 N N . GLN B 1 198 ? -33.113 -7.755 47.290 1.00 15.20 198 GLN A N 1
ATOM 5252 C CA A GLN B 1 198 ? -33.496 -7.418 48.650 0.38 17.62 198 GLN A CA 1
ATOM 5253 C CA B GLN B 1 198 ? -33.498 -7.310 48.628 0.62 17.64 198 GLN A CA 1
ATOM 5254 C C . GLN B 1 198 ? -35.011 -7.242 48.831 1.00 16.55 198 GLN A C 1
ATOM 5255 O O . GLN B 1 198 ? -35.534 -7.585 49.891 1.00 16.61 198 GLN A O 1
ATOM 5266 N N . VAL B 1 199 ? -35.730 -6.753 47.819 1.00 13.90 199 VAL A N 1
ATOM 5267 C CA . VAL B 1 199 ? -37.159 -6.468 48.025 1.00 12.79 199 VAL A CA 1
ATOM 5268 C C . VAL B 1 199 ? -38.138 -7.472 47.397 1.00 15.10 199 VAL A C 1
ATOM 5269 O O . VAL B 1 199 ? -39.343 -7.335 47.548 1.00 15.60 199 VAL A O 1
ATOM 5273 N N . ASP B 1 200 ? -37.622 -8.482 46.706 1.00 14.13 200 ASP A N 1
ATOM 5274 C CA . ASP B 1 200 ? -38.497 -9.463 46.051 1.00 16.08 200 ASP A CA 1
ATOM 5275 C C . ASP B 1 200 ? -38.121 -10.913 46.402 1.00 18.03 200 ASP A C 1
ATOM 5276 O O . ASP B 1 200 ? -37.901 -11.754 45.504 1.00 12.51 200 ASP A O 1
ATOM 5281 N N . PRO B 1 201 ? -38.067 -11.226 47.717 1.00 17.45 201 PRO A N 1
ATOM 5282 C CA . PRO B 1 201 ? -37.749 -12.615 48.069 1.00 20.68 201 PRO A CA 1
ATOM 5283 C C . PRO B 1 201 ? -38.852 -13.612 47.708 1.00 16.80 201 PRO A C 1
ATOM 5284 O O . PRO B 1 201 ? -38.575 -14.817 47.700 1.00 16.39 201 PRO A O 1
ATOM 5288 N N . GLN B 1 202 ? -40.045 -13.142 47.414 1.00 15.43 202 GLN A N 1
ATOM 5289 C CA . GLN B 1 202 ? -41.094 -14.016 46.945 1.00 17.22 202 GLN A CA 1
ATOM 5290 C C . GLN B 1 202 ? -41.058 -14.263 45.421 1.00 14.93 202 GLN A C 1
ATOM 5291 O O . GLN B 1 202 ? -41.826 -14.993 44.910 1.00 14.94 202 GLN A O 1
ATOM 5297 N N . HIS B 1 203 ? -40.146 -13.604 44.736 1.00 14.00 203 HIS A N 1
ATOM 5298 C CA . HIS B 1 203 ? -39.952 -13.840 43.324 1.00 13.67 203 HIS A CA 1
ATOM 5299 C C . HIS B 1 203 ? -41.154 -13.500 42.453 1.00 12.19 203 HIS A C 1
ATOM 5300 O O . HIS B 1 203 ? -41.490 -14.217 41.578 1.00 14.08 203 HIS A O 1
ATOM 5307 N N . THR B 1 204 ? -41.745 -12.352 42.703 1.00 11.64 204 THR A N 1
ATOM 5308 C CA . THR B 1 204 ? -42.760 -11.806 41.808 1.00 12.26 204 THR A CA 1
ATOM 5309 C C . THR B 1 204 ? -42.183 -11.616 40.399 1.00 10.50 204 THR A C 1
ATOM 5310 O O . THR B 1 204 ? -42.831 -11.958 39.409 1.00 11.18 204 THR A O 1
ATOM 5314 N N . VAL B 1 205 ? -40.946 -11.121 40.326 1.00 10.20 205 VAL A N 1
ATOM 5315 C CA . VAL B 1 205 ? -40.272 -10.948 39.028 1.00 9.67 205 VAL A CA 1
ATOM 5316 C C . VAL B 1 205 ? -39.613 -12.277 38.618 1.00 9.44 205 VAL A C 1
ATOM 5317 O O . VAL B 1 205 ? -38.769 -12.811 39.372 1.00 11.23 205 VAL A O 1
ATOM 5321 N N . ILE B 1 206 ? -39.959 -12.798 37.433 1.00 8.50 206 ILE A N 1
ATOM 5322 C CA . ILE B 1 206 ? -39.468 -14.109 37.013 1.00 8.25 206 ILE A CA 1
ATOM 5323 C C . ILE B 1 206 ? -38.433 -14.079 35.874 1.00 12.09 206 ILE A C 1
ATOM 5324 O O . ILE B 1 206 ? -37.719 -15.050 35.673 1.00 10.79 206 ILE A O 1
ATOM 5329 N N . MET B 1 207 ? -38.362 -12.980 35.117 1.00 11.87 207 MET A N 1
ATOM 5330 C CA . MET B 1 207 ? -37.275 -12.791 34.137 1.00 10.31 207 MET A CA 1
ATOM 5331 C C . MET B 1 207 ? -36.960 -11.318 33.973 1.00 9.68 207 MET A C 1
ATOM 5332 O O . MET B 1 207 ? -37.822 -10.466 34.224 1.00 9.79 207 MET A O 1
ATOM 5337 N N . ILE B 1 208 ? -35.747 -11.022 33.500 1.00 8.34 208 ILE A N 1
ATOM 5338 C CA . ILE B 1 208 ? -35.364 -9.653 33.156 1.00 9.38 208 ILE A CA 1
ATOM 5339 C C . ILE B 1 208 ? -35.010 -9.572 31.665 1.00 10.11 208 ILE A C 1
ATOM 5340 O O . ILE B 1 208 ? -34.401 -10.488 31.126 1.00 10.09 208 ILE A O 1
ATOM 5345 N N . GLN B 1 209 ? -35.405 -8.486 30.999 1.00 9.94 209 GLN A N 1
ATOM 5346 C CA . GLN B 1 209 ? -34.963 -8.226 29.627 1.00 8.31 209 GLN A CA 1
ATOM 5347 C C . GLN B 1 209 ? -33.949 -7.076 29.618 1.00 9.78 209 GLN A C 1
ATOM 5348 O O . GLN B 1 209 ? -34.347 -5.932 29.647 1.00 9.27 209 GLN A O 1
ATOM 5354 N N . PRO B 1 210 ? -32.623 -7.368 29.570 1.00 8.95 210 PRO A N 1
ATOM 5355 C CA . PRO B 1 210 ? -31.665 -6.249 29.486 1.00 8.17 210 PRO A CA 1
ATOM 5356 C C . PRO B 1 210 ? -31.700 -5.601 28.108 1.00 7.56 210 PRO A C 1
ATOM 5357 O O . PRO B 1 210 ? -31.566 -6.314 27.114 1.00 8.31 210 PRO A O 1
ATOM 5361 N N . GLU B 1 211 ? -31.888 -4.280 28.060 1.00 7.56 211 GLU A N 1
ATOM 5362 C CA . GLU B 1 211 ? -32.078 -3.514 26.824 1.00 8.57 211 GLU A CA 1
ATOM 5363 C C . GLU B 1 211 ? -33.415 -3.883 26.166 1.00 9.91 211 GLU A C 1
ATOM 5364 O O . GLU B 1 211 ? -34.169 -4.707 26.661 1.00 8.87 211 GLU A O 1
ATOM 5370 N N . ASN B 1 212 ? -33.723 -3.202 25.073 1.00 9.52 212 ASN A N 1
ATOM 5371 C CA . ASN B 1 212 ? -34.961 -3.450 24.341 1.00 8.99 212 ASN A CA 1
ATOM 5372 C C . ASN B 1 212 ? -34.732 -3.226 22.856 1.00 11.37 212 ASN A C 1
ATOM 5373 O O . ASN B 1 212 ? -34.449 -2.088 22.445 1.00 11.22 212 ASN A O 1
ATOM 5378 N N . GLU B 1 213 ? -34.842 -4.291 22.056 1.00 8.95 213 GLU A N 1
ATOM 5379 C CA . GLU B 1 213 ? -34.525 -4.214 20.631 1.00 9.11 213 GLU A CA 1
ATOM 5380 C C . GLU B 1 213 ? -33.194 -3.490 20.382 1.00 9.03 213 GLU A C 1
ATOM 5381 O O . GLU B 1 213 ? -33.132 -2.433 19.720 1.00 9.00 213 GLU A O 1
ATOM 5387 N N . PRO B 1 214 ? -32.103 -4.053 20.926 1.00 9.06 214 PRO A N 1
ATOM 5388 C CA . PRO B 1 214 ? -30.779 -3.484 20.625 1.00 10.15 214 PRO A CA 1
ATOM 5389 C C . PRO B 1 214 ? -30.412 -3.652 19.141 1.00 7.01 214 PRO A C 1
ATOM 5390 O O . PRO B 1 214 ? -30.859 -4.606 18.511 1.00 9.99 214 PRO A O 1
ATOM 5394 N N . GLY B 1 215 ? -29.609 -2.742 18.604 1.00 9.19 215 GLY A N 1
ATOM 5395 C CA . GLY B 1 215 ? -29.284 -2.784 17.182 1.00 9.47 215 GLY A CA 1
ATOM 5396 C C . GLY B 1 215 ? -29.173 -1.351 16.706 1.00 8.70 215 GLY A C 1
ATOM 5397 O O . GLY B 1 215 ? -29.195 -0.416 17.530 1.00 9.52 215 GLY A O 1
ATOM 5398 N N . THR B 1 216 ? -29.032 -1.185 15.397 1.00 9.58 216 THR A N 1
ATOM 5399 C CA . THR B 1 216 ? -28.817 0.135 14.815 1.00 9.04 216 THR A CA 1
ATOM 5400 C C . THR B 1 216 ? -29.552 0.337 13.477 1.00 10.88 216 THR A C 1
ATOM 5401 O O . THR B 1 216 ? -29.380 -0.441 12.537 1.00 9.48 216 THR A O 1
ATOM 5405 N N . TYR B 1 217 ? -30.367 1.395 13.412 1.00 10.98 217 TYR A N 1
ATOM 5406 C CA . TYR B 1 217 ? -30.961 1.851 12.165 1.00 11.23 217 TYR A CA 1
ATOM 5407 C C . TYR B 1 217 ? -30.053 2.893 11.519 1.00 10.83 217 TYR A C 1
ATOM 5408 O O . TYR B 1 217 ? -29.558 3.779 12.218 1.00 12.98 217 TYR A O 1
ATOM 5417 N N . GLY B 1 218 ? -29.850 2.804 10.205 1.00 12.44 218 GLY A N 1
ATOM 5418 C CA . GLY B 1 218 ? -29.096 3.810 9.486 1.00 12.19 218 GLY A CA 1
ATOM 5419 C C . GLY B 1 218 ? -27.621 3.569 9.251 1.00 11.81 218 GLY A C 1
ATOM 5420 O O . GLY B 1 218 ? -26.967 4.400 8.648 1.00 13.29 218 GLY A O 1
ATOM 5421 N N . SER B 1 219 ? -27.103 2.433 9.724 1.00 12.74 219 SER A N 1
ATOM 5422 C CA . SER B 1 219 ? -25.718 2.014 9.458 1.00 12.10 219 SER A CA 1
ATOM 5423 C C . SER B 1 219 ? -25.633 0.553 9.793 1.00 11.52 219 SER A C 1
ATOM 5424 O O . SER B 1 219 ? -26.219 0.133 10.798 1.00 10.13 219 SER A O 1
ATOM 5427 N N . VAL B 1 220 ? -24.894 -0.210 8.996 1.00 10.15 220 VAL A N 1
ATOM 5428 C CA . VAL B 1 220 ? -24.689 -1.625 9.316 1.00 11.92 220 VAL A CA 1
ATOM 5429 C C . VAL B 1 220 ? -23.823 -1.840 10.584 1.00 9.66 220 VAL A C 1
ATOM 5430 O O . VAL B 1 220 ? -24.016 -2.831 11.313 1.00 9.87 220 VAL A O 1
ATOM 5434 N N . ARG B 1 221 ? -22.878 -0.927 10.843 1.00 9.38 221 ARG A N 1
ATOM 5435 C CA . ARG B 1 221 ? -22.038 -0.974 12.029 1.00 11.80 221 ARG A CA 1
ATOM 5436 C C . ARG B 1 221 ? -21.502 0.413 12.355 1.00 12.12 221 ARG A C 1
ATOM 5437 O O . ARG B 1 221 ? -21.796 1.388 11.654 1.00 9.45 221 ARG A O 1
ATOM 5445 N N . ASP B 1 222 ? -20.708 0.493 13.418 1.00 10.98 222 ASP A N 1
ATOM 5446 C CA . ASP B 1 222 ? -19.973 1.713 13.718 1.00 11.46 222 ASP A CA 1
ATOM 5447 C C . ASP B 1 222 ? -18.723 1.753 12.812 1.00 10.16 222 ASP A C 1
ATOM 5448 O O . ASP B 1 222 ? -18.007 0.761 12.691 1.00 10.43 222 ASP A O 1
ATOM 5453 N N . PHE B 1 223 ? -18.498 2.902 12.171 1.00 11.71 223 PHE A N 1
ATOM 5454 C CA . PHE B 1 223 ? -17.331 3.113 11.315 1.00 14.23 223 PHE A CA 1
ATOM 5455 C C . PHE B 1 223 ? -16.357 4.105 11.942 1.00 12.68 223 PHE A C 1
ATOM 5456 O O . PHE B 1 223 ? -15.356 4.491 11.309 1.00 15.09 223 PHE A O 1
ATOM 5464 N N . SER B 1 224 ? -16.585 4.454 13.207 1.00 14.56 224 SER A N 1
ATOM 5465 C CA . SER B 1 224 ? -15.654 5.331 13.935 1.00 15.46 224 SER A CA 1
ATOM 5466 C C . SER B 1 224 ? -14.265 4.700 14.012 1.00 14.09 224 SER A C 1
ATOM 5467 O O . SER B 1 224 ? -14.124 3.484 13.881 1.00 12.12 224 SER A O 1
ATOM 5470 N N . PRO B 1 225 ? -13.230 5.526 14.235 1.00 14.52 225 PRO A N 1
ATOM 5471 C CA . PRO B 1 225 ? -11.878 4.969 14.393 1.00 15.37 225 PRO A CA 1
ATOM 5472 C C . PRO B 1 225 ? -11.789 3.878 15.463 1.00 15.89 225 PRO A C 1
ATOM 5473 O O . PRO B 1 225 ? -11.091 2.897 15.278 1.00 16.90 225 PRO A O 1
ATOM 5477 N N . MET B 1 226 ? -12.507 4.059 16.566 1.00 17.61 226 MET A N 1
ATOM 5478 C CA . MET B 1 226 ? -12.573 3.093 17.654 1.00 16.35 226 MET A CA 1
ATOM 5479 C C . MET B 1 226 ? -13.112 1.738 17.169 1.00 16.88 226 MET A C 1
ATOM 5480 O O . MET B 1 226 ? -12.562 0.668 17.461 1.00 15.34 226 MET A O 1
ATOM 5485 N N . ALA B 1 227 ? -14.188 1.794 16.400 1.00 13.21 227 ALA A N 1
ATOM 5486 C CA . ALA B 1 227 ? -14.781 0.576 15.850 1.00 10.66 227 ALA A CA 1
ATOM 5487 C C . ALA B 1 227 ? -13.850 -0.035 14.804 1.00 15.42 227 ALA A C 1
ATOM 5488 O O . ALA B 1 227 ? -13.699 -1.261 14.733 1.00 13.76 227 ALA A O 1
ATOM 5490 N N . GLN B 1 228 ? -13.260 0.813 13.961 1.00 14.05 228 GLN A N 1
ATOM 5491 C CA . GLN B 1 228 ? -12.442 0.310 12.850 1.00 12.93 228 GLN A CA 1
ATOM 5492 C C . GLN B 1 228 ? -11.212 -0.442 13.369 1.00 12.79 228 GLN A C 1
ATOM 5493 O O . GLN B 1 228 ? -10.798 -1.454 12.788 1.00 13.49 228 GLN A O 1
ATOM 5499 N N . LYS B 1 229 ? -10.643 0.035 14.473 1.00 17.84 229 LYS A N 1
ATOM 5500 C CA . LYS B 1 229 ? -9.477 -0.610 15.094 1.00 17.60 229 LYS A CA 1
ATOM 5501 C C . LYS B 1 229 ? -9.806 -2.048 15.516 1.00 17.82 229 LYS A C 1
ATOM 5502 O O . LYS B 1 229 ? -8.971 -2.949 15.399 1.00 15.83 229 LYS A O 1
ATOM 5508 N N . LEU B 1 230 ? -11.016 -2.261 16.029 1.00 15.83 230 LEU A N 1
ATOM 5509 C CA . LEU B 1 230 ? -11.459 -3.625 16.365 1.00 15.66 230 LEU A CA 1
ATOM 5510 C C . LEU B 1 230 ? -11.766 -4.452 15.114 1.00 16.20 230 LEU A C 1
ATOM 5511 O O . LEU B 1 230 ? -11.416 -5.639 15.022 1.00 15.97 230 LEU A O 1
ATOM 5516 N N . PHE B 1 231 ? -12.422 -3.830 14.147 1.00 13.01 231 PHE A N 1
ATOM 5517 C CA . PHE B 1 231 ? -12.827 -4.525 12.939 1.00 11.78 231 PHE A CA 1
ATOM 5518 C C . PHE B 1 231 ? -11.625 -5.058 12.164 1.00 15.94 231 PHE A C 1
ATOM 5519 O O . PHE B 1 231 ? -11.678 -6.146 11.573 1.00 14.10 231 PHE A O 1
ATOM 5527 N N . ASP B 1 232 ? -10.549 -4.283 12.170 1.00 14.50 232 ASP A N 1
ATOM 5528 C CA . ASP B 1 232 ? -9.315 -4.675 11.486 1.00 15.67 232 ASP A CA 1
ATOM 5529 C C . ASP B 1 232 ? -8.591 -5.801 12.212 1.00 15.60 232 ASP A C 1
ATOM 5530 O O . ASP B 1 232 ? -7.704 -6.430 11.639 1.00 17.48 232 ASP A O 1
ATOM 5535 N N . GLY B 1 233 ? -8.949 -6.027 13.477 1.00 16.99 233 GLY A N 1
ATOM 5536 C CA . GLY B 1 233 ? -8.312 -7.040 14.304 1.00 16.73 233 GLY A CA 1
ATOM 5537 C C . GLY B 1 233 ? -8.859 -8.453 14.142 1.00 14.59 233 GLY A C 1
ATOM 5538 O O . GLY B 1 233 ? -9.761 -8.704 13.331 1.00 15.95 233 GLY A O 1
ATOM 5539 N N . PRO B 1 234 ? -8.307 -9.39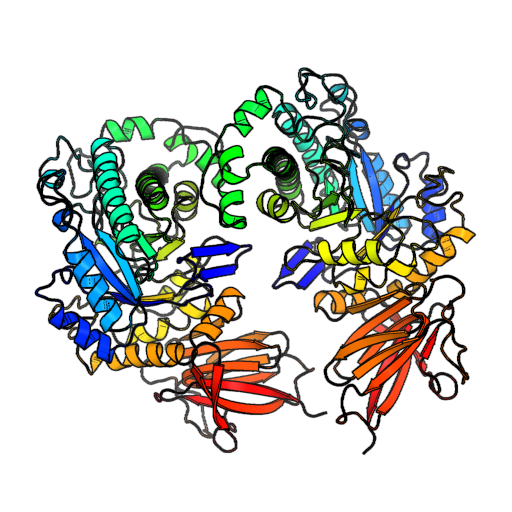4 14.920 1.00 15.68 234 PRO A N 1
ATOM 5540 C CA . PRO B 1 234 ? -8.696 -10.800 14.757 1.00 17.53 234 PRO A CA 1
ATOM 5541 C C . PRO B 1 234 ? -10.085 -11.078 15.301 1.00 14.04 234 PRO A C 1
ATOM 5542 O O . PRO B 1 234 ? -10.511 -10.459 16.288 1.00 15.48 234 PRO A O 1
ATOM 5546 N N . VAL B 1 235 ? -10.783 -11.997 14.648 1.00 13.66 235 VAL A N 1
ATOM 5547 C CA . VAL B 1 235 ? -12.036 -12.502 15.189 1.00 13.40 235 VAL A CA 1
ATOM 5548 C C . VAL B 1 235 ? -11.766 -13.250 16.499 1.00 15.93 235 VAL A C 1
ATOM 5549 O O . VAL B 1 235 ? -10.850 -14.082 16.560 1.00 13.85 235 VAL A O 1
ATOM 5553 N N . PRO B 1 236 ? -12.579 -12.988 17.539 1.00 14.54 236 PRO A N 1
ATOM 5554 C CA . PRO B 1 236 ? -12.406 -13.665 18.832 1.00 16.13 236 PRO A CA 1
ATOM 5555 C C . PRO B 1 236 ? -12.626 -15.168 18.722 1.00 13.67 236 PRO A C 1
ATOM 5556 O O . PRO B 1 236 ? -13.455 -15.639 17.952 1.00 11.91 236 PRO A O 1
ATOM 5560 N N . ASP B 1 237 ? -11.842 -15.910 19.489 1.00 17.91 237 ASP A N 1
ATOM 5561 C CA . ASP B 1 237 ? -11.842 -17.360 19.420 1.00 14.09 237 ASP A CA 1
ATOM 5562 C C . ASP B 1 237 ? -13.208 -18.036 19.673 1.00 15.41 237 ASP A C 1
ATOM 5563 O O . ASP B 1 237 ? -13.549 -19.044 19.039 1.00 12.97 237 ASP A O 1
ATOM 5568 N N . GLU B 1 238 ? -13.974 -17.503 20.615 1.00 12.80 238 GLU A N 1
ATOM 5569 C CA . GLU B 1 238 ? -15.259 -18.103 20.948 1.00 15.66 238 GLU A CA 1
ATOM 5570 C C . GLU B 1 238 ? -16.197 -18.101 19.730 1.00 13.96 238 GLU A C 1
ATOM 5571 O O . GLU B 1 238 ? -17.015 -19.009 19.565 1.00 12.49 238 GLU A O 1
ATOM 5577 N N . LEU B 1 239 ? -16.099 -17.070 18.893 1.00 12.19 239 LEU A N 1
ATOM 5578 C CA . LEU B 1 239 ? -16.945 -17.023 17.699 1.00 11.97 239 LEU A CA 1
ATOM 5579 C C . LEU B 1 239 ? -16.450 -18.027 16.674 1.00 12.56 239 LEU A C 1
ATOM 5580 O O . LEU B 1 239 ? -17.254 -18.738 16.069 1.00 13.09 239 LEU A O 1
ATOM 5585 N N . LEU B 1 240 ? -15.123 -18.125 16.518 1.00 12.36 240 LEU A N 1
ATOM 5586 C CA . LEU B 1 240 ? -14.540 -19.086 15.577 1.00 14.40 240 LEU A CA 1
ATOM 5587 C C . LEU B 1 240 ? -14.916 -20.519 15.974 1.00 12.19 240 LEU A C 1
ATOM 5588 O O . LEU B 1 240 ? -15.302 -21.338 15.133 1.00 13.59 240 LEU A O 1
ATOM 5593 N N . LYS B 1 241 ? -14.872 -20.791 17.273 1.00 13.68 241 LYS A N 1
ATOM 5594 C CA . LYS B 1 241 ? -15.228 -22.127 17.735 1.00 14.65 241 LYS A CA 1
ATOM 5595 C C . LYS B 1 241 ? -16.687 -22.491 17.470 1.00 12.82 241 LYS A C 1
ATOM 5596 O O . LYS B 1 241 ? -16.965 -23.589 16.992 1.00 13.45 241 LYS A O 1
ATOM 5602 N N . ARG B 1 242 ? -17.634 -21.594 17.740 1.00 11.69 242 ARG A N 1
ATOM 5603 C CA . ARG B 1 242 ? -19.026 -22.001 17.543 1.00 11.52 242 ARG A CA 1
ATOM 5604 C C . ARG B 1 242 ? -19.326 -22.199 16.043 1.00 12.71 242 ARG A C 1
ATOM 5605 O O . ARG B 1 242 ? -20.132 -23.054 15.674 1.00 12.26 242 ARG A O 1
ATOM 5613 N N . LEU B 1 243 ? -18.683 -21.408 15.183 1.00 12.04 243 LEU A N 1
ATOM 5614 C CA . LEU B 1 243 ? -18.955 -21.474 13.738 1.00 15.92 243 LEU A CA 1
ATOM 5615 C C . LEU B 1 243 ? -18.022 -22.430 12.995 1.00 18.33 243 LEU A C 1
ATOM 5616 O O . LEU B 1 243 ? -18.192 -22.652 11.799 1.00 15.20 243 LEU A O 1
ATOM 5621 N N . ASN B 1 244 ? -17.083 -23.035 13.725 1.00 14.15 244 ASN A N 1
ATOM 5622 C CA . ASN B 1 244 ? -16.071 -23.919 13.141 1.00 18.10 244 ASN A CA 1
ATOM 5623 C C . ASN B 1 244 ? -15.298 -23.244 12.017 1.00 19.79 244 ASN A C 1
ATOM 5624 O O . ASN B 1 244 ? -15.130 -23.804 10.921 1.00 19.01 244 ASN A O 1
ATOM 5629 N N . LYS B 1 245 ? -14.816 -22.040 12.298 1.00 16.01 245 LYS A N 1
ATOM 5630 C CA . LYS B 1 245 ? -14.053 -21.295 11.299 1.00 15.55 245 LYS A CA 1
ATOM 5631 C C . LYS B 1 245 ? -12.613 -21.150 11.727 1.00 14.86 245 LYS A C 1
ATOM 5632 O O . LYS B 1 245 ? -12.307 -21.175 12.915 1.00 17.91 245 LYS A O 1
ATOM 5638 N N . GLN B 1 246 ? -11.719 -20.991 10.757 1.00 17.59 246 GLN A N 1
ATOM 5639 C CA . GLN B 1 246 ? -10.315 -20.770 11.072 1.00 18.95 246 GLN A CA 1
ATOM 5640 C C . GLN B 1 246 ? -10.025 -19.276 11.309 1.00 22.67 246 GLN A C 1
ATOM 5641 O O . GLN B 1 246 ? -10.793 -18.410 10.868 1.00 17.77 246 GLN A O 1
ATOM 5647 N N . PRO B 1 247 ? -8.935 -18.973 12.037 1.00 18.98 247 PRO A N 1
ATOM 5648 C CA . PRO B 1 247 ? -8.674 -17.582 12.446 1.00 19.40 247 PRO A CA 1
ATOM 5649 C C . PRO B 1 247 ? -8.417 -16.626 11.304 1.00 19.73 247 PRO A C 1
ATOM 5650 O O . PRO B 1 247 ? -8.021 -17.036 10.200 1.00 18.32 247 PRO A O 1
ATOM 5654 N N . GLY B 1 248 ? -8.645 -15.339 11.582 1.00 16.64 248 GLY A N 1
ATOM 5655 C CA . GLY B 1 248 ? -8.407 -14.298 10.602 1.00 18.77 248 GLY A CA 1
ATOM 5656 C C . GLY B 1 248 ? -9.001 -12.990 11.093 1.00 17.37 248 GLY A C 1
ATOM 5657 O O . GLY B 1 248 ? -9.642 -12.956 12.163 1.00 14.36 248 GLY A O 1
ATOM 5658 N N . SER B 1 249 ? -8.777 -11.917 10.333 1.00 18.40 249 SER A N 1
ATOM 5659 C CA . SER B 1 249 ? -9.428 -10.643 10.645 1.00 18.17 249 SER A CA 1
ATOM 5660 C C . SER B 1 249 ? -10.914 -10.776 10.334 1.00 16.18 249 SER A C 1
ATOM 5661 O O . SER B 1 249 ? -11.315 -11.708 9.642 1.00 13.30 249 SER A O 1
ATOM 5664 N N . TRP B 1 250 ? -11.722 -9.816 10.792 1.00 13.72 250 TRP A N 1
ATOM 5665 C CA . TRP B 1 250 ? -13.157 -9.891 10.532 1.00 11.06 250 TRP A CA 1
ATOM 5666 C C . TRP B 1 250 ? -13.454 -9.978 9.022 1.00 12.27 250 TRP A C 1
ATOM 5667 O O . TRP B 1 250 ? -14.256 -10.808 8.604 1.00 12.08 250 TRP A O 1
ATOM 5678 N N . ALA B 1 251 ? -12.787 -9.151 8.212 1.00 13.55 251 ALA A N 1
ATOM 5679 C CA . ALA B 1 251 ? -12.996 -9.171 6.772 1.00 15.43 251 ALA A CA 1
ATOM 5680 C C . ALA B 1 251 ? -12.550 -10.492 6.137 1.00 14.15 251 ALA A C 1
ATOM 5681 O O . ALA B 1 251 ? -13.206 -10.992 5.235 1.00 15.92 251 ALA A O 1
ATOM 5683 N N . GLN B 1 252 ? -11.431 -11.033 6.604 1.00 15.88 252 GLN A N 1
ATOM 5684 C CA . GLN B 1 252 ? -10.920 -12.314 6.081 1.00 16.59 252 GLN A CA 1
ATOM 5685 C C . GLN B 1 252 ? -11.864 -13.477 6.365 1.00 18.72 252 GLN A C 1
ATOM 5686 O O . GLN B 1 252 ? -12.087 -14.331 5.506 1.00 20.31 252 GLN A O 1
ATOM 5692 N N . VAL B 1 253 ? -12.408 -13.518 7.573 1.00 14.23 253 VAL A N 1
ATOM 5693 C CA . VAL B 1 253 ? -13.248 -14.646 7.995 1.00 13.69 253 VAL A CA 1
ATOM 5694 C C . VAL B 1 253 ? -14.651 -14.555 7.394 1.00 15.45 253 VAL A C 1
ATOM 5695 O O . VAL B 1 253 ? -15.223 -15.572 6.970 1.00 15.71 253 VAL A O 1
ATOM 5699 N N . PHE B 1 254 ? -15.226 -13.347 7.357 1.00 11.22 254 PHE A N 1
ATOM 5700 C CA . PHE B 1 254 ? -16.658 -13.210 7.010 1.00 13.72 254 PHE A CA 1
ATOM 5701 C C . PHE B 1 254 ? -16.983 -12.484 5.697 1.00 16.19 254 PHE A C 1
ATOM 5702 O O . PHE B 1 254 ? -18.155 -12.408 5.310 1.00 15.00 254 PHE A O 1
ATOM 5710 N N . GLY B 1 255 ? -15.970 -11.933 5.025 1.00 15.67 255 GLY A N 1
ATOM 5711 C CA . GLY B 1 255 ? -16.164 -11.335 3.707 1.00 19.02 255 GLY A CA 1
ATOM 5712 C C . GLY B 1 255 ? -17.216 -10.239 3.673 1.00 17.43 255 GLY A C 1
ATOM 5713 O O . GLY B 1 255 ? -17.192 -9.345 4.513 1.00 17.57 255 GLY A O 1
ATOM 5714 N N . ALA B 1 256 ? -18.153 -10.338 2.737 1.00 16.45 256 ALA A N 1
ATOM 5715 C CA . ALA B 1 256 ? -19.162 -9.298 2.548 1.00 19.67 256 ALA A CA 1
ATOM 5716 C C . ALA B 1 256 ? -20.066 -9.116 3.761 1.00 18.49 256 ALA A C 1
ATOM 5717 O O . ALA B 1 256 ? -20.672 -8.068 3.912 1.00 18.16 256 ALA A O 1
ATOM 5719 N N . ASP B 1 257 ? -20.198 -10.138 4.602 1.00 17.08 257 ASP A N 1
ATOM 5720 C CA . ASP B 1 257 ? -21.083 -10.009 5.768 1.00 16.17 257 ASP A CA 1
ATOM 5721 C C . ASP B 1 257 ? -20.327 -9.616 7.047 1.00 15.61 257 ASP A C 1
ATOM 5722 O O . ASP B 1 257 ? -20.902 -9.631 8.137 1.00 13.15 257 ASP A O 1
ATOM 5727 N N . ALA B 1 258 ? -19.048 -9.271 6.928 1.00 12.64 258 ALA A N 1
ATOM 5728 C CA . ALA B 1 258 ? -18.260 -8.959 8.118 1.00 12.79 258 ALA A CA 1
ATOM 5729 C C . ALA B 1 258 ? -18.822 -7.778 8.909 1.00 11.02 258 ALA A C 1
ATOM 5730 O O . ALA B 1 258 ? -18.822 -7.832 10.134 1.00 11.42 258 ALA A O 1
ATOM 5732 N N . ASP B 1 259 ? -19.289 -6.715 8.243 1.00 9.31 259 ASP A N 1
ATOM 5733 C CA . ASP B 1 259 ? -19.752 -5.517 8.964 1.00 11.74 259 ASP A CA 1
ATOM 5734 C C . ASP B 1 259 ? -20.900 -5.857 9.931 1.00 9.57 259 ASP A C 1
ATOM 5735 O O . ASP B 1 259 ? -20.883 -5.479 11.117 1.00 10.88 259 ASP A O 1
ATOM 5740 N N . GLU B 1 260 ? -21.881 -6.577 9.399 1.00 9.62 260 GLU A N 1
ATOM 5741 C CA . GLU B 1 260 ? -23.078 -6.938 10.151 1.00 11.47 260 GLU A CA 1
ATOM 5742 C C . GLU B 1 260 ? -22.771 -7.941 11.255 1.00 11.19 260 GLU A C 1
ATOM 5743 O O . GLU B 1 260 ? -23.229 -7.791 12.390 1.00 10.28 260 GLU A O 1
ATOM 5749 N N . ILE B 1 261 ? -21.966 -8.949 10.931 1.00 8.72 261 ILE A N 1
ATOM 5750 C CA . ILE B 1 261 ? -21.613 -9.953 11.924 1.00 10.15 261 ILE A CA 1
ATOM 5751 C C . ILE B 1 261 ? -20.778 -9.340 13.063 1.00 9.02 261 ILE A C 1
ATOM 5752 O O . ILE B 1 261 ? -21.015 -9.645 14.212 1.00 9.40 261 ILE A O 1
ATOM 5757 N N . PHE B 1 262 ? -19.820 -8.464 12.726 1.00 9.39 262 PHE A N 1
ATOM 5758 C CA . PHE B 1 262 ? -19.070 -7.677 13.707 1.00 9.22 262 PHE A CA 1
ATOM 5759 C C . PHE B 1 262 ? -19.999 -6.887 14.636 1.00 10.69 262 PHE A C 1
ATOM 5760 O O . PHE B 1 262 ? -19.811 -6.881 15.865 1.00 9.14 262 PHE A O 1
ATOM 5768 N N . HIS B 1 263 ? -20.995 -6.204 14.060 1.00 10.83 263 HIS A N 1
ATOM 5769 C CA . HIS B 1 263 ? -21.896 -5.395 14.888 1.00 9.34 263 HIS A CA 1
ATOM 5770 C C . HIS B 1 263 ? -22.724 -6.282 15.829 1.00 9.26 263 HIS A C 1
ATOM 5771 O O . HIS B 1 263 ? -22.827 -5.989 17.021 1.00 7.82 263 HIS A O 1
ATOM 5778 N N . ALA B 1 264 ? -23.237 -7.399 15.324 1.00 8.41 264 ALA A N 1
ATOM 5779 C CA . ALA B 1 264 ? -24.008 -8.324 16.147 1.00 8.51 264 ALA A CA 1
ATOM 5780 C C . ALA B 1 264 ? -23.154 -8.900 17.282 1.00 9.90 264 ALA A C 1
ATOM 5781 O O . ALA B 1 264 ? -23.604 -8.952 18.427 1.00 9.33 264 ALA A O 1
ATOM 5783 N N . TRP B 1 265 ? -21.930 -9.324 16.962 1.00 8.17 265 TRP A N 1
ATOM 5784 C CA . TRP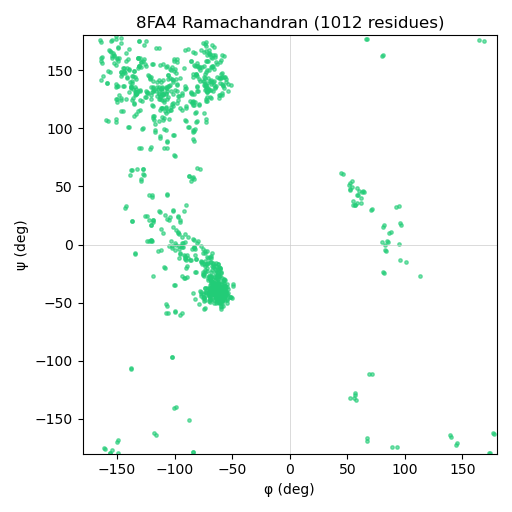 B 1 265 ? -21.010 -9.813 17.990 1.00 11.35 265 TRP A CA 1
ATOM 5785 C C . TRP B 1 265 ? -20.762 -8.737 19.065 1.00 10.21 265 TRP A C 1
ATOM 5786 O O . TRP B 1 265 ? -20.793 -9.016 20.276 1.00 8.97 265 TRP A O 1
ATOM 5797 N N . SER B 1 266 ? -20.523 -7.501 18.624 1.00 9.16 266 SER A N 1
ATOM 5798 C CA . SER B 1 266 ? -20.157 -6.431 19.536 1.00 10.36 266 SER A CA 1
ATOM 5799 C C . SER B 1 266 ? -21.294 -6.046 20.487 1.00 8.32 266 SER A C 1
ATOM 5800 O O . SER B 1 266 ? -21.064 -5.809 21.686 1.00 9.89 266 SER A O 1
ATOM 5803 N N . ILE B 1 267 ? -22.511 -5.995 19.953 1.00 8.93 267 ILE A N 1
ATOM 5804 C CA . ILE B 1 267 ? -23.691 -5.703 20.778 1.00 9.63 267 ILE A CA 1
ATOM 5805 C C . ILE B 1 267 ? -23.954 -6.890 21.730 1.00 9.12 267 ILE A C 1
ATOM 5806 O O . ILE B 1 267 ? -24.184 -6.705 22.912 1.00 7.56 267 ILE A O 1
ATOM 5811 N N . GLY B 1 268 ? -23.858 -8.101 21.202 1.00 10.34 268 GLY A N 1
ATOM 5812 C CA . GLY B 1 268 ? -24.038 -9.292 22.014 1.00 10.22 268 GLY A CA 1
ATOM 5813 C C . GLY B 1 268 ? -23.065 -9.347 23.184 1.00 9.95 268 GLY A C 1
ATOM 5814 O O . GLY B 1 268 ? -23.494 -9.617 24.302 1.00 9.89 268 GLY A O 1
ATOM 5815 N N . ARG B 1 269 ? -21.777 -9.077 22.946 1.00 9.88 269 ARG A N 1
ATOM 5816 C CA . ARG B 1 269 ? -20.798 -9.088 24.050 1.00 9.76 269 ARG A CA 1
ATOM 5817 C C . ARG B 1 269 ? -21.095 -8.003 25.078 1.00 9.51 269 ARG A C 1
ATOM 5818 O O . ARG B 1 269 ? -20.940 -8.201 26.292 1.00 9.27 269 ARG A O 1
ATOM 5826 N N . TYR B 1 270 ? -21.506 -6.829 24.595 1.00 8.55 270 TYR A N 1
ATOM 5827 C CA . TYR B 1 270 ? -21.845 -5.728 25.501 1.00 9.29 270 TYR A CA 1
ATOM 5828 C C . TYR B 1 270 ? -22.982 -6.154 26.438 1.00 8.62 270 TYR A C 1
ATOM 5829 O O . TYR B 1 270 ? -22.878 -6.057 27.660 1.00 9.29 270 TYR A O 1
ATOM 5838 N N . ILE B 1 271 ? -24.081 -6.619 25.857 1.00 7.06 271 ILE A N 1
ATOM 5839 C CA . ILE B 1 271 ? -25.206 -7.032 26.687 1.00 9.20 271 ILE A CA 1
ATOM 5840 C C . ILE B 1 271 ? -24.836 -8.267 27.533 1.00 10.62 271 ILE A C 1
ATOM 5841 O O . ILE B 1 271 ? -25.285 -8.398 28.665 1.00 9.20 271 ILE A O 1
ATOM 5846 N N . ASP B 1 272 ? -23.992 -9.157 27.025 1.00 9.30 272 ASP A N 1
ATOM 5847 C CA . ASP B 1 272 ? -23.616 -10.305 27.852 1.00 10.08 272 ASP A CA 1
ATOM 5848 C C . ASP B 1 272 ? -22.899 -9.883 29.139 1.00 11.51 272 ASP A C 1
ATOM 5849 O O . ASP B 1 272 ? -23.043 -10.522 30.182 1.00 12.43 272 ASP A O 1
ATOM 5854 N N . GLN B 1 273 ? -22.090 -8.839 29.043 1.00 10.02 273 GLN A N 1
ATOM 5855 C CA . GLN B 1 273 ? -21.368 -8.339 30.196 1.00 11.51 273 GLN A CA 1
ATOM 5856 C C . GLN B 1 273 ? -22.317 -7.677 31.203 1.00 12.28 273 GLN A C 1
ATOM 5857 O O . GLN B 1 273 ? -22.146 -7.819 32.423 1.00 10.96 273 GLN A O 1
ATOM 5863 N N . VAL B 1 274 ? -23.319 -6.966 30.691 1.00 11.18 274 VAL A N 1
ATOM 5864 C CA . VAL B 1 274 ? -24.365 -6.395 31.541 1.00 9.80 274 VAL A CA 1
ATOM 5865 C C . VAL B 1 274 ? -25.094 -7.539 32.277 1.00 12.01 274 VAL A C 1
ATOM 5866 O O . VAL B 1 274 ? -25.263 -7.498 33.497 1.00 13.59 274 VAL A O 1
ATOM 5870 N N . ALA B 1 275 ? -25.494 -8.564 31.534 1.00 10.83 275 ALA A N 1
ATOM 5871 C CA . ALA B 1 275 ? -26.210 -9.703 32.123 1.00 11.47 275 ALA A CA 1
ATOM 5872 C C . ALA B 1 275 ? -25.374 -10.468 33.152 1.00 12.27 275 ALA A C 1
ATOM 5873 O O . ALA B 1 275 ? -25.861 -10.843 34.227 1.00 13.90 275 ALA A O 1
ATOM 5875 N N . GLU B 1 276 ? -24.112 -10.697 32.806 1.00 10.48 276 GLU A N 1
ATOM 5876 C CA . GLU B 1 276 ? -23.213 -11.475 33.657 1.00 13.30 276 GLU A CA 1
ATOM 5877 C C . GLU B 1 276 ? -23.095 -10.787 35.029 1.00 12.37 276 GLU A C 1
ATOM 5878 O O . GLU B 1 276 ? -23.230 -11.435 36.068 1.00 15.93 276 GLU A O 1
ATOM 5884 N N . ALA B 1 277 ? -22.902 -9.469 35.032 1.00 12.74 277 ALA A N 1
ATOM 5885 C CA . ALA B 1 277 ? -22.746 -8.730 36.277 1.00 13.95 277 ALA A CA 1
ATOM 5886 C C . ALA B 1 277 ? -24.073 -8.694 37.043 1.00 13.30 277 ALA A C 1
ATOM 5887 O O . ALA B 1 277 ? -24.099 -8.821 38.272 1.00 12.73 277 ALA A O 1
ATOM 5889 N N . GLY B 1 278 ? -25.172 -8.522 36.313 1.00 12.43 278 GLY A N 1
ATOM 5890 C CA . GLY B 1 278 ? -26.492 -8.525 36.927 1.00 9.83 278 GLY A CA 1
ATOM 5891 C C . GLY B 1 278 ? -26.770 -9.852 37.620 1.00 12.15 278 GLY A C 1
ATOM 5892 O O . GLY B 1 278 ? -27.272 -9.875 38.758 1.00 12.92 278 GLY A O 1
ATOM 5893 N N . LYS B 1 279 ? -26.434 -10.953 36.944 1.00 11.55 279 LYS A N 1
ATOM 5894 C CA . LYS B 1 279 ? -26.693 -12.297 37.491 1.00 14.10 279 LYS A CA 1
ATOM 5895 C C . LYS B 1 279 ? -25.804 -12.594 38.694 1.00 12.81 279 LYS A C 1
ATOM 5896 O O . LYS B 1 279 ? -26.191 -13.358 39.585 1.00 15.07 279 LYS A O 1
ATOM 5902 N N . GLN B 1 280 ? -24.620 -11.987 38.737 1.00 10.39 280 GLN A N 1
ATOM 5903 C CA . GLN B 1 280 ? -23.756 -12.133 39.919 1.00 12.94 280 GLN A CA 1
ATOM 5904 C C . GLN B 1 280 ? -24.464 -11.540 41.135 1.00 17.62 280 GLN A C 1
ATOM 5905 O O . GLN B 1 280 ? -24.373 -12.094 42.232 1.00 15.60 280 GLN A O 1
ATOM 5911 N N . ALA B 1 281 ? -25.193 -10.435 40.929 1.00 13.21 281 ALA A N 1
ATOM 5912 C CA . ALA B 1 281 ? -25.970 -9.823 41.995 1.00 16.31 281 ALA A CA 1
ATOM 5913 C C . ALA B 1 281 ? -27.221 -10.633 42.312 1.00 18.02 281 ALA A C 1
ATOM 5914 O O . ALA B 1 281 ? -27.535 -10.859 43.482 1.00 17.17 281 ALA A O 1
ATOM 5916 N N . TYR B 1 282 ? -27.943 -11.046 41.272 1.00 13.11 282 TYR A N 1
ATOM 5917 C CA . TYR B 1 282 ? -29.230 -11.753 41.431 1.00 13.28 282 TYR A CA 1
ATOM 5918 C C . TYR B 1 282 ? -29.502 -12.554 40.159 1.00 13.81 282 TYR A C 1
ATOM 5919 O O . TYR B 1 282 ? -29.803 -11.966 39.122 1.00 11.78 282 TYR A O 1
ATOM 5928 N N . PRO B 1 283 ? -29.360 -13.892 40.215 1.00 14.11 283 PRO A N 1
ATOM 5929 C CA . PRO B 1 283 ? -29.295 -14.636 38.950 1.00 12.90 283 PRO A CA 1
ATOM 5930 C C . PRO B 1 283 ? -30.647 -15.018 38.343 1.00 12.71 283 PRO A C 1
ATOM 5931 O O . PRO B 1 283 ? -30.880 -16.193 38.031 1.00 14.65 283 PRO A O 1
ATOM 5935 N N . LEU B 1 284 ? -31.523 -14.034 38.138 1.00 10.76 284 LEU A N 1
ATOM 5936 C CA . LEU B 1 284 ? -32.766 -14.289 37.423 1.00 9.91 284 LEU A CA 1
ATOM 5937 C C . LEU B 1 284 ? -32.447 -14.643 35.961 1.00 11.36 284 LEU A C 1
ATOM 5938 O O . LEU B 1 284 ? -31.408 -14.226 35.439 1.00 12.84 284 LEU A O 1
ATOM 5943 N N . PRO B 1 285 ? -33.334 -15.417 35.309 1.00 9.84 285 PRO A N 1
ATOM 5944 C CA . PRO B 1 285 ? -33.238 -15.658 33.866 1.00 9.31 285 PRO A CA 1
ATOM 5945 C C . PRO B 1 285 ? -33.291 -14.335 33.114 1.00 9.71 285 PRO A C 1
ATOM 5946 O O . PRO B 1 285 ? -34.010 -13.401 33.533 1.00 11.81 285 PRO A O 1
ATOM 5950 N N . MET B 1 286 ? -32.545 -14.235 32.024 1.00 9.78 286 MET A N 1
ATOM 5951 C CA . MET B 1 286 ? -32.527 -12.993 31.236 1.00 10.64 286 MET A CA 1
ATOM 5952 C C . MET B 1 286 ? -32.595 -13.277 29.739 1.00 9.21 286 MET A C 1
ATOM 5953 O O . MET B 1 286 ? -32.045 -14.275 29.248 1.00 10.94 286 MET A O 1
ATOM 5958 N N . TYR B 1 287 ? -33.264 -12.407 28.997 1.00 12.00 287 TYR A N 1
ATOM 5959 C CA . TYR B 1 287 ? -33.382 -12.629 27.565 1.00 8.42 287 TYR A CA 1
ATOM 5960 C C . TYR B 1 287 ? -33.242 -11.305 26.805 1.00 11.30 287 TYR A C 1
ATOM 5961 O O . TYR B 1 287 ? -33.455 -10.222 27.372 1.00 7.60 287 TYR A O 1
ATOM 5970 N N . VAL B 1 288 ? -32.905 -11.391 25.519 1.00 8.50 288 VAL A N 1
ATOM 5971 C CA . VAL B 1 288 ? -32.849 -10.182 24.682 1.00 9.11 288 VAL A CA 1
ATOM 5972 C C . VAL B 1 288 ? -33.919 -10.274 23.605 1.00 8.22 288 VAL A C 1
ATOM 5973 O O . VAL B 1 288 ? -34.154 -11.360 23.092 1.00 11.87 288 VAL A O 1
ATOM 5977 N N . ASN B 1 289 ? -34.614 -9.167 23.295 1.00 9.06 289 ASN A N 1
ATOM 5978 C CA . ASN B 1 289 ? -35.663 -9.229 22.279 1.00 10.13 289 ASN A CA 1
ATOM 5979 C C . ASN B 1 289 ? -35.212 -8.562 20.975 1.00 9.37 289 ASN A C 1
ATOM 5980 O O . ASN B 1 289 ? -34.472 -7.574 20.995 1.00 11.87 289 ASN A O 1
ATOM 5985 N N . ALA B 1 290 ? -35.665 -9.104 19.854 1.00 8.99 290 ALA A N 1
ATOM 5986 C CA . ALA B 1 290 ? -35.207 -8.657 18.535 1.00 12.36 290 ALA A CA 1
ATOM 5987 C C . ALA B 1 290 ? -36.283 -7.975 17.703 1.00 11.48 290 ALA A C 1
ATOM 5988 O O . ALA B 1 290 ? -37.372 -8.500 17.536 1.00 10.21 290 ALA A O 1
ATOM 5990 N N . ALA B 1 291 ? -35.947 -6.804 17.177 1.00 10.44 291 ALA A N 1
ATOM 5991 C CA . ALA B 1 291 ? -36.668 -6.268 16.022 1.00 9.11 291 ALA A CA 1
ATOM 5992 C C . ALA B 1 291 ? -36.319 -7.137 14.802 1.00 10.88 291 ALA A C 1
ATOM 5993 O O . ALA B 1 291 ? -35.140 -7.334 14.486 1.00 13.35 291 ALA A O 1
ATOM 5995 N N . LEU B 1 292 ? -37.328 -7.651 14.109 1.00 9.88 292 LEU A N 1
ATOM 5996 C CA . LEU B 1 292 ? -37.073 -8.647 13.073 1.00 10.02 292 LEU A CA 1
ATOM 5997 C C . LEU B 1 292 ? -36.621 -8.094 11.738 1.00 13.51 292 LEU A C 1
ATOM 5998 O O . LEU B 1 292 ? -36.916 -6.950 11.388 1.00 15.48 292 LEU A O 1
ATOM 6003 N N . ARG B 1 293 ? -35.929 -8.930 10.982 1.00 12.19 293 ARG A N 1
ATOM 6004 C CA . ARG B 1 293 ? -35.693 -8.589 9.586 1.00 13.61 293 ARG A CA 1
ATOM 6005 C C . ARG B 1 293 ? -36.703 -9.442 8.827 1.00 15.99 293 ARG A C 1
ATOM 6006 O O . ARG B 1 293 ? -37.126 -10.483 9.332 1.00 12.72 293 ARG A O 1
ATOM 6014 N N . GLY B 1 294 ? -37.130 -8.989 7.648 1.00 15.43 294 GLY A N 1
ATOM 6015 C CA . GLY B 1 294 ? -38.097 -9.753 6.874 1.00 15.21 294 GLY A CA 1
ATOM 6016 C C . GLY B 1 294 ? -37.668 -11.194 6.636 1.00 13.73 294 GLY A C 1
ATOM 6017 O O . GLY B 1 294 ? -36.531 -11.450 6.252 1.00 13.31 294 GLY A O 1
ATOM 6018 N N . PRO B 1 295 ? -38.568 -12.162 6.884 1.00 12.24 295 PRO A N 1
ATOM 6019 C CA . PRO B 1 295 ? -38.126 -13.548 6.704 1.00 10.56 295 PRO A CA 1
ATOM 6020 C C . PRO B 1 295 ? -37.788 -13.967 5.279 1.00 14.36 295 PRO A C 1
ATOM 6021 O O . PRO B 1 295 ? -36.933 -14.850 5.118 1.00 13.90 295 PRO A O 1
ATOM 6025 N N . PHE B 1 296 ? -38.396 -13.346 4.269 1.00 15.26 296 PHE A N 1
ATOM 6026 C CA . PHE B 1 296 ? -38.110 -13.800 2.913 1.00 15.39 296 PHE A CA 1
ATOM 6027 C C . PHE B 1 296 ? -37.486 -12.743 2.038 1.00 17.64 296 PHE A C 1
ATOM 6028 O O . PHE B 1 296 ? -36.687 -13.074 1.155 1.00 17.53 296 PHE A O 1
ATOM 6036 N N . ASN B 1 297 ? -37.771 -11.480 2.347 1.00 15.95 297 ASN A N 1
ATOM 6037 C CA . ASN B 1 297 ? -37.286 -10.335 1.568 1.00 14.99 297 ASN A CA 1
ATOM 6038 C C . ASN B 1 297 ? -36.712 -9.269 2.472 1.00 16.43 297 ASN A C 1
ATOM 6039 O O . ASN B 1 297 ? -37.279 -8.180 2.601 1.00 19.53 297 ASN A O 1
ATOM 6044 N N . PRO B 1 298 ? -35.609 -9.592 3.155 1.00 16.71 298 PRO A N 1
ATOM 6045 C CA . PRO B 1 298 ? -35.116 -8.621 4.121 1.00 12.35 298 PRO A CA 1
ATOM 6046 C C . PRO B 1 298 ? -34.484 -7.437 3.380 1.00 20.57 298 PRO A C 1
ATOM 6047 O O . PRO B 1 298 ? -34.054 -7.572 2.230 1.00 27.57 298 PRO A O 1
ATOM 6051 N N . GLY B 1 299 ? -34.395 -6.299 4.031 1.00 24.17 299 GLY A N 1
ATOM 6052 C CA . GLY B 1 299 ? -33.756 -5.183 3.375 1.00 19.22 299 GLY A CA 1
ATOM 6053 C C . GLY B 1 299 ? -32.284 -5.334 3.688 1.00 16.56 299 GLY A C 1
ATOM 6054 O O . GLY B 1 299 ? -31.781 -6.454 3.925 1.00 16.38 299 GLY A O 1
ATOM 6055 N N . GLN B 1 300 ? -31.591 -4.203 3.740 1.00 14.67 300 GLN A N 1
ATOM 6056 C CA . GLN B 1 300 ? -30.180 -4.199 4.091 1.00 17.45 300 GLN A CA 1
ATOM 6057 C C . GLN B 1 300 ? -30.080 -4.001 5.599 1.00 14.05 300 GLN A C 1
ATOM 6058 O O . GLN B 1 300 ? -30.949 -3.365 6.190 1.00 12.40 300 GLN A O 1
ATOM 6064 N N . PRO B 1 301 ? -29.011 -4.514 6.229 1.00 13.90 301 PRO A N 1
ATOM 6065 C CA . PRO B 1 301 ? -28.825 -4.207 7.655 1.00 14.01 301 PRO A CA 1
ATOM 6066 C C . PRO B 1 301 ? -28.660 -2.689 7.849 1.00 11.76 301 PRO A C 1
ATOM 6067 O O . PRO B 1 301 ? -27.815 -2.078 7.209 1.00 12.02 301 PRO A O 1
ATOM 6071 N N . GLY B 1 302 ? -29.476 -2.115 8.724 1.00 10.99 302 GLY A N 1
ATOM 6072 C CA . GLY B 1 302 ? -29.549 -0.682 8.945 1.00 12.35 302 GLY A CA 1
ATOM 6073 C C . GLY B 1 302 ? -30.917 -0.206 8.469 1.00 11.86 302 GLY A C 1
ATOM 6074 O O . GLY B 1 302 ? -31.409 0.815 8.945 1.00 11.24 302 GLY A O 1
ATOM 6075 N N . GLN B 1 303 ? -31.527 -0.910 7.514 1.00 9.96 303 GLN A N 1
ATOM 6076 C CA . GLN B 1 303 ? -32.967 -0.713 7.260 1.00 13.77 303 GLN A CA 1
ATOM 6077 C C . GLN B 1 303 ? -33.774 -1.465 8.315 1.00 14.59 303 GLN A C 1
ATOM 6078 O O . GLN B 1 303 ? -34.609 -0.871 8.997 1.00 15.11 303 GLN A O 1
ATOM 6084 N N . TYR B 1 304 ? -33.462 -2.760 8.503 1.00 13.43 304 TYR A N 1
ATOM 6085 C CA . TYR B 1 304 ? -33.857 -3.423 9.741 1.00 11.84 304 TYR A CA 1
ATOM 6086 C C . TYR B 1 304 ? -32.767 -3.078 10.734 1.00 11.25 304 TYR A C 1
ATOM 6087 O O . TYR B 1 304 ? -31.728 -2.529 10.342 1.00 13.09 304 TYR A O 1
ATOM 6096 N N . ALA B 1 305 ? -32.998 -3.307 12.021 1.00 13.09 305 ALA A N 1
ATOM 6097 C CA . ALA B 1 305 ? -32.002 -2.870 12.997 1.00 9.30 305 ALA A CA 1
ATOM 6098 C C . ALA B 1 305 ? -30.815 -3.826 12.912 1.00 13.00 305 ALA A C 1
ATOM 6099 O O . ALA B 1 305 ? -30.891 -4.976 13.359 1.00 10.83 305 ALA A O 1
ATOM 6101 N N . SER B 1 306 ? -29.676 -3.311 12.458 1.00 9.35 306 SER A N 1
ATOM 6102 C CA . SER B 1 306 ? -28.508 -4.156 12.298 1.00 9.49 306 SER A CA 1
ATOM 6103 C C . SER B 1 306 ? -27.896 -4.517 13.644 1.00 10.03 306 SER A C 1
ATOM 6104 O O . SER B 1 306 ? -27.804 -3.669 14.520 1.00 11.05 306 SER A O 1
ATOM 6107 N N . GLY B 1 307 ? -27.495 -5.771 13.813 1.00 8.78 307 GLY A N 1
ATOM 6108 C CA . GLY B 1 307 ? -26.724 -6.179 14.983 1.00 9.89 307 GLY A CA 1
ATOM 6109 C C . GLY B 1 307 ? -27.601 -6.762 16.093 1.00 11.58 307 GLY A C 1
ATOM 6110 O O . GLY B 1 307 ? -27.114 -7.375 17.042 1.00 10.51 307 GLY A O 1
ATOM 6111 N N . GLY B 1 308 ? -28.917 -6.576 15.982 1.00 9.15 308 GLY A N 1
ATOM 6112 C CA . GLY B 1 308 ? -29.806 -7.227 16.922 1.00 9.66 308 GLY A CA 1
ATOM 6113 C C . GLY B 1 308 ? -29.835 -8.706 16.585 1.00 11.42 308 GLY A C 1
ATOM 6114 O O . GLY B 1 308 ? -29.250 -9.125 15.585 1.00 10.26 308 GLY A O 1
ATOM 6115 N N . PRO B 1 309 ? -30.521 -9.504 17.415 1.00 10.51 309 PRO A N 1
ATOM 6116 C CA . PRO B 1 309 ? -30.584 -10.950 17.180 1.00 10.82 309 PRO A CA 1
ATOM 6117 C C . PRO B 1 309 ? -31.570 -11.295 16.070 1.00 9.84 309 PRO A C 1
ATOM 6118 O O . PRO B 1 309 ? -32.583 -11.977 16.304 1.00 12.94 309 PRO A O 1
ATOM 6122 N N . THR B 1 310 ? -31.260 -10.849 14.851 1.00 9.30 310 THR A N 1
ATOM 6123 C CA . THR B 1 310 ? -32.043 -11.194 13.662 1.00 10.83 310 THR A CA 1
ATOM 6124 C C . THR B 1 310 ? -31.767 -12.645 13.226 1.00 12.72 310 THR A C 1
ATOM 6125 O O . THR B 1 310 ? -30.817 -13.284 13.702 1.00 11.70 310 THR A O 1
ATOM 6129 N N . ASP B 1 311 ? -32.614 -13.188 12.357 1.00 10.63 311 ASP A N 1
ATOM 6130 C CA . ASP B 1 311 ? -32.580 -14.633 12.139 1.00 11.26 311 ASP A CA 1
ATOM 6131 C C . ASP B 1 311 ? -31.322 -15.143 11.434 1.00 13.77 311 ASP A C 1
ATOM 6132 O O . ASP B 1 311 ? -31.128 -16.359 11.339 1.00 16.57 311 ASP A O 1
ATOM 6137 N N . ASN B 1 312 ? -30.512 -14.228 10.883 1.00 12.07 312 ASN A N 1
ATOM 6138 C CA . ASN B 1 312 ? -29.251 -14.555 10.225 1.00 12.32 312 ASN A CA 1
ATOM 6139 C C . ASN B 1 312 ? -27.999 -14.538 11.126 1.00 11.87 312 ASN A C 1
ATOM 6140 O O . ASN B 1 312 ? -26.910 -14.937 10.688 1.00 12.89 312 ASN A O 1
ATOM 6145 N N . VAL B 1 313 ? -28.121 -14.005 12.339 1.00 10.47 313 VAL A N 1
ATOM 6146 C CA . VAL B 1 313 ? -26.965 -13.929 13.240 1.00 11.05 313 VAL A CA 1
ATOM 6147 C C . VAL B 1 313 ? -27.218 -14.598 14.596 1.00 11.13 313 VAL A C 1
ATOM 6148 O O . VAL B 1 313 ? -26.605 -14.238 15.587 1.00 10.01 313 VAL A O 1
ATOM 6152 N N . LEU B 1 314 ? -28.142 -15.553 14.644 1.00 10.22 314 LEU A N 1
ATOM 6153 C CA . LEU B 1 314 ? -28.455 -16.226 15.911 1.00 8.28 314 LEU A CA 1
ATOM 6154 C C . LEU B 1 314 ? -27.261 -16.988 16.509 1.00 8.26 314 LEU A C 1
ATOM 6155 O O . LEU B 1 314 ? -27.043 -16.929 17.705 1.00 9.28 314 LEU A O 1
ATOM 6160 N N . ASP B 1 315 ? -26.473 -17.692 15.697 1.00 11.66 315 ASP A N 1
ATOM 6161 C CA . ASP B 1 315 ? -25.290 -18.335 16.275 1.00 12.07 315 ASP A CA 1
ATOM 6162 C C . ASP B 1 315 ? -24.219 -17.351 16.704 1.00 10.97 315 ASP A C 1
ATOM 6163 O O . ASP B 1 315 ? -23.474 -17.622 17.650 1.00 10.52 315 ASP A O 1
ATOM 6168 N N . VAL B 1 316 ? -24.140 -16.203 16.025 1.00 9.86 316 VAL A N 1
ATOM 6169 C CA . VAL B 1 316 ? -23.228 -15.160 16.469 1.00 10.41 316 VAL A CA 1
ATOM 6170 C C . VAL B 1 316 ? -23.617 -14.725 17.863 1.00 12.09 316 VAL A C 1
ATOM 6171 O O . VAL B 1 316 ? -22.776 -14.618 18.761 1.00 9.95 316 VAL A O 1
ATOM 6175 N N . TRP B 1 317 ? -24.912 -14.486 18.066 1.00 10.92 317 TRP A N 1
ATOM 6176 C CA . TRP B 1 317 ? -25.405 -14.082 19.384 1.00 10.88 317 TRP A CA 1
ATOM 6177 C C . TRP B 1 317 ? -25.270 -15.163 20.457 1.00 10.65 317 TRP A C 1
ATOM 6178 O O . TRP B 1 317 ? -25.026 -14.858 21.630 1.00 9.16 317 TRP A O 1
ATOM 6189 N N . LYS B 1 318 ? -25.416 -16.421 20.072 1.00 10.57 318 LYS A N 1
ATOM 6190 C CA . LYS B 1 318 ? -25.180 -17.498 21.031 1.00 9.45 318 LYS A CA 1
ATOM 6191 C C . LYS B 1 318 ? -23.705 -17.558 21.459 1.00 9.68 318 LYS A C 1
ATOM 6192 O O . LYS B 1 318 ? -23.416 -17.726 22.633 1.00 12.56 318 LYS A O 1
ATOM 6198 N N . ALA B 1 319 ? -22.784 -17.373 20.518 1.00 11.24 319 ALA A N 1
ATOM 6199 C CA . ALA B 1 319 ? -21.357 -17.345 20.854 1.00 10.23 319 ALA A CA 1
ATOM 6200 C C . ALA B 1 319 ? -21.018 -16.143 21.746 1.00 11.83 319 ALA A C 1
ATOM 6201 O O . ALA B 1 319 ? -20.231 -16.268 22.688 1.00 13.35 319 ALA A O 1
ATOM 6203 N N . ALA B 1 320 ? -21.621 -14.984 21.458 1.00 8.54 320 ALA A N 1
ATOM 6204 C CA . ALA B 1 320 ? -21.342 -13.752 22.196 1.00 8.24 320 ALA A CA 1
ATOM 6205 C C . ALA B 1 320 ? -21.986 -13.701 23.593 1.00 8.18 320 ALA A C 1
ATOM 6206 O O . ALA B 1 320 ? -21.508 -12.994 24.479 1.00 11.12 320 ALA A O 1
ATOM 6208 N N . GLY B 1 321 ? -23.080 -14.447 23.765 1.00 11.66 321 GLY A N 1
ATOM 6209 C CA . GLY B 1 321 ? -23.909 -14.278 24.942 1.00 9.70 321 GLY A CA 1
ATOM 6210 C C . GLY B 1 321 ? -24.241 -15.521 25.764 1.00 10.26 321 GLY A C 1
ATOM 6211 O O . GLY B 1 321 ? -25.414 -15.902 25.884 1.00 12.28 321 GLY A O 1
ATOM 6212 N N . PRO B 1 322 ? -23.222 -16.150 26.371 1.00 11.66 322 PRO A N 1
ATOM 6213 C CA . PRO B 1 322 ? -23.477 -17.324 27.215 1.00 12.88 322 PRO A CA 1
ATOM 6214 C C . PRO B 1 322 ? -24.294 -16.988 28.475 1.00 13.29 322 PRO A C 1
ATOM 6215 O O . PRO B 1 322 ? -24.846 -17.909 29.094 1.00 15.04 322 PRO A O 1
ATOM 6219 N N . HIS B 1 323 ? -24.345 -15.716 28.871 1.00 9.97 323 HIS A N 1
ATOM 6220 C CA . HIS B 1 323 ? -25.136 -15.327 30.038 1.00 11.49 323 HIS A CA 1
ATOM 6221 C C . HIS B 1 323 ? -26.550 -14.868 29.656 1.00 11.52 323 HIS A C 1
ATOM 6222 O O . HIS B 1 323 ? -27.329 -14.511 30.528 1.00 11.62 323 HIS A O 1
ATOM 6229 N N . ILE B 1 324 ? -26.878 -14.909 28.372 1.00 9.38 324 ILE A N 1
ATOM 6230 C CA . ILE B 1 324 ? -28.227 -14.538 27.891 1.00 10.54 324 ILE A CA 1
ATOM 6231 C C . ILE B 1 324 ? -29.001 -15.832 27.625 1.00 8.97 324 ILE A C 1
ATOM 6232 O O . ILE B 1 324 ? -28.582 -16.642 26.816 1.00 13.70 324 ILE A O 1
ATOM 6237 N N . ASP B 1 325 ? -30.108 -16.048 28.325 1.00 9.65 325 ASP A N 1
ATOM 6238 C CA . ASP B 1 325 ? -30.722 -17.374 28.286 1.00 9.87 325 ASP A CA 1
ATOM 6239 C C . ASP B 1 325 ? -31.436 -17.693 26.987 1.00 11.54 325 ASP A C 1
ATOM 6240 O O . ASP B 1 325 ? -31.399 -18.843 26.527 1.00 11.31 325 ASP A O 1
ATOM 6245 N N . LEU B 1 326 ? -32.098 -16.702 26.401 1.00 9.15 326 LEU A N 1
ATOM 6246 C CA . LEU B 1 326 ? -32.737 -16.935 25.101 1.00 9.31 326 LEU A CA 1
ATOM 6247 C C . LEU B 1 326 ? -32.836 -15.631 24.320 1.00 12.81 326 LEU A C 1
ATOM 6248 O O . LEU B 1 326 ? -32.704 -14.537 24.899 1.00 9.87 326 LEU A O 1
ATOM 6253 N N . LEU B 1 327 ? -33.064 -15.786 23.010 1.00 7.33 327 LEU A N 1
ATOM 6254 C CA . LEU B 1 327 ? -33.206 -14.692 22.023 1.00 8.32 327 LEU A CA 1
ATOM 6255 C C . LEU B 1 327 ? -34.651 -14.698 21.535 1.00 7.94 327 LEU A C 1
ATOM 6256 O O . LEU B 1 327 ? -35.083 -15.681 20.943 1.00 8.84 327 LEU A O 1
ATOM 6261 N N . ALA B 1 328 ? -35.404 -13.629 21.809 1.00 9.23 328 ALA A N 1
ATOM 6262 C CA . ALA B 1 328 ? -36.863 -13.616 21.630 1.00 8.02 328 ALA A CA 1
ATOM 6263 C C . ALA B 1 328 ? -37.308 -12.720 20.488 1.00 10.10 328 ALA A C 1
ATOM 6264 O O . ALA B 1 328 ? -36.931 -11.544 20.450 1.00 12.62 328 ALA A O 1
ATOM 6266 N N . PRO B 1 329 ? -38.144 -13.244 19.588 1.00 10.53 329 PRO A N 1
ATOM 6267 C CA . PRO B 1 329 ? -38.648 -12.399 18.502 1.00 9.51 329 PRO A CA 1
ATOM 6268 C C . PRO B 1 329 ? -39.820 -11.507 18.899 1.00 11.05 329 PRO A C 1
ATOM 6269 O O . PRO B 1 329 ? -40.675 -11.925 19.678 1.00 10.91 329 PRO A O 1
ATOM 6273 N N . ASP B 1 330 ? -39.864 -10.315 18.310 1.00 8.67 330 ASP A N 1
ATOM 6274 C CA . ASP B 1 330 ? -40.995 -9.404 18.424 1.00 10.92 330 ASP A CA 1
ATOM 6275 C C . ASP B 1 330 ? -41.726 -9.495 17.087 1.00 11.74 330 ASP A C 1
ATOM 6276 O O . ASP B 1 330 ? -41.234 -8.967 16.087 1.00 10.53 330 ASP A O 1
ATOM 6281 N N . ILE B 1 331 ? -42.902 -10.120 17.057 1.00 8.40 331 ILE A N 1
ATOM 6282 C CA . ILE B 1 331 ? -43.504 -10.467 15.773 1.00 10.97 331 ILE A CA 1
ATOM 6283 C C . ILE B 1 331 ? -44.755 -9.636 15.442 1.00 10.98 331 ILE A C 1
ATOM 6284 O O . ILE B 1 331 ? -45.833 -9.815 16.043 1.00 11.03 331 ILE A O 1
ATOM 6289 N N . TYR B 1 332 ? -44.578 -8.721 14.489 1.00 10.37 332 TYR A N 1
ATOM 6290 C CA . TYR B 1 332 ? -45.652 -7.817 14.068 1.00 10.90 332 TYR A CA 1
ATOM 6291 C C . TYR B 1 332 ? -45.902 -8.066 12.588 1.00 16.19 332 TYR A C 1
ATOM 6292 O O . TYR B 1 332 ? -46.102 -7.134 11.821 1.00 11.83 332 TYR A O 1
ATOM 6301 N N . MET B 1 333 ? -45.871 -9.337 12.213 1.00 10.33 333 MET A N 1
ATOM 6302 C CA . MET B 1 333 ? -46.218 -9.769 10.862 1.00 12.79 333 MET A CA 1
ATOM 6303 C C . MET B 1 333 ? -47.435 -10.678 10.930 1.00 12.11 333 MET A C 1
ATOM 6304 O O . MET B 1 333 ? -47.309 -11.879 11.201 1.00 11.60 333 MET A O 1
ATOM 6309 N N . PRO B 1 334 ? -48.608 -10.153 10.560 1.00 11.85 334 PRO A N 1
ATOM 6310 C CA . PRO B 1 334 ? -49.802 -10.964 10.844 1.00 13.48 334 PRO A CA 1
ATOM 6311 C C . PRO B 1 334 ? -50.134 -12.064 9.836 1.00 14.42 334 PRO A C 1
ATOM 6312 O O . PRO B 1 334 ? -51.030 -12.856 10.139 1.00 15.06 334 PRO A O 1
ATOM 6316 N N . GLU B 1 335 ? -49.465 -12.116 8.685 1.00 11.88 335 GLU A N 1
ATOM 6317 C CA . GLU B 1 335 ? -49.768 -13.159 7.714 1.00 13.24 335 GLU A CA 1
ATOM 6318 C C . GLU B 1 335 ? -49.227 -14.480 8.217 1.00 11.32 335 GLU A C 1
ATOM 6319 O O . GLU B 1 335 ? -48.101 -14.550 8.712 1.00 12.18 335 GLU A O 1
ATOM 6325 N N . TYR B 1 336 ? -50.040 -15.518 8.071 1.00 12.42 336 TYR A N 1
ATOM 6326 C CA . TYR B 1 336 ? -49.774 -16.831 8.646 1.00 10.67 336 TYR A CA 1
ATOM 6327 C C . TYR B 1 336 ? -48.406 -17.378 8.250 1.00 13.26 336 TYR A C 1
ATOM 6328 O O . TYR B 1 336 ? -47.674 -17.862 9.098 1.00 12.57 336 TYR A O 1
ATOM 6337 N N . ARG B 1 337 ? -48.058 -17.332 6.969 1.00 12.62 337 ARG A N 1
ATOM 6338 C CA . ARG B 1 337 ? -46.818 -17.966 6.535 1.00 14.44 337 ARG A CA 1
ATOM 6339 C C . ARG B 1 337 ? -45.620 -17.225 7.132 1.00 14.08 337 ARG A C 1
ATOM 6340 O O . ARG B 1 337 ? -44.635 -17.848 7.562 1.00 13.51 337 ARG A O 1
ATOM 6348 N N . MET B 1 338 ? -45.721 -15.903 7.214 1.00 12.97 338 MET A N 1
ATOM 6349 C CA . MET B 1 338 ? -44.619 -15.132 7.786 1.00 12.42 338 MET A CA 1
ATOM 6350 C C . MET B 1 338 ? -44.490 -15.389 9.289 1.00 13.66 338 MET A C 1
ATOM 6351 O O . MET B 1 338 ? -43.393 -15.692 9.793 1.00 10.29 338 MET A O 1
ATOM 6356 N N . TYR B 1 339 ? -45.610 -15.293 10.000 1.00 12.38 339 TYR A N 1
ATOM 6357 C CA . TYR B 1 339 ? -45.602 -15.460 11.458 1.00 10.98 339 TYR A CA 1
ATOM 6358 C C . TYR B 1 339 ? -45.048 -16.852 11.819 1.00 11.11 339 TYR A C 1
ATOM 6359 O O . TYR B 1 339 ? -44.131 -16.974 12.641 1.00 10.78 339 TYR A O 1
ATOM 6368 N N . THR B 1 340 ? -45.579 -17.897 11.182 1.00 10.77 340 THR A N 1
ATOM 6369 C CA . THR B 1 340 ? -45.162 -19.262 11.551 1.00 11.24 340 THR A CA 1
ATOM 6370 C C . THR B 1 340 ? -43.733 -19.588 11.128 1.00 11.94 340 THR A C 1
ATOM 6371 O O . THR B 1 340 ? -43.073 -20.431 11.745 1.00 11.75 340 THR A O 1
ATOM 6375 N N . THR B 1 341 ? -43.250 -18.944 10.073 1.00 13.45 341 THR A N 1
ATOM 6376 C CA . THR B 1 341 ? -41.852 -19.111 9.688 1.00 13.31 341 THR A CA 1
ATOM 6377 C C . THR B 1 341 ? -40.923 -18.497 10.753 1.00 10.39 341 THR A C 1
ATOM 6378 O O . THR B 1 341 ? -39.900 -19.092 11.104 1.00 10.69 341 THR A O 1
ATOM 6382 N N . VAL B 1 342 ? -41.274 -17.311 11.256 1.00 8.49 342 VAL A N 1
ATOM 6383 C CA . VAL B 1 342 ? -40.482 -16.685 12.321 1.00 9.40 342 VAL A CA 1
ATOM 6384 C C . VAL B 1 342 ? -40.469 -17.585 13.550 1.00 8.88 342 VAL A C 1
ATOM 6385 O O . VAL B 1 342 ? -39.407 -17.792 14.144 1.00 10.73 342 VAL A O 1
ATOM 6389 N N . LEU B 1 343 ? -41.622 -18.144 13.928 1.00 9.40 343 LEU A N 1
ATOM 6390 C CA . LEU B 1 343 ? -41.641 -19.070 15.078 1.00 9.82 343 LEU A CA 1
ATOM 6391 C C . LEU B 1 343 ? -40.658 -20.256 14.905 1.00 10.71 343 LEU A C 1
ATOM 6392 O O . LEU B 1 343 ? -39.932 -20.624 15.839 1.00 10.74 343 LEU A O 1
ATOM 6397 N N . GLU B 1 344 ? -40.640 -20.847 13.712 1.00 11.08 344 GLU A N 1
ATOM 6398 C CA . GLU B 1 344 ? -39.777 -21.996 13.422 1.00 13.01 344 GLU A CA 1
ATOM 6399 C C . GLU B 1 344 ? -38.319 -21.614 13.489 1.00 11.45 344 GLU A C 1
ATOM 6400 O O . GLU B 1 344 ? -37.497 -22.386 13.942 1.00 12.68 344 GLU A O 1
ATOM 6406 N N . ARG B 1 345 ? -38.000 -20.421 13.005 1.00 11.98 345 ARG A N 1
ATOM 6407 C CA . ARG B 1 345 ? -36.593 -20.005 12.992 1.00 10.54 345 ARG A CA 1
ATOM 6408 C C . ARG B 1 345 ? -36.065 -19.695 14.388 1.00 11.39 345 ARG A C 1
ATOM 6409 O O . ARG B 1 345 ? -34.888 -19.948 14.651 1.00 12.15 345 ARG A O 1
ATOM 6417 N N . TYR B 1 346 ? -36.883 -19.096 15.262 1.00 10.24 346 TYR A N 1
ATOM 6418 C CA . TYR B 1 346 ? -36.388 -18.804 16.615 1.00 9.46 346 TYR A CA 1
ATOM 6419 C C . TYR B 1 346 ? -36.456 -20.027 17.554 1.00 9.62 346 TYR A C 1
ATOM 6420 O O . TYR B 1 346 ? -35.697 -20.105 18.515 1.00 11.53 346 TYR A O 1
ATOM 6429 N N . ALA B 1 347 ? -37.334 -20.986 17.268 1.00 9.22 347 ALA A N 1
ATOM 6430 C CA . ALA B 1 347 ? -37.380 -22.225 18.067 1.00 10.08 347 ALA A CA 1
ATOM 6431 C C . ALA B 1 347 ? -36.296 -23.185 17.577 1.00 10.94 347 ALA A C 1
ATOM 6432 O O . ALA B 1 347 ? -36.420 -23.784 16.502 1.00 13.18 347 ALA A O 1
ATOM 6434 N N . ARG B 1 348 ? -35.222 -23.306 18.363 1.00 9.86 348 ARG A N 1
ATOM 6435 C CA . ARG B 1 348 ? -34.030 -24.062 17.981 1.00 8.84 348 ARG A CA 1
ATOM 6436 C C . ARG B 1 348 ? -33.648 -24.985 19.139 1.00 10.47 348 ARG A C 1
ATOM 6437 O O . ARG B 1 348 ? -33.986 -24.719 20.305 1.00 10.09 348 ARG A O 1
ATOM 6445 N N . PRO B 1 349 ? -32.854 -26.032 18.860 1.00 11.42 349 PRO A N 1
ATOM 6446 C CA . PRO B 1 349 ? -32.382 -26.808 20.020 1.00 11.20 349 PRO A CA 1
ATOM 6447 C C . PRO B 1 349 ? -31.627 -25.956 21.056 1.00 12.04 349 PRO A C 1
ATOM 6448 O O . PRO B 1 349 ? -31.706 -26.258 22.260 1.00 12.55 349 PRO A O 1
ATOM 6452 N N . ASP B 1 350 ? -30.950 -24.889 20.613 1.00 9.29 350 ASP A N 1
ATOM 6453 C CA . ASP B 1 350 ? -30.216 -24.012 21.520 1.00 8.78 350 ASP A CA 1
ATOM 6454 C C . ASP B 1 350 ? -30.967 -22.744 21.899 1.00 10.84 350 ASP A C 1
ATOM 6455 O O . ASP B 1 350 ? -30.394 -21.832 22.502 1.00 11.32 350 ASP A O 1
ATOM 6460 N N . ASN B 1 351 ? -32.258 -22.697 21.591 1.00 9.60 351 ASN A N 1
ATOM 6461 C CA . ASN B 1 351 ? -33.015 -21.473 21.852 1.00 9.14 351 ASN A CA 1
ATOM 6462 C C . ASN B 1 351 ? -34.485 -21.753 22.133 1.00 7.83 351 ASN A C 1
ATOM 6463 O O . ASN B 1 351 ? -35.233 -22.117 21.230 1.00 9.37 351 ASN A O 1
ATOM 6468 N N . ALA B 1 352 ? -34.890 -21.596 23.398 1.00 8.34 352 ALA A N 1
ATOM 6469 C CA . ALA B 1 352 ? -36.310 -21.717 23.744 1.00 7.88 352 ALA A CA 1
ATOM 6470 C C . ALA B 1 352 ? -37.113 -20.585 23.089 1.00 11.05 352 ALA A C 1
ATOM 6471 O O . ALA B 1 352 ? -36.688 -19.433 23.121 1.00 10.85 352 ALA A O 1
ATOM 6473 N N . LEU B 1 353 ? -38.286 -20.907 22.530 1.00 9.51 353 LEU A N 1
ATOM 6474 C CA . LEU B 1 353 ? -39.121 -19.870 21.909 1.00 8.35 353 LEU A CA 1
ATOM 6475 C C . LEU B 1 353 ? -39.901 -19.063 22.951 1.00 11.46 353 LEU A C 1
ATOM 6476 O O . LEU B 1 353 ? -40.673 -19.611 23.743 1.00 11.65 353 LEU A O 1
ATOM 6481 N N . PHE B 1 354 ? -39.665 -17.755 22.970 1.00 7.93 354 PHE A N 1
ATOM 6482 C CA . PHE B 1 354 ? -40.468 -16.830 23.756 1.00 8.87 354 PHE A CA 1
ATOM 6483 C C . PHE B 1 354 ? -40.832 -15.699 22.816 1.00 9.53 354 PHE A C 1
ATOM 6484 O O . PHE B 1 354 ? -39.954 -15.003 22.352 1.00 10.44 354 PHE A O 1
ATOM 6492 N N . VAL B 1 355 ? -42.111 -15.541 22.507 1.00 9.41 355 VAL A N 1
ATOM 6493 C CA . VAL B 1 355 ? -42.550 -14.388 21.709 1.00 6.86 355 VAL A CA 1
ATOM 6494 C C . VAL B 1 355 ? -42.719 -13.215 22.666 1.00 10.07 355 VAL A C 1
ATOM 6495 O O . VAL B 1 355 ? -43.719 -13.111 23.379 1.00 10.30 355 VAL A O 1
ATOM 6499 N N . ALA B 1 356 ? -41.694 -12.366 22.736 1.00 10.27 356 ALA A N 1
ATOM 6500 C CA . ALA B 1 356 ? -41.649 -11.316 23.742 1.00 8.62 356 ALA A CA 1
ATOM 6501 C C . ALA B 1 356 ? -42.662 -10.205 23.476 1.00 10.32 356 ALA A C 1
ATOM 6502 O O . ALA B 1 356 ? -43.066 -9.487 24.410 1.00 9.03 356 ALA A O 1
ATOM 6504 N N . GLU B 1 357 ? -42.979 -10.005 22.199 1.00 9.80 357 GLU A N 1
ATOM 6505 C CA . GLU B 1 357 ? -43.978 -9.014 21.747 1.00 9.29 357 GLU A CA 1
ATOM 6506 C C . GLU B 1 357 ? -44.703 -9.520 20.533 1.00 9.18 357 GLU A C 1
ATOM 6507 O O . GLU B 1 357 ? -44.094 -10.202 19.711 1.00 12.09 357 GLU A O 1
ATOM 6513 N N . THR B 1 358 ? -45.984 -9.156 20.410 1.00 10.13 358 THR A N 1
ATOM 6514 C CA . THR B 1 358 ? -46.723 -9.383 19.201 1.00 10.22 358 THR A CA 1
ATOM 6515 C C . THR B 1 358 ? -47.898 -8.387 19.161 1.00 11.00 358 THR A C 1
ATOM 6516 O O . THR B 1 358 ? -48.164 -7.717 20.154 1.00 9.54 358 THR A O 1
ATOM 6520 N N . GLY B 1 359 ? -48.552 -8.267 18.007 1.00 12.47 359 GLY A N 1
ATOM 6521 C CA . GLY B 1 359 ? -49.631 -7.296 17.808 1.00 9.60 359 GLY A CA 1
ATOM 6522 C C . GLY B 1 359 ? -50.870 -7.541 18.656 1.00 11.23 359 GLY A C 1
ATOM 6523 O O . GLY B 1 359 ? -51.068 -8.657 19.172 1.00 10.55 359 GLY A O 1
ATOM 6524 N N . ASN B 1 360 ? -51.701 -6.499 18.797 1.00 11.48 360 ASN A N 1
ATOM 6525 C CA . ASN B 1 360 ? -52.924 -6.602 19.591 1.00 12.66 360 ASN A CA 1
ATOM 6526 C C . ASN B 1 360 ? -54.194 -6.360 18.775 1.00 14.47 360 ASN A C 1
ATOM 6527 O O . ASN B 1 360 ? -55.257 -6.058 19.339 1.00 16.37 360 ASN A O 1
ATOM 6532 N N . ARG B 1 361 ? -54.081 -6.532 17.460 1.00 13.88 361 ARG A N 1
ATOM 6533 C CA . ARG B 1 361 ? -55.264 -6.656 16.602 1.00 17.31 361 ARG A CA 1
ATOM 6534 C C . ARG B 1 361 ? -55.800 -8.075 16.772 1.00 13.69 361 ARG A C 1
ATOM 6535 O O . ARG B 1 361 ? -55.034 -8.986 17.050 1.00 12.55 361 ARG A O 1
ATOM 6543 N N . PRO B 1 362 ? -57.118 -8.276 16.623 1.00 12.88 362 PRO A N 1
ATOM 6544 C CA . PRO B 1 362 ? -57.696 -9.586 16.968 1.00 13.85 362 PRO A CA 1
ATOM 6545 C C . PRO B 1 362 ? -57.092 -10.780 16.219 1.00 15.52 362 PRO A C 1
ATOM 6546 O O . PRO B 1 362 ? -57.047 -11.881 16.787 1.00 15.23 362 PRO A O 1
ATOM 6550 N N . GLU B 1 363 ? -56.627 -10.578 14.984 1.00 12.10 363 GLU A N 1
ATOM 6551 C CA A GLU B 1 363 ? -56.080 -11.680 14.203 0.61 14.63 363 GLU A CA 1
ATOM 6552 C CA B GLU B 1 363 ? -56.053 -11.654 14.183 0.39 14.56 363 GLU A CA 1
ATOM 6553 C C . GLU B 1 363 ? -54.798 -12.238 14.825 1.00 12.90 363 GLU A C 1
ATOM 6554 O O . GLU B 1 363 ? -54.407 -13.372 14.524 1.00 11.66 363 GLU A O 1
ATOM 6565 N N . TYR B 1 364 ? -54.142 -11.456 15.694 1.00 12.76 364 TYR A N 1
ATOM 6566 C CA . TYR B 1 364 ? -52.924 -11.957 16.366 1.00 13.22 364 TYR A CA 1
ATOM 6567 C C . TYR B 1 364 ? -53.210 -12.980 17.464 1.00 10.90 364 TYR A C 1
ATOM 6568 O O . TYR B 1 364 ? -52.346 -13.789 17.792 1.00 9.53 364 TYR A O 1
ATOM 6577 N N . ALA B 1 365 ? -54.391 -12.907 18.080 1.00 12.08 365 ALA A N 1
ATOM 6578 C CA . ALA B 1 365 ? -54.647 -13.696 19.280 1.00 13.32 365 ALA A CA 1
ATOM 6579 C C . ALA B 1 365 ? -54.416 -15.198 19.086 1.00 11.06 365 ALA A C 1
ATOM 6580 O O . ALA B 1 365 ? -53.846 -15.869 19.959 1.00 12.84 365 ALA A O 1
ATOM 6582 N N . ARG B 1 366 ? -54.815 -15.735 17.940 1.00 11.03 366 ARG A N 1
ATOM 6583 C CA . ARG B 1 366 ? -54.740 -17.185 17.719 1.00 10.39 366 ARG A CA 1
ATOM 6584 C C . ARG B 1 366 ? -53.295 -17.728 17.657 1.00 10.18 366 ARG A C 1
ATOM 6585 O O . ARG B 1 366 ? -53.059 -18.936 17.786 1.00 10.65 366 ARG A O 1
ATOM 6593 N N . TYR B 1 367 ? -52.320 -16.838 17.472 1.00 9.31 367 TYR A N 1
ATOM 6594 C CA . TYR B 1 367 ? -50.948 -17.304 17.350 1.00 9.02 367 TYR A CA 1
ATOM 6595 C C . TYR B 1 367 ? -50.323 -17.731 18.677 1.00 9.62 367 TYR A C 1
ATOM 6596 O O . TYR B 1 367 ? -49.229 -18.289 18.690 1.00 10.01 367 TYR A O 1
ATOM 6605 N N . LEU B 1 368 ? -51.021 -17.491 19.787 1.00 9.78 368 LEU A N 1
ATOM 6606 C CA . LEU B 1 368 ? -50.571 -18.012 21.095 1.00 9.68 368 LEU A CA 1
ATOM 6607 C C . LEU B 1 368 ? -50.364 -19.524 21.031 1.00 8.78 368 LEU A C 1
ATOM 6608 O O . LEU B 1 368 ? -49.364 -20.079 21.501 1.00 9.11 368 LEU A O 1
ATOM 6613 N N . PHE B 1 369 ? -51.299 -20.208 20.385 1.00 11.14 369 PHE A N 1
ATOM 6614 C CA A PHE B 1 369 ? -51.303 -21.665 20.397 0.71 10.98 369 PHE A CA 1
ATOM 6615 C CA B PHE B 1 369 ? -51.285 -21.672 20.427 0.29 10.84 369 PHE A CA 1
ATOM 6616 C C . PHE B 1 369 ? -50.143 -22.319 19.615 1.00 10.36 369 PHE A C 1
ATOM 6617 O O . PHE B 1 369 ? -49.423 -23.146 20.163 1.00 10.10 369 PHE A O 1
ATOM 6632 N N . PRO B 1 370 ? -49.933 -21.940 18.334 1.00 12.69 370 PRO A N 1
ATOM 6633 C CA . PRO B 1 370 ? -48.737 -22.536 17.708 1.00 14.63 370 PRO A CA 1
ATOM 6634 C C . PRO B 1 370 ? -47.426 -22.142 18.412 1.00 10.82 370 PRO A C 1
ATOM 6635 O O . PRO B 1 370 ? -46.453 -22.893 18.338 1.00 10.35 370 PRO A O 1
ATOM 6639 N N . THR B 1 371 ? -47.396 -20.976 19.064 1.00 10.48 371 THR A N 1
ATOM 6640 C CA . THR B 1 371 ? -46.201 -20.560 19.810 1.00 8.08 371 THR A CA 1
ATOM 6641 C C . THR B 1 371 ? -45.926 -21.530 20.964 1.00 12.24 371 THR A C 1
ATOM 6642 O O . THR B 1 371 ? -44.796 -22.014 21.137 1.00 10.00 371 THR A O 1
ATOM 6646 N N . LEU B 1 372 ? -46.959 -21.820 21.754 1.00 10.51 372 LEU A N 1
ATOM 6647 C CA . LEU B 1 372 ? -46.802 -22.795 22.837 1.00 9.92 372 LEU A CA 1
ATOM 6648 C C . LEU B 1 372 ? -46.458 -24.171 22.254 1.00 9.81 372 LEU A C 1
ATOM 6649 O O . LEU B 1 372 ? -45.705 -24.942 22.858 1.00 11.66 372 LEU A O 1
ATOM 6654 N N . GLY B 1 373 ? -46.981 -24.479 21.074 1.00 11.87 373 GLY A N 1
ATOM 6655 C CA . GLY B 1 373 ? -46.691 -25.747 20.407 1.00 11.95 373 GLY A CA 1
ATOM 6656 C C . GLY B 1 373 ? -45.228 -25.977 20.041 1.00 11.68 373 GLY A C 1
ATOM 6657 O O . GLY B 1 373 ? -44.833 -27.103 19.737 1.00 13.06 373 GLY A O 1
ATOM 6658 N N . HIS B 1 374 ? -44.419 -24.915 20.042 1.00 9.73 374 HIS A N 1
ATOM 6659 C CA . HIS B 1 374 ? -42.975 -25.091 19.857 1.00 11.06 374 HIS A CA 1
ATOM 6660 C C . HIS B 1 374 ? -42.247 -25.446 21.156 1.00 11.60 374 HIS A C 1
ATOM 6661 O O . HIS B 1 374 ? -41.010 -25.580 21.166 1.00 11.09 374 HIS A O 1
ATOM 6668 N N . ASP B 1 375 ? -43.002 -25.621 22.238 1.00 11.33 375 ASP A N 1
ATOM 6669 C CA . ASP B 1 375 ? -42.446 -26.109 23.503 1.00 10.72 375 ASP A CA 1
ATOM 6670 C C . ASP B 1 375 ? -41.339 -25.205 24.050 1.00 12.41 375 ASP A C 1
ATOM 6671 O O . ASP B 1 375 ? -40.327 -25.698 24.544 1.00 12.89 375 ASP A O 1
ATOM 6676 N N . GLY B 1 376 ? -41.568 -23.894 23.966 1.00 11.23 376 GLY A N 1
ATOM 6677 C CA . GLY B 1 376 ? -40.702 -22.889 24.553 1.00 11.83 376 GLY A CA 1
ATOM 6678 C C . GLY B 1 376 ? -41.288 -22.426 25.879 1.00 12.46 376 GLY A C 1
ATOM 6679 O O . GLY B 1 376 ? -41.809 -23.245 26.662 1.00 12.78 376 GLY A O 1
ATOM 6680 N N . VAL B 1 377 ? -41.212 -21.123 26.160 1.00 11.66 377 VAL A N 1
ATOM 6681 C CA . VAL B 1 377 ? -41.632 -20.668 27.470 1.00 11.04 377 VAL A CA 1
ATOM 6682 C C . VAL B 1 377 ? -42.779 -19.658 27.461 1.00 10.57 377 VAL A C 1
ATOM 6683 O O . VAL B 1 377 ? -43.132 -19.156 28.509 1.00 9.66 377 VAL A O 1
ATOM 6687 N N . GLY B 1 378 ? -43.338 -19.347 26.290 1.00 9.91 378 GLY A N 1
ATOM 6688 C CA . GLY B 1 378 ? -44.534 -18.513 26.295 1.00 9.74 378 GLY A CA 1
ATOM 6689 C C . GLY B 1 378 ? -44.637 -17.433 25.226 1.00 10.72 378 GLY A C 1
ATOM 6690 O O . GLY B 1 378 ? -43.944 -17.454 24.194 1.00 10.65 378 GLY A O 1
ATOM 6691 N N . TRP B 1 379 ? -45.558 -16.505 25.465 1.00 9.24 379 TRP A N 1
ATOM 6692 C CA . TRP B 1 379 ? -46.019 -15.578 24.430 1.00 9.01 379 TRP A CA 1
ATOM 6693 C C . TRP B 1 379 ? -46.620 -14.373 25.115 1.00 9.53 379 TRP A C 1
ATOM 6694 O O . TRP B 1 379 ? -47.376 -14.523 26.075 1.00 10.36 379 TRP A O 1
ATOM 6705 N N . SER B 1 380 ? -46.343 -13.186 24.585 1.00 10.65 380 SER A N 1
ATOM 6706 C CA . SER B 1 380 ? -46.885 -11.958 25.164 1.00 9.80 380 SER A CA 1
ATOM 6707 C C . SER B 1 380 ? -47.402 -10.992 24.086 1.00 10.52 380 SER A C 1
ATOM 6708 O O . SER B 1 380 ? -46.796 -10.853 23.035 1.00 9.49 380 SER A O 1
ATOM 6711 N N . ALA B 1 381 ? -48.535 -10.342 24.373 1.00 8.27 381 ALA A N 1
ATOM 6712 C CA . ALA B 1 381 ? -49.118 -9.379 23.445 1.00 10.07 381 ALA A CA 1
ATOM 6713 C C . ALA B 1 381 ? -48.796 -7.966 23.885 1.00 8.58 381 ALA A C 1
ATOM 6714 O O . ALA B 1 381 ? -48.861 -7.649 25.087 1.00 11.55 381 ALA A O 1
ATOM 6716 N N . PHE B 1 382 ? -48.489 -7.094 22.909 1.00 10.36 382 PHE A N 1
ATOM 6717 C CA . PHE B 1 382 ? -48.040 -5.733 23.205 1.00 10.13 382 PHE A CA 1
ATOM 6718 C C . PHE B 1 382 ? -49.130 -4.659 23.097 1.00 9.50 382 PHE A C 1
ATOM 6719 O O . PHE B 1 382 ? -49.965 -4.701 22.193 1.00 11.43 382 PHE A O 1
ATOM 6727 N N . GLY B 1 383 ? -49.079 -3.681 24.006 1.00 11.44 383 GLY A N 1
ATOM 6728 C CA . GLY B 1 383 ? -49.942 -2.497 23.959 1.00 9.00 383 GLY A CA 1
ATOM 6729 C C . GLY B 1 383 ? -51.229 -2.630 24.742 1.00 11.97 383 GLY A C 1
ATOM 6730 O O . GLY B 1 383 ? -52.257 -2.083 24.363 1.00 12.43 383 GLY A O 1
ATOM 6731 N N . MET B 1 384 ? -51.174 -3.376 25.836 1.00 11.83 384 MET A N 1
ATOM 6732 C CA . MET B 1 384 ? -52.367 -3.762 26.565 1.00 13.97 384 MET A CA 1
ATOM 6733 C C . MET B 1 384 ? -52.592 -2.910 27.802 1.00 13.76 384 MET A C 1
ATOM 6734 O O . MET B 1 384 ? -52.297 -3.329 28.913 1.00 18.76 384 MET A O 1
ATOM 6739 N N . ASP B 1 385 ? -53.082 -1.695 27.599 1.00 10.43 385 ASP A N 1
ATOM 6740 C CA . ASP B 1 385 ? -53.526 -0.868 28.711 1.00 11.88 385 ASP A CA 1
ATOM 6741 C C . ASP B 1 385 ? -54.574 0.130 28.205 1.00 12.37 385 ASP A C 1
ATOM 6742 O O . ASP B 1 385 ? -54.889 0.173 27.014 1.00 13.36 385 ASP A O 1
ATOM 6747 N N . TYR B 1 386 ? -55.138 0.895 29.134 1.00 12.28 386 TYR A N 1
ATOM 6748 C CA . TYR B 1 386 ? -56.203 1.840 28.830 1.00 11.94 386 TYR A CA 1
ATOM 6749 C C . TYR B 1 386 ? -55.716 3.299 28.724 1.00 14.46 386 TYR A C 1
ATOM 6750 O O . TYR B 1 386 ? -56.492 4.238 28.978 1.00 16.97 386 TYR A O 1
ATOM 6759 N N . THR B 1 387 ? -54.456 3.509 28.335 1.00 13.05 387 THR A N 1
ATOM 6760 C CA . THR B 1 387 ? -53.917 4.879 28.272 1.00 12.56 387 THR A CA 1
ATOM 6761 C C . THR B 1 387 ? -54.317 5.643 27.004 1.00 18.91 387 THR A C 1
ATOM 6762 O O . THR B 1 387 ? -53.877 6.769 26.795 1.00 22.12 387 THR A O 1
ATOM 6766 N N . ARG B 1 388 ? -55.110 5.002 26.155 1.00 19.72 388 ARG A N 1
ATOM 6767 C CA . ARG B 1 388 ? -55.632 5.613 24.936 1.00 21.50 388 ARG A CA 1
ATOM 6768 C C . ARG B 1 388 ? -54.526 6.025 23.976 1.00 18.88 388 ARG A C 1
ATOM 6769 O O . ARG B 1 388 ? -54.624 7.022 23.296 1.00 24.36 388 ARG A O 1
ATOM 6777 N N . TYR B 1 389 ? -53.475 5.217 23.930 1.00 21.98 389 TYR A N 1
ATOM 6778 C CA . TYR B 1 389 ? -52.486 5.287 22.872 1.00 20.26 389 TYR A CA 1
ATOM 6779 C C . TYR B 1 389 ? -52.825 4.195 21.855 1.00 20.09 389 TYR A C 1
ATOM 6780 O O . TYR B 1 389 ? -53.316 3.123 22.209 1.00 20.55 389 TYR A O 1
ATOM 6789 N N . SER B 1 390 ? -52.544 4.453 20.592 1.00 15.92 390 SER A N 1
ATOM 6790 C CA . SER B 1 390 ? -52.738 3.420 19.574 1.00 15.87 390 SER A CA 1
ATOM 6791 C C . SER B 1 390 ? -51.531 3.335 18.652 1.00 18.06 390 SER A C 1
ATOM 6792 O O . SER B 1 390 ? -51.102 4.354 18.122 1.00 19.45 390 SER A O 1
ATOM 6795 N N . ASN B 1 391 ? -50.998 2.130 18.447 1.00 15.94 391 ASN A N 1
ATOM 6796 C CA . ASN B 1 391 ? -49.974 1.943 17.426 1.00 22.25 391 ASN A CA 1
ATOM 6797 C C . ASN B 1 391 ? -50.598 1.422 16.124 1.00 22.82 391 ASN A C 1
ATOM 6798 O O . ASN B 1 391 ? -49.919 0.814 15.301 1.00 25.06 391 ASN A O 1
ATOM 6803 N N . TYR B 1 392 ? -51.890 1.690 15.938 1.00 19.44 392 TYR A N 1
ATOM 6804 C CA . TYR B 1 392 ? -52.540 1.490 14.637 1.00 23.45 392 TYR A CA 1
ATOM 6805 C C . TYR B 1 392 ? -51.754 2.290 13.590 1.00 30.80 392 TYR A C 1
ATOM 6806 O O . TYR B 1 392 ? -51.275 3.399 13.896 1.00 24.95 392 TYR A O 1
ATOM 6815 N N . PRO B 1 393 ? -51.605 1.749 12.358 1.00 28.85 393 PRO A N 1
ATOM 6816 C CA . PRO B 1 393 ? -52.230 0.539 11.790 1.00 28.99 393 PRO A CA 1
ATOM 6817 C C . PRO B 1 393 ? -51.543 -0.782 12.136 1.00 29.48 393 PRO A C 1
ATOM 6818 O O . PRO B 1 393 ? -52.027 -1.837 11.728 1.00 34.37 393 PRO A O 1
ATOM 6822 N N . LEU B 1 394 ? -50.435 -0.728 12.867 1.00 29.90 394 LEU A N 1
ATOM 6823 C CA . LEU B 1 394 ? -49.767 -1.945 13.337 1.00 25.49 394 LEU A CA 1
ATOM 6824 C C . LEU B 1 394 ? -50.622 -2.733 14.338 1.00 26.00 394 LEU A C 1
ATOM 6825 O O . LEU B 1 394 ? -50.757 -3.963 14.247 1.00 25.81 394 LEU A O 1
ATOM 6830 N N . GLY B 1 395 ? -51.159 -2.009 15.308 1.00 20.71 395 GLY A N 1
ATOM 6831 C CA . GLY B 1 395 ? -51.929 -2.593 16.393 1.00 19.95 395 GLY A CA 1
ATOM 6832 C C . GLY B 1 395 ? -53.356 -2.098 16.336 1.00 20.51 395 GLY A C 1
ATOM 6833 O O . GLY B 1 395 ? -53.814 -1.584 15.306 1.00 17.12 395 GLY A O 1
ATOM 6834 N N . ALA B 1 396 ? -54.070 -2.284 17.436 1.00 16.44 396 ALA A N 1
ATOM 6835 C CA . ALA B 1 396 ? -55.481 -1.930 17.525 1.00 16.79 396 ALA A CA 1
ATOM 6836 C C . ALA B 1 396 ? -55.698 -0.422 17.616 1.00 16.52 396 ALA A C 1
ATOM 6837 O O . ALA B 1 396 ? -54.921 0.273 18.242 1.00 18.61 396 ALA A O 1
ATOM 6839 N N . LYS B 1 397 ? -56.757 0.069 16.977 1.00 17.28 397 LYS A N 1
ATOM 6840 C CA . LYS B 1 397 ? -57.148 1.473 17.107 1.00 19.97 397 LYS A CA 1
ATOM 6841 C C . LYS B 1 397 ? -57.546 1.778 18.542 1.00 16.61 397 LYS A C 1
ATOM 6842 O O . LYS B 1 397 ? -57.236 2.848 19.069 1.00 20.01 397 LYS A O 1
ATOM 6848 N N . HIS B 1 398 ? -58.236 0.826 19.173 1.00 15.92 398 HIS A N 1
ATOM 6849 C CA . HIS B 1 398 ? -58.752 0.996 20.528 1.00 21.11 398 HIS A CA 1
ATOM 6850 C C . HIS B 1 398 ? -58.567 -0.240 21.384 1.00 18.78 398 HIS A C 1
ATOM 6851 O O . HIS B 1 398 ? -58.825 -1.361 20.960 1.00 23.66 398 HIS A O 1
ATOM 6858 N N . VAL B 1 399 ? -58.121 -0.016 22.606 1.00 17.68 399 VAL A N 1
ATOM 6859 C CA . VAL B 1 399 ? -58.035 -1.098 23.567 1.00 18.58 399 VAL A CA 1
ATOM 6860 C C . VAL B 1 399 ? -59.116 -0.889 24.600 1.00 18.85 399 VAL A C 1
ATOM 6861 O O . VAL B 1 399 ? -59.103 0.094 25.331 1.00 22.74 399 VAL A O 1
ATOM 6865 N N . ASN B 1 400 ? -60.071 -1.804 24.643 1.00 17.13 400 ASN A N 1
ATOM 6866 C CA . ASN B 1 400 ? -61.123 -1.730 25.638 1.00 23.24 400 ASN A CA 1
ATOM 6867 C C . ASN B 1 400 ? -61.611 -3.120 25.958 1.00 25.42 400 ASN A C 1
ATOM 6868 O O . ASN B 1 400 ? -61.154 -4.102 25.364 1.00 22.32 400 ASN A O 1
ATOM 6873 N N . GLU B 1 401 ? -62.571 -3.201 26.870 1.00 27.19 401 GLU A N 1
ATOM 6874 C CA . GLU B 1 401 ? -63.023 -4.474 27.399 1.00 26.86 401 GLU A CA 1
ATOM 6875 C C . GLU B 1 401 ? -63.452 -5.423 26.269 1.00 28.74 401 GLU A C 1
ATOM 6876 O O . GLU B 1 401 ? -63.240 -6.637 26.319 1.00 27.50 401 GLU A O 1
ATOM 6882 N N . GLU B 1 402 ? -64.014 -4.843 25.218 1.00 31.08 402 GLU A N 1
ATOM 6883 C CA . GLU B 1 402 ? -64.472 -5.605 24.065 1.00 27.26 402 GLU A CA 1
ATOM 6884 C C . GLU B 1 402 ? -63.318 -6.097 23.167 1.00 24.90 402 GLU A C 1
ATOM 6885 O O . GLU B 1 402 ? -63.321 -7.252 22.734 1.00 27.90 402 GLU A O 1
ATOM 6891 N N . THR B 1 403 ? -62.347 -5.229 22.870 1.00 23.21 403 THR A N 1
ATOM 6892 C CA . THR B 1 403 ? -61.244 -5.609 21.990 1.00 20.96 403 THR A CA 1
ATOM 6893 C C . THR B 1 403 ? -60.202 -6.487 22.718 1.00 19.18 403 THR A C 1
ATOM 6894 O O . THR B 1 403 ? -59.359 -7.123 22.071 1.00 21.86 403 THR A O 1
ATOM 6898 N N . LEU B 1 404 ? -60.257 -6.539 24.049 1.00 17.86 404 LEU A N 1
ATOM 6899 C CA . LEU B 1 404 ? -59.456 -7.527 24.801 1.00 15.89 404 LEU A CA 1
ATOM 6900 C C . LEU B 1 404 ? -60.027 -8.955 24.733 1.00 15.65 404 LEU A C 1
ATOM 6901 O O . LEU B 1 404 ? -59.298 -9.932 24.948 1.00 15.40 404 LEU A O 1
ATOM 6906 N N . ALA B 1 405 ? -61.326 -9.088 24.470 1.00 15.71 405 ALA A N 1
ATOM 6907 C CA . ALA B 1 405 ? -61.982 -10.402 24.580 1.00 15.03 405 ALA A CA 1
ATOM 6908 C C . ALA B 1 405 ? -61.328 -11.582 23.817 1.00 12.99 405 ALA A C 1
ATOM 6909 O O . ALA B 1 405 ? -61.189 -12.673 24.395 1.00 16.94 405 ALA A O 1
ATOM 6911 N N . PRO B 1 406 ? -60.923 -11.400 22.533 1.00 17.09 406 PRO A N 1
ATOM 6912 C CA . PRO B 1 406 ? -60.293 -12.560 21.866 1.00 15.97 406 PRO A CA 1
ATOM 6913 C C . PRO B 1 406 ? -58.968 -12.996 22.536 1.00 15.03 406 PRO A C 1
ATOM 6914 O O . PRO B 1 406 ? -58.658 -14.196 22.594 1.00 15.22 406 PRO A O 1
ATOM 6918 N N . PHE B 1 407 ? -58.215 -12.032 23.058 1.00 12.48 407 PHE A N 1
ATOM 6919 C CA . PHE B 1 407 ? -56.977 -12.353 23.749 1.00 14.35 407 PHE A CA 1
ATOM 6920 C C . PHE B 1 407 ? -57.271 -12.989 25.112 1.00 10.63 407 PHE A C 1
ATOM 6921 O O . PHE B 1 407 ? -56.607 -13.962 25.513 1.00 12.46 407 PHE A O 1
ATOM 6929 N N . ALA B 1 408 ? -58.265 -12.448 25.809 1.00 12.25 408 ALA A N 1
ATOM 6930 C CA . ALA B 1 408 ? -58.604 -12.954 27.142 1.00 12.49 408 ALA A CA 1
ATOM 6931 C C . ALA B 1 408 ? -59.004 -14.434 27.111 1.00 11.77 408 ALA A C 1
ATOM 6932 O O . ALA B 1 408 ? -58.646 -15.190 28.002 1.00 11.83 408 ALA A O 1
ATOM 6934 N N . LEU B 1 409 ? -59.712 -14.841 26.066 1.00 12.01 409 LEU A N 1
ATOM 6935 C CA . LEU B 1 409 ? -60.188 -16.216 25.981 1.00 9.54 409 LEU A CA 1
ATOM 6936 C C . LEU B 1 409 ? -59.032 -17.208 25.934 1.00 11.29 409 LEU A C 1
ATOM 6937 O O . LEU B 1 409 ? -59.038 -18.201 26.644 1.00 12.72 409 LEU A O 1
ATOM 6942 N N . GLY B 1 410 ? -58.036 -16.942 25.094 1.00 12.67 410 GLY A N 1
ATOM 6943 C CA . GLY B 1 410 ? -56.904 -17.851 24.999 1.00 13.36 410 GLY A CA 1
ATOM 6944 C C . GLY B 1 410 ? -56.154 -17.942 26.305 1.00 11.79 410 GLY A C 1
ATOM 6945 O O . GLY B 1 410 ? -55.746 -19.024 26.742 1.00 10.90 410 GLY A O 1
ATOM 6946 N N . PHE B 1 411 ? -55.971 -16.800 26.961 1.00 10.32 411 PHE A N 1
ATOM 6947 C CA . PHE B 1 411 ? -55.290 -16.810 28.261 1.00 10.82 411 PHE A CA 1
ATOM 6948 C C . PHE B 1 411 ? -56.100 -17.614 29.294 1.00 14.64 411 PHE A C 1
ATOM 6949 O O . PHE B 1 411 ? -55.535 -18.355 30.098 1.00 11.58 411 PHE A O 1
ATOM 6957 N N . LYS B 1 412 ? -57.421 -17.481 29.259 1.00 13.24 412 LYS A N 1
ATOM 6958 C CA . LYS B 1 412 ? -58.273 -18.201 30.192 1.00 14.06 412 LYS A CA 1
ATOM 6959 C C . LYS B 1 412 ? -58.174 -19.720 29.970 1.00 12.84 412 LYS A C 1
ATOM 6960 O O . LYS B 1 412 ? -58.030 -20.487 30.928 1.00 12.52 412 LYS A O 1
ATOM 6966 N N . LEU B 1 413 ? -58.201 -20.138 28.707 1.00 13.24 413 LEU A N 1
ATOM 6967 C CA . LEU B 1 413 ? -58.171 -21.564 28.357 1.00 12.70 413 LEU A CA 1
ATOM 6968 C C . LEU B 1 413 ? -56.873 -22.218 28.811 1.00 11.44 413 LEU A C 1
ATOM 6969 O O . LEU B 1 413 ? -56.884 -23.282 29.443 1.00 11.08 413 LEU A O 1
ATOM 6974 N N . VAL B 1 414 ? -55.744 -21.588 28.510 1.00 12.70 414 VAL A N 1
ATOM 6975 C CA . VAL B 1 414 ? -54.478 -22.167 28.960 1.00 11.84 414 VAL A CA 1
ATOM 6976 C C . VAL B 1 414 ? -54.341 -22.105 30.491 1.00 13.00 414 VAL A C 1
ATOM 6977 O O . VAL B 1 414 ? -53.818 -23.034 31.097 1.00 11.57 414 VAL A O 1
ATOM 6981 N N . SER B 1 415 ? -54.829 -21.028 31.111 1.00 10.80 415 SER A N 1
ATOM 6982 C CA . SER B 1 415 ? -54.712 -20.892 32.558 1.00 11.36 415 SER A CA 1
ATOM 6983 C C . SER B 1 415 ? -55.459 -21.999 33.316 1.00 13.16 415 SER A C 1
ATOM 6984 O O . SER B 1 415 ? -55.022 -22.390 34.393 1.00 14.79 415 SER A O 1
ATOM 6987 N N . LEU B 1 416 ? -56.541 -22.528 32.736 1.00 11.48 416 LEU A N 1
ATOM 6988 C CA . LEU B 1 416 ? -57.296 -23.627 33.365 1.00 10.76 416 LEU A CA 1
ATOM 6989 C C . LEU B 1 416 ? -56.428 -24.875 33.571 1.00 11.80 416 LEU A C 1
ATOM 6990 O O . LEU B 1 416 ? -56.749 -25.738 34.397 1.00 12.08 416 LEU A O 1
ATOM 6995 N N . GLY B 1 417 ? -55.326 -24.969 32.820 1.00 11.23 417 GLY A N 1
ATOM 6996 C CA . GLY B 1 417 ? -54.445 -26.119 32.909 1.00 9.32 417 GLY A CA 1
ATOM 6997 C C . GLY B 1 417 ? -52.979 -25.756 32.760 1.00 9.52 417 GLY A C 1
ATOM 6998 O O . GLY B 1 417 ? -52.177 -26.550 32.275 1.00 11.16 417 GLY A O 1
ATOM 6999 N N . MET B 1 418 ? -52.599 -24.571 33.203 1.00 11.16 418 MET A N 1
ATOM 7000 C CA . MET B 1 418 ? -51.269 -24.055 32.845 1.00 10.74 418 MET A CA 1
ATOM 7001 C C . MET B 1 418 ? -50.111 -24.933 33.296 1.00 13.72 418 MET A C 1
ATOM 7002 O O . MET B 1 418 ? -49.211 -25.184 32.493 1.00 12.28 418 MET A O 1
ATOM 7007 N N . ARG B 1 419 ? -50.121 -25.435 34.539 1.00 12.73 419 ARG A N 1
ATOM 7008 C CA . ARG B 1 419 ? -48.953 -26.162 35.005 1.00 12.31 419 ARG A CA 1
ATOM 7009 C C . ARG B 1 419 ? -48.814 -27.507 34.279 1.00 12.05 419 ARG A C 1
ATOM 7010 O O . ARG B 1 419 ? -47.722 -27.839 33.828 1.00 10.99 419 ARG A O 1
ATOM 7018 N N . PRO B 1 420 ? -49.921 -28.271 34.111 1.00 12.33 420 PRO A N 1
ATOM 7019 C CA . PRO B 1 420 ? -49.756 -29.469 33.275 1.00 11.70 420 PRO A CA 1
ATOM 7020 C C . PRO B 1 420 ? -49.397 -29.155 31.815 1.00 10.58 420 PRO A C 1
ATOM 7021 O O . PRO B 1 420 ? -48.653 -29.916 31.193 1.00 11.46 420 PRO A O 1
ATOM 7025 N N . PHE B 1 421 ? -49.905 -28.052 31.261 1.00 12.44 421 PHE A N 1
ATOM 7026 C CA . PHE B 1 421 ? -49.505 -27.668 29.903 1.00 10.03 421 PHE A CA 1
ATOM 7027 C C . PHE B 1 421 ? -48.001 -27.371 29.861 1.00 12.37 421 PHE A C 1
ATOM 7028 O O . PHE B 1 421 ? -47.307 -27.748 28.912 1.00 11.39 421 PHE A O 1
ATOM 7036 N N . ALA B 1 422 ? -47.516 -26.666 30.877 1.00 10.75 422 ALA A N 1
ATOM 7037 C CA . ALA B 1 422 ? -46.110 -26.291 30.955 1.00 12.27 422 ALA A CA 1
ATOM 7038 C C . ALA B 1 422 ? -45.218 -27.534 31.133 1.00 12.76 422 ALA A C 1
ATOM 7039 O O . ALA B 1 422 ? -44.110 -27.614 30.563 1.00 9.90 422 ALA A O 1
ATOM 7041 N N . LYS B 1 423 ? -45.694 -28.521 31.903 1.00 11.96 423 LYS A N 1
ATOM 7042 C CA . LYS B 1 423 ? -44.926 -29.764 32.070 1.00 12.75 423 LYS A CA 1
ATOM 7043 C C . LYS B 1 423 ? -44.822 -30.498 30.719 1.00 10.99 423 LYS A C 1
ATOM 7044 O O . LYS B 1 423 ? -43.745 -30.967 30.306 1.00 11.59 423 LYS A O 1
ATOM 7050 N N . ALA B 1 424 ? -45.941 -30.564 30.005 1.00 11.97 424 ALA A N 1
ATOM 7051 C CA . ALA B 1 424 ? -45.922 -31.164 28.671 1.00 12.35 424 ALA A CA 1
ATOM 7052 C C . ALA B 1 424 ? -44.917 -30.436 27.749 1.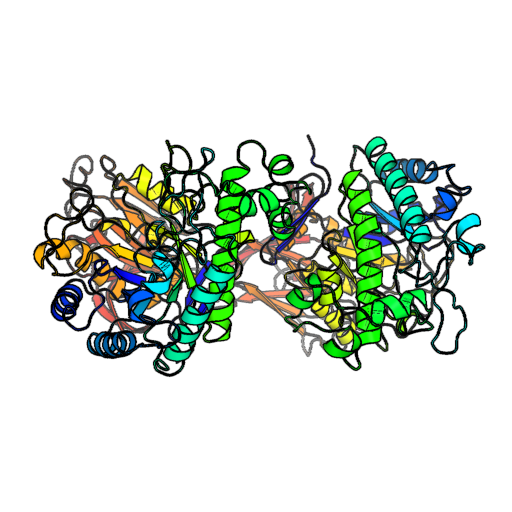00 11.08 424 ALA A C 1
ATOM 7053 O O . ALA B 1 424 ? -44.114 -31.075 27.051 1.00 11.28 424 ALA A O 1
ATOM 7055 N N . ALA B 1 425 ? -44.923 -29.106 27.789 1.00 10.11 425 ALA A N 1
ATOM 7056 C CA . ALA B 1 425 ? -43.978 -28.334 26.990 1.00 10.74 425 ALA A CA 1
ATOM 7057 C C . ALA B 1 425 ? -42.541 -28.725 27.352 1.00 12.04 425 ALA A C 1
ATOM 7058 O O . ALA B 1 425 ? -41.704 -28.898 26.449 1.00 11.83 425 ALA A O 1
ATOM 7060 N N . SER B 1 426 ? -42.285 -28.894 28.655 1.00 11.41 426 SER A N 1
ATOM 7061 C CA . SER B 1 426 ? -40.943 -29.162 29.164 1.00 11.75 426 SER A CA 1
ATOM 7062 C C . SER B 1 426 ? -40.483 -30.534 28.697 1.00 14.03 426 SER A C 1
ATOM 7063 O O . SER B 1 426 ? -39.285 -30.800 28.691 1.00 15.07 426 SER A O 1
ATOM 7066 N N . GLU B 1 427 ? -41.432 -31.387 28.285 1.00 9.90 427 GLU A N 1
ATOM 7067 C CA . GLU B 1 427 ? -41.137 -32.738 27.769 1.00 12.22 427 GLU A CA 1
ATOM 7068 C C . GLU B 1 427 ? -41.230 -32.846 26.238 1.00 15.96 427 GLU A C 1
ATOM 7069 O O . GLU B 1 427 ? -41.068 -33.933 25.674 1.00 14.41 427 GLU A O 1
ATOM 7075 N N . GLY B 1 428 ? -41.500 -31.733 25.562 1.00 11.26 428 GLY A N 1
ATOM 7076 C CA . GLY B 1 428 ? -41.698 -31.762 24.117 1.00 10.65 428 GLY A CA 1
ATOM 7077 C C . GLY B 1 428 ? -43.000 -32.419 23.658 1.00 15.64 428 GLY A C 1
ATOM 7078 O O . GLY B 1 428 ? -43.068 -32.970 22.552 1.00 14.83 428 GLY A O 1
ATOM 7079 N N . LYS B 1 429 ? -44.034 -32.320 24.494 1.00 12.70 429 LYS A N 1
ATOM 7080 C CA . LYS B 1 429 ? -45.305 -33.033 24.293 1.00 13.24 429 LYS A CA 1
ATOM 7081 C C . LYS B 1 429 ? -46.515 -32.098 24.209 1.00 14.45 429 LYS A C 1
ATOM 7082 O O . LYS B 1 429 ? -47.655 -32.499 24.470 1.00 12.05 429 LYS A O 1
ATOM 7088 N N . LEU B 1 430 ? -46.254 -30.838 23.894 1.00 12.47 430 LEU A N 1
ATOM 7089 C CA . LEU B 1 430 ? -47.322 -29.853 23.716 1.00 11.89 430 LEU A CA 1
ATOM 7090 C C . LEU B 1 430 ? -47.505 -29.515 22.223 1.00 14.85 430 LEU A C 1
ATOM 7091 O O . LEU B 1 430 ? -46.549 -29.126 21.520 1.00 11.80 430 LEU A O 1
ATOM 7096 N N . HIS B 1 431 ? -48.733 -29.666 21.738 1.00 11.05 431 HIS A N 1
ATOM 7097 C CA . HIS B 1 431 ? -49.030 -29.460 20.336 1.00 11.55 431 HIS A CA 1
ATOM 7098 C C . HIS B 1 431 ? -49.983 -28.276 20.236 1.00 13.03 431 HIS A C 1
ATOM 7099 O O . HIS B 1 431 ? -50.979 -28.217 20.953 1.00 14.29 431 HIS A O 1
ATOM 7106 N N . GLY B 1 432 ? -49.689 -27.344 19.342 1.00 11.51 432 GLY A N 1
ATOM 7107 C CA . GLY B 1 432 ? -50.560 -26.188 19.215 1.00 10.55 432 GLY A CA 1
ATOM 7108 C C . GLY B 1 432 ? -50.660 -25.780 17.768 1.00 11.85 432 GLY A C 1
ATOM 7109 O O . GLY B 1 432 ? -49.708 -25.934 17.000 1.00 13.44 432 GLY A O 1
ATOM 7110 N N . THR B 1 433 ? -51.813 -25.259 17.382 1.00 11.01 433 THR A N 1
ATOM 7111 C CA . THR B 1 433 ? -52.001 -24.890 15.991 1.00 11.49 433 THR A CA 1
ATOM 7112 C C . THR B 1 433 ? -53.014 -23.757 15.884 1.00 13.47 433 THR A C 1
ATOM 7113 O O . THR B 1 433 ? -53.821 -23.542 16.803 1.00 11.36 433 THR A O 1
ATOM 7117 N N . ALA B 1 434 ? -52.924 -23.002 14.791 1.00 12.30 434 ALA A N 1
ATOM 7118 C CA . ALA B 1 434 ? -53.894 -21.933 14.485 1.00 12.11 434 ALA A CA 1
ATOM 7119 C C . ALA B 1 434 ? -54.385 -22.021 13.043 1.00 13.05 434 ALA A C 1
ATOM 7120 O O . ALA B 1 434 ? -53.722 -22.604 12.181 1.00 12.30 434 ALA A O 1
ATOM 7122 N N . GLU B 1 435 ? -55.524 -21.378 12.795 1.00 11.91 435 GLU A N 1
ATOM 7123 C CA . GLU B 1 435 ? -56.179 -21.419 11.509 1.00 12.99 435 GLU A CA 1
ATOM 7124 C C . GLU B 1 435 ? -55.419 -20.612 10.460 1.00 12.80 435 GLU A C 1
ATOM 7125 O O . GLU B 1 435 ? -55.039 -19.465 10.695 1.00 14.13 435 GLU A O 1
ATOM 7131 N N . GLU B 1 436 ? -55.195 -21.235 9.313 1.00 12.29 436 GLU A N 1
ATOM 7132 C CA . GLU B 1 436 ? -54.616 -20.572 8.153 1.00 14.77 436 GLU A CA 1
ATOM 7133 C C . GLU B 1 436 ? -55.724 -20.268 7.150 1.00 17.28 436 GLU A C 1
ATOM 7134 O O . GLU B 1 436 ? -56.520 -21.148 6.861 1.00 16.59 436 GLU A O 1
ATOM 7140 N N . PRO B 1 437 ? -55.778 -19.031 6.622 1.00 15.77 437 PRO A N 1
ATOM 7141 C CA . PRO B 1 437 ? -56.813 -18.689 5.633 1.00 17.82 437 PRO A CA 1
ATOM 7142 C C . PRO B 1 437 ? -56.760 -19.629 4.428 1.00 18.69 437 PRO A C 1
ATOM 7143 O O . PRO B 1 437 ? -55.667 -19.937 3.945 1.00 16.83 437 PRO A O 1
ATOM 7147 N N . GLY B 1 438 ? -57.920 -20.111 3.985 1.00 16.46 438 GLY A N 1
ATOM 7148 C CA . GLY B 1 438 ? -57.982 -21.022 2.856 1.00 20.88 438 GLY A CA 1
ATOM 7149 C C . GLY B 1 438 ? -57.665 -22.472 3.168 1.00 21.95 438 GLY A C 1
ATOM 7150 O O . GLY B 1 438 ? -57.596 -23.298 2.262 1.00 21.25 438 GLY A O 1
ATOM 7151 N N . GLN B 1 439 ? -57.411 -22.782 4.435 1.00 20.94 439 GLN A N 1
ATOM 7152 C CA . GLN B 1 439 ? -57.171 -24.170 4.827 1.00 20.22 439 GLN A CA 1
ATOM 7153 C C . GLN B 1 439 ? -58.077 -24.533 5.986 1.00 19.21 439 GLN A C 1
ATOM 7154 O O . GLN B 1 439 ? -57.770 -24.207 7.115 1.00 15.58 439 GLN A O 1
ATOM 7160 N N . ALA B 1 440 ? -59.189 -25.213 5.714 1.00 16.31 440 ALA A N 1
ATOM 7161 C CA . ALA B 1 440 ? -60.166 -25.494 6.776 1.00 19.38 440 ALA A CA 1
ATOM 7162 C C . ALA B 1 440 ? -59.794 -26.703 7.633 1.00 15.00 440 ALA A C 1
ATOM 7163 O O . ALA B 1 440 ? -60.401 -26.928 8.697 1.00 15.26 440 ALA A O 1
ATOM 7165 N N . VAL B 1 441 ? -58.811 -27.483 7.177 1.00 15.67 441 VAL A N 1
ATOM 7166 C CA . VAL B 1 441 ? -58.409 -28.694 7.887 1.00 16.82 441 VAL A CA 1
ATOM 7167 C C . VAL B 1 441 ? -56.898 -28.812 8.128 1.00 15.69 441 VAL A C 1
ATOM 7168 O O . VAL B 1 441 ? -56.078 -28.618 7.211 1.00 15.05 441 VAL A O 1
ATOM 7172 N N . GLN B 1 442 ? -56.526 -29.144 9.365 1.00 13.23 442 GLN A N 1
ATOM 7173 C CA . GLN B 1 442 ? -55.132 -29.477 9.687 1.00 15.74 442 GLN A CA 1
ATOM 7174 C C . GLN B 1 442 ? -55.090 -30.860 10.334 1.00 17.18 442 GLN A C 1
ATOM 7175 O O . GLN B 1 442 ? -56.075 -31.289 10.941 1.00 15.69 442 GLN A O 1
ATOM 7181 N N . GLU B 1 443 ? -53.961 -31.555 10.198 1.00 17.23 443 GLU A N 1
ATOM 7182 C CA . GLU B 1 443 ? -53.737 -32.849 10.860 1.00 18.42 443 GLU A CA 1
ATOM 7183 C C . GLU B 1 443 ? -52.531 -32.798 11.783 1.00 21.53 443 GLU A C 1
ATOM 7184 O O . GLU B 1 443 ? -51.435 -32.380 11.371 1.00 22.40 443 GLU A O 1
ATOM 7190 N N . LEU B 1 444 ? -52.723 -33.220 13.029 1.00 17.63 444 LEU A N 1
ATOM 7191 C CA . LEU B 1 444 ? -51.631 -33.285 13.994 1.00 22.58 444 LEU A CA 1
ATOM 7192 C C . LEU B 1 444 ? -51.322 -34.725 14.344 1.00 26.06 444 LEU A C 1
ATOM 7193 O O . LEU B 1 444 ? -52.208 -35.459 14.764 1.00 23.42 444 LEU A O 1
ATOM 7198 N N . LYS B 1 445 ? -50.068 -35.137 14.186 1.00 22.67 445 LYS A N 1
ATOM 7199 C CA . LYS B 1 445 ? -49.658 -36.450 14.658 1.00 19.10 445 LYS A CA 1
ATOM 7200 C C . LYS B 1 445 ? -49.361 -36.263 16.145 1.00 22.14 445 LYS A C 1
ATOM 7201 O O . LYS B 1 445 ? -48.638 -35.340 16.518 1.00 26.17 445 LYS A O 1
ATOM 7207 N N . LEU B 1 446 ? -49.913 -37.106 17.002 1.00 19.75 446 LEU A N 1
ATOM 7208 C CA . LEU B 1 446 ? -49.688 -36.915 18.439 1.00 17.46 446 LEU A CA 1
ATOM 7209 C C . LEU B 1 446 ? -48.708 -37.964 18.948 1.00 18.83 446 LEU A C 1
ATOM 7210 O O . LEU B 1 446 ? -47.627 -37.627 19.451 1.00 20.97 446 LEU A O 1
ATOM 7215 N N . ASN B 1 447 ? -49.059 -39.231 18.795 1.00 18.59 447 ASN A N 1
ATOM 7216 C CA . ASN B 1 447 ? -48.109 -40.281 19.120 1.00 17.99 447 ASN A CA 1
ATOM 7217 C C . ASN B 1 447 ? -48.347 -41.499 18.233 1.00 23.51 447 ASN A C 1
ATOM 7218 O O . ASN B 1 447 ? -49.068 -41.415 17.232 1.00 21.72 447 ASN A O 1
ATOM 7223 N N . ASP B 1 448 ? -47.722 -42.622 18.585 1.00 19.57 448 ASP A N 1
ATOM 7224 C CA . ASP B 1 448 ? -47.813 -43.839 17.802 1.00 25.99 448 ASP A CA 1
ATOM 7225 C C . ASP B 1 448 ? -49.241 -44.371 17.699 1.00 25.65 448 ASP A C 1
ATOM 7226 O O . ASP B 1 448 ? -49.570 -45.109 16.767 1.00 25.71 448 ASP A O 1
ATOM 7231 N N . ARG B 1 449 ? -50.086 -44.001 18.659 1.00 20.40 449 ARG A N 1
ATOM 7232 C CA . ARG B 1 449 ? -51.427 -44.563 18.747 1.00 19.47 449 ARG A CA 1
ATOM 7233 C C . ARG B 1 449 ? -52.516 -43.641 18.172 1.00 17.08 449 ARG A C 1
ATOM 7234 O O . ARG B 1 449 ? -53.490 -44.116 17.571 1.00 16.52 449 ARG A O 1
ATOM 7242 N N . TRP B 1 450 ? -52.337 -42.335 18.337 1.00 16.98 450 TRP A N 1
ATOM 7243 C CA . TRP B 1 450 ? -53.405 -41.387 18.027 1.00 15.61 450 TRP A CA 1
ATOM 7244 C C . TRP B 1 450 ? -52.933 -40.158 17.249 1.00 17.12 450 TRP A C 1
ATOM 7245 O O . TRP B 1 450 ? -51.793 -39.702 17.413 1.00 17.78 450 TRP A O 1
ATOM 7256 N N . SER B 1 451 ? -53.829 -39.616 16.424 1.00 14.75 451 SER A N 1
ATOM 7257 C CA . SER B 1 451 ? -53.602 -38.334 15.758 1.00 14.89 451 SER A CA 1
ATOM 7258 C C . SER B 1 451 ? -54.837 -37.483 15.966 1.00 17.77 451 SER A C 1
ATOM 7259 O O . SER B 1 451 ? -55.814 -37.968 16.524 1.00 13.92 451 SER A O 1
ATOM 7262 N N . ALA B 1 452 ? -54.806 -36.225 15.529 1.00 14.94 452 ALA A N 1
ATOM 7263 C CA . ALA B 1 452 ? -55.985 -35.377 15.685 1.00 13.87 452 ALA A CA 1
ATOM 7264 C C . ALA B 1 452 ? -56.272 -34.566 14.420 1.00 18.70 452 ALA A C 1
ATOM 7265 O O . ALA B 1 452 ? -55.400 -33.855 13.913 1.00 18.23 452 ALA A O 1
ATOM 7267 N N . THR B 1 453 ? -57.501 -34.686 13.915 1.00 15.37 453 THR A N 1
ATOM 7268 C CA . THR B 1 453 ? -57.964 -33.849 12.820 1.00 12.62 453 THR A CA 1
ATOM 7269 C C . THR B 1 453 ? -58.492 -32.549 13.384 1.00 14.38 453 THR A C 1
ATOM 7270 O O . THR B 1 453 ? -59.299 -32.550 14.303 1.00 13.03 453 THR A O 1
ATOM 7274 N N . ILE B 1 454 ? -58.027 -31.437 12.822 1.00 14.07 454 ILE A N 1
ATOM 7275 C CA . ILE B 1 454 ? -58.416 -30.108 13.268 1.00 12.73 454 ILE A CA 1
ATOM 7276 C C . ILE B 1 454 ? -59.269 -29.475 12.191 1.00 13.14 454 ILE A C 1
ATOM 7277 O O . ILE B 1 454 ? -58.782 -29.268 11.089 1.00 15.03 454 ILE A O 1
ATOM 7282 N N . THR B 1 455 ? -60.529 -29.172 12.490 1.00 12.52 455 THR A N 1
ATOM 7283 C CA . THR B 1 455 ? -61.451 -28.680 11.472 1.00 12.81 455 THR A CA 1
ATOM 7284 C C . THR B 1 455 ? -62.072 -27.365 11.887 1.00 15.54 455 THR A C 1
ATOM 7285 O O . THR B 1 455 ? -62.641 -27.262 12.971 1.00 14.40 455 THR A O 1
ATOM 7289 N N . TYR B 1 456 ? -61.974 -26.362 11.017 1.00 15.31 456 TYR A N 1
ATOM 7290 C CA . TYR B 1 456 ? -62.444 -25.023 11.335 1.00 12.32 456 TYR A CA 1
ATOM 7291 C C . TYR B 1 456 ? -63.755 -24.665 10.639 1.00 15.09 456 TYR A C 1
ATOM 7292 O O . TYR B 1 456 ? -63.912 -24.932 9.446 1.00 17.63 456 TYR A O 1
ATOM 7301 N N . GLY B 1 457 ? -64.669 -24.043 11.383 1.00 15.25 457 GLY A N 1
ATOM 7302 C CA . GLY B 1 457 ? -65.863 -23.452 10.798 1.00 16.22 457 GLY A CA 1
ATOM 7303 C C . GLY B 1 457 ? -67.031 -24.389 10.513 1.00 19.31 457 GLY A C 1
ATOM 7304 O O . GLY B 1 457 ? -67.943 -24.056 9.754 1.00 21.88 457 GLY A O 1
ATOM 7305 N N . VAL B 1 458 ? -67.012 -25.571 11.108 1.00 19.40 458 VAL A N 1
ATOM 7306 C CA . VAL B 1 458 ? -68.138 -26.490 10.952 1.00 18.21 458 VAL A CA 1
ATOM 7307 C C . VAL B 1 458 ? -69.064 -26.464 12.171 1.00 16.66 458 VAL A C 1
ATOM 7308 O O . VAL B 1 458 ? -68.670 -26.023 13.252 1.00 15.01 458 VAL A O 1
ATOM 7312 N N . PRO B 1 459 ? -70.323 -26.912 11.996 1.00 19.54 459 PRO A N 1
ATOM 7313 C CA . PRO B 1 459 ? -71.202 -27.006 13.160 1.00 18.48 459 PRO A CA 1
ATOM 7314 C C . PRO B 1 459 ? -70.741 -28.087 14.145 1.00 14.12 459 PRO A C 1
ATOM 7315 O O . PRO B 1 459 ? -69.818 -28.862 13.863 1.00 15.14 459 PRO A O 1
ATOM 7319 N N . GLN B 1 460 ? -71.389 -28.120 15.303 1.00 16.67 460 GLN A N 1
ATOM 7320 C CA . GLN B 1 460 ? -71.089 -29.090 16.351 1.00 15.69 460 GLN A CA 1
ATOM 7321 C C . GLN B 1 460 ? -71.934 -30.338 16.166 1.00 21.60 460 GLN A C 1
ATOM 7322 O O . GLN B 1 460 ? -72.395 -30.946 17.130 1.00 21.77 460 GLN A O 1
ATOM 7328 N N . PHE B 1 461 ? -72.182 -30.659 14.907 1.00 18.23 461 PHE A N 1
ATOM 7329 C CA . PHE B 1 461 ? -73.118 -31.698 14.518 1.00 20.64 461 PHE A CA 1
ATOM 7330 C C . PHE B 1 461 ? -72.667 -32.188 13.149 1.00 23.45 461 PHE A C 1
ATOM 7331 O O . PHE B 1 461 ? -71.632 -31.741 12.641 1.00 23.29 461 PHE A O 1
ATOM 7339 N N . TRP B 1 462 ? -73.430 -33.108 12.561 1.00 23.07 462 TRP A N 1
ATOM 7340 C CA . TRP B 1 462 ? -73.210 -33.559 11.200 1.00 25.78 462 TRP A CA 1
ATOM 7341 C C . TRP B 1 462 ? -73.232 -32.377 10.236 1.00 27.40 462 TRP A C 1
ATOM 7342 O O . TRP B 1 462 ? -73.958 -31.420 10.466 1.00 29.56 462 TRP A O 1
ATOM 7353 N N . PHE B 1 463 ? -72.397 -32.417 9.200 1.00 35.18 463 PHE A N 1
ATOM 7354 C CA . PHE B 1 463 ? -72.444 -31.413 8.130 1.00 37.51 463 PHE A CA 1
ATOM 7355 C C . PHE B 1 463 ? -72.138 -32.080 6.792 1.00 38.61 463 PHE A C 1
ATOM 7356 O O . PHE B 1 463 ? -71.380 -33.054 6.727 1.00 38.83 463 PHE A O 1
ATOM 7364 N N . LYS B 1 464 ? -72.736 -31.565 5.725 1.00 42.67 464 LYS A N 1
ATOM 7365 C CA . LYS B 1 464 ? -72.416 -32.058 4.394 1.00 47.85 464 LYS A CA 1
ATOM 7366 C C . LYS B 1 464 ? -71.515 -31.078 3.643 1.00 47.84 464 LYS A C 1
ATOM 7367 O O . LYS B 1 464 ? -71.552 -29.868 3.882 1.00 46.53 464 LYS A O 1
ATOM 7373 N N . GLY B 1 465 ? -70.704 -31.613 2.737 1.00 45.65 465 GLY A N 1
ATOM 7374 C CA . GLY B 1 465 ? -69.836 -30.788 1.923 1.00 41.20 465 GLY A CA 1
ATOM 7375 C C . GLY B 1 465 ? -68.511 -30.582 2.614 1.00 42.36 465 GLY A C 1
ATOM 7376 O O . GLY B 1 465 ? -68.252 -31.182 3.663 1.00 40.85 465 GLY A O 1
ATOM 7377 N N . GLU B 1 466 ? -67.662 -29.748 2.023 1.00 38.54 466 GLU A N 1
ATOM 7378 C CA . GLU B 1 466 ? -66.339 -29.505 2.580 1.00 35.49 466 GLU A CA 1
ATOM 7379 C C . GLU B 1 466 ? -66.407 -28.477 3.710 1.00 29.99 466 GLU A C 1
ATOM 7380 O O . GLU B 1 466 ? -67.234 -27.568 3.680 1.00 27.94 466 GLU A O 1
ATOM 7386 N N . PRO B 1 467 ? -65.542 -28.634 4.721 1.00 27.01 467 PRO A N 1
ATOM 7387 C CA . PRO B 1 467 ? -65.476 -27.633 5.796 1.00 26.98 467 PRO A CA 1
ATOM 7388 C C . PRO B 1 467 ? -65.136 -26.278 5.208 1.00 20.14 467 PRO A C 1
ATOM 7389 O O . PRO B 1 467 ? -64.188 -26.213 4.435 1.00 21.04 467 PRO A O 1
ATOM 7393 N N . PRO B 1 468 ? -65.892 -25.227 5.555 1.00 21.07 468 PRO A N 1
ATOM 7394 C CA . PRO B 1 468 ? -65.724 -23.910 4.925 1.00 20.68 468 PRO A CA 1
ATOM 7395 C C . PRO B 1 468 ? -64.658 -23.025 5.574 1.00 21.69 468 PRO A C 1
ATOM 7396 O O . PRO B 1 468 ? -64.275 -22.021 4.978 1.00 20.56 468 PRO A O 1
ATOM 7400 N N . GLY B 1 469 ? -64.192 -23.389 6.766 1.00 22.98 469 GLY A N 1
ATOM 7401 C CA . GLY B 1 469 ? -63.329 -22.500 7.525 1.00 18.31 469 GLY A CA 1
ATOM 7402 C C . GLY B 1 469 ? -64.169 -21.459 8.236 1.00 19.88 469 GLY A C 1
ATOM 7403 O O . GLY B 1 469 ? -65.331 -21.253 7.885 1.00 16.31 469 GLY A O 1
ATOM 7404 N N . ASN B 1 470 ? -63.600 -20.791 9.238 1.00 13.42 470 ASN A N 1
ATOM 7405 C CA . ASN B 1 470 ? -64.276 -19.667 9.828 1.00 17.23 470 ASN A CA 1
ATOM 7406 C C . ASN B 1 470 ? -64.272 -18.503 8.830 1.00 18.86 470 ASN A C 1
ATOM 7407 O O . ASN B 1 470 ? -63.464 -18.492 7.890 1.00 21.19 470 ASN A O 1
ATOM 7412 N N . PRO B 1 471 ? -65.215 -17.556 8.988 1.00 24.15 471 PRO A N 1
ATOM 7413 C CA . PRO B 1 471 ? -65.310 -16.438 8.033 1.00 24.25 471 PRO A CA 1
ATOM 7414 C C . PRO B 1 471 ? -64.020 -15.639 7.953 1.00 27.28 471 PRO A C 1
ATOM 7415 O O . PRO B 1 471 ? -63.615 -15.248 6.861 1.00 23.30 471 PRO A O 1
ATOM 7419 N N . GLU B 1 472 ? -63.394 -15.417 9.106 1.00 18.81 472 GLU A N 1
ATOM 7420 C CA . GLU B 1 472 ? -62.036 -14.877 9.186 1.00 20.56 472 GLU A CA 1
ATOM 7421 C C . GLU B 1 472 ? -61.218 -15.945 9.902 1.00 19.60 472 GLU A C 1
ATOM 7422 O O . GLU B 1 472 ? -61.790 -16.737 10.642 1.00 18.60 472 GLU A O 1
ATOM 7428 N N . PRO B 1 473 ? -59.895 -15.983 9.689 1.00 17.58 473 PRO A N 1
ATOM 7429 C CA . PRO B 1 473 ? -59.107 -17.011 10.386 1.00 17.09 473 PRO A CA 1
ATOM 7430 C C . PRO B 1 473 ? -58.967 -16.713 11.875 1.00 15.55 473 PRO A C 1
ATOM 7431 O O . PRO B 1 473 ? -58.218 -15.827 12.296 1.00 15.10 473 PRO A O 1
ATOM 7435 N N . ILE B 1 474 ? -59.702 -17.467 12.676 1.00 14.19 474 ILE A N 1
ATOM 7436 C CA . ILE B 1 474 ? -59.787 -17.176 14.102 1.00 11.91 474 ILE A CA 1
ATOM 7437 C C . ILE B 1 474 ? -59.633 -18.412 14.991 1.00 13.10 474 ILE A C 1
ATOM 7438 O O . ILE B 1 474 ? -59.548 -18.276 16.219 1.00 12.53 474 ILE A O 1
ATOM 7443 N N . GLY B 1 475 ? -59.603 -19.590 14.380 1.00 10.16 475 GLY A N 1
ATOM 7444 C CA . GLY B 1 475 ? -59.597 -20.853 15.104 1.00 12.69 475 GLY A CA 1
ATOM 7445 C C . GLY B 1 475 ? -58.227 -21.233 15.653 1.00 13.95 475 GLY A C 1
ATOM 7446 O O . GLY B 1 475 ? -57.201 -20.810 15.110 1.00 11.93 475 GLY A O 1
ATOM 7447 N N . ALA B 1 476 ? -58.209 -22.015 16.735 1.00 11.26 476 ALA A N 1
ATOM 7448 C CA . ALA B 1 476 ? -56.940 -22.539 17.278 1.00 11.83 476 ALA A CA 1
ATOM 7449 C C . ALA B 1 476 ? -57.192 -23.708 18.215 1.00 13.43 476 ALA A C 1
ATOM 7450 O O . ALA B 1 476 ? -58.287 -23.837 18.773 1.00 12.02 476 ALA A O 1
ATOM 7452 N N . ALA B 1 477 ? -56.184 -24.562 18.389 1.00 11.76 477 ALA A N 1
ATOM 7453 C CA . ALA B 1 477 ? -56.297 -25.698 19.317 1.00 12.83 477 ALA A CA 1
ATOM 7454 C C . ALA B 1 477 ? -54.968 -25.984 20.024 1.00 16.38 477 ALA A C 1
ATOM 7455 O O . ALA B 1 477 ? -53.888 -25.692 19.482 1.00 11.23 477 ALA A O 1
ATOM 7457 N N . LEU B 1 478 ? -55.058 -26.543 21.236 1.00 10.21 478 LEU A N 1
ATOM 7458 C CA . LEU B 1 478 ? -53.883 -26.910 22.047 1.00 8.64 478 LEU A CA 1
ATOM 7459 C C . LEU B 1 478 ? -54.102 -28.319 22.589 1.00 11.30 478 LEU A C 1
ATOM 7460 O O . LEU B 1 478 ? -55.162 -28.606 23.126 1.00 11.68 478 LEU A O 1
ATOM 7465 N N . ILE B 1 479 ? -53.128 -29.203 22.417 1.00 11.88 479 ILE A N 1
ATOM 7466 C CA . ILE B 1 479 ? -53.278 -30.589 22.833 1.00 11.17 479 ILE A CA 1
ATOM 7467 C C . ILE B 1 479 ? -51.997 -30.992 23.546 1.00 11.13 479 ILE A C 1
ATOM 7468 O O . ILE B 1 479 ? -50.914 -30.909 22.969 1.00 12.18 479 ILE A O 1
ATOM 7473 N N . ALA B 1 480 ? -52.107 -31.415 24.799 1.00 10.25 480 ALA A N 1
ATOM 7474 C CA . ALA B 1 480 ? -50.938 -31.940 25.506 1.00 8.92 480 ALA A CA 1
ATOM 7475 C C . ALA B 1 480 ? -51.048 -33.465 25.668 1.00 11.67 480 ALA A C 1
ATOM 7476 O O . ALA B 1 480 ? -52.097 -33.975 26.067 1.00 12.03 480 ALA A O 1
ATOM 7478 N N . GLU B 1 481 ? -49.963 -34.192 25.395 1.00 10.01 481 GLU A N 1
ATOM 7479 C CA . GLU B 1 481 ? -49.950 -35.634 25.679 1.00 13.72 481 GLU A CA 1
ATOM 7480 C C . GLU B 1 481 ? -49.642 -35.875 27.159 1.00 12.32 481 GLU A C 1
ATOM 7481 O O . GLU B 1 481 ? -48.537 -35.557 27.612 1.00 14.64 481 GLU A O 1
ATOM 7487 N N . LEU B 1 482 ? -50.606 -36.419 27.906 1.00 11.56 482 LEU A N 1
ATOM 7488 C CA . LEU B 1 482 ? -50.418 -36.789 29.322 1.00 14.57 482 LEU A CA 1
ATOM 7489 C C . LEU B 1 482 ? -50.003 -38.256 29.499 1.00 18.30 482 LEU A C 1
ATOM 7490 O O . LEU B 1 482 ? -49.368 -38.618 30.497 1.00 20.59 482 LEU A O 1
ATOM 7495 N N . GLY B 1 483 ? -50.405 -39.091 28.545 1.00 16.61 483 GLY A N 1
ATOM 7496 C CA . GLY B 1 483 ? -50.089 -40.511 28.559 1.00 16.74 483 GLY A CA 1
ATOM 7497 C C . GLY B 1 483 ? -50.359 -41.068 27.179 1.00 15.76 483 GLY A C 1
ATOM 7498 O O . GLY B 1 483 ? -50.873 -40.362 26.311 1.00 14.69 483 GLY A O 1
ATOM 7499 N N . PRO B 1 484 ? -50.047 -42.350 26.955 1.00 16.38 484 PRO A N 1
ATOM 7500 C CA . PRO B 1 484 ? -50.243 -42.901 25.611 1.00 15.76 484 PRO A CA 1
ATOM 7501 C C . PRO B 1 484 ? -51.685 -42.780 25.117 1.00 13.30 484 PRO A C 1
ATOM 7502 O O . PRO B 1 484 ? -51.894 -42.610 23.914 1.00 15.01 484 PRO A O 1
ATOM 7506 N N . ASP B 1 485 ? -52.646 -42.826 26.039 1.00 14.01 485 ASP A N 1
ATOM 7507 C CA . ASP B 1 485 ? -54.061 -42.775 25.691 1.00 14.47 485 ASP A CA 1
ATOM 7508 C C . ASP B 1 485 ? -54.774 -41.585 26.331 1.00 16.19 485 ASP A C 1
ATOM 7509 O O . ASP B 1 485 ? -56.007 -41.554 26.382 1.00 13.68 485 ASP A O 1
ATOM 7514 N N . GLU B 1 486 ? -54.015 -40.592 26.801 1.00 13.69 486 GLU A N 1
ATOM 7515 C CA . GLU B 1 486 ? -54.646 -39.467 27.493 1.00 12.23 486 GLU A CA 1
ATOM 7516 C C . GLU B 1 486 ? -54.122 -38.109 27.031 1.00 12.98 486 GLU A C 1
ATOM 7517 O O . GLU B 1 486 ? -52.907 -37.891 26.968 1.00 13.60 486 GLU A O 1
ATOM 7523 N N . PHE B 1 487 ? -55.040 -37.198 26.724 1.00 9.87 487 PHE A N 1
ATOM 7524 C CA . PHE B 1 487 ? -54.676 -35.870 26.209 1.00 10.02 487 PHE A CA 1
ATOM 7525 C C . PHE B 1 487 ? -55.447 -34.745 26.889 1.00 14.50 487 PHE A C 1
ATOM 7526 O O . PHE B 1 487 ? -56.618 -34.918 27.230 1.00 12.55 487 PHE A O 1
ATOM 7534 N N . LEU B 1 488 ? -54.795 -33.601 27.096 1.00 10.68 488 LEU A N 1
ATOM 7535 C CA . LEU B 1 488 ? -55.491 -32.381 27.537 1.00 11.02 488 LEU A CA 1
ATOM 7536 C C . LEU B 1 488 ? -55.764 -31.543 26.307 1.00 14.34 488 LEU A C 1
ATOM 7537 O O . LEU B 1 488 ? -54.821 -31.225 25.573 1.00 14.32 488 LEU A O 1
ATOM 7542 N N . VAL B 1 489 ? -57.016 -31.130 26.108 1.00 10.61 489 VAL A N 1
ATOM 7543 C CA . VAL B 1 489 ? -57.421 -30.506 24.857 1.00 13.33 489 VAL A CA 1
ATOM 7544 C C . VAL B 1 489 ? -58.229 -29.247 25.118 1.00 12.37 489 VAL A C 1
ATOM 7545 O O . VAL B 1 489 ? -59.183 -29.288 25.891 1.00 10.59 489 VAL A O 1
ATOM 7549 N N . THR B 1 490 ? -57.872 -28.147 24.452 1.00 10.91 490 THR A N 1
ATOM 7550 C CA . THR B 1 490 ? -58.719 -26.954 24.472 1.00 11.40 490 THR A CA 1
ATOM 7551 C C . THR B 1 490 ? -58.557 -26.205 23.141 1.00 12.56 490 THR A C 1
ATOM 7552 O O . THR B 1 490 ? -57.700 -26.535 22.337 1.00 11.41 490 THR A O 1
ATOM 7556 N N . GLY B 1 491 ? -59.418 -25.229 22.898 1.00 9.85 491 GLY A N 1
ATOM 7557 C CA . GLY B 1 491 ? -59.396 -24.515 21.644 1.00 13.61 491 GLY A CA 1
ATOM 7558 C C . GLY B 1 491 ? -60.563 -23.568 21.537 1.00 12.32 491 GLY A C 1
ATOM 7559 O O . GLY B 1 491 ? -61.362 -23.424 22.468 1.00 11.60 491 GLY A O 1
ATOM 7560 N N . TYR B 1 492 ? -60.632 -22.882 20.402 1.00 12.69 492 TYR A N 1
ATOM 7561 C CA . TYR B 1 492 ? -61.803 -22.080 20.052 1.00 10.58 492 TYR A CA 1
ATOM 7562 C C . TYR B 1 492 ? -62.071 -22.072 18.554 1.00 13.34 492 TYR A C 1
ATOM 7563 O O . TYR B 1 492 ? -61.154 -22.237 17.745 1.00 12.33 492 TYR A O 1
ATOM 7572 N N . HIS B 1 493 ? -63.357 -21.962 18.221 1.00 12.16 493 HIS A N 1
ATOM 7573 C CA . HIS B 1 493 ? -63.823 -21.916 16.834 1.00 13.85 493 HIS A CA 1
ATOM 7574 C C . HIS B 1 493 ? -63.270 -23.100 16.035 1.00 14.53 493 HIS A C 1
ATOM 7575 O O . HIS B 1 493 ? -62.763 -22.940 14.919 1.00 14.03 493 HIS A O 1
ATOM 7582 N N . VAL B 1 494 ? -63.380 -24.294 16.616 1.00 10.33 494 VAL A N 1
ATOM 7583 C CA . VAL B 1 494 ? -62.667 -25.460 16.083 1.00 11.47 494 VAL A CA 1
ATOM 7584 C C . VAL B 1 494 ? -63.296 -26.791 16.502 1.00 12.44 494 VAL A C 1
ATOM 7585 O O . VAL B 1 494 ? -63.887 -26.881 17.572 1.00 14.19 494 VAL A O 1
ATOM 7589 N N . ARG B 1 495 ? -63.178 -27.801 15.639 1.00 11.70 495 ARG A N 1
ATOM 7590 C CA . ARG B 1 495 ? -63.447 -29.187 16.030 1.00 11.89 495 ARG A CA 1
ATOM 7591 C C . ARG B 1 495 ? -62.121 -29.941 16.141 1.00 13.02 495 ARG A C 1
ATOM 7592 O O . ARG B 1 495 ? -61.282 -29.858 15.237 1.00 12.92 495 ARG A O 1
ATOM 7600 N N . VAL B 1 496 ? -61.946 -30.671 17.239 1.00 10.34 496 VAL A N 1
ATOM 7601 C CA . VAL B 1 496 ? -60.853 -31.628 17.401 1.00 11.12 496 VAL A CA 1
ATOM 7602 C C . VAL B 1 496 ? -61.385 -33.070 17.323 1.00 13.06 496 VAL A C 1
ATOM 7603 O O . VAL B 1 496 ? -62.204 -33.489 18.145 1.00 13.52 496 VAL A O 1
ATOM 7607 N N . THR B 1 497 ? -60.935 -33.820 16.320 1.00 13.49 497 THR A N 1
ATOM 7608 C CA . THR B 1 497 ? -61.380 -35.204 16.148 1.00 12.49 497 THR A CA 1
ATOM 7609 C C . THR B 1 497 ? -60.193 -36.136 16.287 1.00 12.38 497 THR A C 1
ATOM 7610 O O . THR B 1 497 ? -59.431 -36.340 15.347 1.00 14.89 497 THR A O 1
ATOM 7614 N N . LEU B 1 498 ? -60.031 -36.680 17.491 1.00 11.88 498 LEU A N 1
ATOM 7615 C CA . LEU B 1 498 ? -59.003 -37.695 17.742 1.00 12.56 498 LEU A CA 1
ATOM 7616 C C . LEU B 1 498 ? -59.352 -38.950 16.948 1.00 18.15 498 LEU A C 1
ATOM 7617 O O . LEU B 1 498 ? -60.544 -39.311 16.830 1.00 15.23 498 LEU A O 1
ATOM 7622 N N . HIS B 1 499 ? -58.334 -39.603 16.380 1.00 14.06 499 HIS A N 1
ATOM 7623 C CA . HIS B 1 499 ? -58.550 -40.832 15.629 1.00 14.95 499 HIS A CA 1
ATOM 7624 C C . HIS B 1 499 ? -57.290 -41.705 15.628 1.00 16.46 499 HIS A C 1
ATOM 7625 O O . HIS B 1 499 ? -56.192 -41.227 15.930 1.00 13.74 499 HIS A O 1
ATOM 7632 N N . PRO B 1 500 ? -57.449 -43.002 15.305 1.00 15.69 500 PRO A N 1
ATOM 7633 C CA . PRO B 1 500 ? -56.328 -43.950 15.315 1.00 18.89 500 PRO A CA 1
ATOM 7634 C C . PRO B 1 500 ? -55.207 -43.527 14.366 1.00 20.34 500 PRO A C 1
ATOM 7635 O O . PRO B 1 500 ? -55.472 -43.092 13.241 1.00 21.73 500 PRO A O 1
ATOM 7639 N N . ALA B 1 501 ? -53.965 -43.663 14.802 1.00 19.63 501 ALA A N 1
ATOM 7640 C CA . ALA B 1 501 ? -52.846 -43.354 13.919 1.00 21.79 501 ALA A CA 1
ATOM 7641 C C . ALA B 1 501 ? -52.416 -44.612 13.174 1.00 30.55 501 ALA A C 1
ATOM 7642 O O . ALA B 1 501 ? -51.672 -44.552 12.188 1.00 29.60 501 ALA A O 1
ATOM 7644 N N . SER B 1 502 ? -52.931 -45.742 13.642 1.00 24.74 502 SER A N 1
ATOM 7645 C CA . SER B 1 502 ? -52.587 -47.060 13.130 1.00 36.93 502 SER A CA 1
ATOM 7646 C C . SER B 1 502 ? -53.811 -47.966 13.103 1.00 32.91 502 SER A C 1
ATOM 7647 O O . SER B 1 502 ? -54.817 -47.677 13.743 1.00 30.90 502 SER A O 1
ATOM 7650 N N . GLU B 1 503 ? -53.708 -49.079 12.381 1.00 38.97 503 GLU A N 1
ATOM 7651 C CA . GLU B 1 503 ? -54.721 -50.128 12.434 1.00 35.37 503 GLU A CA 1
ATOM 7652 C C . GLU B 1 503 ? -54.745 -50.748 13.837 1.00 34.29 503 GLU A C 1
ATOM 7653 O O . GLU B 1 503 ? -55.754 -51.315 14.250 1.00 31.78 503 GLU A O 1
ATOM 7655 N N . ALA B 1 504 ? -53.630 -50.656 14.558 1.00 30.06 504 ALA A N 1
ATOM 7656 C CA . ALA B 1 504 ? -53.563 -51.175 15.932 1.00 32.78 504 ALA A CA 1
ATOM 7657 C C . ALA B 1 504 ? -54.623 -50.605 16.890 1.00 34.89 504 ALA A C 1
ATOM 7658 O O . ALA B 1 504 ? -55.109 -51.305 17.783 1.00 34.90 504 ALA A O 1
ATOM 7660 N N . THR B 1 505 ? -54.966 -49.332 16.725 1.00 29.16 505 THR A N 1
ATOM 7661 C CA . THR B 1 505 ? -55.941 -48.692 17.610 1.00 24.41 505 THR A CA 1
ATOM 7662 C C . THR B 1 505 ? -57.263 -48.433 16.894 1.00 23.17 505 THR A C 1
ATOM 7663 O O . THR B 1 505 ? -58.002 -47.529 17.273 1.00 20.94 505 THR A O 1
ATOM 7667 N N . ALA B 1 506 ? -57.561 -49.223 15.865 1.00 24.81 506 ALA A N 1
ATOM 7668 C CA . ALA B 1 506 ? -58.717 -48.966 15.007 1.00 20.97 506 ALA A CA 1
ATOM 7669 C C . ALA B 1 506 ? -60.073 -48.942 15.715 1.00 17.99 506 ALA A C 1
ATOM 7670 O O . ALA B 1 506 ? -60.961 -48.183 15.324 1.00 21.85 506 ALA A O 1
ATOM 7672 N N . ASN B 1 507 ? -60.254 -49.761 16.740 1.00 18.78 507 ASN A N 1
ATOM 7673 C CA . ASN B 1 507 ? -61.571 -49.813 17.374 1.00 15.21 507 ASN A CA 1
ATOM 7674 C C . ASN B 1 507 ? -61.689 -48.759 18.468 1.00 16.08 507 ASN A C 1
ATOM 7675 O O . ASN B 1 507 ? -61.917 -49.099 19.618 1.00 14.86 507 ASN A O 1
ATOM 7680 N N . MET B 1 508 ? -61.524 -47.480 18.119 1.00 12.14 508 MET A N 1
ATOM 7681 C CA . MET B 1 508 ? -61.464 -46.430 19.140 1.00 12.37 508 MET A CA 1
ATOM 7682 C C . MET B 1 508 ? -62.770 -46.174 19.889 1.00 12.90 508 MET A C 1
ATOM 7683 O O . MET B 1 508 ? -63.837 -46.142 19.290 1.00 13.94 508 MET A O 1
ATOM 7688 N N . LEU B 1 509 ? -62.658 -45.952 21.201 1.00 13.00 509 LEU A N 1
ATOM 7689 C CA . LEU B 1 509 ? -63.777 -45.477 22.033 1.00 14.16 509 LEU A CA 1
ATOM 7690 C C . LEU B 1 509 ? -63.275 -44.300 22.852 1.00 13.04 509 LEU A C 1
ATOM 7691 O O . LEU B 1 509 ? -62.083 -44.224 23.142 1.00 13.78 509 LEU A O 1
ATOM 7696 N N . TYR B 1 510 ? -64.169 -43.395 23.249 1.00 12.77 510 TYR A N 1
ATOM 7697 C CA . TYR B 1 510 ? -63.800 -42.457 24.297 1.00 14.68 510 TYR A CA 1
ATOM 7698 C C . TYR B 1 510 ? -64.020 -43.153 25.625 1.00 13.63 510 TYR A C 1
ATOM 7699 O O . TYR B 1 510 ? -65.138 -43.592 25.910 1.00 15.77 510 TYR A O 1
ATOM 7708 N N . ASP B 1 511 ? -62.960 -43.303 26.419 1.00 14.12 511 ASP A N 1
ATOM 7709 C CA . ASP B 1 511 ? -63.087 -43.807 27.794 1.00 12.28 511 ASP A CA 1
ATOM 7710 C C . ASP B 1 511 ? -63.707 -42.702 28.676 1.00 15.46 511 ASP A C 1
ATOM 7711 O O . ASP B 1 511 ? -64.756 -42.918 29.309 1.00 13.73 511 ASP A O 1
ATOM 7716 N N . ARG B 1 512 ? -63.077 -41.519 28.676 1.00 13.15 512 ARG A N 1
ATOM 7717 C CA . ARG B 1 512 ? -63.561 -40.337 29.386 1.00 9.70 512 ARG A CA 1
ATOM 7718 C C . ARG B 1 512 ? -63.313 -39.072 28.546 1.00 12.85 512 ARG A C 1
ATOM 7719 O O . ARG B 1 512 ? -62.291 -38.975 27.846 1.00 12.42 512 ARG A O 1
ATOM 7727 N N . VAL B 1 513 ? -64.241 -38.113 28.595 1.00 10.39 513 VAL A N 1
ATOM 7728 C CA . VAL B 1 513 ? -64.003 -36.789 28.041 1.00 11.12 513 VAL A CA 1
ATOM 7729 C C . VAL B 1 513 ? -64.380 -35.811 29.165 1.00 10.78 513 VAL A C 1
ATOM 7730 O O . VAL B 1 513 ? -65.503 -35.308 29.236 1.00 12.53 513 VAL A O 1
ATOM 7734 N N . GLU B 1 514 ? -63.441 -35.583 30.088 1.00 10.05 514 GLU A N 1
ATOM 7735 C CA . GLU B 1 514 ? -63.768 -34.818 31.289 1.00 11.89 514 GLU A CA 1
ATOM 7736 C C . GLU B 1 514 ? -63.529 -33.335 31.114 1.00 11.27 514 GLU A C 1
ATOM 7737 O O . GLU B 1 514 ? -62.388 -32.918 30.888 1.00 11.16 514 GLU A O 1
ATOM 7743 N N . GLU B 1 515 ? -64.604 -32.552 31.215 1.00 11.52 515 GLU A N 1
ATOM 7744 C CA . GLU B 1 515 ? -64.482 -31.104 31.341 1.00 10.98 515 GLU A CA 1
ATOM 7745 C C . GLU B 1 515 ? -64.163 -30.782 32.805 1.00 12.58 515 GLU A C 1
ATOM 7746 O O . GLU B 1 515 ? -64.736 -31.361 33.743 1.00 10.36 515 GLU A O 1
ATOM 7752 N N . GLY B 1 516 ? -63.222 -29.868 33.019 1.00 13.30 516 GLY A N 1
ATOM 7753 C CA . GLY B 1 516 ? -62.848 -29.525 34.374 1.00 11.82 516 GLY A CA 1
ATOM 7754 C C . GLY B 1 516 ? -61.704 -28.528 34.375 1.00 12.95 516 GLY A C 1
ATOM 7755 O O . GLY B 1 516 ? -61.445 -27.884 33.369 1.00 13.56 516 GLY A O 1
ATOM 7756 N N . GLN B 1 517 ? -61.024 -28.394 35.504 1.00 11.31 517 GLN A N 1
ATOM 7757 C CA . GLN B 1 517 ? -59.843 -27.522 35.524 1.00 14.66 517 GLN A CA 1
ATOM 7758 C C . GLN B 1 517 ? -58.854 -27.949 36.589 1.00 12.95 517 GLN A C 1
ATOM 7759 O O . GLN B 1 517 ? -59.184 -28.735 37.477 1.00 13.55 517 GLN A O 1
ATOM 7765 N N . TYR B 1 518 ? -57.627 -27.436 36.486 1.00 11.79 518 TYR A N 1
ATOM 7766 C CA . TYR B 1 518 ? -56.623 -27.751 37.467 1.00 11.50 518 TYR A CA 1
ATOM 7767 C C . TYR B 1 518 ? -56.505 -26.647 38.515 1.00 14.45 518 TYR A C 1
ATOM 7768 O O . TYR B 1 518 ? -56.506 -25.457 38.200 1.00 14.20 518 TYR A O 1
ATOM 7777 N N . ASP B 1 519 ? -56.391 -27.080 39.762 1.00 14.42 519 ASP A N 1
ATOM 7778 C CA . ASP B 1 519 ? -55.940 -26.234 40.854 1.00 18.30 519 ASP A CA 1
ATOM 7779 C C . ASP B 1 519 ? -54.480 -26.592 41.103 1.00 17.39 519 ASP A C 1
ATOM 7780 O O . ASP B 1 519 ? -54.181 -27.552 41.822 1.00 17.76 519 ASP A O 1
ATOM 7785 N N . GLY B 1 520 ? -53.565 -25.838 40.486 1.00 18.53 520 GLY A N 1
ATOM 7786 C CA . GLY B 1 520 ? -52.161 -26.232 40.491 1.00 16.89 520 GLY A CA 1
ATOM 7787 C C . GLY B 1 520 ? -51.986 -27.476 39.633 1.00 17.22 520 GLY A C 1
ATOM 7788 O O . GLY B 1 520 ? -52.151 -27.410 38.412 1.00 15.54 520 GLY A O 1
ATOM 7789 N N . ASP B 1 521 ? -51.674 -28.610 40.273 1.00 18.49 521 ASP A N 1
ATOM 7790 C CA . ASP B 1 521 ? -51.554 -29.912 39.595 1.00 15.03 521 ASP A CA 1
ATOM 7791 C C . ASP B 1 521 ? -52.771 -30.806 39.795 1.00 14.90 521 ASP A C 1
ATOM 7792 O O . ASP B 1 521 ? -52.818 -31.905 39.234 1.00 17.12 521 ASP A O 1
ATOM 7797 N N . THR B 1 522 ? -53.733 -30.334 40.583 1.00 15.57 522 THR A N 1
ATOM 7798 C CA . THR B 1 522 ? -54.873 -31.160 40.987 1.00 16.71 522 THR A CA 1
ATOM 7799 C C . THR B 1 522 ? -56.083 -30.991 40.071 1.00 13.49 522 THR A C 1
ATOM 7800 O O . THR B 1 522 ? -56.664 -29.921 40.008 1.00 14.03 522 THR A O 1
ATOM 7804 N N . TRP B 1 523 ? -56.458 -32.068 39.383 1.00 12.96 523 TRP A N 1
ATOM 7805 C CA . TRP B 1 523 ? -57.611 -32.043 38.481 1.00 13.70 523 TRP A CA 1
ATOM 7806 C C . TRP B 1 523 ? -58.922 -31.931 39.258 1.00 16.47 523 TRP A C 1
ATOM 7807 O O . TRP B 1 523 ? -59.146 -32.642 40.238 1.00 13.23 523 TRP A O 1
ATOM 7818 N N . GLN B 1 524 ? -59.787 -31.023 38.817 1.00 12.27 524 GLN A N 1
ATOM 7819 C CA . GLN B 1 524 ? -61.106 -30.860 39.399 1.00 14.66 524 GLN A CA 1
ATOM 7820 C C . GLN B 1 524 ? -62.165 -31.149 38.338 1.00 12.64 524 GLN A C 1
ATOM 7821 O O . GLN B 1 524 ? -62.392 -30.334 37.444 1.00 12.69 524 GLN A O 1
ATOM 7827 N N . PHE B 1 525 ? -62.829 -32.296 38.477 1.00 13.89 525 PHE A N 1
ATOM 7828 C CA . PHE B 1 525 ? -63.829 -32.780 37.530 1.00 14.82 525 PHE A CA 1
ATOM 7829 C C . PHE B 1 525 ? -65.114 -31.959 37.571 1.00 16.53 525 PHE A C 1
ATOM 7830 O O . PHE B 1 525 ? -65.629 -31.680 38.652 1.00 15.38 525 PHE A O 1
ATOM 7838 N N . GLN B 1 526 ? -65.645 -31.593 36.398 1.00 13.14 526 GLN A N 1
ATOM 7839 C CA . GLN B 1 526 ? -66.972 -30.959 36.325 1.00 13.29 526 GLN A CA 1
ATOM 7840 C C . GLN B 1 526 ? -68.049 -31.911 35.771 1.00 15.50 526 GLN A C 1
ATOM 7841 O O . GLN B 1 526 ? -69.111 -32.106 36.391 1.00 11.72 526 GLN A O 1
ATOM 7847 N N . ARG B 1 527 ? -67.772 -32.498 34.605 1.00 11.79 527 ARG A N 1
ATOM 7848 C CA . ARG B 1 527 ? -68.712 -33.382 33.932 1.00 10.52 527 ARG A CA 1
ATOM 7849 C C . ARG B 1 527 ? -68.002 -34.209 32.853 1.00 13.59 527 ARG A C 1
ATOM 7850 O O . ARG B 1 527 ? -66.916 -33.865 32.387 1.00 12.87 527 ARG A O 1
ATOM 7858 N N . ASN B 1 528 ? -68.633 -35.301 32.452 1.00 11.81 528 ASN A N 1
ATOM 7859 C CA . ASN B 1 528 ? -68.140 -36.122 31.357 1.00 9.57 528 ASN A CA 1
ATOM 7860 C C . ASN B 1 528 ? -68.940 -35.846 30.074 1.00 13.20 528 ASN A C 1
ATOM 7861 O O . ASN B 1 528 ? -70.164 -36.008 30.075 1.00 13.45 528 ASN A O 1
ATOM 7866 N N . TRP B 1 529 ? -68.272 -35.412 28.999 1.00 10.51 529 TRP A N 1
ATOM 7867 C CA . TRP B 1 529 ? -68.955 -35.277 27.715 1.00 9.96 529 TRP A CA 1
ATOM 7868 C C . TRP B 1 529 ? -69.177 -36.656 27.106 1.00 9.77 529 TRP A C 1
ATOM 7869 O O . TRP B 1 529 ? -68.296 -37.525 27.151 1.00 10.97 529 TRP A O 1
ATOM 7880 N N . ASN B 1 530 ? -70.340 -36.831 26.497 1.00 10.23 530 ASN A N 1
ATOM 7881 C CA . ASN B 1 530 ? -70.690 -38.058 25.827 1.00 10.85 530 ASN A CA 1
ATOM 7882 C C . ASN B 1 530 ? -71.839 -37.733 24.864 1.00 10.75 530 ASN A C 1
ATOM 7883 O O . ASN B 1 530 ? -72.204 -36.553 24.703 1.00 9.01 530 ASN A O 1
ATOM 7888 N N . GLY B 1 531 ? -72.383 -38.744 24.195 1.00 10.79 531 GLY A N 1
ATOM 7889 C CA . GLY B 1 531 ? -73.503 -38.522 23.292 1.00 10.88 531 GLY A CA 1
ATOM 7890 C C . GLY B 1 531 ? -73.260 -37.497 22.194 1.00 11.34 531 GLY A C 1
ATOM 7891 O O . GLY B 1 531 ? -72.231 -37.528 21.533 1.00 10.40 531 GLY A O 1
ATOM 7892 N N . ASP B 1 532 ? -74.208 -36.570 22.025 1.00 11.39 532 ASP A N 1
ATOM 7893 C CA . ASP B 1 532 ? -74.106 -35.490 21.042 1.00 10.05 532 ASP A CA 1
ATOM 7894 C C . ASP B 1 532 ? -72.775 -34.765 21.131 1.00 11.26 532 ASP A C 1
ATOM 7895 O O . ASP B 1 532 ? -72.240 -34.274 20.126 1.00 13.27 532 ASP A O 1
ATOM 7900 N N . GLN B 1 533 ? -72.263 -34.657 22.342 1.00 9.58 533 GLN A N 1
ATOM 7901 C CA . GLN B 1 533 ? -71.054 -33.855 22.561 1.00 10.98 533 GLN A CA 1
ATOM 7902 C C . GLN B 1 533 ? -69.772 -34.566 22.093 1.00 10.89 533 GLN A C 1
ATOM 7903 O O . GLN B 1 533 ? -68.739 -33.908 21.897 1.00 11.97 533 GLN A O 1
ATOM 7909 N N . THR B 1 534 ? -69.829 -35.884 21.878 1.00 9.92 534 THR A N 1
ATOM 7910 C CA . THR B 1 534 ? -68.653 -36.584 21.370 1.00 12.93 534 THR A CA 1
ATOM 7911 C C . THR B 1 534 ? -68.932 -37.321 20.052 1.00 15.52 534 THR A C 1
ATOM 7912 O O . THR B 1 534 ? -68.036 -37.968 19.507 1.00 15.59 534 THR A O 1
ATOM 7916 N N . ASP B 1 535 ? -70.141 -37.202 19.510 1.00 11.55 535 ASP A N 1
ATOM 7917 C CA . ASP B 1 535 ? -70.464 -37.910 18.262 1.00 11.21 535 ASP A CA 1
ATOM 7918 C C . 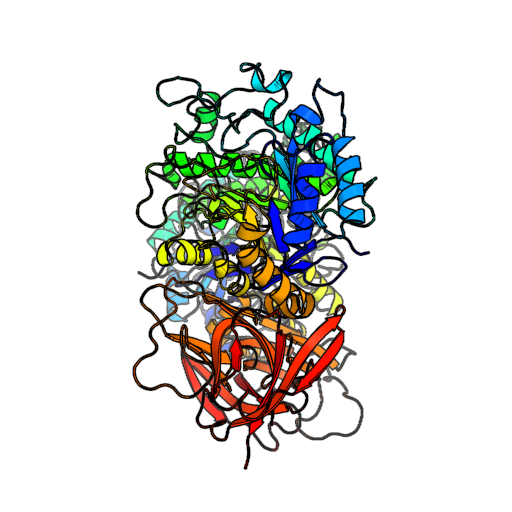ASP B 1 535 ? -69.712 -37.365 17.050 1.00 16.77 535 ASP A C 1
ATOM 7919 O O . ASP B 1 535 ? -69.434 -38.100 16.106 1.00 15.22 535 ASP A O 1
ATOM 7924 N N . TYR B 1 536 ? -69.422 -36.067 17.076 1.00 14.33 536 TYR A N 1
ATOM 7925 C CA . TYR B 1 536 ? -68.809 -35.361 15.957 1.00 16.27 536 TYR A CA 1
ATOM 7926 C C . TYR B 1 536 ? -67.551 -34.624 16.398 1.00 14.08 536 TYR A C 1
ATOM 7927 O O . TYR B 1 536 ? -67.475 -33.410 16.297 1.00 13.95 536 TYR A O 1
ATOM 7936 N N . GLY B 1 537 ? -66.585 -35.391 16.903 1.00 15.46 537 GLY A N 1
ATOM 7937 C CA . GLY B 1 537 ? -65.372 -34.853 17.494 1.00 12.46 537 GLY A CA 1
ATOM 7938 C C . GLY B 1 537 ? -65.753 -34.114 18.768 1.00 14.79 537 GLY A C 1
ATOM 7939 O O . GLY B 1 537 ? -66.909 -34.197 19.220 1.00 13.49 537 GLY A O 1
ATOM 7940 N N . VAL B 1 538 ? -64.814 -33.361 19.330 1.00 10.75 538 VAL A N 1
ATOM 7941 C CA . VAL B 1 538 ? -65.185 -32.414 20.379 1.00 10.27 538 VAL A CA 1
ATOM 7942 C C . VAL B 1 538 ? -65.102 -30.999 19.819 1.00 11.66 538 VAL A C 1
ATOM 7943 O O . VAL B 1 538 ? -64.113 -30.609 19.202 1.00 13.36 538 VAL A O 1
ATOM 7947 N N . ASN B 1 539 ? -66.181 -30.242 20.017 1.00 12.22 539 ASN A N 1
ATOM 7948 C CA . ASN B 1 539 ? -66.324 -28.937 19.379 1.00 12.34 539 ASN A CA 1
ATOM 7949 C C . ASN B 1 539 ? -66.250 -27.793 20.380 1.00 12.91 539 ASN A C 1
ATOM 7950 O O . ASN B 1 539 ? -66.882 -27.842 21.448 1.00 14.40 539 ASN A O 1
ATOM 7955 N N . PHE B 1 540 ? -65.489 -26.766 20.007 1.00 11.78 540 PHE A N 1
ATOM 7956 C CA . PHE B 1 540 ? -65.325 -25.562 20.787 1.00 11.98 540 PHE A CA 1
ATOM 7957 C C . PHE B 1 540 ? -65.844 -24.363 20.023 1.00 10.74 540 PHE A C 1
ATOM 7958 O O . PHE B 1 540 ? -65.528 -24.175 18.844 1.00 14.66 540 PHE A O 1
ATOM 7966 N N . SER B 1 541 ? -66.632 -23.535 20.700 1.00 11.71 541 SER A N 1
ATOM 7967 C CA . SER B 1 541 ? -67.013 -22.250 20.124 1.00 14.48 541 SER A CA 1
ATOM 7968 C C . SER B 1 541 ? -66.159 -21.195 20.802 1.00 13.71 541 SER A C 1
ATOM 7969 O O . SER B 1 541 ? -65.017 -20.945 20.368 1.00 14.87 541 SER A O 1
ATOM 7972 N N . SER B 1 542 ? -66.684 -20.536 21.830 1.00 15.03 542 SER A N 1
ATOM 7973 C CA . SER B 1 542 ? -65.881 -19.563 22.560 1.00 15.38 542 SER A CA 1
ATOM 7974 C C . SER B 1 542 ? -66.037 -19.645 24.076 1.00 14.86 542 SER A C 1
ATOM 7975 O O . SER B 1 542 ? -65.755 -18.681 24.771 1.00 15.09 542 SER A O 1
ATOM 7978 N N . ALA B 1 543 ? -66.510 -20.782 24.583 1.00 14.86 543 ALA A N 1
ATOM 7979 C CA . ALA B 1 543 ? -66.667 -20.976 26.029 1.00 15.27 543 ALA A CA 1
ATOM 7980 C C . ALA B 1 543 ? -65.348 -21.404 26.687 1.00 16.51 543 ALA A C 1
ATOM 7981 O O . ALA B 1 543 ? -64.470 -21.968 26.028 1.00 15.00 543 ALA A O 1
ATOM 7983 N N . PRO B 1 544 ? -65.201 -21.115 27.983 1.00 16.03 544 PRO A N 1
ATOM 7984 C CA . PRO B 1 544 ? -63.978 -21.436 28.728 1.00 14.15 544 PRO A CA 1
ATOM 7985 C C . PRO B 1 544 ? -64.025 -22.887 29.198 1.00 15.94 544 PRO A C 1
ATOM 7986 O O . PRO B 1 544 ? -64.520 -23.199 30.284 1.00 18.51 544 PRO A O 1
ATOM 7990 N N . GLN B 1 545 ? -63.529 -23.766 28.339 1.00 13.78 545 GLN A N 1
ATOM 7991 C CA . GLN B 1 545 ? -63.631 -25.210 28.517 1.00 12.32 545 GLN A CA 1
ATOM 7992 C C . GLN B 1 545 ? -62.298 -25.903 28.255 1.00 13.18 545 GLN A C 1
ATOM 7993 O O . GLN B 1 545 ? -61.661 -25.684 27.210 1.00 13.70 545 GLN A O 1
ATOM 7999 N N . LEU B 1 546 ? -61.903 -26.753 29.190 1.00 9.87 546 LEU A N 1
ATOM 8000 C CA . LEU B 1 546 ? -60.712 -27.586 29.088 1.00 9.29 546 LEU A CA 1
ATOM 8001 C C . LEU B 1 546 ? -61.138 -29.044 29.266 1.00 12.27 546 LEU A C 1
ATOM 8002 O O . LEU B 1 546 ? -61.856 -29.342 30.220 1.00 11.51 546 LEU A O 1
ATOM 8007 N N . LEU B 1 547 ? -60.713 -29.925 28.359 1.00 10.00 547 LEU A N 1
ATOM 8008 C CA . LEU B 1 547 ? -61.099 -31.345 28.403 1.00 10.24 547 LEU A CA 1
ATOM 8009 C C . LEU B 1 547 ? -59.890 -32.248 28.684 1.00 12.37 547 LEU A C 1
ATOM 8010 O O . LEU B 1 547 ? -58.841 -32.085 28.070 1.00 13.22 547 LEU A O 1
ATOM 8015 N N . LYS B 1 548 ? -60.061 -33.216 29.576 1.00 9.61 548 LYS A N 1
ATOM 8016 C CA . LYS B 1 548 ? -59.061 -34.248 29.821 1.00 10.29 548 LYS A CA 1
ATOM 8017 C C . LYS B 1 548 ? -59.635 -35.538 29.260 1.00 10.64 548 LYS A C 1
ATOM 8018 O O . LYS B 1 548 ? -60.613 -36.086 29.783 1.00 10.99 548 LYS A O 1
ATOM 8024 N N . ILE B 1 549 ? -59.053 -35.989 28.160 1.00 10.63 549 ILE A N 1
ATOM 8025 C CA . ILE B 1 549 ? -59.673 -37.028 27.348 1.00 11.20 549 ILE A CA 1
ATOM 8026 C C . ILE B 1 549 ? -58.840 -38.310 27.426 1.00 14.59 549 ILE A C 1
ATOM 8027 O O . ILE B 1 549 ? -57.637 -38.286 27.179 1.00 14.35 549 ILE A O 1
ATOM 8032 N N . LYS B 1 550 ? -59.491 -39.420 27.765 1.00 11.33 550 LYS A N 1
ATOM 8033 C CA . LYS B 1 550 ? -58.831 -40.725 27.829 1.00 14.78 550 LYS A CA 1
ATOM 8034 C C . LYS B 1 550 ? -59.458 -41.611 26.763 1.00 12.13 550 LYS A C 1
ATOM 8035 O O . LYS B 1 550 ? -60.679 -41.691 26.672 1.00 12.30 550 LYS A O 1
ATOM 8041 N N . LEU B 1 551 ? -58.636 -42.214 25.920 1.00 11.05 551 LEU A N 1
ATOM 8042 C CA . LEU B 1 551 ? -59.135 -43.084 24.848 1.00 12.84 551 LEU A CA 1
ATOM 8043 C C . LEU B 1 551 ? -58.986 -44.557 25.244 1.00 13.80 551 LEU A C 1
ATOM 8044 O O . LEU B 1 551 ? -58.184 -44.901 26.115 1.00 14.16 551 LEU A O 1
ATOM 8049 N N . ALA B 1 552 ? -59.775 -45.419 24.611 1.00 12.05 552 ALA A N 1
ATOM 8050 C CA . ALA B 1 552 ? -59.688 -46.863 24.828 1.00 13.42 552 ALA A CA 1
ATOM 8051 C C . ALA B 1 552 ? -60.022 -47.567 23.513 1.00 13.90 552 ALA A C 1
ATOM 8052 O O . ALA B 1 552 ? -60.312 -46.903 22.508 1.00 12.20 552 ALA A O 1
ATOM 8054 N N . THR B 1 553 ? -59.951 -48.899 23.496 1.00 12.34 553 THR A N 1
ATOM 8055 C CA . THR B 1 553 ? -60.393 -49.662 22.340 1.00 12.55 553 THR A CA 1
ATOM 8056 C C . THR B 1 553 ? -61.355 -50.759 22.800 1.00 11.76 553 THR A C 1
ATOM 8057 O O . THR B 1 553 ? -61.333 -51.150 23.978 1.00 13.41 553 THR A O 1
ATOM 8061 N N . TYR B 1 554 ? -62.201 -51.232 21.889 1.00 12.03 554 TYR A N 1
ATOM 8062 C CA . TYR B 1 554 ? -62.990 -52.442 22.175 1.00 13.78 554 TYR A CA 1
ATOM 8063 C C . TYR B 1 554 ? -62.404 -53.628 21.437 1.00 14.56 554 TYR A C 1
ATOM 8064 O O . TYR B 1 554 ? -61.906 -53.476 20.327 1.00 15.45 554 TYR A O 1
ATOM 8073 N N . ASN B 1 555 ? -62.443 -54.793 22.076 1.00 13.64 555 ASN A N 1
ATOM 8074 C CA . ASN B 1 555 ? -61.984 -56.037 21.444 1.00 17.22 555 ASN A CA 1
ATOM 8075 C C . ASN B 1 555 ? -62.266 -57.211 22.370 1.00 19.57 555 ASN A C 1
ATOM 8076 O O . ASN B 1 555 ? -62.895 -57.035 23.439 1.00 13.45 555 ASN A O 1
#

Solvent-accessible surface area: 40041 Å² total; per-residue (Å²): 226,74,72,52,1,71,34,30,36,99,100,34,69,14,6,2,50,0,58,48,38,22,9,2,0,0,0,0,1,0,10,40,87,1,2,95,76,76,33,5,101,93,0,13,64,0,7,137,50,2,37,8,25,0,0,0,0,0,1,0,0,64,22,2,8,64,117,91,50,137,81,66,21,67,12,1,60,45,1,3,57,40,0,80,123,60,180,13,41,0,0,0,0,0,0,0,0,0,28,45,18,8,14,61,32,0,1,133,42,0,72,86,52,65,169,98,0,31,49,0,36,14,166,150,53,58,58,40,44,0,0,0,13,30,8,114,36,0,12,43,7,0,62,143,0,0,34,20,0,0,99,45,0,110,135,47,0,93,100,24,6,0,0,4,0,0,0,0,4,12,5,0,0,65,50,15,55,4,0,31,11,120,70,0,59,162,89,18,92,18,113,6,46,90,111,0,10,138,101,48,109,88,143,108,18,26,7,53,144,23,21,44,109,88,3,24,23,24,4,0,0,24,14,0,0,74,3,0,1,46,0,0,61,15,0,23,145,19,10,42,0,5,0,0,0,0,0,11,8,77,24,94,37,4,77,49,35,95,2,33,158,10,9,0,6,0,6,63,91,2,4,53,5,1,32,17,0,3,39,32,7,30,2,3,0,0,4,0,10,6,47,104,27,156,57,0,30,45,5,0,115,103,2,26,54,109,58,2,1,2,0,0,0,12,0,1,7,68,76,54,4,8,7,0,2,0,14,2,2,19,55,25,3,1,2,2,0,1,20,3,2,3,55,39,232,126,42,28,106,108,26,0,10,116,126,25,53,106,127,48,2,54,50,5,19,29,2,0,102,0,0,51,12,0,26,48,17,0,2,123,2,2,26,63,34,52,3,40,17,10,0,4,26,68,83,98,18,69,28,101,29,176,16,37,116,68,0,9,0,29,0,12,0,28,20,68,100,106,198,58,105,60,151,37,97,13,25,136,121,28,65,0,0,0,0,0,0,21,67,18,90,32,39,0,0,0,0,0,8,55,7,26,1,42,4,55,40,51,44,97,71,0,65,62,45,83,60,74,89,1,26,13,8,80,33,96,46,116,86,51,88,107,115,101,52,16,101,39,81,89,14,89,46,5,1,16,6,59,63,40,79,30,1,0,40,0,75,4,34,50,135,133,113,83,60,1,105,34,65,56,144,66,31,98,13,12,1,51,0,55,43,39,24,10,2,0,0,0,0,1,0,11,40,88,1,2,95,77,74,31,4,102,89,0,15,62,0,8,141,49,2,36,8,25,0,0,0,0,0,0,0,0,63,23,1,9,65,118,90,48,139,82,68,21,66,10,1,59,43,0,3,58,44,0,76,128,65,185,14,43,0,0,0,0,0,0,0,0,0,26,65,18,8,13,62,31,0,0,130,41,0,72,84,54,64,178,95,0,28,51,0,36,12,193,151,55,127,44,21,44,0,0,0,12,29,9,109,38,0,10,44,8,0,63,146,0,0,33,19,0,0,96,44,0,109,134,50,0,94,94,16,5,0,0,4,0,0,0,0,4,16,2,0,0,91,51,12,29,8,0,44,11,121,67,0,58,172,93,19,94,19,110,7,47,44,104,0,11,84,31,47,66,87,94,73,17,27,6,52,145,28,21,45,108,86,3,42,12,26,4,0,0,21,13,0,0,70,3,0,1,52,0,0,47,18,0,40,132,18,8,74,0,4,0,0,0,0,0,16,28,53,25,11,75,136,47,34,121,35,10,127,18,3,0,0,2,0,0,31,63,2,5,46,8,1,27,14,0,3,98,56,10,37,2,3,0,0,5,0,49,30,64,88,38,138,59,0,25,23,5,0,112,88,2,28,56,110,31,2,1,1,0,0,0,11,0,2,7,68,72,58,2,7,9,0,2,0,15,1,1,19,62,28,4,1,2,2,0,0,21,3,2,3,51,41,229,127,42,30,105,106,84,1,11,121,125,27,53,104,126,47,1,54,51,3,19,28,1,0,102,0,0,50,12,0,26,49,16,0,2,119,3,2,25,55,36,73,4,41,18,11,0,5,56,78,82,96,18,69,30,87,30,158,15,36,132,56,0,3,0,29,0,10,0,26,22,70,95,116,154,58,177,53,154,28,103,12,24,134,120,29,66,0,0,0,0,0,0,24,67,15,65,11,36,0,0,0,0,1,8,57,7,23,0,43,4,56,41,50,45,97,90,0,60,43,46,68,59,73,90,1,25,13,8,79,31,95,46,116,86,50,87,106,111,102,50,16,101,39,88,88,15,94,63,5,1,14,7,60,63,37,76,30,0,0,39,0,75,2,33,54,133,189

InterPro domains:
  IPR013529 Glycoside hydrolase, family 42, N-terminal [PF02449] (88-232)
  IPR017853 Glycoside hydrolase superfamily [SSF51445] (68-391)
  IPR040719 Domain of unknown function DUF5597 [PF18120] (409-540)

Foldseek 3Di:
DFDAWDWDADQLFTAGAHSHAGFFWLEAEADQPCQDPVNCVQFLVLCLLQVTQEYEYEDFQCQQCQDPPRGDCPSVLVVLVVCVVSNHAYEYEYAAQAALQAGPRHHPVAQVDCVQFNAFAAPVGDGDGHTALLHPSRLVRLLVSLQVVLLVCVVNPPVNSYAEYEYHAAHFHQPHQHGPPPSLVVQQQDKDDPLLCVLVVWDIDHLCVTPPPCSSQLSLQLSVLLSVQSSLVSSCVSPNHAYAYEHDEADPQRPLDSSNRTGRACYLVNVSSNVSNHVSHQAYEYAGQDLADVSVLVRLVSRSDSRHFYEHPEYALALSPQQVQFQNLLSLGRGYYYYHRTRPQDDPPPSYDNHHDSVSSQLNSLVSLQCQLEGRLSSNLSSVSQKHKDFFHPPDQWDKADRDQWKIKIKGAQDDLADDDDDRPHNPDGRWMKMWGDPDPFKIKIDIARIFIAMATPDPVCHQKDWPFWFKFGDPNNRTDGDDTDDDSCPPRGHDHHRDRTMTITGMDGDD/DDAFDWDADQLFTAGADPHAGFFWLEAEADQPCQDPVNCVQFLVLCLLQVTQEYEYEDFQCQQCQDHPRGDCPSVLVVLVVCVVSRHAYEYEYAAQAAQQAHPRHHPVAQVDCVQFNAFAAPVGHGDGHTALQHPSRLVRLLVSLQVVLLVCVVRPPVRSYQEYEYHHAHFAAPHQHRPPPSLVVQQQDKDDPLLCVLVVWDIDHLCVTPPPCSSLLSLLLSVLLSVQSSLVSSCVSPNHAYAYEHQEAFPPDGDDDNNGGGNACYLVNVSSSVSNHVSHQAYEYADLDLAPVRRVVVLVSRSDSRHFYEHPEYALALSCQQVQFQNVLSLGRGYYYYHRTRPQDDPPPSHDNHHDSVSSQLNSLVSLQCQLERRVSSNLSSVSFKHKDWFHPPDQWDKADRDQWKIKIKGAQDDLADDDDDRPHDPDGRWMKMWGDPDPFKIKIDIARIFIAMATPDPVQHQKDWPWWFKFGDPNPRTDTDDTDDDSCPPRGHDHHRDRTMTITGMDGDD

Secondary structure (DSSP, 8-state):
-PPPEEEEETTEEEEEETTEEE-EEEEE--TT--SGGGGGGTHHHHHHH--SEEEEEEEHHHH-SBTTB---HHHHHHHHHHHHTT-EEEEEEEEEEETTB-TTS-HHHHT-TTTSPEEE-TTS-EEEEE-TT-HHHHHHHHHHHHHHHHHHHHH-TT--EEEEEEEES-SBSS-SS--SHHHHHHHTSBPPHHHHHHHT----BHHHHHGGGHHHHHHHHHHHHHHHHHHHHHHHH----BEEEEEPPPSSS---BTTB-BTSS-TTSHHHHHHH-TT--EEEEEE---SHHHHHHHHHHH-BTTB--EE-EE--SGGGGGGHHHHHTTTSSEEEEE--SSS----TTTS-S--SHHHHHHHHHHHHHHHTTHHHHHHHHHTT-EEEEEPBTTB-EEEEE-SSSEEEEEE-S--SS---SS----SSS--EEEEEEEETTEEEEEEESEEEEEEESSGGG-SEEEEEEEEEEEETTEEEEEEE--THHHHTBEEESSS---EEEEEEE--/-PPPPEEEEETTEEEEEETTEEE-EEEEE--TT--SGGGGGGTHHHHHHH--SEEEEEEEHHHH-SBTTB---HHHHHHHHHHHHTT-EEEEEEEEEEETTB-TTS-HHHHT-TTTSPEEE-TTS-EEEEE-TT-HHHHHHHHHHHHHHHHHHHHH-TT--EEEEEEEES-SBSS-SS--SHHHHHHHTSBPPHHHHHHHT--S-BHHHHHGGGHHHHHHHHHHHHHHHHHHHHHHHH----BEEEEEPPGGGSTTSGGGG-BSS--GGGHHHHHHH-TT--EEEEEE----HHHHHHHHHHH-BTTB--EE-EE--SGGGGGGHHHHHTT-SSEEEEE--SSS----TTTS-S--SHHHHHHHHHHHHHHHTTHHHHHHHHHTT-EEEEEPBTTB-EEEEE-SSSEEEEEEES--SS---S-----SSS--EEEEEEEETTEEEEEEESEEEEEEESSGGG-SEEEEEEEEEEEETTEEEEEEE--THHHHTBEEESSS---EEEEEEE--

Organism: Xanthomonas campestris pv. campestris (strain ATCC 33913 / DSM 3586 / NCPPB 528 / LMG 568 / P 25) (NCBI:txid190485)

Sequence (1023 aa):
QTPMPQFVSKDGKHALMVDGAPFLILGAQVNNSSNYPGVMDKVWPAMQVLGPNTVQVPIAWEQVEPEEGKFDFSFVDTLLAQAREHKVRLVLLWFATWKNNGPAYAPHWVKTDNQRFPRVVTREGKAIGSLSPHAQATLDADRKAFVAFMQHLKQVDPQHTVIMIQPENEPGTYGSVRDFSPMAQKLFDGPVPDELLKRLNKQPGSWAQVFGADADEIFHAWSIGRYIDQVAEAGKQAYPLPMYVNAALRGPFNPGQPGQYASGGPTDNVLDVWKAAGPHIDLLAPDIYMMPEYRMYTTVLERYARPDNALFVAETGNRPEYARYLFFPTLGHDGVGWSAFGMDYTRYSNYPLGAKHVNEETLAPFALGFKLVSLGMRPFAKAASEGKLHGTAEEPGQAVQELKLNDRWSATITYGVPQFWFKGEPPGNPEPIGAALIAELGPDEFLVTGYHVRVTLHPASEATANMLYDRVEEGQYDGDTWQFQRNWNGDQTDYGVNFSSAPQLLKIKLATYNTPMPQFVSKDGKHALMVDGAPFLILGAQVNNSSNYPGVMDKVWPAMQVLGPNTVQVPIAWEQVEPEEGKFDFSFVDTLLAQAREHKVRLVLLWFATWKNNGPAYAPHWVKTDNQRFPRVVTREGKAIGSLSPHAQATLDADRKAFVAFMQHLKQQVDPQHTVIMIQPENEPGTYGSVRDFSPMAQKLFDGPVPDELLKRLNKQPGSWAQVFGADADEIFHAWSIGRYIDQVAEAGKQAYPLPMYVNAALRGPFNPGQPGQYASGGPTDNVLDVWKAAGPHIDLLAPDIYMPEYRMYTTVLERYARPDNALFVAETGNRPEEYARYLFFPTLGHDGVGWSAFGMDYTRYSNYPLGAKHVNEETLAPFALGFKLVSLGMRPFAKAASEGKLHGTAEEPGQAVQELKLNDRWSATITYGVPQFWFKGEPPGNPEPIGAALIAELGPDEFLVTGYHVRVTLHPASEATANMLYDRVEEGQYDGDTWQFQRNWNGDQTDYGVNFSSAPQLLKIKLATYN

B-factor: mean 17.8, std 9.17, range [5.89, 59.83]

Nearest PDB structures (foldseek):
  8fa4-assembly2_A  TM=1.002E+00  e=0.000E+00  Xanthomonas campestris pv. campestris
  7kmn-assembly1_A  TM=1.000E+00  e=0.000E+00  Xanthomonas citri pv. citri str. 306
  5jaw-assembly2_H-3  TM=9.773E-01  e=6.686E-81  Cellvibrio japonicus Ueda107
  6tbh-assembly2_B  TM=9.791E-01  e=5.821E-80  Cellvibrio japonicus Ueda107
  6tbg-assembly1_A  TM=9.723E-01  e=5.490E-80  Cellvibrio japonicus Ueda107